Protein AF-A0A931R247-F1 (afdb_monomer_lite)

Sequence (782 aa):
MQVARMQEPGPRTDGEEGARSADGTRPHPAVRPRGAPGPLLEDRSLRNRIHGIAYAARRYFGKPVEDLSWAEIALLSAIPQAPGRMNPCSPRGLRDAVRRGRSILQILRQQKALTKDEYELARYQIDRMELRPLARRPVKAIHAILRMEAQWKDPRARRALRHQPLVTASIDLDLQRQAVRMVGDALRSWEDKAAGNAAMVVVDRNTREVLAWVGSSGYFDGRRFGAIDFARIARPAGSTLKPFFYAYALDQGVITPATVLDDLRRGPGSIENADAAFLGPLLPREALANSRNVPAVHLLTRIGLENGYAFLGRLGLHRYENPSSRYGAGLAVGALPVTLEHLVRAYSALAADGEAGDLVWYLPNGRIRQKREPRLVDVMTGPNGNRMPGYPGDVAPKRMREPRRPSFPRPVLSEASARQVTLFLSDPMARLPSFPRMGASEFPFPVAVKTGTSAGYRDAWTVAYSTKYVVGVWVGNADATPMKGLSGFAAAAVLAHEAVSFLHAGQAGGLDDHAFPAPRGYGPVNLCALTGERSADACNRVFLEWFPPGREPVVPCRAHRRMAIDVRTGQPASPATPGQYVETRTYADLDPRYAAWAAAEGIPRPPAIDSFTASGPNSFPASGPDAFKTPGPDAFPASGLGGPGKPSFAAGKKIRPAIGPEIPLSTPGSGSRTGPSASLRTGMQEARGSAAREVRLSVVAPENGARLLHDPEMPPNLASLALEAVVDPPVEQVVWYVDGEPFKVVDYPYATRWPLKPGEHSFQVRLPSAETSSRPVTVKVR

pLDDT: mean 77.05, std 25.49, range [22.7, 98.88]

Secondary structure (DSSP, 8-state):
-TTHHHHS-----HHHHHHHHHHTTS--TT--TTS--HHHHHS-EETTTEESHHHHHHHHTS--STT--HHHHHHHHHGGGSTTTT-TTSHHHHHHHHHHHHHHHHHHHHTTSS-HHHHHHHHHHHHT-PPPP-PPP-GGGHHHHHHHHHHHHSHHHHHHHTT-SS-EES--HHHHHHHHHHHHHHHHHTTTTT--EEEEEEEETTT-BEEEEE-SS-TT-GGGTTTS-GGGS-EE-GGGGHHHHHHHHHHTTS--TT--EEE-PPSTTSPPPTTS---EEE-HHHHHHTT-HHHHHHHHHHH-HHHHHHHHHHHTS--S-S-GGGTTTHHHHT-SEE-HHHHHHHHHHHHTTTEE-PPB-EEGGG----------------S-----------------PPPPPSS--EESS-HHHHHHHHHHHH-SSTTTTTS-TTSTT--SS-EEEEEEE-GGGSEEEEEEEESSEEEEEEEE-TT-PPPSS--IIIIIHHHHHHHHHHHHGGGTT------PPPPTTPEEEEEETTT-SBP-TT-SSEEEEEE-TT-S--SBP-SEEEEEEETTTSSBPPTTS-GGGEEEEEEE---GGGHHHHHHTTPPPPPP----------PPP-------PPPPP----------PPP---------PPPPPPP---------------------------S-PPPPEEEEEESPTT-EE---TTS-TTTSEEEEEEEEES--SEEEEEETTEEEEEEETT--EEEE--SEEEEEEEE-TTSS-BPPPEEEEE-

Structure (mmCIF, N/CA/C/O backbone):
data_AF-A0A931R247-F1
#
_entry.id   AF-A0A931R247-F1
#
loop_
_atom_site.group_PDB
_atom_site.id
_atom_site.type_symbol
_atom_site.label_atom_id
_atom_site.label_alt_id
_atom_site.label_comp_id
_atom_site.label_asym_id
_atom_site.label_entity_id
_atom_site.label_seq_id
_atom_site.pdbx_PDB_ins_code
_atom_site.Cartn_x
_atom_site.Cartn_y
_atom_site.Cartn_z
_atom_site.occupancy
_atom_site.B_iso_or_equiv
_atom_site.auth_seq_id
_atom_site.auth_comp_id
_atom_site.auth_asym_id
_atom_site.auth_atom_id
_atom_site.pdbx_PDB_model_num
ATOM 1 N N . MET A 1 1 ? -44.639 14.415 36.097 1.00 37.53 1 MET A N 1
ATOM 2 C CA . MET A 1 1 ? -43.658 14.482 37.212 1.00 37.53 1 MET A CA 1
ATOM 3 C C . MET A 1 1 ? -42.309 13.806 36.925 1.00 37.53 1 MET A C 1
ATOM 5 O O . MET A 1 1 ? -41.429 14.533 36.495 1.00 37.53 1 MET A O 1
ATOM 9 N N . GLN A 1 2 ? -42.076 12.490 37.129 1.00 41.19 2 GLN A N 1
ATOM 10 C CA . GLN A 1 2 ? -40.695 11.938 37.022 1.00 41.19 2 GLN A CA 1
ATOM 11 C C . GLN A 1 2 ? -40.020 12.146 35.651 1.00 41.19 2 GLN A C 1
ATOM 13 O O . GLN A 1 2 ? -38.821 12.382 35.634 1.00 41.19 2 GLN A O 1
ATOM 18 N N . VAL A 1 3 ? -40.765 12.101 34.537 1.00 37.97 3 VAL A N 1
ATOM 19 C CA . VAL A 1 3 ? -40.225 12.367 33.185 1.00 37.97 3 VAL A CA 1
ATOM 20 C C . VAL A 1 3 ? -39.779 13.829 33.043 1.00 37.97 3 VAL A C 1
ATOM 22 O O . VAL A 1 3 ? -38.602 14.081 32.823 1.00 37.97 3 VAL A O 1
ATOM 25 N N . ALA A 1 4 ? -40.677 14.789 33.301 1.00 38.53 4 ALA A N 1
ATOM 26 C CA . ALA A 1 4 ? -40.363 16.225 33.281 1.00 38.53 4 ALA A CA 1
ATOM 27 C C . ALA A 1 4 ? -39.154 16.593 34.173 1.00 38.53 4 ALA A C 1
ATOM 29 O O . ALA A 1 4 ? -38.295 17.371 33.776 1.00 38.53 4 ALA A O 1
ATOM 30 N N . ARG A 1 5 ? -39.020 15.952 35.346 1.00 50.28 5 ARG A N 1
ATOM 31 C CA . ARG A 1 5 ? -37.881 16.137 36.271 1.00 50.28 5 ARG A CA 1
ATOM 32 C C . ARG A 1 5 ? -36.518 15.732 35.681 1.00 50.28 5 ARG A C 1
ATOM 34 O O . ARG A 1 5 ? -35.494 16.150 36.213 1.00 50.28 5 ARG A O 1
ATOM 41 N N . MET A 1 6 ? -36.485 14.870 34.664 1.00 51.16 6 MET A N 1
ATOM 42 C CA . MET A 1 6 ? -35.243 14.394 34.035 1.00 51.16 6 MET A CA 1
ATOM 43 C C . MET A 1 6 ? -34.883 15.191 32.778 1.00 51.16 6 MET A C 1
ATOM 45 O O . MET A 1 6 ? -33.697 15.345 32.496 1.00 51.16 6 MET A O 1
ATOM 49 N N . GLN A 1 7 ? -35.882 15.747 32.087 1.00 40.03 7 GLN A N 1
ATOM 50 C CA . GLN A 1 7 ? -35.688 16.599 30.911 1.00 40.03 7 GLN A CA 1
ATOM 51 C C . GLN A 1 7 ? -35.240 18.020 31.292 1.00 40.03 7 GLN A C 1
ATOM 53 O O . GLN A 1 7 ? -34.403 18.593 30.599 1.00 40.03 7 GLN A O 1
ATOM 58 N N . GLU A 1 8 ? -35.702 18.544 32.435 1.00 36.50 8 GLU A N 1
ATOM 59 C CA . GLU A 1 8 ? -35.315 19.863 32.961 1.00 36.50 8 GLU A CA 1
ATOM 60 C C . GLU A 1 8 ? -34.783 19.773 34.411 1.00 36.50 8 GLU A C 1
ATOM 62 O O . GLU A 1 8 ? -35.544 19.899 35.381 1.00 36.50 8 GLU A O 1
ATOM 67 N N . PRO A 1 9 ? -33.471 19.523 34.602 1.00 41.38 9 PRO A N 1
ATOM 68 C CA . PRO A 1 9 ? -32.874 19.391 35.930 1.00 41.38 9 PRO A CA 1
ATOM 69 C C . PRO A 1 9 ? -32.664 20.753 36.623 1.00 41.38 9 PRO A C 1
ATOM 71 O O . PRO A 1 9 ? -31.696 21.455 36.340 1.00 41.38 9 PRO A O 1
ATOM 74 N N . GLY A 1 10 ? -33.536 21.085 37.583 1.00 41.69 10 GLY A N 1
ATOM 75 C CA . GLY A 1 10 ? -33.428 22.259 38.468 1.00 41.69 10 GLY A CA 1
ATOM 76 C C . GLY A 1 10 ? -33.143 21.924 39.949 1.00 41.69 10 GLY A C 1
ATOM 77 O O . GLY A 1 10 ? -33.173 20.746 40.338 1.00 41.69 10 GLY A O 1
ATOM 78 N N . PRO A 1 11 ? -32.831 22.936 40.785 1.00 40.97 11 PRO A N 1
ATOM 79 C CA . PRO A 1 11 ? -32.615 22.778 42.225 1.00 40.97 11 PRO A CA 1
ATOM 80 C C . PRO A 1 11 ? -33.889 22.345 42.976 1.00 40.97 11 PRO A C 1
ATOM 82 O O . PRO A 1 11 ? -34.998 22.355 42.454 1.00 40.97 11 PRO A O 1
ATOM 85 N N . ARG A 1 12 ? -33.741 21.911 44.234 1.00 46.91 12 ARG A N 1
ATOM 86 C CA . ARG A 1 12 ? -34.886 21.526 45.077 1.00 46.91 12 ARG A CA 1
ATOM 87 C C . ARG A 1 12 ? -35.377 22.724 45.882 1.00 46.91 12 ARG A C 1
ATOM 89 O O . ARG A 1 12 ? -34.775 23.050 46.899 1.00 46.91 12 ARG A O 1
ATOM 96 N N . THR A 1 13 ? -36.474 23.323 45.438 1.00 50.12 13 THR A N 1
ATOM 97 C CA . THR A 1 13 ? -37.264 24.304 46.193 1.00 50.12 13 THR A CA 1
ATOM 98 C C . THR A 1 13 ? -38.741 23.924 46.111 1.00 50.12 13 THR A C 1
ATOM 100 O O . THR A 1 13 ? -39.193 23.386 45.096 1.00 50.12 13 THR A O 1
ATOM 103 N N . ASP A 1 14 ? -39.504 24.203 47.167 1.00 48.53 14 ASP A N 1
ATOM 104 C CA . ASP A 1 14 ? -40.905 23.766 47.271 1.00 48.53 14 ASP A CA 1
ATOM 105 C C . ASP A 1 14 ? -41.799 24.407 46.187 1.00 48.53 14 ASP A C 1
ATOM 107 O O . ASP A 1 14 ? -42.744 23.789 45.691 1.00 48.53 14 ASP A O 1
ATOM 111 N N . GLY A 1 15 ? -41.435 25.610 45.722 1.00 49.91 15 GLY A N 1
ATOM 112 C CA . GLY A 1 15 ? -42.087 26.285 44.594 1.00 49.91 15 GLY A CA 1
ATOM 113 C C . GLY A 1 15 ? -41.933 25.559 43.248 1.00 49.91 15 GLY A C 1
ATOM 114 O O . GLY A 1 15 ? -42.873 25.541 42.452 1.00 49.91 15 GLY A O 1
ATOM 115 N N . GLU A 1 16 ? -40.796 24.899 42.990 1.00 50.09 16 GLU A N 1
ATOM 116 C CA . GLU A 1 16 ? -40.610 24.132 41.750 1.00 50.09 16 GLU A CA 1
ATOM 117 C C . GLU A 1 16 ? -41.385 22.801 41.748 1.00 50.09 16 GLU A C 1
ATOM 119 O O . GLU A 1 16 ? -41.772 22.324 40.677 1.00 50.09 16 GLU A O 1
ATOM 124 N N . GLU A 1 17 ? -41.634 22.173 42.906 1.00 45.72 17 GLU A N 1
ATOM 125 C CA . GLU A 1 17 ? -42.484 20.970 42.962 1.00 45.72 17 GLU A CA 1
ATOM 126 C C . GLU A 1 17 ? -43.970 21.310 42.736 1.00 45.72 17 GLU A C 1
ATOM 128 O O . GLU A 1 17 ? -44.655 20.555 42.040 1.00 45.72 17 GLU A O 1
ATOM 133 N N . GLY A 1 18 ? -44.435 22.490 43.168 1.00 46.94 18 GLY A N 1
ATOM 134 C CA . GLY A 1 18 ? -45.753 23.025 42.800 1.00 46.94 18 GLY A CA 1
ATOM 135 C C . GLY A 1 18 ? -45.920 23.227 41.286 1.00 46.94 18 GLY A C 1
ATOM 136 O O . GLY A 1 18 ? -46.848 22.682 40.681 1.00 46.94 18 GLY A O 1
ATOM 137 N N . ALA A 1 19 ? -44.979 23.928 40.643 1.00 48.50 19 ALA A N 1
ATOM 138 C CA . ALA A 1 19 ? -45.011 24.177 39.196 1.00 48.50 19 ALA A CA 1
ATOM 139 C C . ALA A 1 19 ? -44.971 22.877 38.361 1.00 48.50 19 ALA A C 1
ATOM 141 O O . ALA A 1 19 ? -45.746 22.706 37.417 1.00 48.50 19 ALA A O 1
ATOM 142 N N . ARG A 1 20 ? -44.129 21.906 38.747 1.00 46.75 20 ARG A N 1
ATOM 143 C CA . ARG A 1 20 ? -44.017 20.595 38.070 1.00 46.75 20 ARG A CA 1
ATOM 144 C C . ARG A 1 20 ? -45.211 19.661 38.312 1.00 46.75 20 ARG A C 1
ATOM 146 O O . ARG A 1 20 ? -45.383 18.690 37.567 1.00 46.75 20 ARG A O 1
ATOM 153 N N . SER A 1 21 ? -46.022 19.923 39.338 1.00 44.88 21 SER A N 1
ATOM 154 C CA . SER A 1 21 ? -47.306 19.244 39.553 1.00 44.88 21 SER A CA 1
ATOM 155 C C . SER A 1 21 ? -48.369 19.762 38.573 1.00 44.88 21 SER A C 1
ATOM 157 O O . SER A 1 21 ? -49.060 18.969 37.931 1.00 44.88 21 SER A O 1
ATOM 159 N N . ALA A 1 22 ? -48.420 21.084 38.364 1.00 45.72 22 ALA A N 1
ATOM 160 C CA . ALA A 1 22 ? -49.337 21.729 37.420 1.00 45.72 22 ALA A CA 1
ATOM 161 C C . ALA A 1 22 ? -49.062 21.344 35.953 1.00 45.72 22 ALA A C 1
ATOM 163 O O . ALA A 1 22 ? -49.995 21.101 35.193 1.00 45.72 22 ALA A O 1
ATOM 164 N N . ASP A 1 23 ? -47.797 21.197 35.554 1.00 43.44 23 ASP A N 1
ATOM 165 C CA . ASP A 1 23 ? -47.466 20.727 34.201 1.00 43.44 23 ASP A CA 1
ATOM 166 C C . ASP A 1 23 ? -47.736 19.217 34.018 1.00 43.44 23 ASP A C 1
ATOM 168 O O . ASP A 1 23 ? -48.175 18.756 32.967 1.00 43.44 23 ASP A O 1
ATOM 172 N N . GLY A 1 24 ? -47.607 18.434 35.096 1.00 37.72 24 GLY A N 1
ATOM 173 C CA . GLY A 1 24 ? -47.929 17.004 35.111 1.00 37.72 24 GLY A CA 1
ATOM 174 C C . GLY A 1 24 ? -49.417 16.651 34.973 1.00 37.72 24 GLY A C 1
ATOM 175 O O . GLY A 1 24 ? -49.720 15.466 34.834 1.00 37.72 24 GLY A O 1
ATOM 176 N N . THR A 1 25 ? -50.321 17.636 35.024 1.00 41.38 25 THR A N 1
ATOM 177 C CA . THR A 1 25 ? -51.779 17.456 34.874 1.00 41.38 25 THR A CA 1
ATOM 178 C C . THR A 1 25 ? -52.322 17.932 33.523 1.00 41.38 25 THR A C 1
ATOM 180 O O . THR A 1 25 ? -53.478 17.653 33.203 1.00 41.38 25 THR A O 1
ATOM 183 N N . ARG A 1 26 ? -51.501 18.576 32.679 1.00 36.72 26 ARG A N 1
ATOM 184 C CA . ARG A 1 26 ? -51.885 18.897 31.297 1.00 36.72 26 ARG A CA 1
ATOM 185 C C . ARG A 1 26 ? -51.845 17.633 30.425 1.00 36.72 26 ARG A C 1
ATOM 187 O O . ARG A 1 26 ? -50.821 16.948 30.393 1.00 36.72 26 ARG A O 1
ATOM 194 N N . PRO A 1 27 ? -52.921 17.298 29.688 1.00 33.03 27 PRO A N 1
ATOM 195 C CA . PRO A 1 27 ? -52.919 16.133 28.813 1.00 33.03 27 PRO A CA 1
ATOM 196 C C . PRO A 1 27 ? -52.004 16.376 27.608 1.00 33.03 27 PRO A C 1
ATOM 198 O O . PRO A 1 27 ? -52.311 17.177 26.727 1.00 33.03 27 PRO A O 1
ATOM 201 N N . HIS A 1 28 ? -50.885 15.652 27.544 1.00 36.50 28 HIS A N 1
ATOM 202 C CA . HIS A 1 28 ? -50.002 15.660 26.377 1.00 36.50 28 HIS A CA 1
ATOM 203 C C . HIS A 1 28 ? -50.781 15.155 25.142 1.00 36.50 28 HIS A C 1
ATOM 205 O O . HIS A 1 28 ? -51.260 14.012 25.171 1.00 36.50 28 HIS A O 1
ATOM 211 N N . PRO A 1 29 ? -50.902 15.934 24.046 1.00 30.38 29 PRO A N 1
ATOM 212 C CA . PRO A 1 29 ? -51.753 15.592 22.901 1.00 30.38 29 PRO A CA 1
ATOM 213 C C . PRO A 1 29 ? -51.107 14.533 21.983 1.00 30.38 29 PRO A C 1
ATOM 215 O O . PRO A 1 29 ? -50.810 14.786 20.820 1.00 30.38 29 PRO A O 1
ATOM 218 N N . ALA A 1 30 ? -50.863 13.334 22.523 1.00 31.66 30 ALA A N 1
ATOM 219 C CA . ALA A 1 30 ? -50.344 12.171 21.791 1.00 31.66 30 ALA A CA 1
ATOM 220 C C . ALA A 1 30 ? -50.614 10.802 22.461 1.00 31.66 30 ALA A C 1
ATOM 222 O O . ALA A 1 30 ? -50.496 9.774 21.795 1.00 31.66 30 ALA A O 1
ATOM 223 N N . VAL A 1 31 ? -50.963 10.737 23.755 1.00 32.88 31 VAL A N 1
ATOM 224 C CA . VAL A 1 31 ? -51.013 9.458 24.496 1.00 32.88 31 VAL A CA 1
ATOM 225 C C . VAL A 1 31 ? -52.453 8.971 24.694 1.00 32.88 31 VAL A C 1
ATOM 227 O O . VAL A 1 31 ? -53.147 9.385 25.619 1.00 32.88 31 VAL A O 1
ATOM 230 N N . ARG A 1 32 ? -52.907 8.039 23.841 1.00 27.30 32 ARG A N 1
ATOM 231 C CA . ARG A 1 32 ? -54.164 7.296 24.067 1.00 27.30 32 ARG A CA 1
ATOM 232 C C . ARG A 1 32 ? -54.009 6.312 25.250 1.00 27.30 32 ARG A C 1
ATOM 234 O O . ARG A 1 32 ? -52.971 5.653 25.319 1.00 27.30 32 ARG A O 1
ATOM 241 N N . PRO A 1 33 ? -55.031 6.084 26.107 1.00 27.88 33 PRO A N 1
ATOM 242 C CA . PRO A 1 33 ? -54.887 5.323 27.367 1.00 27.88 33 PRO A CA 1
ATOM 243 C C . PRO A 1 33 ? -54.683 3.794 27.261 1.00 27.88 33 PRO A C 1
ATOM 245 O O . PRO A 1 33 ? -54.960 3.076 28.216 1.00 27.88 33 PRO A O 1
ATOM 248 N N . ARG A 1 34 ? -54.257 3.260 26.108 1.00 30.25 34 ARG A N 1
ATOM 249 C CA . ARG A 1 34 ? -54.033 1.813 25.883 1.00 30.25 34 ARG A CA 1
ATOM 250 C C . ARG A 1 34 ? -52.647 1.482 25.300 1.00 30.25 34 ARG A C 1
ATOM 252 O O . ARG A 1 34 ? -52.444 0.381 24.799 1.00 30.25 34 ARG A O 1
ATOM 259 N N . GLY A 1 35 ? -51.701 2.424 25.352 1.00 27.72 35 GLY A N 1
ATOM 260 C CA . GLY A 1 35 ? -50.296 2.219 24.976 1.00 27.72 35 GLY A CA 1
ATOM 261 C C . GLY A 1 35 ? -49.368 2.186 26.196 1.00 27.72 35 GLY A C 1
ATOM 262 O O . GLY A 1 35 ? -49.555 2.953 27.135 1.00 27.72 35 GLY A O 1
ATOM 263 N N . ALA A 1 36 ? -48.374 1.295 26.173 1.00 29.19 36 ALA A N 1
ATOM 264 C CA . ALA A 1 36 ? -47.388 1.079 27.240 1.00 29.19 36 ALA A CA 1
ATOM 265 C C . ALA A 1 36 ? -46.564 2.342 27.611 1.00 29.19 36 ALA A C 1
ATOM 267 O O . ALA A 1 36 ? -46.445 3.258 26.792 1.00 29.19 36 ALA A O 1
ATOM 268 N N . PRO A 1 37 ? -45.918 2.394 28.800 1.00 31.67 37 PRO A N 1
ATOM 269 C CA . PRO A 1 37 ? -45.129 3.544 29.260 1.00 31.67 37 PRO A CA 1
ATOM 270 C C . PRO A 1 37 ? -43.752 3.657 28.567 1.00 31.67 37 PRO A C 1
ATOM 272 O O . PRO A 1 37 ? -42.715 3.668 29.226 1.00 31.67 37 PRO A O 1
ATOM 275 N N . GLY A 1 38 ? -43.733 3.769 27.235 1.00 28.95 38 GLY A N 1
ATOM 276 C CA . GLY A 1 38 ? -42.515 3.862 26.418 1.00 28.95 38 GLY A CA 1
ATOM 277 C C . GLY A 1 38 ? -41.530 4.957 26.865 1.00 28.95 38 GLY A C 1
ATOM 278 O O . GLY A 1 38 ? -40.393 4.623 27.199 1.00 28.95 38 GLY A O 1
ATOM 279 N N . PRO A 1 39 ? -41.947 6.237 26.986 1.00 28.56 39 PRO A N 1
ATOM 280 C CA . PRO A 1 39 ? -41.031 7.333 27.331 1.00 28.56 39 PRO A CA 1
ATOM 281 C C . PRO A 1 39 ? -40.385 7.205 28.721 1.00 28.56 39 PRO A C 1
ATOM 283 O O . PRO A 1 39 ? -39.270 7.668 28.946 1.00 28.56 39 PRO A O 1
ATOM 286 N N . LEU A 1 40 ? -41.062 6.546 29.671 1.00 31.61 40 LEU A N 1
ATOM 287 C CA . LEU A 1 40 ? -40.570 6.369 31.044 1.00 31.61 40 LEU A CA 1
ATOM 288 C C . LEU A 1 40 ? -39.373 5.400 31.119 1.00 31.61 40 LEU A C 1
ATOM 290 O O . LEU A 1 40 ? -38.589 5.448 32.071 1.00 31.61 40 LEU A O 1
ATOM 294 N N . LEU A 1 41 ? -39.251 4.506 30.133 1.00 37.41 41 LEU A N 1
ATOM 295 C CA . LEU A 1 41 ? -38.236 3.455 30.082 1.00 37.41 41 LEU A CA 1
ATOM 296 C C . LEU A 1 41 ? -36.950 3.890 29.366 1.00 37.41 41 LEU A C 1
ATOM 298 O O . LEU A 1 41 ? -35.928 3.227 29.544 1.00 37.41 41 LEU A O 1
ATOM 302 N N . GLU A 1 42 ? -36.974 4.987 28.604 1.00 35.78 42 GLU A N 1
ATOM 303 C CA . GLU A 1 42 ? -35.821 5.491 27.842 1.00 35.78 42 GLU A CA 1
ATOM 304 C C . GLU A 1 42 ? -34.966 6.500 28.634 1.00 35.78 42 GLU A C 1
ATOM 306 O O . GLU A 1 42 ? -33.741 6.470 28.536 1.00 35.78 42 GLU A O 1
ATOM 311 N N . ASP A 1 43 ? -35.578 7.338 29.479 1.00 39.22 43 ASP A N 1
ATOM 312 C CA . ASP A 1 43 ? -34.924 8.542 30.034 1.00 39.22 43 ASP A CA 1
ATOM 313 C C . ASP A 1 43 ? -34.362 8.388 31.471 1.00 39.22 43 ASP A C 1
ATOM 315 O O . ASP A 1 43 ? -33.814 9.311 32.074 1.00 39.22 43 ASP A O 1
ATOM 319 N N . ARG A 1 44 ? -34.460 7.195 32.076 1.00 43.16 44 ARG A N 1
ATOM 320 C CA . ARG A 1 44 ? -33.930 6.966 33.435 1.00 43.16 44 ARG A CA 1
ATOM 321 C C . ARG A 1 44 ? -32.397 6.934 33.450 1.00 43.16 44 ARG A C 1
ATOM 323 O O . ARG A 1 44 ? -31.783 5.979 32.975 1.00 43.16 44 ARG A O 1
ATOM 330 N N . SER A 1 45 ? -31.795 7.959 34.058 1.00 35.56 45 SER A N 1
ATOM 331 C CA . SER A 1 45 ? -30.345 8.086 34.260 1.00 35.56 45 SER A CA 1
ATOM 332 C C . SER A 1 45 ? -29.818 7.160 35.364 1.00 35.56 45 SER A C 1
ATOM 334 O O . SER A 1 45 ? -30.133 7.307 36.549 1.00 35.56 45 SER A O 1
ATOM 336 N N . LEU A 1 46 ? -28.957 6.222 34.976 1.00 43.84 46 LEU A N 1
ATOM 337 C CA . LEU A 1 46 ? -28.164 5.373 35.859 1.00 43.84 46 LEU A CA 1
ATOM 338 C C . LEU A 1 46 ? -26.695 5.834 35.756 1.00 43.84 46 LEU A C 1
ATOM 340 O O . LEU A 1 46 ? -26.126 5.923 34.659 1.00 43.84 46 LEU A O 1
ATOM 344 N N . ARG A 1 47 ? -26.049 6.153 36.894 1.00 41.25 47 ARG A N 1
ATOM 345 C CA . ARG A 1 47 ? -24.633 6.586 36.896 1.00 41.25 47 ARG A CA 1
ATOM 346 C C . ARG A 1 47 ? -23.761 5.525 36.201 1.00 41.25 47 ARG A C 1
ATOM 348 O O . ARG A 1 47 ? -24.003 4.332 36.353 1.00 41.25 47 ARG A O 1
ATOM 355 N N . ASN A 1 48 ? -22.735 5.993 35.474 1.00 47.47 48 ASN A N 1
ATOM 356 C CA . ASN A 1 48 ? -21.984 5.322 34.384 1.00 47.47 48 ASN A CA 1
ATOM 357 C C . ASN A 1 48 ? -22.470 5.619 32.943 1.00 47.47 48 ASN A C 1
ATOM 359 O O . ASN A 1 48 ? -22.091 4.897 32.023 1.00 47.47 48 ASN A O 1
ATOM 363 N N . ARG A 1 49 ? -23.240 6.700 32.720 1.00 50.50 49 ARG A N 1
ATOM 364 C CA . ARG A 1 49 ? -23.824 7.068 31.406 1.00 50.50 49 ARG A CA 1
ATOM 365 C C . ARG A 1 49 ? -24.738 5.972 30.834 1.00 50.50 49 ARG A C 1
ATOM 367 O O . ARG A 1 49 ? -24.763 5.745 29.626 1.00 50.50 49 ARG A O 1
ATOM 374 N N . ILE A 1 50 ? -25.447 5.251 31.704 1.00 58.59 50 ILE A N 1
ATOM 375 C CA . ILE A 1 50 ? -26.409 4.228 31.299 1.00 58.59 50 ILE A CA 1
ATOM 376 C C . ILE A 1 50 ? -27.789 4.890 31.333 1.00 58.59 50 ILE A C 1
ATOM 378 O O . ILE A 1 50 ? -28.306 5.178 32.407 1.00 58.59 50 ILE A O 1
ATOM 382 N N . HIS A 1 51 ? -28.358 5.171 30.162 1.00 64.50 51 HIS A N 1
ATOM 383 C CA . HIS A 1 51 ? -29.697 5.747 30.033 1.00 64.50 51 HIS A CA 1
ATOM 384 C C . HIS A 1 51 ? -30.661 4.680 29.520 1.00 64.50 51 HIS A C 1
ATOM 386 O O . HIS A 1 51 ? -30.358 3.982 28.550 1.00 64.50 51 HIS A O 1
ATOM 392 N N . GLY A 1 52 ? -31.795 4.551 30.203 1.00 70.25 52 GLY A N 1
ATOM 393 C CA . GLY A 1 52 ? -32.884 3.663 29.817 1.00 70.25 52 GLY A CA 1
ATOM 394 C C . GLY A 1 52 ? -32.688 2.189 30.190 1.00 70.25 52 GLY A C 1
ATOM 395 O O . GLY A 1 52 ? -31.575 1.664 30.303 1.00 70.25 52 GLY A O 1
ATOM 396 N N . ILE A 1 53 ? -33.812 1.495 30.385 1.00 77.50 53 ILE A N 1
ATOM 397 C CA . ILE A 1 53 ? -33.831 0.114 30.883 1.00 77.50 53 ILE A CA 1
ATOM 398 C C . ILE A 1 53 ? -33.247 -0.877 29.868 1.00 77.50 53 ILE A C 1
ATOM 400 O O . ILE A 1 53 ? -32.599 -1.840 30.263 1.00 77.50 53 ILE A O 1
ATOM 404 N N . ALA A 1 54 ? -33.399 -0.613 28.565 1.00 76.19 54 ALA A N 1
ATOM 405 C CA . ALA A 1 54 ? -32.905 -1.480 27.496 1.00 76.19 54 ALA A CA 1
ATOM 406 C C . ALA A 1 54 ? -31.375 -1.551 27.444 1.00 76.19 54 ALA A C 1
ATOM 408 O O . ALA A 1 54 ? -30.797 -2.631 27.307 1.00 76.19 54 ALA A O 1
ATOM 409 N N . TYR A 1 55 ? -30.699 -0.413 27.620 1.00 76.19 55 TYR A N 1
ATOM 410 C CA . TYR A 1 55 ? -29.244 -0.401 27.701 1.00 76.19 55 TYR A CA 1
ATOM 411 C C . TYR A 1 55 ? -28.756 -1.008 29.024 1.00 76.19 55 TYR A C 1
ATOM 413 O O . TYR A 1 55 ? -27.771 -1.744 29.024 1.00 76.19 55 TYR A O 1
ATOM 421 N N . ALA A 1 56 ? -29.475 -0.797 30.134 1.00 82.69 56 ALA A N 1
ATOM 422 C CA . ALA A 1 56 ? -29.170 -1.435 31.415 1.00 82.69 56 ALA A CA 1
ATOM 423 C C . ALA A 1 56 ? -29.298 -2.972 31.359 1.00 82.69 56 ALA A C 1
ATOM 425 O O . ALA A 1 56 ? -28.376 -3.669 31.779 1.00 82.69 56 ALA A O 1
ATOM 426 N N . ALA A 1 57 ? -30.375 -3.499 30.769 1.00 86.81 57 ALA A N 1
ATOM 427 C CA . ALA A 1 57 ? -30.609 -4.927 30.538 1.00 86.81 57 ALA A CA 1
ATOM 428 C C . ALA A 1 57 ? -29.446 -5.578 29.770 1.00 86.81 57 ALA A C 1
ATOM 430 O O . ALA A 1 57 ? -28.800 -6.519 30.244 1.00 86.81 57 ALA A O 1
ATOM 431 N N . ARG A 1 58 ? -29.088 -4.985 28.624 1.00 80.75 58 ARG A N 1
ATOM 432 C CA . ARG A 1 58 ? -27.961 -5.427 27.794 1.00 80.75 58 ARG A CA 1
ATOM 433 C C . ARG A 1 58 ? -26.619 -5.296 28.518 1.00 80.75 58 ARG A C 1
ATOM 435 O O . ARG A 1 58 ? -25.751 -6.152 28.344 1.00 80.75 58 ARG A O 1
ATOM 442 N N . ARG A 1 59 ? -26.430 -4.251 29.333 1.00 79.94 59 ARG A N 1
ATOM 443 C CA . ARG A 1 59 ? -25.167 -3.980 30.037 1.00 79.94 59 ARG A CA 1
ATOM 444 C C . ARG A 1 59 ? -24.926 -4.917 31.217 1.00 79.94 59 ARG A C 1
ATOM 446 O O . ARG A 1 59 ? -23.788 -5.351 31.383 1.00 79.94 59 ARG A O 1
ATOM 453 N N . TYR A 1 60 ? -25.959 -5.195 32.010 1.00 85.12 60 TYR A N 1
ATOM 454 C CA . TYR A 1 60 ? -25.861 -5.969 33.248 1.00 85.12 60 TYR A CA 1
ATOM 455 C C . TYR A 1 60 ? -26.137 -7.463 33.063 1.00 85.12 60 TYR A C 1
ATOM 457 O O . TYR A 1 60 ? -25.504 -8.260 33.745 1.00 85.12 60 TYR A O 1
ATOM 465 N N . PHE A 1 61 ? -27.000 -7.853 32.120 1.00 87.19 61 PHE A N 1
ATOM 466 C CA . PHE A 1 61 ? -27.398 -9.258 31.920 1.00 87.19 61 PHE A CA 1
ATOM 467 C C . PHE A 1 61 ? -27.091 -9.786 30.510 1.00 87.19 61 PHE A C 1
ATOM 469 O O . PHE A 1 61 ? -27.078 -10.989 30.282 1.00 87.19 61 PHE A O 1
ATOM 476 N N . GLY A 1 62 ? -26.827 -8.906 29.534 1.00 81.88 62 GLY A N 1
ATOM 477 C CA . GLY A 1 62 ? -26.641 -9.280 28.120 1.00 81.88 62 GLY A CA 1
ATOM 478 C C . GLY A 1 62 ? -27.946 -9.494 27.337 1.00 81.88 62 GLY A C 1
ATOM 479 O O . GLY A 1 62 ? -27.920 -9.595 26.107 1.00 81.88 62 GLY A O 1
ATOM 480 N N . LYS A 1 63 ? -29.082 -9.492 28.035 1.00 84.69 63 LYS A N 1
ATOM 481 C CA . LYS A 1 63 ? -30.422 -9.798 27.525 1.00 84.69 63 LYS A CA 1
ATOM 482 C C . LYS A 1 63 ? -31.132 -8.577 26.911 1.00 84.69 63 LYS A C 1
ATOM 484 O O . LYS A 1 63 ? -30.780 -7.443 27.254 1.00 84.69 63 LYS A O 1
ATOM 489 N N . PRO A 1 64 ? -32.109 -8.773 26.003 1.00 82.25 64 PRO A N 1
ATOM 490 C CA . PRO A 1 64 ? -33.142 -7.770 25.732 1.00 82.25 64 PRO A CA 1
ATOM 491 C C . PRO A 1 64 ? -33.959 -7.442 26.994 1.00 82.25 64 PRO A C 1
ATOM 493 O O . PRO A 1 64 ? -33.781 -8.080 28.027 1.00 82.25 64 PRO A O 1
ATOM 496 N N . VAL A 1 65 ? -34.856 -6.454 26.915 1.00 83.75 65 VAL A N 1
ATOM 497 C CA . VAL A 1 65 ? -35.810 -6.168 28.009 1.00 83.75 65 VAL A CA 1
ATOM 498 C C . VAL A 1 65 ? -36.856 -7.281 28.095 1.00 83.75 65 VAL A C 1
ATOM 500 O O . VAL A 1 65 ? -37.287 -7.651 29.180 1.00 83.75 65 VAL A O 1
ATOM 503 N N . GLU A 1 66 ? -37.212 -7.817 26.932 1.00 85.19 66 GLU A N 1
ATOM 504 C CA . GLU A 1 66 ? -38.198 -8.870 26.700 1.00 85.19 66 GLU A CA 1
ATOM 505 C C . GLU A 1 66 ? -37.857 -10.193 27.414 1.00 85.19 66 GLU A C 1
ATOM 507 O O . GLU A 1 66 ? -38.764 -10.878 27.873 1.00 85.19 66 GLU A O 1
ATOM 512 N N . ASP A 1 67 ? -36.564 -10.512 27.573 1.00 90.06 67 ASP A N 1
ATOM 513 C CA . ASP A 1 67 ? -36.083 -11.757 28.206 1.00 90.06 67 ASP A CA 1
ATOM 514 C C . ASP A 1 67 ? -35.711 -11.576 29.697 1.00 90.06 67 ASP A C 1
ATOM 516 O O . ASP A 1 67 ? -35.074 -12.452 30.296 1.00 90.06 67 ASP A O 1
ATOM 520 N N . LEU A 1 68 ? -36.016 -10.423 30.306 1.00 91.25 68 LEU A N 1
ATOM 521 C CA . LEU A 1 68 ? -35.694 -10.184 31.715 1.00 91.25 68 LEU A CA 1
ATOM 522 C C . LEU A 1 68 ? -36.624 -10.967 32.640 1.00 91.25 68 LEU A C 1
ATOM 524 O O . LEU A 1 68 ? -37.847 -10.866 32.553 1.00 91.25 68 LEU A O 1
ATOM 528 N N . SER A 1 69 ? -36.041 -11.666 33.610 1.00 94.06 69 SER A N 1
ATOM 529 C CA . SER A 1 69 ? -36.811 -12.261 34.693 1.00 94.06 69 SER A CA 1
ATOM 530 C C . SER A 1 69 ? -37.350 -11.195 35.650 1.00 94.06 69 SER A C 1
ATOM 532 O O . SER A 1 69 ? -36.799 -10.097 35.780 1.00 94.06 69 SER A O 1
ATOM 534 N N . TRP A 1 70 ? -38.391 -11.540 36.409 1.00 95.19 70 TRP A N 1
ATOM 535 C CA . TRP A 1 70 ? -38.942 -10.679 37.459 1.00 95.19 70 TRP A CA 1
ATOM 536 C C . TRP A 1 70 ? -37.882 -10.177 38.457 1.00 95.19 70 TRP A C 1
ATOM 538 O O . TRP A 1 70 ? -37.946 -9.028 38.897 1.00 95.19 70 TRP A O 1
ATOM 548 N N . ALA A 1 71 ? -36.869 -10.993 38.766 1.00 95.69 71 ALA A N 1
ATOM 549 C CA . ALA A 1 71 ? -35.737 -10.608 39.608 1.00 95.69 71 ALA A CA 1
ATOM 550 C C . ALA A 1 71 ? -34.867 -9.510 38.972 1.00 95.69 71 ALA A C 1
ATOM 552 O O . ALA A 1 71 ? -34.497 -8.540 39.638 1.00 95.69 71 ALA A O 1
ATOM 553 N N . GLU A 1 72 ? -34.559 -9.643 37.680 1.00 94.50 72 GLU A N 1
ATOM 554 C CA . GLU A 1 72 ? -33.777 -8.669 36.915 1.00 94.50 72 GLU A CA 1
ATOM 555 C C . GLU A 1 72 ? -34.561 -7.355 36.743 1.00 94.50 72 GLU A C 1
ATOM 557 O O . GLU A 1 72 ? -34.015 -6.274 36.974 1.00 94.50 72 GLU A O 1
ATOM 562 N N . ILE A 1 73 ? -35.866 -7.435 36.449 1.00 93.31 73 ILE A N 1
ATOM 563 C CA . ILE A 1 73 ? -36.783 -6.282 36.378 1.00 93.31 73 ILE A CA 1
ATOM 564 C C . ILE A 1 73 ? -36.836 -5.544 37.722 1.00 93.31 73 ILE A C 1
ATOM 566 O O . ILE A 1 73 ? -36.715 -4.315 37.756 1.00 93.31 73 ILE A O 1
ATOM 570 N N . ALA A 1 74 ? -36.983 -6.266 38.837 1.00 93.88 74 ALA A N 1
ATOM 571 C CA . ALA A 1 74 ? -37.026 -5.676 40.173 1.00 93.88 74 ALA A CA 1
ATOM 572 C C . ALA A 1 74 ? -35.693 -5.010 40.557 1.00 93.88 74 ALA A C 1
ATOM 574 O O . ALA A 1 74 ? -35.701 -3.917 41.130 1.00 93.88 74 ALA A O 1
ATOM 575 N N . LEU A 1 75 ? -34.554 -5.612 40.189 1.00 93.12 75 LEU A N 1
ATOM 576 C CA . LEU A 1 75 ? -33.234 -5.011 40.384 1.00 93.12 75 LEU A CA 1
ATOM 577 C C . LEU A 1 75 ? -33.081 -3.713 39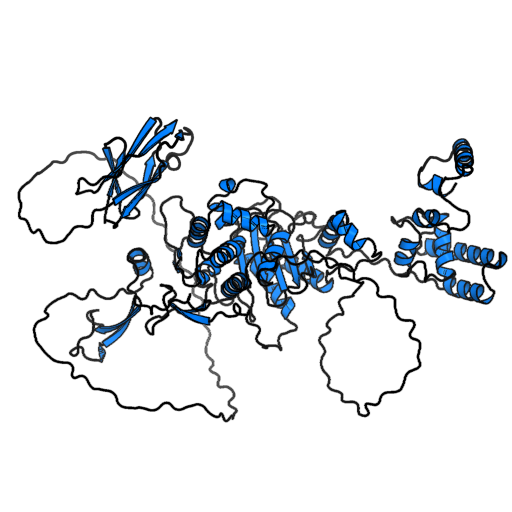.575 1.00 93.12 75 LEU A C 1
ATOM 579 O O . LEU A 1 75 ? -32.734 -2.679 40.144 1.00 93.12 75 LEU A O 1
ATOM 583 N N . LEU A 1 76 ? -33.383 -3.728 38.270 1.00 90.62 76 LEU A N 1
ATOM 584 C CA . LEU A 1 76 ? -33.297 -2.526 37.427 1.00 90.62 76 LEU A CA 1
ATOM 585 C C . LEU A 1 76 ? -34.270 -1.429 37.876 1.00 90.62 76 LEU A C 1
ATOM 587 O O . LEU A 1 76 ? -33.952 -0.245 37.778 1.00 90.62 76 LEU A O 1
ATOM 591 N N . SER A 1 77 ? -35.426 -1.812 38.417 1.00 90.50 77 SER A N 1
ATOM 592 C CA . SER A 1 77 ? -36.426 -0.887 38.961 1.00 90.50 77 SER A CA 1
ATOM 593 C C . SER A 1 77 ? -36.007 -0.244 40.287 1.00 90.50 77 SER A C 1
ATOM 595 O O . SER A 1 77 ? -36.484 0.846 40.607 1.00 90.50 77 SER A O 1
ATOM 597 N N . ALA A 1 78 ? -35.099 -0.868 41.045 1.00 90.81 78 ALA A N 1
ATOM 598 C CA . ALA A 1 78 ? -34.580 -0.328 42.299 1.00 90.81 78 ALA A CA 1
ATOM 599 C C . ALA A 1 78 ? -33.593 0.835 42.093 1.00 90.81 78 ALA A C 1
ATOM 601 O O . ALA A 1 78 ? -33.662 1.843 42.801 1.00 90.81 78 ALA A O 1
ATOM 602 N N . ILE A 1 79 ? -32.680 0.714 41.122 1.00 86.88 79 ILE A N 1
ATOM 603 C CA . ILE A 1 79 ? -31.533 1.628 40.963 1.00 86.88 79 ILE A CA 1
ATOM 604 C C . ILE A 1 79 ? -31.940 3.113 40.799 1.00 86.88 79 ILE A C 1
ATOM 606 O O . ILE A 1 79 ? -31.333 3.948 41.478 1.00 86.88 79 ILE A O 1
ATOM 610 N N . PRO A 1 80 ? -32.959 3.488 39.988 1.00 84.00 80 PRO A N 1
ATOM 611 C CA . PRO A 1 80 ? -33.328 4.888 39.739 1.00 84.00 80 PRO A CA 1
ATOM 612 C C . PRO A 1 80 ? -33.701 5.700 40.986 1.00 84.00 80 PRO A C 1
ATOM 614 O O . PRO A 1 80 ? -33.613 6.923 40.958 1.00 84.00 80 PRO A O 1
ATOM 617 N N . GLN A 1 81 ? -34.090 5.052 42.091 1.00 81.44 81 GLN A N 1
ATOM 618 C CA . GLN A 1 81 ? -34.398 5.748 43.344 1.00 81.44 81 GLN A CA 1
ATOM 619 C C . GLN A 1 81 ? -33.145 6.342 44.016 1.00 81.44 81 GLN A C 1
ATOM 621 O O . GLN A 1 81 ? -33.247 7.345 44.719 1.00 81.44 81 GLN A O 1
ATOM 626 N N . ALA A 1 82 ? -31.964 5.741 43.825 1.00 83.06 82 ALA A N 1
ATOM 627 C CA . ALA A 1 82 ? -30.700 6.264 44.349 1.00 83.06 82 ALA A CA 1
ATOM 628 C C . ALA A 1 82 ? -29.496 5.747 43.530 1.00 83.06 82 ALA A C 1
ATOM 630 O O . ALA A 1 82 ? -28.688 4.980 44.062 1.00 83.06 82 ALA A O 1
ATOM 631 N N . PRO A 1 83 ? -29.324 6.158 42.258 1.00 78.31 83 PRO A N 1
ATOM 632 C CA . PRO A 1 83 ? -28.410 5.500 41.314 1.00 78.31 83 PRO A CA 1
ATOM 633 C C . PRO A 1 83 ? -26.922 5.587 41.685 1.00 78.31 83 PRO A C 1
ATOM 635 O O . PRO A 1 83 ? -26.121 4.793 41.200 1.00 78.31 83 PRO A O 1
ATOM 638 N N . GLY A 1 84 ? -26.530 6.527 42.554 1.00 76.69 84 GLY A N 1
ATOM 639 C CA . GLY A 1 84 ? -25.185 6.560 43.139 1.00 76.69 84 GLY A CA 1
ATOM 640 C C . GLY A 1 84 ? -24.977 5.526 44.253 1.00 76.69 84 GLY A C 1
ATOM 641 O O . GLY A 1 84 ? -23.936 4.879 44.291 1.00 76.69 84 GLY A O 1
ATOM 642 N N . ARG A 1 85 ? -25.972 5.345 45.137 1.00 86.44 85 ARG A N 1
ATOM 643 C CA . ARG A 1 85 ? -25.908 4.398 46.265 1.00 86.44 85 ARG A CA 1
ATOM 644 C C . ARG A 1 85 ? -26.147 2.966 45.801 1.00 86.44 85 ARG A C 1
ATOM 646 O O . ARG A 1 85 ? -25.369 2.087 46.131 1.00 86.44 85 ARG A O 1
ATOM 653 N N . MET A 1 86 ? -27.181 2.753 44.991 1.00 88.94 86 MET A N 1
ATOM 654 C CA . MET A 1 86 ? -27.577 1.453 44.439 1.00 88.94 86 MET A CA 1
ATOM 655 C C . MET A 1 86 ? -26.841 1.126 43.128 1.00 88.94 86 MET A C 1
ATOM 657 O O . MET A 1 86 ? -27.398 0.485 42.246 1.00 88.94 86 MET A O 1
ATOM 661 N N . ASN A 1 87 ? -25.593 1.588 42.980 1.00 84.81 87 ASN A N 1
ATOM 662 C CA . ASN A 1 87 ? -24.759 1.316 41.809 1.00 84.81 87 ASN A CA 1
ATOM 663 C C . ASN A 1 87 ? -24.408 -0.188 41.747 1.00 84.81 87 ASN A C 1
ATOM 665 O O . ASN A 1 87 ? -23.575 -0.634 42.551 1.00 84.81 87 ASN A O 1
ATOM 669 N N . PRO A 1 88 ? -24.960 -0.965 40.792 1.00 85.44 88 PRO A N 1
ATOM 670 C CA . PRO A 1 88 ? -24.784 -2.418 40.756 1.00 85.44 88 PRO A CA 1
ATOM 671 C C . PRO A 1 88 ? -23.338 -2.836 40.457 1.00 85.44 88 PRO A C 1
ATOM 673 O O . PRO A 1 88 ? -22.923 -3.941 40.779 1.00 85.44 88 PRO A O 1
ATOM 676 N N . CYS A 1 89 ? -22.534 -1.926 39.898 1.00 80.00 89 CYS A N 1
ATOM 677 C CA . CYS A 1 89 ? -21.115 -2.131 39.611 1.00 80.00 89 CYS A CA 1
ATOM 678 C C . CYS A 1 89 ? -20.227 -2.147 40.873 1.00 80.00 89 CYS A C 1
ATOM 680 O O . CYS A 1 89 ? -19.011 -2.277 40.759 1.00 80.00 89 CYS A O 1
ATOM 682 N N . SER A 1 90 ? -20.806 -1.946 42.062 1.00 85.38 90 SER A N 1
ATOM 683 C CA . SER A 1 90 ? -20.106 -1.955 43.349 1.00 85.38 90 SER A CA 1
ATOM 684 C C . SER A 1 90 ? -20.723 -3.003 44.286 1.00 85.38 90 SER A C 1
ATOM 686 O O . SER A 1 90 ? -21.950 -3.083 44.350 1.00 85.38 90 SER A O 1
ATOM 688 N N . PRO A 1 91 ? -19.938 -3.763 45.078 1.00 87.50 91 PRO A N 1
ATOM 689 C CA . PRO A 1 91 ? -20.496 -4.790 45.965 1.00 87.50 91 PRO A CA 1
ATOM 690 C C . PRO A 1 91 ? -21.515 -4.246 46.976 1.00 87.50 91 PRO A C 1
ATOM 692 O O . PRO A 1 91 ? -22.503 -4.908 47.281 1.00 87.50 91 PRO A O 1
ATOM 695 N N . ARG A 1 92 ? -21.309 -3.022 47.484 1.00 91.06 92 ARG A N 1
ATOM 696 C CA . ARG A 1 92 ? -22.267 -2.349 48.376 1.00 91.06 92 ARG A CA 1
ATOM 697 C C . ARG A 1 92 ? -23.542 -1.944 47.634 1.00 91.06 92 ARG A C 1
ATOM 699 O O . ARG A 1 92 ? -24.630 -2.254 48.106 1.00 91.06 92 ARG A O 1
ATOM 706 N N . GLY A 1 93 ? -23.412 -1.299 46.475 1.00 90.62 93 GLY A N 1
ATOM 707 C CA . GLY A 1 93 ? -24.565 -0.826 45.714 1.00 90.62 93 GLY A CA 1
ATOM 708 C C . GLY A 1 93 ? -25.402 -1.945 45.102 1.00 90.62 93 GLY A C 1
ATOM 709 O O . GLY A 1 93 ? -26.621 -1.808 45.051 1.00 90.62 93 GLY A O 1
ATOM 710 N N . LEU A 1 94 ? -24.791 -3.081 44.746 1.00 91.19 94 LEU A N 1
ATOM 711 C CA . LEU A 1 94 ? -25.517 -4.297 44.378 1.00 91.19 94 LEU A CA 1
ATOM 712 C C . LEU A 1 94 ? -26.346 -4.832 45.553 1.00 91.19 94 LEU A C 1
ATOM 714 O O . LEU A 1 94 ? -27.534 -5.081 45.379 1.00 91.19 94 LEU A O 1
ATOM 718 N N . ARG A 1 95 ? -25.777 -4.938 46.764 1.00 93.19 95 ARG A N 1
ATOM 719 C CA . ARG A 1 95 ? -26.537 -5.362 47.959 1.00 93.19 95 ARG A CA 1
ATOM 720 C C . ARG A 1 95 ? -27.703 -4.423 48.277 1.00 93.19 95 ARG A C 1
ATOM 722 O O . ARG A 1 95 ? -28.785 -4.897 48.622 1.00 93.19 95 ARG A O 1
ATOM 729 N N . ASP A 1 96 ? -27.505 -3.113 48.144 1.00 93.81 96 ASP A N 1
ATOM 730 C CA . ASP A 1 96 ? -28.567 -2.126 48.363 1.00 93.81 96 ASP A CA 1
ATOM 731 C C . ASP A 1 96 ? -29.661 -2.222 47.276 1.00 93.81 96 ASP A C 1
ATOM 733 O O . ASP A 1 96 ? -30.850 -2.171 47.599 1.00 93.81 96 ASP A O 1
ATOM 737 N N . ALA A 1 97 ? -29.279 -2.444 46.010 1.00 93.12 97 ALA A N 1
ATOM 738 C CA . ALA A 1 97 ? -30.206 -2.673 44.899 1.00 93.12 97 ALA A CA 1
ATOM 739 C C . ALA A 1 97 ? -31.006 -3.979 45.062 1.00 93.12 97 ALA A C 1
ATOM 741 O O . ALA A 1 97 ? -32.225 -3.955 44.920 1.00 93.12 97 ALA A O 1
ATOM 742 N N . VAL A 1 98 ? -30.358 -5.093 45.430 1.00 95.25 98 VAL A N 1
ATOM 743 C CA . VAL A 1 98 ? -31.010 -6.388 45.717 1.00 95.25 98 VAL A CA 1
ATOM 744 C C . VAL A 1 98 ? -31.996 -6.246 46.874 1.00 95.25 98 VAL A C 1
ATOM 746 O O . VAL A 1 98 ? -33.149 -6.656 46.749 1.00 95.25 98 VAL A O 1
ATOM 749 N N . ARG A 1 99 ? -31.597 -5.593 47.978 1.00 95.00 99 ARG A N 1
ATOM 750 C CA . ARG A 1 99 ? -32.485 -5.335 49.125 1.00 95.00 99 ARG A CA 1
ATOM 751 C C . ARG A 1 99 ? -33.751 -4.593 48.695 1.00 95.00 99 ARG A C 1
ATOM 753 O O . ARG A 1 99 ? -34.846 -4.978 49.094 1.00 95.00 99 ARG A O 1
ATOM 760 N N . ARG A 1 100 ? -33.613 -3.550 47.872 1.00 94.75 100 ARG A N 1
ATOM 761 C CA . ARG A 1 100 ? -34.759 -2.786 47.365 1.00 94.75 100 ARG A CA 1
ATOM 762 C C . ARG A 1 100 ? -35.577 -3.577 46.337 1.00 94.75 100 ARG A C 1
ATOM 764 O O . ARG A 1 100 ? -36.803 -3.490 46.364 1.00 94.75 100 ARG A O 1
ATOM 771 N N . GLY A 1 101 ? -34.931 -4.381 45.496 1.00 95.19 101 GLY A N 1
ATOM 772 C CA . GLY A 1 101 ? -35.578 -5.294 44.555 1.00 95.19 101 GLY A CA 1
ATOM 773 C C . GLY A 1 101 ? -36.463 -6.332 45.253 1.00 95.19 101 GLY A C 1
ATOM 774 O O . GLY A 1 101 ? -37.605 -6.515 44.844 1.00 95.19 101 GLY A O 1
ATOM 775 N N . ARG A 1 102 ? -36.018 -6.914 46.379 1.00 96.00 102 ARG A N 1
ATOM 776 C CA . ARG A 1 102 ? -36.856 -7.789 47.227 1.00 96.00 102 ARG A CA 1
ATOM 777 C C . ARG A 1 102 ? -38.152 -7.099 47.667 1.00 96.00 102 ARG A C 1
ATOM 779 O O . ARG A 1 102 ? -39.223 -7.690 47.557 1.00 96.00 102 ARG A O 1
ATOM 786 N N . SER A 1 103 ? -38.076 -5.839 48.109 1.00 95.75 103 SER A N 1
ATOM 787 C CA . SER A 1 103 ? -39.272 -5.059 48.465 1.00 95.75 103 SER A CA 1
ATOM 788 C C . SER A 1 103 ? -40.187 -4.807 47.262 1.00 95.75 103 SER A C 1
ATOM 790 O O . SER A 1 103 ? -41.402 -4.815 47.416 1.00 95.75 103 SER A O 1
ATOM 792 N N . ILE A 1 104 ? -39.627 -4.594 46.065 1.00 95.44 104 ILE A N 1
ATOM 793 C CA . ILE A 1 104 ? -40.409 -4.425 44.829 1.00 95.44 104 ILE A CA 1
ATOM 794 C C . ILE A 1 104 ? -41.147 -5.725 44.478 1.00 95.44 104 ILE A C 1
ATOM 796 O O . ILE A 1 104 ? -42.347 -5.679 44.230 1.00 95.44 104 ILE A O 1
ATOM 800 N N . LEU A 1 105 ? -40.480 -6.883 44.546 1.00 96.25 105 LEU A N 1
ATOM 801 C CA . LEU A 1 105 ? -41.120 -8.192 44.348 1.00 96.25 105 LEU A CA 1
ATOM 802 C C . LEU A 1 105 ? -42.258 -8.434 45.352 1.00 96.25 105 LEU A C 1
ATOM 804 O O . LEU A 1 105 ? -43.317 -8.931 44.976 1.00 96.25 105 LEU A O 1
ATOM 808 N N . GLN A 1 106 ? -42.069 -8.053 46.620 1.00 95.75 106 GLN A N 1
ATOM 809 C CA . GLN A 1 106 ? -43.102 -8.178 47.653 1.00 95.75 106 GLN A CA 1
ATOM 810 C C . GLN A 1 106 ? -44.331 -7.306 47.347 1.00 95.75 106 GLN A C 1
ATOM 812 O O . GLN A 1 106 ? -45.457 -7.789 47.464 1.00 95.75 106 GLN A O 1
ATOM 817 N N . ILE A 1 107 ? -44.126 -6.063 46.897 1.00 95.25 107 ILE A N 1
ATOM 818 C CA . ILE A 1 107 ? -45.211 -5.161 46.475 1.00 95.25 107 ILE A CA 1
ATOM 819 C C . ILE A 1 107 ? -45.959 -5.745 45.267 1.00 95.25 107 ILE A C 1
ATOM 821 O O . ILE A 1 107 ? -47.186 -5.808 45.284 1.00 95.25 107 ILE A O 1
ATOM 825 N N . LEU A 1 108 ? -45.243 -6.237 44.249 1.00 94.56 108 LEU A N 1
ATOM 826 C CA . LEU A 1 108 ? -45.854 -6.860 43.067 1.00 94.56 108 LEU A CA 1
ATOM 827 C C . LEU A 1 108 ? -46.678 -8.107 43.433 1.00 94.56 108 LEU A C 1
ATOM 829 O O . LEU A 1 108 ? -47.773 -8.304 42.904 1.00 94.56 108 LEU A O 1
ATOM 833 N N . ARG A 1 109 ? -46.206 -8.915 44.392 1.00 95.31 109 ARG A N 1
ATOM 834 C CA . ARG A 1 109 ? -46.958 -10.064 44.916 1.00 95.31 109 ARG A CA 1
ATOM 835 C C . ARG A 1 109 ? -48.221 -9.637 45.674 1.00 95.31 109 ARG A C 1
ATOM 837 O O . ARG A 1 109 ? -49.273 -10.235 45.461 1.00 95.31 109 ARG A O 1
ATOM 844 N N . GLN A 1 110 ? -48.149 -8.596 46.508 1.00 94.75 110 GLN A N 1
ATOM 845 C CA . GLN A 1 110 ? -49.314 -8.025 47.207 1.00 94.75 110 GLN A CA 1
ATOM 846 C C . GLN A 1 110 ? -50.354 -7.453 46.231 1.00 94.75 110 GLN A C 1
ATOM 848 O O . GLN A 1 110 ? -51.552 -7.641 46.423 1.00 94.75 110 GLN A O 1
ATOM 853 N N . GLN A 1 111 ? -49.900 -6.827 45.143 1.00 95.00 111 GLN A N 1
ATOM 854 C CA . GLN A 1 111 ? -50.741 -6.304 44.059 1.00 95.00 111 GLN A CA 1
ATOM 855 C C . GLN A 1 111 ? -51.284 -7.391 43.111 1.00 95.00 111 GLN A C 1
ATOM 857 O O . GLN A 1 111 ? -51.940 -7.062 42.128 1.00 95.00 111 GLN A O 1
ATOM 862 N N . LYS A 1 112 ? -51.028 -8.681 43.389 1.00 93.31 112 LYS A N 1
ATOM 863 C CA . LYS A 1 112 ? -51.399 -9.835 42.545 1.00 93.31 112 LYS A CA 1
ATOM 864 C C . LYS A 1 112 ? -50.818 -9.793 41.118 1.00 93.31 112 LYS A C 1
ATOM 866 O O . LYS A 1 112 ? -51.291 -10.520 40.254 1.00 93.31 112 LYS A O 1
ATOM 871 N N . ALA A 1 113 ? -49.767 -9.002 40.887 1.00 92.06 113 ALA A N 1
ATOM 872 C CA . ALA A 1 113 ? -49.030 -8.963 39.621 1.00 92.06 113 ALA A CA 1
ATOM 873 C C . ALA A 1 113 ? -48.056 -10.148 39.454 1.00 92.06 113 ALA A C 1
ATOM 875 O O . ALA A 1 113 ? -47.548 -10.365 38.361 1.00 92.06 113 ALA A O 1
ATOM 876 N N . LEU A 1 114 ? -47.804 -10.901 40.533 1.00 93.19 114 LEU A N 1
ATOM 877 C CA . LEU A 1 114 ? -47.041 -12.152 40.543 1.00 93.19 114 LEU A CA 1
ATOM 878 C C . LEU A 1 114 ? -47.882 -13.276 41.151 1.00 93.19 114 LEU A C 1
ATOM 880 O O . LEU A 1 114 ? -48.507 -13.094 42.208 1.00 93.19 114 LEU A O 1
ATOM 884 N N . THR A 1 115 ? -47.825 -14.463 40.551 1.00 95.69 115 THR A N 1
ATOM 885 C CA . THR A 1 115 ? -48.241 -15.712 41.208 1.00 95.69 115 THR A CA 1
ATOM 886 C C . THR A 1 115 ? -47.337 -16.031 42.410 1.00 95.69 115 THR A C 1
ATOM 888 O O . THR A 1 115 ? -46.346 -15.345 42.678 1.00 95.69 115 THR A O 1
ATOM 891 N N . LYS A 1 116 ? -47.694 -17.055 43.198 1.00 93.69 116 LYS A N 1
ATOM 892 C CA . LYS A 1 116 ? -46.853 -17.501 44.321 1.00 93.69 116 LYS A CA 1
ATOM 893 C C . LYS A 1 116 ? -45.502 -18.018 43.812 1.00 93.69 116 LYS A C 1
ATOM 895 O O . LYS A 1 116 ? -44.466 -17.620 44.337 1.00 93.69 116 LYS A O 1
ATOM 900 N N . ASP A 1 117 ? -45.527 -18.835 42.767 1.00 95.12 117 ASP A N 1
ATOM 901 C CA . ASP A 1 117 ? -44.346 -19.556 42.292 1.00 95.12 117 ASP A CA 1
ATOM 902 C C . ASP A 1 117 ? -43.385 -18.627 41.536 1.00 95.12 117 ASP A C 1
ATOM 904 O O . ASP A 1 117 ? -42.176 -18.689 41.750 1.00 95.12 117 ASP A O 1
ATOM 908 N N . GLU A 1 118 ? -43.904 -17.667 40.757 1.00 94.75 118 GLU A N 1
ATOM 909 C CA . GLU A 1 118 ? -43.086 -16.589 40.180 1.00 94.75 118 GLU A CA 1
ATOM 910 C C . GLU A 1 118 ? -42.410 -15.729 41.251 1.00 94.75 118 GLU A C 1
ATOM 912 O O . GLU A 1 118 ? -41.262 -15.326 41.076 1.00 94.75 118 GLU A O 1
ATOM 917 N N . TYR A 1 119 ? -43.100 -15.435 42.359 1.00 96.81 119 TYR A N 1
ATOM 918 C CA . TYR A 1 119 ? -42.534 -14.647 43.453 1.00 96.81 119 TYR A CA 1
ATOM 919 C C . TYR A 1 119 ? -41.398 -15.390 44.169 1.00 96.81 119 TYR A C 1
ATOM 921 O O . TYR A 1 119 ? -40.340 -14.798 44.397 1.00 96.81 119 TYR A O 1
ATOM 929 N N . GLU A 1 120 ? -41.574 -16.678 44.478 1.00 95.75 120 GLU A N 1
ATOM 930 C CA . GLU A 1 120 ? -40.513 -17.485 45.097 1.00 95.75 120 GLU A CA 1
ATOM 931 C C . GLU A 1 120 ? -39.331 -17.705 44.137 1.00 95.75 120 GLU A C 1
ATOM 933 O O . GLU A 1 120 ? -38.175 -17.558 44.541 1.00 95.75 120 GLU A O 1
ATOM 938 N N . LEU A 1 121 ? -39.590 -17.938 42.844 1.00 95.94 121 LEU A N 1
ATOM 939 C CA . LEU A 1 121 ? -38.544 -18.005 41.819 1.00 95.94 121 LEU A CA 1
ATOM 940 C C . LEU A 1 121 ? -37.786 -16.674 41.695 1.00 95.94 121 LEU A C 1
ATOM 942 O O . LEU A 1 121 ? -36.554 -16.662 41.664 1.00 95.94 121 LEU A O 1
ATOM 946 N N . ALA A 1 122 ? -38.491 -15.541 41.675 1.00 96.12 122 ALA A N 1
ATOM 947 C CA . ALA A 1 122 ? -37.875 -14.220 41.599 1.00 96.12 122 ALA A CA 1
ATOM 948 C C . ALA A 1 122 ? -37.062 -13.882 42.861 1.00 96.12 122 ALA A C 1
ATOM 950 O O . ALA A 1 122 ? -35.992 -13.282 42.755 1.00 96.12 122 ALA A O 1
ATOM 951 N N . ARG A 1 123 ? -37.513 -14.306 44.051 1.00 96.56 123 ARG A N 1
ATOM 952 C CA . ARG A 1 123 ? -36.714 -14.240 45.286 1.00 96.56 123 ARG A CA 1
ATOM 953 C C . ARG A 1 123 ? -35.443 -15.077 45.178 1.00 96.56 123 ARG A C 1
ATOM 955 O O . ARG A 1 123 ? -34.356 -14.564 45.431 1.00 96.56 123 ARG A O 1
ATOM 962 N N . TYR A 1 124 ? -35.565 -16.338 44.769 1.00 96.00 124 TYR A N 1
ATOM 963 C CA . TYR A 1 124 ? -34.429 -17.246 44.610 1.00 96.00 124 TYR A CA 1
ATOM 964 C C . TYR A 1 124 ? -33.376 -16.683 43.639 1.00 96.00 124 TYR A C 1
ATOM 966 O O . TYR A 1 124 ? -32.175 -16.762 43.909 1.00 96.00 124 TYR A O 1
ATOM 974 N N . GLN A 1 125 ? -33.834 -16.095 42.529 1.00 96.06 125 GLN A N 1
ATOM 975 C CA . GLN A 1 125 ? -32.996 -15.468 41.507 1.00 96.06 125 GLN A CA 1
ATOM 976 C C . GLN A 1 125 ? -32.350 -14.159 41.986 1.00 96.06 125 GLN A C 1
ATOM 978 O O . GLN A 1 125 ? -31.154 -13.974 41.779 1.00 96.06 125 GLN A O 1
ATOM 983 N N . ILE A 1 126 ? -33.093 -13.250 42.636 1.00 95.06 126 ILE A N 1
ATOM 984 C CA . ILE A 1 126 ? -32.531 -11.953 43.061 1.00 95.06 126 ILE A CA 1
ATOM 985 C C . ILE A 1 126 ? -31.495 -12.105 44.182 1.00 95.06 126 ILE A C 1
ATOM 987 O O . ILE A 1 126 ? -30.568 -11.303 44.288 1.00 95.06 126 ILE A O 1
ATOM 991 N N . ASP A 1 127 ? -31.616 -13.165 44.981 1.00 92.00 127 ASP A N 1
ATOM 992 C CA . ASP A 1 127 ? -30.688 -13.490 46.065 1.00 92.00 127 ASP A CA 1
ATOM 993 C C . ASP A 1 127 ? -29.354 -14.061 45.559 1.00 92.00 127 ASP A C 1
ATOM 995 O O . ASP A 1 127 ? -28.337 -13.929 46.239 1.00 92.00 127 ASP A O 1
ATOM 999 N N . ARG A 1 128 ? -29.346 -14.632 44.348 1.00 92.75 128 ARG A N 1
ATOM 1000 C CA . ARG A 1 128 ? -28.160 -15.130 43.628 1.00 92.75 128 ARG A CA 1
ATOM 1001 C C . ARG A 1 128 ? -27.875 -14.314 42.361 1.00 92.75 128 ARG A C 1
ATOM 1003 O O . ARG A 1 128 ? -27.406 -14.846 41.361 1.00 92.75 128 ARG A O 1
ATOM 1010 N N . MET A 1 129 ? -28.204 -13.023 42.387 1.00 90.31 129 MET A N 1
ATOM 1011 C CA . MET A 1 129 ? -28.092 -12.145 41.225 1.00 90.31 129 MET A CA 1
ATOM 1012 C C . MET A 1 129 ? -26.628 -11.889 40.846 1.00 90.31 129 MET A C 1
ATOM 1014 O O . MET A 1 129 ? -25.951 -11.056 41.454 1.00 90.31 129 MET A O 1
ATOM 1018 N N . GLU A 1 130 ? -26.159 -12.560 39.797 1.00 85.69 130 GLU A N 1
ATOM 1019 C CA . GLU A 1 130 ? -24.858 -12.305 39.186 1.00 85.69 130 GLU A CA 1
ATOM 1020 C C . GLU A 1 130 ? -24.986 -11.330 38.016 1.00 85.69 130 GLU A C 1
ATOM 1022 O O . GLU A 1 130 ? -25.764 -11.528 37.083 1.00 85.69 130 GLU A O 1
ATOM 1027 N N . LEU A 1 131 ? -24.195 -10.258 38.053 1.00 85.94 131 LEU A N 1
ATOM 1028 C CA . LEU A 1 131 ? -24.118 -9.312 36.946 1.00 85.94 131 LEU A CA 1
ATOM 1029 C C . LEU A 1 131 ? -22.982 -9.694 36.014 1.00 85.94 131 LEU A C 1
ATOM 1031 O O . LEU A 1 131 ? -21.869 -9.987 36.457 1.00 85.94 131 LEU A O 1
ATOM 1035 N N . ARG A 1 132 ? -23.224 -9.561 34.710 1.00 81.88 132 ARG A N 1
ATOM 1036 C CA . ARG A 1 132 ? -22.182 -9.676 33.698 1.00 81.88 132 ARG A CA 1
ATOM 1037 C C . ARG A 1 132 ? -21.044 -8.699 34.035 1.00 81.88 132 ARG A C 1
ATOM 1039 O O . ARG A 1 132 ? -21.301 -7.494 34.146 1.00 81.88 132 ARG A O 1
ATOM 1046 N N . PRO A 1 133 ? -19.788 -9.171 34.155 1.00 70.19 133 PRO A N 1
ATOM 1047 C CA . PRO A 1 133 ? -18.662 -8.299 34.445 1.00 70.19 133 PRO A CA 1
ATOM 1048 C C . PRO A 1 133 ? -18.591 -7.142 33.451 1.00 70.19 133 PRO A C 1
ATOM 1050 O O . PRO A 1 133 ? -18.735 -7.329 32.238 1.00 70.19 133 PRO A O 1
ATOM 1053 N N . LEU A 1 134 ? -18.329 -5.932 33.954 1.00 65.69 134 LEU A N 1
ATOM 1054 C CA . LEU A 1 134 ? -18.067 -4.788 33.090 1.00 65.69 134 LEU A CA 1
ATOM 1055 C C . LEU A 1 134 ? -16.780 -5.060 32.304 1.00 65.69 134 LEU A C 1
ATOM 1057 O O . LEU A 1 134 ? -15.684 -4.804 32.801 1.00 65.69 134 LEU A O 1
ATOM 1061 N N . ALA A 1 135 ? -16.916 -5.556 31.072 1.00 63.59 135 ALA A N 1
ATOM 1062 C CA . ALA A 1 135 ? -15.787 -5.730 30.167 1.00 63.59 135 ALA A CA 1
ATOM 1063 C C . ALA A 1 135 ? -14.966 -4.431 30.132 1.00 63.59 135 ALA A C 1
ATOM 1065 O O . ALA A 1 135 ? -15.491 -3.364 29.782 1.00 63.59 135 ALA A O 1
ATOM 1066 N N . ARG A 1 136 ? -13.699 -4.511 30.560 1.00 70.19 136 ARG A N 1
ATOM 1067 C CA . ARG A 1 136 ? -12.774 -3.375 30.507 1.00 70.19 136 ARG A CA 1
ATOM 1068 C C . ARG A 1 136 ? -12.587 -3.005 29.039 1.00 70.19 136 ARG A C 1
ATOM 1070 O O . ARG A 1 136 ? -12.408 -3.885 28.200 1.00 70.19 136 ARG A O 1
ATOM 1077 N N . ARG A 1 137 ? -12.631 -1.707 28.725 1.00 79.50 137 ARG A N 1
ATOM 1078 C CA . ARG A 1 137 ? -12.379 -1.222 27.362 1.00 79.50 137 ARG A CA 1
ATOM 1079 C C . ARG A 1 137 ? -11.004 -1.746 26.904 1.00 79.50 137 ARG A C 1
ATOM 1081 O O . ARG A 1 137 ? -10.048 -1.575 27.663 1.00 79.50 137 ARG A O 1
ATOM 1088 N N . PRO A 1 138 ? -10.870 -2.368 25.717 1.00 85.69 138 PRO A N 1
ATOM 1089 C CA . PRO A 1 138 ? -9.585 -2.889 25.264 1.00 85.69 138 PRO A CA 1
ATOM 1090 C C . PRO A 1 138 ? -8.614 -1.730 25.004 1.00 85.69 138 PRO A C 1
ATOM 1092 O O . PRO A 1 138 ? -8.666 -1.058 23.978 1.00 85.69 138 PRO A O 1
ATOM 1095 N N . VAL A 1 139 ? -7.717 -1.501 25.967 1.00 87.94 139 VAL A N 1
ATOM 1096 C CA . VAL A 1 139 ? -6.751 -0.383 26.013 1.00 87.94 139 VAL A CA 1
ATOM 1097 C C . VAL A 1 139 ? -5.820 -0.368 24.791 1.00 87.94 139 VAL A C 1
ATOM 1099 O O . VAL A 1 139 ? -5.397 0.690 24.339 1.00 87.94 139 VAL A O 1
ATOM 1102 N N . LYS A 1 140 ? -5.558 -1.538 24.198 1.00 91.56 140 LYS A N 1
ATOM 1103 C CA . LYS A 1 140 ? -4.761 -1.694 22.971 1.00 91.56 140 LYS A CA 1
ATOM 1104 C C . LYS A 1 140 ? -5.537 -1.422 21.670 1.00 91.56 140 LYS A C 1
ATOM 1106 O O . LYS A 1 140 ? -4.954 -1.523 20.601 1.00 91.56 140 LYS A O 1
ATOM 1111 N N . ALA A 1 141 ? -6.825 -1.077 21.744 1.00 94.69 141 ALA A N 1
ATOM 1112 C CA . ALA A 1 141 ? -7.702 -0.834 20.594 1.00 94.69 141 ALA A CA 1
ATOM 1113 C C . ALA A 1 141 ? -8.413 0.536 20.651 1.00 94.69 141 ALA A C 1
ATOM 1115 O O . ALA A 1 141 ? -9.443 0.724 20.007 1.00 94.69 141 ALA A O 1
ATOM 1116 N N . ILE A 1 142 ? -7.907 1.501 21.436 1.00 94.62 142 ILE A N 1
ATOM 1117 C CA . ILE A 1 142 ? -8.578 2.803 21.619 1.00 94.62 142 ILE A CA 1
ATOM 1118 C C . ILE A 1 142 ? -8.733 3.559 20.293 1.00 94.62 142 ILE A C 1
ATOM 1120 O O . ILE A 1 142 ? -9.821 4.061 20.030 1.00 94.62 142 ILE A O 1
ATOM 1124 N N . HIS A 1 143 ? -7.712 3.568 19.429 1.00 96.31 143 HIS A N 1
ATOM 1125 C CA . HIS A 1 143 ? -7.801 4.176 18.093 1.00 96.31 143 HIS A CA 1
ATOM 1126 C C . HIS A 1 143 ? -8.911 3.553 17.240 1.00 96.31 143 HIS A C 1
ATOM 1128 O O . HIS A 1 143 ? -9.762 4.276 16.728 1.00 96.31 143 HIS A O 1
ATOM 1134 N N . ALA A 1 144 ? -8.997 2.218 17.198 1.00 95.62 144 ALA A N 1
ATOM 1135 C CA . ALA A 1 144 ? -10.087 1.507 16.528 1.00 95.62 144 ALA A CA 1
ATOM 1136 C C . ALA A 1 144 ? -11.467 1.917 17.083 1.00 95.62 144 ALA A C 1
ATOM 1138 O O . ALA A 1 144 ? -12.393 2.198 16.325 1.00 95.62 144 ALA A O 1
ATOM 1139 N N . ILE A 1 145 ? -11.600 2.004 18.412 1.00 93.00 145 ILE A N 1
ATOM 1140 C CA . ILE A 1 145 ? -12.840 2.424 19.085 1.00 93.00 145 ILE A CA 1
ATOM 1141 C C . ILE A 1 145 ? -13.221 3.858 18.711 1.00 93.00 145 ILE A C 1
ATOM 1143 O O . ILE A 1 145 ? -14.379 4.104 18.386 1.00 93.00 145 ILE A O 1
ATOM 1147 N N . LEU A 1 146 ? -12.273 4.796 18.726 1.00 93.12 146 LEU A N 1
ATOM 1148 C CA . LEU A 1 146 ? -12.522 6.195 18.369 1.00 93.12 146 LEU A CA 1
ATOM 1149 C C . LEU A 1 146 ? -12.834 6.354 16.873 1.00 93.12 146 LEU A C 1
ATOM 1151 O O . LEU A 1 146 ? -13.696 7.156 16.508 1.00 93.12 146 LEU A O 1
ATOM 1155 N N . ARG A 1 147 ? -12.201 5.559 16.000 1.00 92.12 147 ARG A N 1
ATOM 1156 C CA . ARG A 1 147 ? -12.503 5.515 14.562 1.00 92.12 147 ARG A CA 1
ATOM 1157 C C . ARG A 1 147 ? -13.913 4.987 14.290 1.00 92.12 147 ARG A C 1
ATOM 1159 O O . ARG A 1 147 ? -14.619 5.582 13.469 1.00 92.12 147 ARG A O 1
ATOM 1166 N N . MET A 1 148 ? -14.331 3.935 14.997 1.00 89.12 148 MET A N 1
ATOM 1167 C CA . MET A 1 148 ? -15.696 3.398 14.960 1.00 89.12 148 MET A CA 1
ATOM 1168 C C . MET A 1 148 ? -16.715 4.398 15.529 1.00 89.12 148 MET A C 1
ATOM 1170 O O . MET A 1 148 ? -17.730 4.661 14.889 1.00 89.12 148 MET A O 1
ATOM 1174 N N . GLU A 1 149 ? -16.428 5.042 16.666 1.00 86.94 149 GLU A N 1
ATOM 1175 C CA . GLU A 1 149 ? -17.289 6.082 17.250 1.00 86.94 149 GLU A CA 1
ATOM 1176 C C . GLU A 1 149 ? -17.482 7.266 16.285 1.00 86.94 149 GLU A C 1
ATOM 1178 O O . GLU A 1 149 ? -18.602 7.748 16.107 1.00 86.94 149 GLU A O 1
ATOM 1183 N N . ALA A 1 150 ? -16.415 7.707 15.612 1.00 86.12 150 ALA A N 1
ATOM 1184 C CA . ALA A 1 150 ? -16.491 8.742 14.585 1.00 86.12 150 ALA A CA 1
ATOM 1185 C C . ALA A 1 150 ? -17.355 8.310 13.386 1.00 86.12 150 ALA A C 1
ATOM 1187 O O . ALA A 1 150 ? -18.137 9.113 12.882 1.00 86.12 150 ALA A O 1
ATOM 1188 N N . GLN A 1 151 ? -17.280 7.041 12.964 1.00 81.25 151 GLN A N 1
ATOM 1189 C CA . GLN A 1 151 ? -18.168 6.498 11.930 1.00 81.25 151 GLN A CA 1
ATOM 1190 C C . GLN A 1 151 ? -19.627 6.432 12.405 1.00 81.25 151 GLN A C 1
ATOM 1192 O O . GLN A 1 151 ? -20.530 6.755 11.644 1.00 81.25 151 GLN A O 1
ATOM 1197 N N . TRP A 1 152 ? -19.881 6.067 13.663 1.00 77.19 152 TRP A N 1
ATOM 1198 C CA . TRP A 1 152 ? -21.235 5.999 14.227 1.00 77.19 152 TRP A CA 1
ATOM 1199 C C . TRP A 1 152 ? -21.909 7.377 14.356 1.00 77.19 152 TRP A C 1
ATOM 1201 O O . TRP A 1 152 ? -23.138 7.478 14.371 1.00 77.19 152 TRP A O 1
ATOM 1211 N N . LYS A 1 153 ? -21.115 8.451 14.437 1.00 80.00 153 LYS A N 1
ATOM 1212 C CA . LYS A 1 153 ? -21.607 9.837 14.432 1.00 80.00 153 LYS A CA 1
ATOM 1213 C C . LYS A 1 153 ? -22.056 10.314 13.044 1.00 80.00 153 LYS A C 1
ATOM 1215 O O . LYS A 1 153 ? -22.869 11.233 12.990 1.00 80.00 153 LYS A O 1
ATOM 1220 N N . ASP A 1 154 ? -21.619 9.683 11.949 1.00 75.12 154 ASP A N 1
ATOM 1221 C CA . ASP A 1 154 ? -22.137 9.963 10.602 1.00 75.12 154 ASP A CA 1
ATOM 1222 C C . ASP A 1 154 ? -23.614 9.513 10.496 1.00 75.12 154 ASP A C 1
ATOM 1224 O O . ASP A 1 154 ? -23.906 8.318 10.637 1.00 75.12 154 ASP A O 1
ATOM 1228 N N . PRO A 1 155 ? -24.571 10.422 10.208 1.00 72.62 155 PRO A N 1
ATOM 1229 C CA . PRO A 1 155 ? -25.984 10.077 10.056 1.00 72.62 155 PRO A CA 1
ATOM 1230 C C . PRO A 1 155 ? -26.266 8.988 9.010 1.00 72.62 155 PRO A C 1
ATOM 1232 O O . PRO A 1 155 ? -27.235 8.238 9.170 1.00 72.62 155 PRO A O 1
ATOM 1235 N N . ARG A 1 156 ? -25.440 8.880 7.957 1.00 67.56 156 ARG A N 1
ATOM 1236 C CA . ARG A 1 156 ? -25.573 7.878 6.887 1.00 67.56 156 ARG A CA 1
ATOM 1237 C C . ARG A 1 156 ? -25.209 6.488 7.400 1.00 67.56 156 ARG A C 1
ATOM 1239 O O . ARG A 1 156 ? -26.035 5.579 7.313 1.00 67.56 156 ARG A O 1
ATOM 1246 N N . ALA A 1 157 ? -24.031 6.343 8.007 1.00 64.88 157 ALA A N 1
ATOM 1247 C CA . ALA A 1 157 ? -23.589 5.089 8.618 1.00 64.88 157 ALA A CA 1
ATOM 1248 C C . ALA A 1 157 ? -24.512 4.671 9.775 1.00 64.88 157 ALA A C 1
ATOM 1250 O O . ALA A 1 157 ? -24.962 3.525 9.833 1.00 64.88 157 ALA A O 1
ATOM 1251 N N . ARG A 1 158 ? -24.907 5.624 10.632 1.00 66.50 158 ARG A N 1
ATOM 1252 C CA . ARG A 1 158 ? -25.873 5.387 11.713 1.00 66.50 158 ARG A CA 1
ATOM 1253 C C . ARG A 1 158 ? -27.201 4.845 11.185 1.00 66.50 158 ARG A C 1
ATOM 1255 O O . ARG A 1 158 ? -27.776 3.969 11.819 1.00 66.50 158 ARG A O 1
ATOM 1262 N N . ARG A 1 159 ? -27.700 5.312 10.028 1.00 65.50 159 ARG A N 1
ATOM 1263 C CA . ARG A 1 159 ? -28.961 4.819 9.435 1.00 65.50 159 ARG A CA 1
ATOM 1264 C C . ARG A 1 159 ? -28.900 3.340 9.042 1.00 65.50 159 ARG A C 1
ATOM 1266 O O . ARG A 1 159 ? -29.909 2.665 9.213 1.00 65.50 159 ARG A O 1
ATOM 1273 N N . ALA A 1 160 ? -27.754 2.834 8.586 1.00 62.50 160 ALA A N 1
ATOM 1274 C CA . ALA A 1 160 ? -27.580 1.412 8.274 1.00 62.50 160 ALA A CA 1
ATOM 1275 C C . ALA A 1 160 ? -27.591 0.517 9.531 1.00 62.50 160 ALA A C 1
ATOM 1277 O O . ALA A 1 160 ? -28.021 -0.631 9.469 1.00 62.50 160 ALA A O 1
ATOM 1278 N N . LEU A 1 161 ? -27.169 1.058 10.679 1.00 63.19 161 LEU A N 1
ATOM 1279 C CA . LEU A 1 161 ? -27.034 0.333 11.950 1.00 63.19 161 LEU A CA 1
ATOM 1280 C C . LEU A 1 161 ? -28.188 0.609 12.939 1.00 63.19 161 LEU A C 1
ATOM 1282 O O . LEU A 1 161 ? -28.222 0.033 14.023 1.00 63.19 161 LEU A O 1
ATOM 1286 N N . ARG A 1 162 ? -29.169 1.452 12.570 1.00 59.00 162 ARG A N 1
ATOM 1287 C CA . ARG A 1 162 ? -30.259 1.953 13.444 1.00 59.00 162 ARG A CA 1
ATOM 1288 C C . ARG A 1 162 ? -31.107 0.881 14.134 1.00 59.00 162 ARG A C 1
ATOM 1290 O O . ARG A 1 162 ? -31.736 1.195 15.137 1.00 59.00 162 ARG A O 1
ATOM 1297 N N . HIS A 1 163 ? -31.141 -0.338 13.602 1.00 59.72 163 HIS A N 1
ATOM 1298 C CA . HIS A 1 163 ? -31.937 -1.449 14.130 1.00 59.72 163 HIS A CA 1
ATOM 1299 C C . HIS A 1 163 ? -31.100 -2.501 14.881 1.00 59.72 163 HIS A C 1
ATOM 1301 O O . HIS A 1 163 ? -31.636 -3.528 15.283 1.00 59.72 163 HIS A O 1
ATOM 1307 N N . GLN A 1 164 ? -29.798 -2.262 15.084 1.00 63.50 164 GLN A N 1
ATOM 1308 C CA . GLN A 1 164 ? -28.902 -3.158 15.820 1.00 63.50 164 GLN A CA 1
ATOM 1309 C C . GLN A 1 164 ? -28.516 -2.522 17.172 1.00 63.50 164 GLN A C 1
ATOM 1311 O O . GLN A 1 164 ? -27.620 -1.678 17.214 1.00 63.50 164 GLN A O 1
ATOM 1316 N N . PRO A 1 165 ? -29.166 -2.902 18.294 1.00 62.97 165 PRO A N 1
ATOM 1317 C CA . PRO A 1 165 ? -28.846 -2.362 19.623 1.00 62.97 165 PRO A CA 1
ATOM 1318 C C . PRO A 1 165 ? -27.492 -2.855 20.162 1.00 62.97 165 PRO A C 1
ATOM 1320 O O . PRO A 1 165 ? -26.956 -2.290 21.113 1.00 62.97 165 PRO A O 1
ATOM 1323 N N . LEU A 1 166 ? -26.936 -3.905 19.553 1.00 71.25 166 LEU A N 1
ATOM 1324 C CA . LEU A 1 166 ? -25.577 -4.387 19.752 1.00 71.25 166 LEU A CA 1
ATOM 1325 C C . LEU A 1 166 ? -24.931 -4.550 18.373 1.00 71.25 166 LEU A C 1
ATOM 1327 O O . LEU A 1 166 ? -25.479 -5.248 17.523 1.00 71.25 166 LEU A O 1
ATOM 1331 N N . VAL A 1 167 ? -23.765 -3.938 18.176 1.00 76.31 167 VAL A N 1
ATOM 1332 C CA . VAL A 1 167 ? -22.909 -4.148 17.000 1.00 76.31 167 VAL A CA 1
ATOM 1333 C C . VAL A 1 167 ? -21.677 -4.952 17.393 1.00 76.31 167 VAL A C 1
ATOM 1335 O O . VAL A 1 167 ? -21.010 -4.632 18.379 1.00 76.31 167 VAL A O 1
ATOM 1338 N N . THR A 1 168 ? -21.352 -5.964 16.593 1.00 83.06 168 THR A N 1
ATOM 1339 C CA . THR A 1 168 ? -20.091 -6.705 16.697 1.00 83.06 168 THR A CA 1
ATOM 1340 C C . THR A 1 168 ? -19.066 -6.045 15.780 1.00 83.06 168 THR A C 1
ATOM 1342 O O . THR A 1 168 ? -19.309 -5.924 14.582 1.00 83.06 168 THR A O 1
ATOM 1345 N N . ALA A 1 169 ? -17.933 -5.605 16.325 1.00 88.94 169 ALA A N 1
ATOM 1346 C CA . ALA A 1 169 ? -16.831 -5.073 15.524 1.00 88.94 169 ALA A CA 1
ATOM 1347 C C . ALA A 1 169 ? -16.094 -6.199 14.778 1.00 88.94 169 ALA A C 1
ATOM 1349 O O . ALA A 1 169 ? -16.030 -7.326 15.267 1.00 88.94 169 ALA A O 1
ATOM 1350 N N . SER A 1 170 ? -15.495 -5.884 13.630 1.00 92.69 170 SER A N 1
ATOM 1351 C CA . SER A 1 170 ? -14.632 -6.807 12.873 1.00 92.69 170 SER A CA 1
ATOM 1352 C C . SER A 1 170 ? -13.246 -7.026 13.501 1.00 92.69 170 SER A C 1
ATOM 1354 O O . SER A 1 170 ? -12.544 -7.961 13.122 1.00 92.69 170 SER A O 1
ATOM 1356 N N . ILE A 1 171 ? -12.854 -6.168 14.452 1.00 94.69 171 ILE A N 1
ATOM 1357 C CA . ILE A 1 171 ? -11.526 -6.164 15.080 1.00 94.69 171 ILE A CA 1
ATOM 1358 C C . ILE A 1 171 ? -11.291 -7.455 15.873 1.00 94.69 171 ILE A C 1
ATOM 1360 O O . ILE A 1 171 ? -11.971 -7.731 16.865 1.00 94.69 171 ILE A O 1
ATOM 1364 N N . ASP A 1 172 ? -10.258 -8.193 15.483 1.00 94.44 172 ASP A N 1
ATOM 1365 C CA . ASP A 1 172 ? -9.752 -9.359 16.192 1.00 94.44 172 ASP A CA 1
ATOM 1366 C C . ASP A 1 172 ? -8.837 -8.893 17.339 1.00 94.44 172 ASP A C 1
ATOM 1368 O O . ASP A 1 172 ? -7.792 -8.277 17.128 1.00 94.44 172 ASP A O 1
ATOM 1372 N N . LEU A 1 173 ? -9.244 -9.150 18.586 1.00 93.12 173 LEU A N 1
ATOM 1373 C CA . LEU A 1 173 ? -8.514 -8.679 19.768 1.00 93.12 173 LEU A CA 1
ATOM 1374 C C . LEU A 1 173 ? -7.224 -9.465 20.061 1.00 93.12 173 LEU A C 1
ATOM 1376 O O . LEU A 1 173 ? -6.394 -8.970 20.828 1.00 93.12 173 LEU A O 1
ATOM 1380 N N . ASP A 1 174 ? -7.030 -10.655 19.491 1.00 93.31 174 ASP A N 1
ATOM 1381 C CA . ASP A 1 174 ? -5.761 -11.385 19.584 1.00 93.31 174 ASP A CA 1
ATOM 1382 C C . ASP A 1 174 ? -4.766 -10.799 18.577 1.00 93.31 174 ASP A C 1
ATOM 1384 O O . ASP A 1 174 ? -3.681 -10.357 18.971 1.00 93.31 174 ASP A O 1
ATOM 1388 N N . LEU A 1 175 ? -5.183 -10.640 17.317 1.00 95.62 175 LEU A N 1
ATOM 1389 C CA . LEU A 1 175 ? -4.378 -9.996 16.276 1.00 95.62 175 LEU A CA 1
ATOM 1390 C C . LEU A 1 175 ? -4.038 -8.539 16.624 1.00 95.62 175 LEU A C 1
ATOM 1392 O O . LEU A 1 175 ? -2.879 -8.145 16.528 1.00 95.62 175 LEU A O 1
ATOM 1396 N N . GLN A 1 176 ? -5.001 -7.748 17.108 1.00 97.19 176 GLN A N 1
ATOM 1397 C CA . GLN A 1 176 ? -4.765 -6.377 17.583 1.00 97.19 176 GLN A CA 1
ATOM 1398 C C . GLN A 1 176 ? -3.699 -6.336 18.688 1.00 97.19 176 GLN A C 1
ATOM 1400 O O . GLN A 1 176 ? -2.871 -5.424 18.733 1.00 97.19 176 GLN A O 1
ATOM 1405 N N . ARG A 1 177 ? -3.704 -7.315 19.604 1.00 95.75 177 ARG A N 1
ATOM 1406 C CA . ARG A 1 177 ? -2.698 -7.402 20.672 1.00 95.75 177 ARG A CA 1
ATOM 1407 C C . ARG A 1 177 ? -1.316 -7.751 20.138 1.00 95.75 177 ARG A C 1
ATOM 1409 O O . ARG A 1 177 ? -0.354 -7.271 20.740 1.00 95.75 177 ARG A O 1
ATOM 1416 N N . GLN A 1 178 ? -1.226 -8.534 19.064 1.00 96.62 178 GLN A N 1
ATOM 1417 C CA . GLN A 1 178 ? 0.033 -8.850 18.395 1.00 96.62 178 GLN A CA 1
ATOM 1418 C C . GLN A 1 178 ? 0.550 -7.675 17.556 1.00 96.62 178 GLN A C 1
ATOM 1420 O O . GLN A 1 178 ? 1.693 -7.279 17.744 1.00 96.62 178 GLN A O 1
ATOM 1425 N N . ALA A 1 179 ? -0.292 -7.032 16.742 1.00 97.75 179 ALA A N 1
ATOM 1426 C CA . ALA A 1 179 ? 0.083 -5.859 15.947 1.00 97.75 179 ALA A CA 1
ATOM 1427 C C . ALA A 1 179 ? 0.635 -4.711 16.818 1.00 97.75 179 ALA A C 1
ATOM 1429 O O . ALA A 1 179 ? 1.632 -4.082 16.473 1.00 97.75 179 ALA A O 1
ATOM 1430 N N . VAL A 1 180 ? 0.047 -4.480 18.002 1.00 97.69 180 VAL A N 1
ATOM 1431 C CA . VAL A 1 180 ? 0.573 -3.506 18.980 1.00 97.69 180 VAL A CA 1
ATOM 1432 C C . VAL A 1 180 ? 1.928 -3.932 19.570 1.00 97.69 180 VAL A C 1
ATOM 1434 O O . VAL A 1 180 ? 2.718 -3.061 19.924 1.00 97.69 180 VAL A O 1
ATOM 1437 N N . ARG A 1 181 ? 2.218 -5.239 19.695 1.00 97.00 181 ARG A N 1
ATOM 1438 C CA . ARG A 1 181 ? 3.558 -5.715 20.097 1.00 97.00 181 ARG A CA 1
ATOM 1439 C C . ARG A 1 181 ? 4.564 -5.455 18.976 1.00 97.00 181 ARG A C 1
ATOM 1441 O O . ARG A 1 181 ? 5.501 -4.716 19.223 1.00 97.00 181 ARG A O 1
ATOM 1448 N N . MET A 1 182 ? 4.296 -5.935 17.758 1.00 97.88 182 MET A N 1
ATOM 1449 C CA . MET A 1 182 ? 5.139 -5.739 16.562 1.00 97.88 182 MET A CA 1
ATOM 1450 C C . MET A 1 182 ? 5.556 -4.268 16.399 1.00 97.88 182 MET A C 1
ATOM 1452 O O . MET A 1 182 ? 6.739 -3.938 16.396 1.00 97.88 182 MET A O 1
ATOM 1456 N N . VAL A 1 183 ? 4.575 -3.355 16.380 1.00 98.12 183 VAL A N 1
ATOM 1457 C CA . VAL A 1 183 ? 4.809 -1.902 16.287 1.00 98.12 183 VAL A CA 1
ATOM 1458 C C . VAL A 1 183 ? 5.652 -1.376 17.454 1.00 98.12 183 VAL A C 1
ATOM 1460 O O . VAL A 1 183 ? 6.594 -0.614 17.239 1.00 98.12 183 VAL A O 1
ATOM 1463 N N . GLY A 1 184 ? 5.341 -1.776 18.689 1.00 96.88 184 GLY A N 1
ATOM 1464 C CA . GLY A 1 184 ? 6.097 -1.350 19.865 1.00 96.88 184 GLY A CA 1
ATOM 1465 C C . GLY A 1 184 ? 7.531 -1.885 19.889 1.00 96.88 184 GLY A C 1
ATOM 1466 O O . GLY A 1 184 ? 8.425 -1.203 20.384 1.00 96.88 184 GLY A O 1
ATOM 1467 N N . ASP A 1 185 ? 7.758 -3.093 19.382 1.00 97.12 185 ASP A N 1
ATOM 1468 C CA . ASP A 1 185 ? 9.049 -3.782 19.380 1.00 97.12 185 ASP A CA 1
ATOM 1469 C C . ASP A 1 185 ? 9.962 -3.191 18.294 1.00 97.12 185 ASP A C 1
ATOM 1471 O O . ASP A 1 185 ? 11.094 -2.798 18.592 1.00 97.12 185 ASP A O 1
ATOM 1475 N N . ALA A 1 186 ? 9.426 -2.965 17.091 1.00 96.94 186 ALA A N 1
ATOM 1476 C CA . ALA A 1 186 ? 10.115 -2.255 16.016 1.00 96.94 186 ALA A CA 1
ATOM 1477 C C . ALA A 1 186 ? 10.517 -0.822 16.417 1.00 96.94 186 ALA A C 1
ATOM 1479 O O . ALA A 1 186 ? 11.673 -0.440 16.239 1.00 96.94 186 ALA A O 1
ATOM 1480 N N . LEU A 1 187 ? 9.619 -0.048 17.043 1.00 96.44 187 LEU A N 1
ATOM 1481 C CA . LEU A 1 187 ? 9.931 1.317 17.500 1.00 96.44 187 LEU A CA 1
ATOM 1482 C C . LEU A 1 187 ? 11.021 1.374 18.584 1.00 96.44 187 LEU A C 1
ATOM 1484 O O . LEU A 1 187 ? 11.738 2.371 18.652 1.00 96.44 187 LEU A O 1
ATOM 1488 N N . ARG A 1 188 ? 11.182 0.325 19.406 1.00 95.44 188 ARG A N 1
ATOM 1489 C CA . ARG A 1 188 ? 12.327 0.214 20.331 1.00 95.44 188 ARG A CA 1
ATOM 1490 C C . ARG A 1 188 ? 13.620 -0.122 19.588 1.00 95.44 188 ARG A C 1
ATOM 1492 O O . ARG A 1 188 ? 14.659 0.435 19.918 1.00 95.44 188 ARG A O 1
ATOM 1499 N N . SER A 1 189 ? 13.557 -0.958 18.549 1.00 96.00 189 SER A N 1
ATOM 1500 C CA . SER A 1 189 ? 14.719 -1.286 17.703 1.00 96.00 189 SER A CA 1
ATOM 1501 C C . SER A 1 189 ? 15.216 -0.134 16.812 1.00 96.00 189 SER A C 1
ATOM 1503 O O . SER A 1 189 ? 16.272 -0.256 16.197 1.00 96.00 189 SER A O 1
ATOM 1505 N N . TRP A 1 190 ? 14.456 0.965 16.726 1.00 96.19 190 TRP A N 1
ATOM 1506 C CA . TRP A 1 190 ? 14.730 2.138 15.882 1.00 96.19 190 TRP A CA 1
ATOM 1507 C C . TRP A 1 190 ? 14.817 3.457 16.676 1.00 96.19 190 TRP A C 1
ATOM 1509 O O . TRP A 1 190 ? 14.695 4.544 16.102 1.00 96.19 190 TRP A O 1
ATOM 1519 N N . GLU A 1 191 ? 14.990 3.387 17.999 1.00 91.00 191 GLU A N 1
ATOM 1520 C CA . GLU A 1 191 ? 15.066 4.576 18.859 1.00 91.00 191 GLU A CA 1
ATOM 1521 C C . GLU A 1 191 ? 16.328 5.419 18.572 1.00 91.00 191 GLU A C 1
ATOM 1523 O O . GLU A 1 191 ? 16.255 6.647 18.534 1.00 91.00 191 GLU A O 1
ATOM 1528 N N . ASP A 1 192 ? 17.446 4.771 18.231 1.00 94.94 192 ASP A N 1
ATOM 1529 C CA . ASP A 1 192 ? 18.694 5.378 17.734 1.00 94.94 192 ASP A CA 1
ATOM 1530 C C . ASP A 1 192 ? 18.530 6.080 16.367 1.00 94.94 192 ASP A C 1
ATOM 1532 O O . ASP A 1 192 ? 19.160 7.106 16.081 1.00 94.94 192 ASP A O 1
ATOM 1536 N N . LYS A 1 193 ? 17.627 5.551 15.535 1.00 95.44 193 LYS A N 1
ATOM 1537 C CA . LYS A 1 193 ? 17.297 6.047 14.191 1.00 95.44 193 LYS A CA 1
ATOM 1538 C C . LYS A 1 193 ? 16.230 7.144 14.176 1.00 95.44 193 LYS A C 1
ATOM 1540 O O . LYS A 1 193 ? 15.796 7.553 13.098 1.00 95.44 193 LYS A O 1
ATOM 1545 N N . ALA A 1 194 ? 15.842 7.653 15.346 1.00 93.50 194 ALA A N 1
ATOM 1546 C CA . ALA A 1 194 ? 14.848 8.713 15.512 1.00 93.50 194 ALA A CA 1
ATOM 1547 C C . ALA A 1 194 ? 13.462 8.381 14.914 1.00 93.50 194 ALA A C 1
ATOM 1549 O O . ALA A 1 194 ? 12.766 9.270 14.423 1.00 93.50 194 ALA A O 1
ATOM 1550 N N . ALA A 1 195 ? 13.039 7.110 14.969 1.00 94.25 195 ALA A N 1
ATOM 1551 C CA . ALA A 1 195 ? 11.653 6.733 14.693 1.00 94.25 195 ALA A CA 1
ATOM 1552 C C . ALA A 1 195 ? 10.772 7.026 15.914 1.00 94.25 195 ALA A C 1
ATOM 1554 O O . ALA A 1 195 ? 10.843 6.324 16.926 1.00 94.25 195 ALA A O 1
ATOM 1555 N N . GLY A 1 196 ? 9.933 8.055 15.833 1.00 93.75 196 GLY A N 1
ATOM 1556 C CA . GLY A 1 196 ? 9.027 8.466 16.903 1.00 93.75 196 GLY A CA 1
ATOM 1557 C C . GLY A 1 196 ? 7.766 7.612 16.991 1.00 93.75 196 GLY A C 1
ATOM 1558 O O . GLY A 1 196 ? 7.395 7.191 18.090 1.00 93.75 196 GLY A O 1
ATOM 1559 N N . ASN A 1 197 ? 7.109 7.331 15.862 1.00 96.94 197 ASN A N 1
ATOM 1560 C CA . ASN A 1 197 ? 5.819 6.648 15.842 1.00 96.94 197 ASN A CA 1
ATOM 1561 C C . ASN A 1 197 ? 5.605 5.761 14.596 1.00 96.94 197 ASN A C 1
ATOM 1563 O O . ASN A 1 197 ? 6.350 5.831 13.620 1.00 96.94 197 ASN A O 1
ATOM 1567 N N . ALA A 1 198 ? 4.592 4.895 14.648 1.00 98.06 198 ALA A N 1
ATOM 1568 C CA . ALA A 1 198 ? 4.204 4.006 13.559 1.00 98.06 198 ALA A CA 1
ATOM 1569 C C . ALA A 1 198 ? 2.725 3.606 13.660 1.00 98.06 198 ALA A C 1
ATOM 1571 O O . ALA A 1 198 ? 2.150 3.554 14.749 1.00 98.06 198 ALA A O 1
ATOM 1572 N N . ALA A 1 199 ? 2.126 3.288 12.515 1.00 98.62 199 ALA A N 1
ATOM 1573 C CA . ALA A 1 199 ? 0.754 2.817 12.387 1.00 98.62 199 ALA A CA 1
ATOM 1574 C C . ALA A 1 199 ? 0.689 1.563 11.507 1.00 98.62 199 ALA A C 1
ATOM 1576 O O . ALA A 1 199 ? 1.462 1.416 10.561 1.00 98.62 199 ALA A O 1
ATOM 1577 N N . MET A 1 200 ? -0.252 0.669 11.807 1.00 98.81 200 MET A N 1
ATOM 1578 C CA . MET A 1 200 ? -0.476 -0.585 11.088 1.00 98.81 200 MET A CA 1
ATOM 1579 C C . MET A 1 200 ? -1.976 -0.862 10.970 1.00 98.81 200 MET A C 1
ATOM 1581 O O . MET A 1 200 ? -2.705 -0.820 11.960 1.00 98.81 200 MET A O 1
ATOM 1585 N N . VAL A 1 201 ? -2.432 -1.186 9.764 1.00 98.81 201 VAL A N 1
ATOM 1586 C CA . VAL A 1 201 ? -3.823 -1.548 9.467 1.00 98.81 201 VAL A CA 1
ATOM 1587 C C . VAL A 1 201 ? -3.835 -2.904 8.770 1.00 98.81 201 VAL A C 1
ATOM 1589 O O . VAL A 1 201 ? -3.140 -3.084 7.772 1.00 98.81 201 VAL A O 1
ATOM 1592 N N . VAL A 1 202 ? -4.630 -3.844 9.286 1.00 98.69 202 VAL A N 1
ATOM 1593 C CA . VAL A 1 202 ? -4.803 -5.190 8.719 1.00 98.69 202 VAL A CA 1
ATOM 1594 C C . VAL A 1 202 ? -6.256 -5.388 8.313 1.00 98.69 202 VAL A C 1
ATOM 1596 O O . VAL A 1 202 ? -7.163 -5.189 9.125 1.00 98.69 202 VAL A O 1
ATOM 1599 N N . VAL A 1 203 ? -6.469 -5.807 7.069 1.00 98.38 203 VAL A N 1
ATOM 1600 C CA . VAL A 1 203 ? -7.784 -5.986 6.444 1.00 98.38 203 VAL A CA 1
ATOM 1601 C C . VAL A 1 203 ? -7.883 -7.379 5.820 1.00 98.38 203 VAL A C 1
ATOM 1603 O O . VAL A 1 203 ? -6.939 -7.852 5.187 1.00 98.38 203 VAL A O 1
ATOM 1606 N N . ASP A 1 204 ? -9.028 -8.038 5.978 1.00 95.25 204 ASP A N 1
ATOM 1607 C CA . ASP A 1 204 ? -9.382 -9.247 5.230 1.00 95.25 204 ASP A CA 1
ATOM 1608 C C . ASP A 1 204 ? -9.665 -8.882 3.765 1.00 95.25 204 ASP A C 1
ATOM 1610 O O . ASP A 1 204 ? -10.537 -8.057 3.482 1.00 95.25 204 ASP A O 1
ATOM 1614 N N . ARG A 1 205 ? -8.932 -9.477 2.817 1.00 92.06 205 ARG A N 1
ATOM 1615 C CA . ARG A 1 205 ? -9.037 -9.137 1.388 1.00 92.06 205 ARG A CA 1
ATOM 1616 C C . ARG A 1 205 ? -10.444 -9.379 0.837 1.00 92.06 205 ARG A C 1
ATOM 1618 O O . ARG A 1 205 ? -10.904 -8.612 -0.004 1.00 92.06 205 ARG A O 1
ATOM 1625 N N . ASN A 1 206 ? -11.109 -10.445 1.280 1.00 87.56 206 ASN A N 1
ATOM 1626 C CA . ASN A 1 206 ? -12.338 -10.927 0.654 1.00 87.56 206 ASN A CA 1
ATOM 1627 C C . ASN A 1 206 ? -13.576 -10.226 1.224 1.00 87.56 206 ASN A C 1
ATOM 1629 O O . ASN A 1 206 ? -14.514 -9.929 0.486 1.00 87.56 206 ASN A O 1
ATOM 1633 N N . THR A 1 207 ? -13.589 -9.945 2.530 1.00 90.44 207 THR A N 1
ATOM 1634 C CA . THR A 1 207 ? -14.718 -9.268 3.196 1.00 90.44 207 THR A CA 1
ATOM 1635 C C . THR A 1 207 ? -14.520 -7.757 3.350 1.00 90.44 207 THR A C 1
ATOM 1637 O O . THR A 1 207 ? -15.478 -7.050 3.664 1.00 90.44 207 THR A O 1
ATOM 1640 N N . ARG A 1 208 ? -13.297 -7.250 3.123 1.00 92.94 208 ARG A N 1
ATOM 1641 C CA . ARG A 1 208 ? -12.842 -5.887 3.464 1.00 92.94 208 ARG A CA 1
ATOM 1642 C C . ARG A 1 208 ? -12.974 -5.563 4.966 1.00 92.94 208 ARG A C 1
ATOM 1644 O O . ARG A 1 208 ? -12.975 -4.392 5.343 1.00 92.94 208 ARG A O 1
ATOM 1651 N N . GLU A 1 209 ? -13.081 -6.581 5.825 1.00 94.69 209 GLU A N 1
ATOM 1652 C CA . GLU A 1 209 ? -13.170 -6.445 7.287 1.00 94.69 209 GLU A CA 1
ATOM 1653 C C . GLU A 1 209 ? -11.858 -5.924 7.883 1.00 94.69 209 GLU A C 1
ATOM 1655 O O . GLU A 1 209 ? -10.797 -6.502 7.651 1.00 94.69 209 GLU A O 1
ATOM 1660 N N . VAL A 1 210 ? -11.917 -4.865 8.695 1.00 97.31 210 VAL A N 1
ATOM 1661 C CA . VAL A 1 210 ? -10.750 -4.370 9.443 1.00 97.31 210 VAL A CA 1
ATOM 1662 C C . VAL A 1 210 ? -10.507 -5.295 10.630 1.00 97.31 210 VAL A C 1
ATOM 1664 O O . VAL A 1 210 ? -11.300 -5.313 11.573 1.00 97.31 210 VAL A O 1
ATOM 1667 N N . LEU A 1 211 ? -9.420 -6.062 10.585 1.00 97.50 211 LEU A N 1
ATOM 1668 C CA . LEU A 1 211 ? -9.071 -7.057 11.600 1.00 97.50 211 LEU A CA 1
ATOM 1669 C C . LEU A 1 211 ? -8.189 -6.465 12.705 1.00 97.50 211 LEU A C 1
ATOM 1671 O O . LEU A 1 211 ? -8.339 -6.836 13.865 1.00 97.50 211 LEU A O 1
ATOM 1675 N N . ALA A 1 212 ? -7.303 -5.524 12.367 1.00 98.38 212 ALA A N 1
ATOM 1676 C CA . ALA A 1 212 ? -6.507 -4.779 13.340 1.00 98.38 212 ALA A CA 1
ATOM 1677 C C . ALA A 1 212 ? -6.250 -3.336 12.881 1.00 98.38 212 ALA A C 1
ATOM 1679 O O . ALA A 1 212 ? -6.122 -3.053 11.689 1.00 98.38 212 ALA A O 1
ATOM 1680 N N . TRP A 1 213 ? -6.160 -2.431 13.854 1.00 98.50 213 TRP A N 1
ATOM 1681 C CA . TRP A 1 213 ? -5.941 -1.000 13.676 1.00 98.50 213 TRP A CA 1
ATOM 1682 C C . TRP A 1 213 ? -5.052 -0.443 14.792 1.00 98.50 213 TRP A C 1
ATOM 1684 O O . TRP A 1 213 ? -5.501 -0.155 15.909 1.00 98.50 213 TRP A O 1
ATOM 1694 N N . VAL A 1 214 ? -3.769 -0.286 14.491 1.00 98.50 214 VAL A N 1
ATOM 1695 C CA . VAL A 1 214 ? -2.777 0.362 15.348 1.00 98.50 214 VAL A CA 1
ATOM 1696 C C . VAL A 1 214 ? -2.546 1.764 14.800 1.00 98.50 214 VAL A C 1
ATOM 1698 O O . VAL A 1 214 ? -1.918 1.928 13.763 1.00 98.50 214 VAL A O 1
ATOM 1701 N N . GLY A 1 215 ? -3.081 2.776 15.483 1.00 97.31 215 GLY A N 1
ATOM 1702 C CA . GLY A 1 215 ? -2.912 4.176 15.081 1.00 97.31 215 GLY A CA 1
ATOM 1703 C C . GLY A 1 215 ? -1.614 4.829 15.564 1.00 97.31 215 GLY A C 1
ATOM 1704 O O . GLY A 1 215 ? -1.263 5.891 15.063 1.00 97.31 215 GLY A O 1
ATOM 1705 N N . SER A 1 216 ? -0.919 4.239 16.544 1.00 97.12 216 SER A N 1
ATOM 1706 C CA . SER A 1 216 ? 0.321 4.782 17.116 1.00 97.12 216 SER A CA 1
ATOM 1707 C C . SER A 1 216 ? 1.091 3.756 17.964 1.00 97.12 216 SER A C 1
ATOM 1709 O O . SER A 1 216 ? 0.581 2.665 18.237 1.00 97.12 216 SER A O 1
ATOM 1711 N N . SER A 1 217 ? 2.257 4.161 18.490 1.00 92.62 217 SER A N 1
ATOM 1712 C CA . SER A 1 217 ? 3.046 3.481 19.539 1.00 92.62 217 SER A CA 1
ATOM 1713 C C . SER A 1 217 ? 2.230 3.044 20.768 1.00 92.62 217 SER A C 1
ATOM 1715 O O . SER A 1 217 ? 2.588 2.083 21.448 1.00 92.62 217 SER A O 1
ATOM 1717 N N . GLY A 1 218 ? 1.114 3.723 21.048 1.00 91.56 218 GLY A N 1
ATOM 1718 C CA . GLY A 1 218 ? 0.173 3.390 22.111 1.00 91.56 218 GLY A CA 1
ATOM 1719 C C . GLY A 1 218 ? -0.590 4.624 22.583 1.00 91.56 218 GLY A C 1
ATOM 1720 O O . GLY A 1 218 ? 0.010 5.646 22.876 1.00 91.56 218 GLY A O 1
ATOM 1721 N N . TYR A 1 219 ? -1.917 4.538 22.712 1.00 91.50 219 TYR A N 1
ATOM 1722 C CA . TYR A 1 219 ? -2.782 5.711 22.945 1.00 91.50 219 TYR A CA 1
ATOM 1723 C C . TYR A 1 219 ? -2.380 6.611 24.136 1.00 91.50 219 TYR A C 1
ATOM 1725 O O . TYR A 1 219 ? -2.583 7.821 24.094 1.00 91.50 219 TYR A O 1
ATOM 1733 N N . PHE A 1 220 ? -1.814 6.027 25.196 1.00 91.12 220 PHE A N 1
ATOM 1734 C CA . PHE A 1 220 ? -1.422 6.730 26.426 1.00 91.12 220 PHE A CA 1
ATOM 1735 C C . PHE A 1 220 ? 0.074 7.104 26.480 1.00 91.12 220 PHE A C 1
ATOM 1737 O O . PHE A 1 220 ? 0.546 7.597 27.501 1.00 91.12 220 PHE A O 1
ATOM 1744 N N . ASP A 1 221 ? 0.826 6.876 25.401 1.00 89.56 221 ASP A N 1
ATOM 1745 C CA . ASP A 1 221 ? 2.240 7.241 25.285 1.00 89.56 221 ASP A CA 1
ATOM 1746 C C . ASP A 1 221 ? 2.390 8.741 24.986 1.00 89.56 221 ASP A C 1
ATOM 1748 O O . ASP A 1 221 ? 2.451 9.175 23.834 1.00 89.56 221 ASP A O 1
ATOM 1752 N N . GLY A 1 222 ? 2.430 9.552 26.046 1.00 86.88 222 GLY A N 1
ATOM 1753 C CA . GLY A 1 222 ? 2.625 10.999 25.930 1.00 86.88 222 GLY A CA 1
ATOM 1754 C C . GLY A 1 222 ? 3.965 11.389 25.295 1.00 86.88 222 GLY A C 1
ATOM 1755 O O . GLY A 1 222 ? 4.018 12.386 24.581 1.00 86.88 222 GLY A O 1
ATOM 1756 N N . ARG A 1 223 ? 5.026 10.584 25.482 1.00 87.56 223 ARG A N 1
ATOM 1757 C CA . ARG A 1 223 ? 6.380 10.874 24.968 1.00 87.56 223 ARG A CA 1
ATOM 1758 C C . ARG A 1 223 ? 6.432 10.854 23.441 1.00 87.56 223 ARG A C 1
ATOM 1760 O O . ARG A 1 223 ? 7.203 11.600 22.850 1.00 87.56 223 ARG A O 1
ATOM 1767 N N . ARG A 1 224 ? 5.631 9.994 22.807 1.00 87.25 224 ARG A N 1
ATOM 1768 C CA . ARG A 1 224 ? 5.635 9.788 21.348 1.00 87.25 224 ARG A CA 1
ATOM 1769 C C . ARG A 1 224 ? 4.370 10.312 20.658 1.00 87.25 224 ARG A C 1
ATOM 1771 O O . ARG A 1 224 ? 4.112 9.944 19.517 1.00 87.25 224 ARG A O 1
ATOM 1778 N N . PHE A 1 225 ? 3.588 11.177 21.314 1.00 92.75 225 PHE A N 1
ATOM 1779 C CA . PHE A 1 225 ? 2.306 11.702 20.808 1.00 92.75 225 PHE A CA 1
ATOM 1780 C C . PHE A 1 225 ? 1.267 10.607 20.503 1.00 92.75 225 PHE A C 1
ATOM 1782 O O . PHE A 1 225 ? 0.483 10.699 19.558 1.00 92.75 225 PHE A O 1
ATOM 1789 N N . GLY A 1 226 ? 1.238 9.555 21.322 1.00 92.88 226 GLY A N 1
ATOM 1790 C CA . GLY A 1 226 ? 0.462 8.340 21.089 1.00 92.88 226 GLY A CA 1
ATOM 1791 C C . GLY A 1 226 ? -1.057 8.525 20.973 1.00 92.88 226 GLY A C 1
ATOM 1792 O O . GLY A 1 226 ? -1.721 7.670 20.388 1.00 92.88 226 GLY A O 1
ATOM 1793 N N . ALA A 1 227 ? -1.616 9.638 21.451 1.00 94.50 227 ALA A N 1
ATOM 1794 C CA . ALA A 1 227 ? -3.031 9.977 21.280 1.00 94.50 227 ALA A CA 1
ATOM 1795 C C . ALA A 1 227 ? -3.415 10.345 19.827 1.00 94.50 227 ALA A C 1
ATOM 1797 O O . ALA A 1 227 ? -4.601 10.355 19.498 1.00 94.50 227 ALA A O 1
ATOM 1798 N N . ILE A 1 228 ? -2.441 10.620 18.949 1.00 96.25 228 ILE A N 1
ATOM 1799 C CA . ILE A 1 228 ? -2.663 10.849 17.514 1.00 96.25 228 ILE A CA 1
ATOM 1800 C C . ILE A 1 228 ? -2.875 9.500 16.809 1.00 96.25 228 ILE A C 1
ATOM 1802 O O . ILE A 1 228 ? -2.118 8.557 17.023 1.00 96.25 228 ILE A O 1
ATOM 1806 N N . ASP A 1 229 ? -3.900 9.405 15.958 1.00 97.56 229 ASP A N 1
ATOM 1807 C CA . ASP A 1 229 ? -4.147 8.240 15.096 1.00 97.56 229 ASP A CA 1
ATOM 1808 C C . ASP A 1 229 ? -3.492 8.459 13.723 1.00 97.56 229 ASP A C 1
ATOM 1810 O O . ASP A 1 229 ? -4.114 8.980 12.792 1.00 97.56 229 ASP A O 1
ATOM 1814 N N . PHE A 1 230 ? -2.215 8.090 13.597 1.00 97.62 230 PHE A N 1
ATOM 1815 C CA . PHE A 1 230 ? -1.417 8.288 12.384 1.00 97.62 230 PHE A CA 1
ATOM 1816 C C . PHE A 1 230 ? -1.948 7.528 11.167 1.00 97.62 230 PHE A C 1
ATOM 1818 O O . PHE A 1 230 ? -1.711 7.965 10.042 1.00 97.62 230 PHE A O 1
ATOM 1825 N N . ALA A 1 231 ? -2.768 6.485 11.351 1.00 97.56 231 ALA A N 1
ATOM 1826 C CA . ALA A 1 231 ? -3.451 5.838 10.231 1.00 97.56 231 ALA A CA 1
ATOM 1827 C C . ALA A 1 231 ? -4.432 6.785 9.498 1.00 97.56 231 ALA A C 1
ATOM 1829 O O . ALA A 1 231 ? -4.815 6.532 8.352 1.00 97.56 231 ALA A O 1
ATOM 1830 N N . ARG A 1 232 ? -4.816 7.896 10.144 1.00 95.75 232 ARG A N 1
ATOM 1831 C CA . ARG A 1 232 ? -5.769 8.905 9.656 1.00 95.75 232 ARG A CA 1
ATOM 1832 C C . ARG A 1 232 ? -5.140 10.265 9.355 1.00 95.75 232 ARG A C 1
ATOM 1834 O O . ARG A 1 232 ? -5.858 11.162 8.918 1.00 95.75 232 ARG A O 1
ATOM 1841 N N . ILE A 1 233 ? -3.841 10.443 9.597 1.00 95.19 233 ILE A N 1
ATOM 1842 C CA . ILE A 1 233 ? -3.136 11.694 9.293 1.00 95.19 233 ILE A CA 1
ATOM 1843 C C . ILE A 1 233 ? -2.682 11.664 7.835 1.00 95.19 233 ILE A C 1
ATOM 1845 O O . ILE A 1 233 ? -2.111 10.675 7.380 1.00 95.19 233 ILE A O 1
ATOM 1849 N N . ALA A 1 234 ? -2.952 12.741 7.096 1.00 94.75 234 ALA A N 1
ATOM 1850 C CA . ALA A 1 234 ? -2.501 12.874 5.718 1.00 94.75 234 ALA A CA 1
ATOM 1851 C C . ALA A 1 234 ? -0.995 13.178 5.681 1.00 94.75 234 ALA A C 1
ATOM 1853 O O . ALA A 1 234 ? -0.520 14.100 6.347 1.00 94.75 234 ALA A O 1
ATOM 1854 N N . ARG A 1 235 ? -0.244 12.386 4.917 1.00 94.81 235 ARG A N 1
ATOM 1855 C CA . ARG A 1 235 ? 1.224 12.409 4.836 1.00 94.81 235 ARG A CA 1
ATOM 1856 C C . ARG A 1 235 ? 1.662 12.068 3.401 1.00 94.81 235 ARG A C 1
ATOM 1858 O O . ARG A 1 235 ? 0.950 11.301 2.751 1.00 94.81 235 ARG A O 1
ATOM 1865 N N . PRO A 1 236 ? 2.777 12.609 2.869 1.00 94.56 236 PRO A N 1
ATOM 1866 C CA . PRO A 1 236 ? 3.220 12.315 1.503 1.00 94.56 236 PRO A CA 1
ATOM 1867 C C . PRO A 1 236 ? 3.405 10.810 1.277 1.00 94.56 236 PRO A C 1
ATOM 1869 O O . PRO A 1 236 ? 4.188 10.159 1.968 1.00 94.56 236 PRO A O 1
ATOM 1872 N N . ALA A 1 237 ? 2.677 10.258 0.307 1.00 93.69 237 ALA A N 1
ATOM 1873 C CA . ALA A 1 237 ? 2.567 8.817 0.069 1.00 93.69 237 ALA A CA 1
ATOM 1874 C C . ALA A 1 237 ? 3.860 8.160 -0.462 1.00 93.69 237 ALA A C 1
ATOM 1876 O O . ALA A 1 237 ? 4.033 6.935 -0.399 1.00 93.69 237 ALA A O 1
ATOM 1877 N N . GLY A 1 238 ? 4.750 8.961 -1.057 1.00 93.25 238 GLY A N 1
ATOM 1878 C CA . GLY A 1 238 ? 5.920 8.472 -1.783 1.00 93.25 238 GLY A CA 1
ATOM 1879 C C . GLY A 1 238 ? 5.542 7.505 -2.917 1.00 93.25 238 GLY A C 1
ATOM 1880 O O . GLY A 1 238 ? 4.433 7.514 -3.457 1.00 93.25 238 GLY A O 1
ATOM 1881 N N . SER A 1 239 ? 6.450 6.586 -3.249 1.00 96.56 239 SER A N 1
ATOM 1882 C CA . SER A 1 239 ? 6.255 5.628 -4.352 1.00 96.56 239 SER A CA 1
ATOM 1883 C C . SER A 1 239 ? 5.078 4.638 -4.197 1.00 96.56 239 SER A C 1
ATOM 1885 O O . SER A 1 239 ? 4.863 3.830 -5.102 1.00 96.56 239 SER A O 1
ATOM 1887 N N . THR A 1 240 ? 4.281 4.695 -3.121 1.00 97.75 240 THR A N 1
ATOM 1888 C CA . THR A 1 240 ? 3.058 3.879 -2.983 1.00 97.75 240 THR A CA 1
ATOM 1889 C C . THR A 1 240 ? 1.933 4.281 -3.943 1.00 97.75 240 THR A C 1
ATOM 1891 O O . THR A 1 240 ? 1.004 3.498 -4.121 1.00 97.75 240 THR A O 1
ATOM 1894 N N . LEU A 1 241 ? 2.005 5.439 -4.613 1.00 97.62 241 LEU A N 1
ATOM 1895 C CA . LEU A 1 241 ? 1.009 5.816 -5.631 1.00 97.62 241 LEU A CA 1
ATOM 1896 C C . LEU A 1 241 ? 1.277 5.206 -7.014 1.00 97.62 241 LEU A C 1
ATOM 1898 O O . LEU A 1 241 ? 0.358 5.098 -7.824 1.00 97.62 241 LEU A O 1
ATOM 1902 N N . LYS A 1 242 ? 2.514 4.767 -7.286 1.00 98.25 242 LYS A N 1
ATOM 1903 C CA . LYS A 1 242 ? 2.928 4.290 -8.616 1.00 98.25 242 LYS A CA 1
ATOM 1904 C C . LYS A 1 242 ? 2.060 3.156 -9.180 1.00 98.25 242 LYS A C 1
ATOM 1906 O O . LYS A 1 242 ? 1.690 3.275 -10.345 1.00 98.25 242 LYS A O 1
ATOM 1911 N N . PRO A 1 243 ? 1.652 2.124 -8.411 1.00 98.56 243 PRO A N 1
ATOM 1912 C CA . PRO A 1 243 ? 0.785 1.065 -8.932 1.00 98.56 243 PRO A CA 1
ATOM 1913 C C . PRO A 1 243 ? -0.504 1.568 -9.577 1.00 98.56 243 PRO A C 1
ATOM 1915 O O . PRO A 1 243 ? -0.952 0.988 -10.557 1.00 98.56 243 PRO A O 1
ATOM 1918 N N . PHE A 1 244 ? -1.073 2.668 -9.077 1.00 98.19 244 PHE A N 1
ATOM 1919 C CA . PHE A 1 244 ? -2.299 3.241 -9.623 1.00 98.19 244 PHE A CA 1
ATOM 1920 C C . PHE A 1 244 ? -2.068 3.893 -10.992 1.00 98.19 244 PHE A C 1
ATOM 1922 O O . PHE A 1 244 ? -2.894 3.713 -11.879 1.00 98.19 244 PHE A O 1
ATOM 1929 N N . PHE A 1 245 ? -0.935 4.571 -11.215 1.00 98.31 245 PHE A N 1
ATOM 1930 C CA . PHE A 1 245 ? -0.597 5.105 -12.543 1.00 98.31 245 PHE A CA 1
ATOM 1931 C C . PHE A 1 245 ? -0.317 3.991 -13.556 1.00 98.31 245 PHE A C 1
ATOM 1933 O O . PHE A 1 245 ? -0.785 4.071 -14.686 1.00 98.31 245 PHE A O 1
ATOM 1940 N N . TYR A 1 246 ? 0.390 2.932 -13.149 1.00 98.69 246 TYR A N 1
ATOM 1941 C CA . TYR A 1 246 ? 0.661 1.776 -14.013 1.00 98.69 246 TYR A CA 1
ATOM 1942 C C . TYR A 1 246 ? -0.625 1.015 -14.353 1.00 98.69 246 TYR A C 1
ATOM 1944 O O . TYR A 1 246 ? -0.859 0.715 -15.521 1.00 98.69 246 TYR A O 1
ATOM 1952 N N . ALA A 1 247 ? -1.492 0.776 -13.363 1.00 98.38 247 ALA A N 1
ATOM 1953 C CA . ALA A 1 247 ? -2.783 0.132 -13.586 1.00 98.38 247 ALA A CA 1
ATOM 1954 C C . ALA A 1 247 ? -3.651 0.972 -14.523 1.00 98.38 247 ALA A C 1
ATOM 1956 O O . ALA A 1 247 ? -4.178 0.443 -15.491 1.00 98.38 247 ALA A O 1
ATOM 1957 N N . TYR A 1 248 ? -3.744 2.283 -14.289 1.00 98.12 248 TYR A N 1
ATOM 1958 C CA . TYR A 1 248 ? -4.537 3.178 -15.126 1.00 98.12 248 TYR A CA 1
ATOM 1959 C C . TYR A 1 248 ? -3.994 3.296 -16.557 1.00 98.12 248 TYR A C 1
ATOM 1961 O O . TYR A 1 248 ? -4.774 3.306 -17.501 1.00 98.12 248 TYR A O 1
ATOM 1969 N N . ALA A 1 249 ? -2.673 3.327 -16.754 1.00 98.38 249 ALA A N 1
ATOM 1970 C CA . ALA A 1 249 ? -2.091 3.369 -18.095 1.00 98.38 249 ALA A CA 1
ATOM 1971 C C . ALA A 1 249 ? -2.346 2.088 -18.904 1.00 98.38 249 ALA A C 1
ATOM 1973 O O . ALA A 1 249 ? -2.592 2.181 -20.105 1.00 98.38 249 ALA A O 1
ATOM 1974 N N . LEU A 1 250 ? -2.316 0.916 -18.257 1.00 98.19 250 LEU A N 1
ATOM 1975 C CA . LEU A 1 250 ? -2.741 -0.349 -18.868 1.00 98.19 250 LEU A CA 1
ATOM 1976 C C . LEU A 1 250 ? -4.243 -0.318 -19.193 1.00 98.19 250 LEU A C 1
ATOM 1978 O O . LEU A 1 250 ? -4.642 -0.664 -20.300 1.00 98.19 250 LEU A O 1
ATOM 1982 N N . ASP A 1 251 ? -5.061 0.172 -18.258 1.00 97.12 251 ASP A N 1
ATOM 1983 C CA . ASP A 1 251 ? -6.525 0.222 -18.374 1.00 97.12 251 ASP A CA 1
ATOM 1984 C C . ASP A 1 251 ? -7.016 1.137 -19.497 1.00 97.12 251 ASP A C 1
ATOM 1986 O O . ASP A 1 251 ? -8.029 0.865 -20.134 1.00 97.12 251 ASP A O 1
ATOM 1990 N N . GLN A 1 252 ? -6.292 2.229 -19.747 1.00 96.62 252 GLN A N 1
ATOM 1991 C CA . GLN A 1 252 ? -6.558 3.163 -20.840 1.00 96.62 252 GLN A CA 1
ATOM 1992 C C . GLN A 1 252 ? -5.813 2.797 -22.140 1.00 96.62 252 GLN A C 1
ATOM 1994 O O . GLN A 1 252 ? -5.902 3.536 -23.116 1.00 96.62 252 GLN A O 1
ATOM 1999 N N . GLY A 1 253 ? -5.049 1.695 -22.171 1.00 95.88 253 GLY A N 1
ATOM 2000 C CA . GLY A 1 253 ? -4.268 1.277 -23.343 1.00 95.88 253 GLY A CA 1
ATOM 2001 C C . GLY A 1 253 ? -3.104 2.209 -23.718 1.00 95.88 253 GLY A C 1
ATOM 2002 O O . GLY A 1 253 ? -2.570 2.103 -24.819 1.00 95.88 253 GLY A O 1
ATOM 2003 N N . VAL A 1 254 ? -2.698 3.111 -22.816 1.00 97.06 254 VAL A N 1
ATOM 2004 C CA . VAL A 1 254 ? -1.560 4.040 -22.985 1.00 97.06 254 VAL A CA 1
ATOM 2005 C C . VAL A 1 254 ? -0.226 3.285 -22.982 1.00 97.06 254 VAL A C 1
ATOM 2007 O O . VAL A 1 254 ? 0.742 3.715 -23.612 1.00 97.06 254 VAL A O 1
ATOM 2010 N N . ILE A 1 255 ? -0.171 2.155 -22.271 1.00 97.38 255 ILE A N 1
ATOM 2011 C CA . ILE A 1 255 ? 0.929 1.187 -22.312 1.00 97.38 255 ILE A CA 1
ATOM 2012 C C . ILE A 1 255 ? 0.376 -0.239 -22.390 1.00 97.38 255 ILE A C 1
ATOM 2014 O O . ILE A 1 255 ? -0.769 -0.502 -22.028 1.00 97.38 255 ILE A O 1
ATOM 2018 N N . THR A 1 256 ? 1.231 -1.174 -22.787 1.00 97.56 256 THR A N 1
ATOM 2019 C CA . THR A 1 256 ? 1.038 -2.623 -22.630 1.00 97.56 256 THR A CA 1
ATOM 2020 C C . THR A 1 256 ? 2.140 -3.182 -21.718 1.00 97.56 256 THR A C 1
ATOM 2022 O O . THR A 1 256 ? 3.125 -2.478 -21.482 1.00 97.56 256 THR A O 1
ATOM 2025 N N . PRO A 1 257 ? 2.067 -4.444 -21.252 1.00 97.62 257 PRO A N 1
ATOM 2026 C CA . PRO A 1 257 ? 3.179 -5.087 -20.541 1.00 97.62 257 PRO A CA 1
ATOM 2027 C C . PRO A 1 257 ? 4.499 -5.162 -21.338 1.00 97.62 257 PRO A C 1
ATOM 2029 O O . PRO A 1 257 ? 5.554 -5.328 -20.738 1.00 97.62 257 PRO A O 1
ATOM 2032 N N . ALA A 1 258 ? 4.462 -4.988 -22.665 1.00 97.75 258 ALA A N 1
ATOM 2033 C CA . ALA A 1 258 ? 5.640 -4.920 -23.535 1.00 97.75 258 ALA A CA 1
ATOM 2034 C C . ALA A 1 258 ? 6.170 -3.495 -23.775 1.00 97.75 258 ALA A C 1
ATOM 2036 O O . ALA A 1 258 ? 7.186 -3.320 -24.442 1.00 97.75 258 ALA A O 1
ATOM 2037 N N . THR A 1 259 ? 5.497 -2.449 -23.288 1.00 97.44 259 THR A N 1
ATOM 2038 C CA . THR A 1 259 ? 5.932 -1.073 -23.557 1.00 97.44 259 THR A CA 1
ATOM 2039 C C . THR A 1 259 ? 7.207 -0.750 -22.786 1.00 97.44 259 THR A C 1
ATOM 2041 O O . THR A 1 259 ? 7.161 -0.543 -21.575 1.00 97.44 259 THR A O 1
ATOM 2044 N N . VAL A 1 260 ? 8.325 -0.636 -23.506 1.00 96.94 260 VAL A N 1
ATOM 2045 C CA . VAL A 1 260 ? 9.608 -0.195 -22.947 1.00 96.94 260 VAL A CA 1
ATOM 2046 C C . VAL A 1 260 ? 9.484 1.225 -22.384 1.00 96.94 260 VAL A C 1
ATOM 2048 O O . VAL A 1 260 ? 9.016 2.152 -23.057 1.00 96.94 260 VAL A O 1
ATOM 2051 N N . LEU A 1 261 ? 9.902 1.386 -21.131 1.00 96.81 261 LEU A N 1
ATOM 2052 C CA . LEU A 1 261 ? 9.961 2.646 -20.402 1.00 96.81 261 LEU A CA 1
ATOM 2053 C C . LEU A 1 261 ? 11.425 3.017 -20.150 1.00 96.81 261 LEU A C 1
ATOM 2055 O O . LEU A 1 261 ? 12.193 2.218 -19.620 1.00 96.81 261 LEU A O 1
ATOM 2059 N N . ASP A 1 262 ? 11.795 4.246 -20.500 1.00 95.25 262 ASP A N 1
ATOM 2060 C CA . ASP A 1 262 ? 13.172 4.722 -20.364 1.00 95.25 262 ASP A CA 1
ATOM 2061 C C . ASP A 1 262 ? 13.493 5.132 -18.919 1.00 95.25 262 ASP A C 1
ATOM 2063 O O . ASP A 1 262 ? 12.907 6.083 -18.392 1.00 95.25 262 ASP A O 1
ATOM 2067 N N . ASP A 1 263 ? 14.471 4.464 -18.308 1.00 96.12 263 ASP A N 1
ATOM 2068 C CA . ASP A 1 263 ? 15.138 4.864 -17.068 1.00 96.12 263 ASP A CA 1
ATOM 2069 C C . ASP A 1 263 ? 16.559 5.361 -17.368 1.00 96.12 263 ASP A C 1
ATOM 2071 O O . ASP A 1 263 ? 17.554 4.742 -16.996 1.00 96.12 263 ASP A O 1
ATOM 2075 N N . LEU A 1 264 ? 16.644 6.486 -18.085 1.00 92.81 264 LEU A N 1
ATOM 2076 C CA . LEU A 1 264 ? 17.891 7.147 -18.484 1.00 92.81 264 LEU A CA 1
ATOM 2077 C C . LEU A 1 264 ? 18.069 8.495 -17.776 1.00 92.81 264 LEU A C 1
ATOM 2079 O O . LEU A 1 264 ? 17.089 9.185 -17.473 1.00 92.81 264 LEU A O 1
ATOM 2083 N N . ARG A 1 265 ? 19.329 8.892 -17.552 1.00 85.81 265 ARG A N 1
ATOM 2084 C CA . ARG A 1 265 ? 19.668 10.190 -16.955 1.00 85.81 265 ARG A CA 1
ATOM 2085 C C . ARG A 1 265 ? 19.191 11.319 -17.868 1.00 85.81 265 ARG A C 1
ATOM 2087 O O . ARG A 1 265 ? 19.525 11.359 -19.047 1.00 85.81 265 ARG A O 1
ATOM 2094 N N . ARG A 1 266 ? 18.409 12.240 -17.305 1.00 79.50 266 ARG A N 1
ATOM 2095 C CA . ARG A 1 266 ? 17.961 13.472 -17.967 1.00 79.50 266 ARG A CA 1
ATOM 2096 C C . ARG A 1 266 ? 18.786 14.665 -17.477 1.00 79.50 266 ARG A C 1
ATOM 2098 O O . ARG A 1 266 ? 19.552 14.548 -16.520 1.00 79.50 266 ARG A O 1
ATOM 2105 N N . GLY A 1 267 ? 18.642 15.803 -18.155 1.00 74.94 267 GLY A N 1
ATOM 2106 C CA . GLY A 1 267 ? 19.418 17.013 -17.876 1.00 74.94 267 GLY A CA 1
ATOM 2107 C C . GLY A 1 267 ? 19.218 17.603 -16.465 1.00 74.94 267 GLY A C 1
ATOM 2108 O O . GLY A 1 267 ? 18.326 17.175 -15.719 1.00 74.94 267 GLY A O 1
ATOM 2109 N N . PRO A 1 268 ? 20.036 18.606 -16.086 1.00 66.31 268 PRO A N 1
ATOM 2110 C CA . PRO A 1 268 ? 20.018 19.208 -14.753 1.00 66.31 268 PRO A CA 1
ATOM 2111 C C . PRO A 1 268 ? 18.645 19.757 -14.334 1.00 66.31 268 PRO A C 1
ATOM 2113 O O . PRO A 1 268 ? 18.003 20.520 -15.065 1.00 66.31 268 PRO A O 1
ATOM 2116 N N . GLY A 1 269 ? 18.217 19.396 -13.121 1.00 67.19 269 GLY A N 1
ATOM 2117 C CA . GLY A 1 269 ? 16.917 19.770 -12.548 1.00 67.19 269 GLY A CA 1
ATOM 2118 C C . GLY A 1 269 ? 15.766 18.805 -12.865 1.00 67.19 269 GLY A C 1
ATOM 2119 O O . GLY A 1 269 ? 14.625 19.091 -12.514 1.00 67.19 269 GLY A O 1
ATOM 2120 N N . SER A 1 270 ? 16.041 17.669 -13.512 1.00 77.69 270 SER A N 1
ATOM 2121 C CA . SER A 1 270 ? 15.072 16.578 -13.666 1.00 77.69 270 SER A CA 1
ATOM 2122 C C . SER A 1 270 ? 14.901 15.762 -12.371 1.00 77.69 270 SER A C 1
ATOM 2124 O O . SER A 1 270 ? 15.738 15.806 -11.470 1.00 77.69 270 SER A O 1
ATOM 2126 N N . ILE A 1 271 ? 13.793 15.018 -12.254 1.00 83.06 271 ILE A N 1
ATOM 2127 C CA . ILE A 1 271 ? 13.559 14.113 -11.117 1.00 83.06 271 ILE A CA 1
ATOM 2128 C C . ILE A 1 271 ? 14.500 12.908 -11.230 1.00 83.06 271 ILE A C 1
ATOM 2130 O O . ILE A 1 271 ? 14.375 12.116 -12.162 1.00 83.06 271 ILE A O 1
ATOM 2134 N N . GLU A 1 272 ? 15.390 12.738 -10.255 1.00 87.12 272 GLU A N 1
ATOM 2135 C CA . GLU A 1 272 ? 16.305 11.595 -10.189 1.00 87.12 272 GLU A CA 1
ATOM 2136 C C . GLU A 1 272 ? 15.687 10.357 -9.518 1.00 87.12 272 GLU A C 1
ATOM 2138 O O . GLU A 1 272 ? 14.673 10.420 -8.812 1.00 87.12 272 GLU A O 1
ATOM 2143 N N . ASN A 1 273 ? 16.321 9.202 -9.727 1.00 90.31 273 ASN A N 1
ATOM 2144 C CA . ASN A 1 273 ? 16.036 7.970 -8.997 1.00 90.31 273 ASN A CA 1
ATOM 2145 C C . ASN A 1 273 ? 16.623 8.013 -7.579 1.00 90.31 273 ASN A C 1
ATOM 2147 O O . ASN A 1 273 ? 17.613 8.690 -7.325 1.00 90.31 273 ASN A O 1
ATOM 2151 N N . ALA A 1 274 ? 16.013 7.280 -6.643 1.00 86.06 274 ALA A N 1
ATOM 2152 C CA . ALA A 1 274 ? 16.386 7.329 -5.224 1.00 86.06 274 ALA A CA 1
ATOM 2153 C C . ALA A 1 274 ? 17.803 6.796 -4.921 1.00 86.06 274 ALA A C 1
ATOM 2155 O O . ALA A 1 274 ? 18.359 7.115 -3.876 1.00 86.06 274 ALA A O 1
ATOM 2156 N N . ASP A 1 275 ? 18.361 5.993 -5.827 1.00 86.81 275 ASP A N 1
ATOM 2157 C CA . ASP A 1 275 ? 19.720 5.443 -5.802 1.00 86.81 275 ASP A CA 1
ATOM 2158 C C . ASP A 1 275 ? 20.685 6.180 -6.754 1.00 86.81 275 ASP A C 1
ATOM 2160 O O . ASP A 1 275 ? 21.828 5.763 -6.901 1.00 86.81 275 ASP A O 1
ATOM 2164 N N . ALA A 1 276 ? 20.227 7.250 -7.421 1.00 86.50 276 ALA A N 1
ATOM 2165 C CA . ALA A 1 276 ? 20.919 7.990 -8.488 1.00 86.50 276 ALA A CA 1
ATOM 2166 C C . ALA A 1 276 ? 21.398 7.154 -9.702 1.00 86.50 276 ALA A C 1
ATOM 2168 O O . ALA A 1 276 ? 22.010 7.705 -10.623 1.00 86.50 276 ALA A O 1
ATOM 2169 N N . ALA A 1 277 ? 21.088 5.854 -9.729 1.00 89.69 277 ALA A N 1
ATOM 2170 C CA . ALA A 1 277 ? 21.385 4.930 -10.815 1.00 89.69 277 ALA A CA 1
ATOM 2171 C C . ALA A 1 277 ? 20.338 5.027 -11.938 1.00 89.69 277 ALA A C 1
ATOM 2173 O O . ALA A 1 277 ? 19.286 5.661 -11.783 1.00 89.69 277 ALA A O 1
ATOM 2174 N N . PHE A 1 278 ? 20.611 4.367 -13.065 1.00 93.12 278 PHE A N 1
ATOM 2175 C CA . PHE A 1 278 ? 19.767 4.350 -14.262 1.00 93.12 278 PHE A CA 1
ATOM 2176 C C . PHE A 1 278 ? 19.829 2.966 -14.904 1.00 93.12 278 PHE A C 1
ATOM 2178 O O . PHE A 1 278 ? 20.912 2.491 -15.225 1.00 93.12 278 PHE A O 1
ATOM 2185 N N . LEU A 1 279 ? 18.678 2.312 -15.055 1.00 94.12 279 LEU A N 1
ATOM 2186 C CA . LEU A 1 279 ? 18.591 0.916 -15.500 1.00 94.12 279 LEU A CA 1
ATOM 2187 C C . LEU A 1 279 ? 18.286 0.764 -17.002 1.00 94.12 279 LEU A C 1
ATOM 2189 O O . LEU A 1 279 ? 18.034 -0.348 -17.457 1.00 94.12 279 LEU A O 1
ATOM 2193 N N . GLY A 1 280 ? 18.292 1.859 -17.770 1.00 94.69 280 GLY A N 1
ATOM 2194 C CA . GLY A 1 280 ? 18.140 1.816 -19.226 1.00 94.69 280 GLY A CA 1
ATOM 2195 C C . GLY A 1 280 ? 16.707 1.496 -19.677 1.00 94.69 280 GLY A C 1
ATOM 2196 O O . GLY A 1 280 ? 15.766 2.088 -19.140 1.00 94.69 280 GLY A O 1
ATOM 2197 N N . PRO A 1 281 ? 16.505 0.635 -20.693 1.00 96.19 281 PRO A N 1
ATOM 2198 C CA . PRO A 1 281 ? 15.178 0.170 -21.083 1.00 96.19 281 PRO A CA 1
ATOM 2199 C C . PRO A 1 281 ? 14.615 -0.809 -20.048 1.00 96.19 281 PRO A C 1
ATOM 2201 O O . PRO A 1 281 ? 15.251 -1.812 -19.729 1.00 96.19 281 PRO A O 1
ATOM 2204 N N . LEU A 1 282 ? 13.397 -0.550 -19.570 1.00 96.81 282 LEU A N 1
ATOM 2205 C CA . LEU A 1 282 ? 12.688 -1.422 -18.630 1.00 96.81 282 LEU A CA 1
ATOM 2206 C C . LEU A 1 282 ? 11.290 -1.777 -19.128 1.00 96.81 282 LEU A C 1
ATOM 2208 O O . LEU A 1 282 ? 10.570 -0.910 -19.631 1.00 96.81 282 LEU A O 1
ATOM 2212 N N . LEU A 1 283 ? 10.841 -3.007 -18.871 1.00 97.56 283 LEU A N 1
ATOM 2213 C CA . LEU A 1 283 ? 9.413 -3.325 -18.955 1.00 97.56 283 LEU A CA 1
ATOM 2214 C C . LEU A 1 283 ? 8.641 -2.694 -17.775 1.00 97.56 283 LEU A C 1
ATOM 2216 O O . LEU A 1 283 ? 9.223 -2.439 -16.713 1.00 97.56 283 LEU A O 1
ATOM 2220 N N . PRO A 1 284 ? 7.313 -2.474 -17.886 1.00 98.19 284 PRO A N 1
ATOM 2221 C CA . PRO A 1 284 ? 6.523 -1.861 -16.816 1.00 98.19 284 PRO A CA 1
ATOM 2222 C C . PRO A 1 284 ? 6.571 -2.649 -15.501 1.00 98.19 284 PRO A C 1
ATOM 2224 O O . PRO A 1 284 ? 6.544 -2.047 -14.426 1.00 98.19 284 PRO A O 1
ATOM 2227 N N . ARG A 1 285 ? 6.713 -3.980 -15.590 1.00 97.50 285 ARG A N 1
ATOM 2228 C CA . ARG A 1 285 ? 6.997 -4.883 -14.468 1.00 97.50 285 ARG A CA 1
ATOM 2229 C C . ARG A 1 285 ? 8.224 -4.439 -13.677 1.00 97.50 285 ARG A C 1
ATOM 2231 O O . ARG A 1 285 ? 8.107 -4.134 -12.492 1.00 97.50 285 ARG A O 1
ATOM 2238 N N . GLU A 1 286 ? 9.380 -4.367 -14.331 1.00 96.75 286 GLU A N 1
ATOM 2239 C CA . GLU A 1 286 ? 10.660 -4.019 -13.704 1.00 96.75 286 GLU A CA 1
ATOM 2240 C C . GLU A 1 286 ? 10.673 -2.576 -13.202 1.00 96.75 286 GLU A C 1
ATOM 2242 O O . GLU A 1 286 ? 11.132 -2.311 -12.091 1.00 96.75 286 GLU A O 1
ATOM 2247 N N . ALA A 1 287 ? 10.135 -1.643 -13.992 1.00 97.75 287 ALA A N 1
ATOM 2248 C CA . ALA A 1 287 ? 10.080 -0.230 -13.636 1.00 97.75 287 ALA A CA 1
ATOM 2249 C C . ALA A 1 287 ? 9.230 0.019 -12.375 1.00 97.75 287 ALA A C 1
ATOM 2251 O O . ALA A 1 287 ? 9.617 0.810 -11.505 1.00 97.75 287 ALA A O 1
ATOM 2252 N N . LEU A 1 288 ? 8.101 -0.689 -12.230 1.00 98.00 288 LEU A N 1
ATOM 2253 C CA . LEU A 1 288 ? 7.257 -0.613 -11.038 1.00 98.00 288 LEU A CA 1
ATOM 2254 C C . LEU A 1 288 ? 7.866 -1.355 -9.839 1.00 98.00 288 LEU A C 1
ATOM 2256 O O . LEU A 1 288 ? 7.838 -0.826 -8.721 1.00 98.00 288 LEU A O 1
ATOM 2260 N N . ALA A 1 289 ? 8.420 -2.549 -10.062 1.00 95.62 289 ALA A N 1
ATOM 2261 C CA . ALA A 1 289 ? 8.989 -3.406 -9.025 1.00 95.62 289 ALA A CA 1
ATOM 2262 C C . ALA A 1 289 ? 10.276 -2.816 -8.416 1.00 95.62 289 ALA A C 1
ATOM 2264 O O . ALA A 1 289 ? 10.360 -2.698 -7.193 1.00 95.62 289 ALA A O 1
ATOM 2265 N N . ASN A 1 290 ? 11.203 -2.305 -9.238 1.00 95.75 290 ASN A N 1
ATOM 2266 C CA . ASN A 1 290 ? 12.336 -1.477 -8.792 1.00 95.75 290 ASN A CA 1
ATOM 2267 C C . ASN A 1 290 ? 11.921 -0.051 -8.376 1.00 95.75 290 ASN A C 1
ATOM 2269 O O . ASN A 1 290 ? 12.749 0.747 -7.942 1.00 95.75 290 ASN A O 1
ATOM 2273 N N . SER A 1 291 ? 10.633 0.300 -8.470 1.00 96.44 291 SER A N 1
ATOM 2274 C CA . SER A 1 291 ? 10.085 1.570 -7.984 1.00 96.44 291 SER A CA 1
ATOM 2275 C C . SER A 1 291 ? 10.711 2.825 -8.620 1.00 96.44 291 SER A C 1
ATOM 2277 O O . SER A 1 291 ? 10.775 3.874 -7.966 1.00 96.44 291 SER A O 1
ATOM 2279 N N . ARG A 1 292 ? 11.133 2.748 -9.887 1.00 96.75 292 ARG A N 1
ATOM 2280 C CA . ARG A 1 292 ? 11.904 3.792 -10.589 1.00 96.75 292 ARG A CA 1
ATOM 2281 C C . ARG A 1 292 ? 11.125 5.103 -10.712 1.00 96.75 292 ARG A C 1
ATOM 2283 O O . ARG A 1 292 ? 9.899 5.103 -10.864 1.00 96.75 292 ARG A O 1
ATOM 2290 N N . ASN A 1 293 ? 11.801 6.239 -10.563 1.00 95.56 293 ASN A N 1
ATOM 2291 C CA . ASN A 1 293 ? 11.186 7.569 -10.605 1.00 95.56 293 ASN A CA 1
ATOM 2292 C C . ASN A 1 293 ? 11.015 8.060 -12.044 1.00 95.56 293 ASN A C 1
ATOM 2294 O O . ASN A 1 293 ? 9.909 8.471 -12.393 1.00 95.56 293 ASN A O 1
ATOM 2298 N N . VAL A 1 294 ? 12.051 7.963 -12.884 1.00 95.12 294 VAL A N 1
ATOM 2299 C CA . VAL A 1 294 ? 12.018 8.509 -14.254 1.00 95.12 294 VAL A CA 1
ATOM 2300 C C . VAL A 1 294 ? 10.930 7.851 -15.125 1.00 95.12 294 VAL A C 1
ATOM 2302 O O . VAL A 1 294 ? 10.083 8.592 -15.639 1.00 95.12 294 VAL A O 1
ATOM 2305 N N . PRO A 1 295 ? 10.814 6.505 -15.197 1.00 96.19 295 PRO A N 1
ATOM 2306 C CA . PRO A 1 295 ? 9.685 5.831 -15.839 1.00 96.19 295 PRO A CA 1
ATOM 2307 C C . PRO A 1 295 ? 8.312 6.265 -15.317 1.00 96.19 295 PRO A C 1
ATOM 2309 O O . PRO A 1 295 ? 7.392 6.457 -16.103 1.00 96.19 295 PRO A O 1
ATOM 2312 N N . ALA A 1 296 ? 8.155 6.456 -14.001 1.00 96.69 296 ALA A N 1
ATOM 2313 C CA . ALA A 1 296 ? 6.872 6.840 -13.408 1.00 96.69 296 ALA A CA 1
ATOM 2314 C C . ALA A 1 296 ? 6.460 8.280 -13.763 1.00 96.69 296 ALA A C 1
ATOM 2316 O O . ALA A 1 296 ? 5.280 8.537 -13.997 1.00 96.69 296 ALA A O 1
ATOM 2317 N N . VAL A 1 297 ? 7.420 9.209 -13.833 1.00 94.94 297 VAL A N 1
ATOM 2318 C CA . VAL A 1 297 ? 7.184 10.595 -14.272 1.00 94.94 297 VAL A CA 1
ATOM 2319 C C . VAL A 1 297 ? 6.799 10.623 -15.750 1.00 94.94 297 VAL A C 1
ATOM 2321 O O . VAL A 1 297 ? 5.768 11.192 -16.095 1.00 94.94 297 VAL A O 1
ATOM 2324 N N . HIS A 1 298 ? 7.567 9.945 -16.608 1.00 92.88 298 HIS A N 1
ATOM 2325 C CA . HIS A 1 298 ? 7.269 9.828 -18.038 1.00 92.88 298 HIS A CA 1
ATOM 2326 C C . HIS A 1 298 ? 5.897 9.175 -18.279 1.00 92.88 298 HIS A C 1
ATOM 2328 O O . HIS A 1 298 ? 5.126 9.641 -19.117 1.00 92.88 298 HIS A O 1
ATOM 2334 N N . LEU A 1 299 ? 5.548 8.145 -17.503 1.00 96.06 299 LEU A N 1
ATOM 2335 C CA . LEU A 1 299 ? 4.237 7.511 -17.575 1.00 96.06 299 LEU A CA 1
ATOM 2336 C C . LEU A 1 299 ? 3.104 8.483 -17.211 1.00 96.06 299 LEU A C 1
ATOM 2338 O O . LEU A 1 299 ? 2.110 8.545 -17.929 1.00 96.06 299 LEU A O 1
ATOM 2342 N N . LEU A 1 300 ? 3.260 9.284 -16.151 1.00 95.25 300 LEU A N 1
ATOM 2343 C CA . LEU A 1 300 ? 2.275 10.312 -15.797 1.00 95.25 300 LEU A CA 1
ATOM 2344 C C . LEU A 1 300 ? 2.142 11.383 -16.893 1.00 95.25 300 LEU A C 1
ATOM 2346 O O . LEU A 1 300 ? 1.025 11.814 -17.172 1.00 95.25 300 LEU A O 1
ATOM 2350 N N . THR A 1 301 ? 3.236 11.766 -17.560 1.00 93.81 301 THR A N 1
ATOM 2351 C CA . THR A 1 301 ? 3.184 12.650 -18.738 1.00 93.81 301 THR A CA 1
ATOM 2352 C C . THR A 1 301 ? 2.360 12.033 -19.873 1.00 93.81 301 THR A C 1
ATOM 2354 O O . THR A 1 301 ? 1.532 12.730 -20.449 1.00 93.81 301 THR A O 1
ATOM 2357 N N . ARG A 1 302 ? 2.515 10.728 -20.156 1.00 95.50 302 ARG A N 1
ATOM 2358 C CA . ARG A 1 302 ? 1.732 10.017 -21.191 1.00 95.50 302 ARG A CA 1
ATOM 2359 C C . ARG A 1 302 ? 0.244 9.874 -20.842 1.00 95.50 302 ARG A C 1
ATOM 2361 O O . ARG A 1 302 ? -0.593 9.958 -21.730 1.00 95.50 302 ARG A O 1
ATOM 2368 N N . ILE A 1 303 ? -0.088 9.659 -19.567 1.00 96.12 303 ILE A N 1
ATOM 2369 C CA . ILE A 1 303 ? -1.479 9.604 -19.070 1.00 96.12 303 ILE A CA 1
ATOM 2370 C C . ILE A 1 303 ? -2.141 10.997 -19.092 1.00 96.12 303 ILE A C 1
ATOM 2372 O O . ILE A 1 303 ? -3.355 11.117 -19.281 1.00 96.12 303 ILE A O 1
ATOM 2376 N N . GLY A 1 304 ? -1.351 12.044 -18.846 1.00 96.12 304 GLY A N 1
ATOM 2377 C CA . GLY A 1 304 ? -1.812 13.393 -18.528 1.00 96.12 304 GLY A CA 1
ATOM 2378 C C . GLY A 1 304 ? -1.971 13.602 -17.016 1.00 96.12 304 GLY A C 1
ATOM 2379 O O . GLY A 1 304 ? -2.575 12.787 -16.312 1.00 96.12 304 GLY A O 1
ATOM 2380 N N . LEU A 1 305 ? -1.448 14.727 -16.513 1.00 95.50 305 LEU A N 1
ATOM 2381 C CA . LEU A 1 305 ? -1.417 15.053 -15.081 1.00 95.50 305 LEU A CA 1
ATOM 2382 C C . LEU A 1 305 ? -2.822 15.098 -14.456 1.00 95.50 305 LEU A C 1
ATOM 2384 O O . LEU A 1 305 ? -3.051 14.458 -13.430 1.00 95.50 305 LEU A O 1
ATOM 2388 N N . GLU A 1 306 ? -3.765 15.796 -15.098 1.00 95.38 306 GLU A N 1
ATOM 2389 C CA . GLU A 1 306 ? -5.155 15.899 -14.629 1.00 95.38 306 GLU A CA 1
ATOM 2390 C C . GLU A 1 306 ? -5.865 14.540 -14.623 1.00 95.38 306 GLU A C 1
ATOM 2392 O O . GLU A 1 306 ? -6.557 14.211 -13.664 1.00 95.38 306 GLU A O 1
ATOM 2397 N N . ASN A 1 307 ? -5.637 13.698 -15.636 1.00 96.12 307 ASN A N 1
ATOM 2398 C CA . ASN A 1 307 ? -6.219 12.354 -15.708 1.00 96.12 307 ASN A CA 1
ATOM 2399 C C . ASN A 1 307 ? -5.702 11.458 -14.572 1.00 96.12 307 ASN A C 1
ATOM 2401 O O . ASN A 1 307 ? -6.485 10.776 -13.905 1.00 96.12 307 ASN A O 1
ATOM 2405 N N . GLY A 1 308 ? -4.387 11.491 -14.321 1.00 95.56 308 GLY A N 1
ATOM 2406 C CA . GLY A 1 308 ? -3.758 10.781 -13.209 1.00 95.56 308 GLY A CA 1
ATOM 2407 C C . GLY A 1 308 ? -4.256 11.278 -11.850 1.00 95.56 308 GLY A C 1
ATOM 2408 O O . GLY A 1 308 ? -4.621 10.468 -10.999 1.00 95.56 308 GLY A O 1
ATOM 2409 N N . TYR A 1 309 ? -4.346 12.598 -11.661 1.00 95.88 309 TYR A N 1
ATOM 2410 C CA . TYR A 1 309 ? -4.896 13.211 -10.449 1.00 95.88 309 TYR A CA 1
ATOM 2411 C C . TYR A 1 309 ? -6.363 12.808 -10.238 1.00 95.88 309 TYR A C 1
ATOM 2413 O O . TYR A 1 309 ? -6.718 12.247 -9.203 1.00 95.88 309 TYR A O 1
ATOM 2421 N N . ALA A 1 310 ? -7.215 12.974 -11.251 1.00 94.19 310 ALA A N 1
ATOM 2422 C CA . ALA A 1 310 ? -8.628 12.625 -11.172 1.00 94.19 310 ALA A CA 1
ATOM 2423 C C . ALA A 1 310 ? -8.861 11.124 -10.918 1.00 94.19 310 ALA A C 1
ATOM 2425 O O . ALA A 1 310 ? -9.827 10.752 -10.249 1.00 94.19 310 ALA A O 1
ATOM 2426 N N . PHE A 1 311 ? -7.978 10.246 -11.400 1.00 95.44 311 PHE A N 1
ATOM 2427 C CA . PHE A 1 311 ? -8.032 8.821 -11.085 1.00 95.44 311 PHE A CA 1
ATOM 2428 C C . PHE A 1 311 ? -7.746 8.520 -9.602 1.00 95.44 311 PHE A C 1
ATOM 2430 O O . PHE A 1 311 ? -8.511 7.782 -8.975 1.00 95.44 311 PHE A O 1
ATOM 2437 N N . LEU A 1 312 ? -6.733 9.149 -8.993 1.00 95.12 312 LEU A N 1
ATOM 2438 C CA . LEU A 1 312 ? -6.490 9.028 -7.547 1.00 95.12 312 LEU A CA 1
ATOM 2439 C C . LEU A 1 312 ? -7.681 9.553 -6.717 1.00 95.12 312 LEU A C 1
ATOM 2441 O O . LEU A 1 312 ? -7.998 9.001 -5.658 1.00 95.12 312 LEU A O 1
ATOM 2445 N N . GLY A 1 313 ? -8.388 10.565 -7.225 1.00 92.69 313 GLY A N 1
ATOM 2446 C CA . GLY A 1 313 ? -9.616 11.096 -6.632 1.00 92.69 313 GLY A CA 1
ATOM 2447 C C . GLY A 1 313 ? -10.773 10.097 -6.685 1.00 92.69 313 GLY A C 1
ATOM 2448 O O . GLY A 1 313 ? -11.443 9.883 -5.673 1.00 92.69 313 GLY A O 1
ATOM 2449 N N . ARG A 1 314 ? -10.949 9.386 -7.811 1.00 91.12 314 ARG A N 1
ATOM 2450 C CA . ARG A 1 314 ? -11.920 8.277 -7.943 1.00 91.12 314 ARG A CA 1
ATOM 2451 C C . ARG A 1 314 ? -11.643 7.125 -6.967 1.00 91.12 314 ARG A C 1
ATOM 2453 O O . ARG A 1 314 ? -12.586 6.560 -6.415 1.00 91.12 314 ARG A O 1
ATOM 2460 N N . LEU A 1 315 ? -10.372 6.821 -6.689 1.00 91.19 315 LEU A N 1
ATOM 2461 C CA . LEU A 1 315 ? -9.973 5.858 -5.647 1.00 91.19 315 LEU A CA 1
ATOM 2462 C C . LEU A 1 315 ? -10.264 6.362 -4.217 1.00 91.19 315 LEU A C 1
ATOM 2464 O O . LEU A 1 315 ? -10.387 5.564 -3.281 1.00 91.19 315 LEU A O 1
ATOM 2468 N N . GLY A 1 316 ? -10.437 7.675 -4.038 1.00 91.31 316 GLY A N 1
ATOM 2469 C CA . GLY A 1 316 ? -10.666 8.339 -2.753 1.00 91.31 316 GLY A CA 1
ATOM 2470 C C . GLY A 1 316 ? -9.388 8.667 -1.982 1.00 91.31 316 GLY A C 1
ATOM 2471 O O . GLY A 1 316 ? -9.445 8.821 -0.764 1.00 91.31 316 GLY A O 1
ATOM 2472 N N . LEU A 1 317 ? -8.240 8.758 -2.662 1.00 93.12 317 LEU A N 1
ATOM 2473 C CA . LEU A 1 317 ? -6.953 9.083 -2.034 1.00 93.12 317 LEU A CA 1
ATOM 2474 C C . LEU A 1 317 ? -6.847 10.567 -1.639 1.00 93.12 317 LEU A C 1
ATOM 2476 O O . LEU A 1 317 ? -6.151 10.889 -0.681 1.00 93.12 317 LEU A O 1
ATOM 2480 N N . HIS A 1 318 ? -7.589 11.448 -2.316 1.00 90.12 318 HIS A N 1
ATOM 2481 C CA . HIS A 1 318 ? -7.742 12.873 -1.995 1.00 90.12 318 HIS A CA 1
ATOM 2482 C C . HIS A 1 318 ? -9.164 13.358 -2.333 1.00 90.12 318 HIS A C 1
ATOM 2484 O O . HIS A 1 318 ? -9.973 12.606 -2.877 1.00 90.12 318 HIS A O 1
ATOM 2490 N N . ARG A 1 319 ? -9.478 14.617 -1.996 1.00 81.44 319 ARG A N 1
ATOM 2491 C CA . ARG A 1 319 ? -10.811 15.232 -2.173 1.00 81.44 319 ARG A CA 1
ATOM 2492 C C . ARG A 1 319 ? -10.804 16.486 -3.058 1.00 81.44 319 ARG A C 1
ATOM 2494 O O . ARG A 1 319 ? -11.617 17.377 -2.855 1.00 81.44 319 ARG A O 1
ATOM 2501 N N . TYR A 1 320 ? -9.877 16.555 -4.017 1.00 78.06 320 TYR A N 1
ATOM 2502 C CA . TYR A 1 320 ? -9.673 17.719 -4.905 1.00 78.06 320 TYR A CA 1
ATOM 2503 C C . TYR A 1 320 ? -9.449 19.051 -4.158 1.00 78.06 320 TYR A C 1
ATOM 2505 O O . TYR A 1 320 ? -9.803 20.120 -4.638 1.00 78.06 320 TYR A O 1
ATOM 2513 N N . GLU A 1 321 ? -8.827 18.987 -2.977 1.00 79.81 321 GLU A N 1
ATOM 2514 C CA . GLU A 1 321 ? -8.536 20.146 -2.114 1.00 79.81 321 GLU A CA 1
ATOM 2515 C C . GLU A 1 321 ? -7.528 21.131 -2.739 1.00 79.81 321 GLU A C 1
ATOM 2517 O O . GLU A 1 321 ? -7.376 22.250 -2.261 1.00 79.81 321 GLU A O 1
ATOM 2522 N N . ASN A 1 322 ? -6.812 20.707 -3.786 1.00 86.19 322 ASN A N 1
ATOM 2523 C CA . ASN A 1 322 ? -5.828 21.489 -4.528 1.00 86.19 322 ASN A CA 1
ATOM 2524 C C . ASN A 1 322 ? -5.888 21.111 -6.022 1.00 86.19 322 ASN A C 1
ATOM 2526 O O . ASN A 1 322 ? -6.212 19.962 -6.324 1.00 86.19 322 ASN A O 1
ATOM 2530 N N . PRO A 1 323 ? -5.536 22.011 -6.957 1.00 87.94 323 PRO A N 1
ATOM 2531 C CA . PRO A 1 323 ? -5.393 21.659 -8.371 1.00 87.94 323 PRO A CA 1
ATOM 2532 C C . PRO A 1 323 ? -4.198 20.717 -8.596 1.00 87.94 323 PRO A C 1
ATOM 2534 O O . PRO A 1 323 ? -3.236 20.726 -7.819 1.00 87.94 323 PRO A O 1
ATOM 2537 N N . SER A 1 324 ? -4.220 19.931 -9.679 1.00 89.75 324 SER A N 1
ATOM 2538 C CA . SER A 1 324 ? -3.144 18.971 -9.983 1.00 89.75 324 SER A CA 1
ATOM 2539 C C . SER A 1 324 ? -1.779 19.656 -10.181 1.00 89.75 324 SER A C 1
ATOM 2541 O O . SER A 1 324 ? -0.741 19.124 -9.775 1.00 89.75 324 SER A O 1
ATOM 2543 N N . SER A 1 325 ? -1.797 20.884 -10.715 1.00 90.56 325 SER A N 1
ATOM 2544 C CA . SER A 1 325 ? -0.634 21.743 -10.960 1.00 90.56 325 SER A CA 1
ATOM 2545 C C . SER A 1 325 ? 0.195 22.026 -9.706 1.00 90.56 325 SER A C 1
ATOM 2547 O O . SER A 1 325 ? 1.407 22.188 -9.814 1.00 90.56 325 SER A O 1
ATOM 2549 N N . ARG A 1 326 ? -0.409 21.988 -8.505 1.00 90.62 326 ARG A N 1
ATOM 2550 C CA . ARG A 1 326 ? 0.317 22.109 -7.227 1.00 90.62 326 ARG A CA 1
ATOM 2551 C C . ARG A 1 326 ? 1.321 20.969 -7.008 1.00 90.62 326 ARG A C 1
ATOM 2553 O O . ARG A 1 326 ? 2.304 21.151 -6.296 1.00 90.62 326 ARG A O 1
ATOM 2560 N N . TYR A 1 327 ? 1.060 19.793 -7.577 1.00 91.00 327 TYR A N 1
ATOM 2561 C CA . TYR A 1 327 ? 1.908 18.609 -7.431 1.00 91.00 327 TYR A CA 1
ATOM 2562 C C . TYR A 1 327 ? 2.828 18.406 -8.638 1.00 91.00 327 TYR A C 1
ATOM 2564 O O . TYR A 1 327 ? 3.954 17.936 -8.464 1.00 91.00 327 TYR A O 1
ATOM 2572 N N . GLY A 1 328 ? 2.363 18.741 -9.848 1.00 91.56 328 GLY A N 1
ATOM 2573 C CA . GLY A 1 328 ? 3.132 18.602 -11.088 1.00 91.56 328 GLY A CA 1
ATOM 2574 C C . GLY A 1 328 ? 3.728 17.199 -11.262 1.00 91.56 328 GLY A C 1
ATOM 2575 O O . GLY A 1 328 ? 3.129 16.193 -10.875 1.00 91.56 328 GLY A O 1
ATOM 2576 N N . ALA A 1 329 ? 4.961 17.122 -11.768 1.00 89.00 329 ALA A N 1
ATOM 2577 C CA . ALA A 1 329 ? 5.715 15.866 -11.854 1.00 89.00 329 ALA A CA 1
ATOM 2578 C C . ALA A 1 329 ? 5.961 15.200 -10.478 1.00 89.00 329 ALA A C 1
ATOM 2580 O O . ALA A 1 329 ? 6.120 13.980 -10.395 1.00 89.00 329 ALA A O 1
ATOM 2581 N N . GLY A 1 330 ? 5.907 15.971 -9.383 1.00 91.00 330 GLY A N 1
ATOM 2582 C CA . GLY A 1 330 ? 5.953 15.474 -8.006 1.00 91.00 330 GLY A CA 1
ATOM 2583 C C . GLY A 1 330 ? 4.822 14.493 -7.664 1.00 91.00 330 GLY A C 1
ATOM 2584 O O . GLY A 1 330 ? 4.983 13.644 -6.783 1.00 91.00 330 GLY A O 1
ATOM 2585 N N . LEU A 1 331 ? 3.697 14.536 -8.388 1.00 93.69 331 LEU A N 1
ATOM 2586 C CA . LEU A 1 331 ? 2.595 13.588 -8.218 1.00 93.69 331 LEU A CA 1
ATOM 2587 C C . LEU A 1 331 ? 3.033 12.135 -8.502 1.00 93.69 331 LEU A C 1
ATOM 2589 O O . LEU A 1 331 ? 2.685 11.236 -7.737 1.00 93.69 331 LEU A O 1
ATOM 2593 N N . ALA A 1 332 ? 3.864 11.911 -9.529 1.00 92.25 332 ALA A N 1
ATOM 2594 C CA . ALA A 1 332 ? 4.363 10.583 -9.914 1.00 92.25 332 ALA A CA 1
ATOM 2595 C C . ALA A 1 332 ? 5.307 9.946 -8.876 1.00 92.25 332 ALA A C 1
ATOM 2597 O O . ALA A 1 332 ? 5.406 8.719 -8.783 1.00 92.25 332 ALA A O 1
ATOM 2598 N N . VAL A 1 333 ? 5.993 10.772 -8.080 1.00 89.81 333 VAL A N 1
ATOM 2599 C CA . VAL A 1 333 ? 6.881 10.331 -6.988 1.00 89.81 333 VAL A CA 1
ATOM 2600 C C . VAL A 1 333 ? 6.212 10.361 -5.609 1.00 89.81 333 VAL A C 1
ATOM 2602 O O . VAL A 1 333 ? 6.829 9.955 -4.625 1.00 89.81 333 VAL A O 1
ATOM 2605 N N . GLY A 1 334 ? 4.935 10.752 -5.534 1.00 87.62 334 GLY A N 1
ATOM 2606 C CA . GLY A 1 334 ? 4.123 10.653 -4.321 1.00 87.62 334 GLY A CA 1
ATOM 2607 C C . GLY A 1 334 ? 4.113 11.880 -3.418 1.00 87.62 334 GLY A C 1
ATOM 2608 O O . GLY A 1 334 ? 3.967 11.732 -2.205 1.00 87.62 334 GLY A O 1
ATOM 2609 N N . ALA A 1 335 ? 4.247 13.081 -3.989 1.00 91.62 335 ALA A N 1
ATOM 2610 C CA . ALA A 1 335 ? 4.095 14.340 -3.255 1.00 91.62 335 ALA A CA 1
ATOM 2611 C C . ALA A 1 335 ? 2.669 14.567 -2.711 1.00 91.62 335 ALA A C 1
ATOM 2613 O O . ALA A 1 335 ? 2.487 15.366 -1.794 1.00 91.62 335 ALA A O 1
ATOM 2614 N N . LEU A 1 336 ? 1.657 13.874 -3.252 1.00 93.75 336 LEU A N 1
ATOM 2615 C CA . LEU A 1 336 ? 0.280 13.937 -2.761 1.00 93.75 336 LEU A CA 1
ATOM 2616 C C . LEU A 1 336 ? 0.180 13.361 -1.330 1.00 93.75 336 LEU A C 1
ATOM 2618 O O . LEU A 1 336 ? 0.520 12.189 -1.127 1.00 93.75 336 LEU A O 1
ATOM 2622 N N . PRO A 1 337 ? -0.327 14.132 -0.348 1.00 94.31 337 PRO A N 1
ATOM 2623 C CA . PRO A 1 337 ? -0.616 13.614 0.982 1.00 94.31 337 PRO A CA 1
ATOM 2624 C C . PRO A 1 337 ? -1.825 12.674 0.971 1.00 94.31 337 PRO A C 1
ATOM 2626 O O . PRO A 1 337 ? -2.883 13.027 0.452 1.00 94.31 337 PRO A O 1
ATOM 2629 N N . VAL A 1 338 ? -1.689 11.501 1.589 1.00 95.81 338 VAL A N 1
ATOM 2630 C CA . VAL A 1 338 ? -2.766 10.512 1.769 1.00 95.81 338 VAL A CA 1
ATOM 2631 C C . VAL A 1 338 ? -2.771 9.989 3.205 1.00 95.81 338 VAL A C 1
ATOM 2633 O O . VAL A 1 338 ? -1.777 10.109 3.919 1.00 95.81 338 VAL A O 1
ATOM 2636 N N . THR A 1 339 ? -3.882 9.398 3.640 1.00 97.50 339 THR A N 1
ATOM 2637 C CA . THR A 1 339 ? -3.955 8.662 4.912 1.00 97.50 339 THR A CA 1
ATOM 2638 C C . THR A 1 339 ? -3.667 7.179 4.681 1.00 97.50 339 THR A C 1
ATOM 2640 O O . THR A 1 339 ? -3.958 6.653 3.601 1.00 97.50 339 THR A O 1
ATOM 2643 N N . LEU A 1 340 ? -3.166 6.472 5.701 1.00 98.44 340 LEU A N 1
ATOM 2644 C CA . LEU A 1 340 ? -3.009 5.013 5.629 1.00 98.44 340 LEU A CA 1
ATOM 2645 C C . LEU A 1 340 ? -4.360 4.323 5.377 1.00 98.44 340 LEU A C 1
ATOM 2647 O O . LEU A 1 340 ? -4.422 3.364 4.616 1.00 98.44 340 LEU A O 1
ATOM 2651 N N . GLU A 1 341 ? -5.446 4.850 5.956 1.00 97.00 341 GLU A N 1
ATOM 2652 C CA . GLU A 1 341 ? -6.817 4.375 5.733 1.00 97.00 341 GLU A CA 1
ATOM 2653 C C . GLU A 1 341 ? -7.208 4.377 4.247 1.00 97.00 341 GLU A C 1
ATOM 2655 O O . GLU A 1 341 ? -7.636 3.353 3.711 1.00 97.00 341 GLU A O 1
ATOM 2660 N N . HIS A 1 342 ? -7.053 5.519 3.567 1.00 96.38 342 HIS A N 1
ATOM 2661 C CA . HIS A 1 342 ? -7.402 5.639 2.151 1.00 96.38 342 HIS A CA 1
ATOM 2662 C C . HIS A 1 342 ? -6.448 4.834 1.267 1.00 96.38 342 HIS A C 1
ATOM 2664 O O . HIS A 1 342 ? -6.891 4.232 0.288 1.00 96.38 342 HIS A O 1
ATOM 2670 N N . LEU A 1 343 ? -5.160 4.775 1.625 1.00 98.00 343 LEU A N 1
ATOM 2671 C CA . LEU A 1 343 ? -4.170 3.988 0.899 1.00 98.00 343 LEU A CA 1
ATOM 2672 C C . LEU A 1 343 ? -4.504 2.490 0.965 1.00 98.00 343 LEU A C 1
ATOM 2674 O O . LEU A 1 343 ? -4.625 1.848 -0.075 1.00 98.00 343 LEU A O 1
ATOM 2678 N N . VAL A 1 344 ? -4.772 1.943 2.155 1.00 98.44 344 VAL A N 1
ATOM 2679 C CA . VAL A 1 344 ? -5.209 0.545 2.325 1.00 98.44 344 VAL A CA 1
ATOM 2680 C C . VAL A 1 344 ? -6.533 0.277 1.606 1.00 98.44 344 VAL A C 1
ATOM 2682 O O . VAL A 1 344 ? -6.668 -0.775 0.978 1.00 98.44 344 VAL A O 1
ATOM 2685 N N . ARG A 1 345 ? -7.486 1.222 1.598 1.00 96.50 345 ARG A N 1
ATOM 2686 C CA . ARG A 1 345 ? -8.727 1.087 0.812 1.00 96.50 345 ARG A CA 1
ATOM 2687 C C . ARG A 1 345 ? -8.450 0.997 -0.696 1.00 96.50 345 ARG A C 1
ATOM 2689 O O . ARG A 1 345 ? -9.028 0.147 -1.366 1.00 96.50 345 ARG A O 1
ATOM 2696 N N . ALA A 1 346 ? -7.550 1.825 -1.226 1.00 97.19 346 ALA A N 1
ATOM 2697 C CA . ALA A 1 346 ? -7.184 1.815 -2.644 1.00 97.19 346 ALA A CA 1
ATOM 2698 C C . ALA A 1 346 ? -6.385 0.557 -3.040 1.00 97.19 346 ALA A C 1
ATOM 2700 O O . ALA A 1 346 ? -6.637 -0.032 -4.088 1.00 97.19 346 ALA A O 1
ATOM 2701 N N . TYR A 1 347 ? -5.483 0.070 -2.185 1.00 98.56 347 TYR A N 1
ATOM 2702 C CA . TYR A 1 347 ? -4.811 -1.219 -2.404 1.00 98.56 347 TYR A CA 1
ATOM 2703 C C . TYR A 1 347 ? -5.768 -2.410 -2.276 1.00 98.56 347 TYR A C 1
ATOM 2705 O O . TYR A 1 347 ? -5.604 -3.395 -2.990 1.00 98.56 347 TYR A O 1
ATOM 2713 N N . SER A 1 348 ? -6.811 -2.307 -1.447 1.00 97.00 348 SER A N 1
ATOM 2714 C CA . SER A 1 348 ? -7.884 -3.309 -1.393 1.00 97.00 348 SER A CA 1
ATOM 2715 C C . SER A 1 348 ? -8.688 -3.381 -2.699 1.00 97.00 348 SER A C 1
ATOM 2717 O O . SER A 1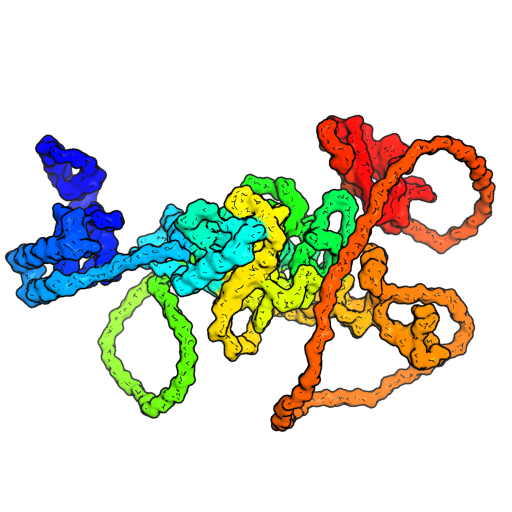 348 ? -9.239 -4.436 -2.988 1.00 97.00 348 SER A O 1
ATOM 2719 N N . ALA A 1 349 ? -8.730 -2.311 -3.509 1.00 95.69 349 ALA A N 1
ATOM 2720 C CA . ALA A 1 349 ? -9.288 -2.356 -4.866 1.00 95.69 349 ALA A CA 1
ATOM 2721 C C . ALA A 1 349 ? -8.384 -3.109 -5.851 1.00 95.69 349 ALA A C 1
ATOM 2723 O O . ALA A 1 349 ? -8.880 -3.961 -6.579 1.00 95.69 349 ALA A O 1
ATOM 2724 N N . LEU A 1 350 ? -7.068 -2.853 -5.846 1.00 96.12 350 LEU A N 1
ATOM 2725 C CA . LEU A 1 350 ? -6.118 -3.637 -6.655 1.00 96.12 350 LEU A CA 1
ATOM 2726 C C . LEU A 1 350 ? -6.166 -5.122 -6.276 1.00 96.12 350 LEU A C 1
ATOM 2728 O O . LEU A 1 350 ? -6.267 -5.979 -7.145 1.00 96.12 350 LEU A O 1
ATOM 2732 N N . ALA A 1 351 ? -6.166 -5.421 -4.975 1.00 95.62 351 ALA A N 1
ATOM 2733 C CA . ALA A 1 351 ? -6.264 -6.787 -4.479 1.00 95.62 351 ALA A CA 1
ATOM 2734 C C . ALA A 1 351 ? -7.589 -7.467 -4.870 1.00 95.62 351 ALA A C 1
ATOM 2736 O O . ALA A 1 351 ? -7.598 -8.682 -5.058 1.00 95.62 351 ALA A O 1
ATOM 2737 N N . ALA A 1 352 ? -8.689 -6.719 -4.986 1.00 94.62 352 ALA A N 1
ATOM 2738 C CA . ALA A 1 352 ? -10.020 -7.211 -5.343 1.00 94.62 352 ALA A CA 1
ATOM 2739 C C . ALA A 1 352 ? -10.372 -6.940 -6.819 1.00 94.62 352 ALA A C 1
ATOM 2741 O O . ALA A 1 352 ? -11.448 -6.424 -7.108 1.00 94.62 352 ALA A O 1
ATOM 2742 N N . ASP A 1 353 ? -9.465 -7.276 -7.744 1.00 95.75 353 ASP A N 1
ATOM 2743 C CA . ASP A 1 353 ? -9.727 -7.289 -9.194 1.00 95.75 353 ASP A CA 1
ATOM 2744 C C . ASP A 1 353 ? -10.245 -5.947 -9.772 1.00 95.75 353 ASP A C 1
ATOM 2746 O O . ASP A 1 353 ? -10.990 -5.916 -10.748 1.00 95.75 353 ASP A O 1
ATOM 2750 N N . GLY A 1 354 ? -9.856 -4.816 -9.174 1.00 95.25 354 GLY A N 1
ATOM 2751 C CA . GLY A 1 354 ? -10.277 -3.478 -9.605 1.00 95.25 354 GLY A CA 1
ATOM 2752 C C . GLY A 1 354 ? -11.578 -2.979 -8.965 1.00 95.25 354 GLY A C 1
ATOM 2753 O O . GLY A 1 354 ? -12.041 -1.888 -9.303 1.00 95.25 354 GLY A O 1
ATOM 2754 N N . GLU A 1 355 ? -12.162 -3.714 -8.014 1.00 94.69 355 GLU A N 1
ATOM 2755 C CA . GLU A 1 355 ? -13.360 -3.294 -7.284 1.00 94.69 355 GLU A CA 1
ATOM 2756 C C . GLU A 1 355 ? -13.045 -2.472 -6.020 1.00 94.69 355 GLU A C 1
ATOM 2758 O O . GLU A 1 355 ? -12.626 -2.999 -4.982 1.00 94.69 355 GLU A O 1
ATOM 2763 N N . ALA A 1 356 ? -13.364 -1.178 -6.041 1.00 90.75 356 ALA A N 1
ATOM 2764 C CA . ALA A 1 356 ? -13.319 -0.327 -4.856 1.00 90.75 356 ALA A CA 1
ATOM 2765 C C . ALA A 1 356 ? -14.533 -0.537 -3.944 1.00 90.75 356 ALA A C 1
ATOM 2767 O O . ALA A 1 356 ? -15.681 -0.515 -4.382 1.00 90.75 356 ALA A O 1
ATOM 2768 N N . GLY A 1 357 ? -14.281 -0.658 -2.643 1.00 88.81 357 GLY A N 1
ATOM 2769 C CA . GLY A 1 357 ? -15.308 -0.727 -1.607 1.00 88.81 357 GLY A CA 1
ATOM 2770 C C . GLY A 1 357 ? -14.830 -0.077 -0.315 1.00 88.81 357 GLY A C 1
ATOM 2771 O O . GLY A 1 357 ? -13.634 0.147 -0.124 1.00 88.81 357 GLY A O 1
ATOM 2772 N N . ASP A 1 358 ? -15.767 0.244 0.571 1.00 88.69 358 ASP A N 1
ATOM 2773 C CA . ASP A 1 358 ? -15.439 0.776 1.892 1.00 88.69 358 ASP A CA 1
ATOM 2774 C C . ASP A 1 358 ? -14.939 -0.328 2.834 1.00 88.69 358 ASP A C 1
ATOM 2776 O O . ASP A 1 358 ? -15.313 -1.495 2.703 1.00 88.69 358 ASP A O 1
ATOM 2780 N N . LEU A 1 359 ? -14.087 0.051 3.791 1.00 91.69 359 LEU A N 1
ATOM 2781 C CA . LEU A 1 359 ? -13.625 -0.856 4.838 1.00 91.69 359 LEU A CA 1
ATOM 2782 C C . LEU A 1 359 ? -14.791 -1.211 5.774 1.00 91.69 359 LEU A C 1
ATOM 2784 O O . LEU A 1 359 ? -15.536 -0.334 6.228 1.00 91.69 359 LEU A O 1
ATOM 2788 N N . VAL A 1 360 ? -14.942 -2.497 6.076 1.00 89.94 360 VAL A N 1
ATOM 2789 C CA . VAL A 1 360 ? -16.017 -3.035 6.912 1.00 89.94 360 VAL A CA 1
ATOM 2790 C C . VAL A 1 360 ? -15.546 -3.087 8.363 1.00 89.94 360 VAL A C 1
ATOM 2792 O O . VAL A 1 360 ? -14.596 -3.784 8.698 1.00 89.94 360 VAL A O 1
ATOM 2795 N N . TRP A 1 361 ? -16.229 -2.340 9.231 1.00 90.06 361 TRP A N 1
ATOM 2796 C CA . TRP A 1 361 ? -15.908 -2.231 10.662 1.00 90.06 361 TRP A CA 1
ATOM 2797 C C . TRP A 1 361 ? -16.853 -3.025 11.573 1.00 90.06 361 TRP A C 1
ATOM 2799 O O . TRP A 1 361 ? -16.547 -3.249 12.744 1.00 90.06 361 TRP A O 1
ATOM 2809 N N . TYR A 1 362 ? -18.009 -3.438 11.048 1.00 86.81 362 TYR A N 1
ATOM 2810 C CA . TYR A 1 362 ? -19.088 -4.073 11.803 1.00 86.81 362 TYR A CA 1
ATOM 2811 C C . TYR A 1 362 ? -19.556 -5.340 11.087 1.00 86.81 362 TYR A C 1
ATOM 2813 O O . TYR A 1 362 ? -19.868 -5.300 9.896 1.00 86.81 362 TYR A O 1
ATOM 2821 N N . LEU A 1 363 ? -19.634 -6.449 11.820 1.00 80.69 363 LEU A N 1
ATOM 2822 C CA . LEU A 1 363 ? -20.088 -7.734 11.299 1.00 80.69 363 LEU A CA 1
ATOM 2823 C C . LEU A 1 363 ? -21.627 -7.785 11.269 1.00 80.69 363 LEU A C 1
ATOM 2825 O O . LEU A 1 363 ? -22.269 -7.447 12.270 1.00 80.69 363 LEU A O 1
ATOM 2829 N N . PRO A 1 364 ? -22.251 -8.232 10.164 1.00 65.56 364 PRO A N 1
ATOM 2830 C CA . PRO A 1 364 ? -23.702 -8.327 10.080 1.00 65.56 364 PRO A CA 1
ATOM 2831 C C . PRO A 1 364 ? -24.272 -9.377 11.049 1.00 65.56 364 PRO A C 1
ATOM 2833 O O . PRO A 1 364 ? -23.713 -10.459 11.242 1.00 65.56 364 PRO A O 1
ATOM 2836 N N . ASN A 1 365 ? -25.442 -9.059 11.610 1.00 58.12 365 ASN A N 1
ATOM 2837 C CA . ASN A 1 365 ? -26.307 -9.955 12.389 1.00 58.12 365 ASN A CA 1
ATOM 2838 C C . ASN A 1 365 ? -25.648 -10.600 13.622 1.00 58.12 365 ASN A C 1
ATOM 2840 O O . ASN A 1 365 ? -25.947 -11.742 13.960 1.00 58.12 365 ASN A O 1
ATOM 2844 N N . GLY A 1 366 ? -24.742 -9.887 14.298 1.00 49.88 366 GLY A N 1
ATOM 2845 C CA . GLY A 1 366 ? -24.148 -10.360 15.553 1.00 49.88 366 GLY A CA 1
ATOM 2846 C C . GLY A 1 366 ? -23.239 -11.585 15.403 1.00 49.88 366 GLY A C 1
ATOM 2847 O O . GLY A 1 366 ? -22.886 -12.192 16.414 1.00 49.88 366 GLY A O 1
ATOM 2848 N N . ARG A 1 367 ? -22.836 -11.941 14.172 1.00 48.72 367 ARG A N 1
ATOM 2849 C CA . ARG A 1 367 ? -21.865 -13.011 13.910 1.00 48.72 367 ARG A CA 1
ATOM 2850 C C . ARG A 1 367 ? -20.606 -12.777 14.739 1.00 48.72 367 ARG A C 1
ATOM 2852 O O . ARG A 1 367 ? -19.885 -11.809 14.521 1.00 48.72 367 ARG A O 1
ATOM 2859 N N . ILE A 1 368 ? -20.332 -13.681 15.673 1.00 51.72 368 ILE A N 1
ATOM 2860 C CA . ILE A 1 368 ? -19.025 -13.782 16.318 1.00 51.72 368 ILE A CA 1
ATOM 2861 C C . ILE A 1 368 ? -18.116 -14.500 15.319 1.00 51.72 368 ILE A C 1
ATOM 2863 O O . ILE A 1 368 ? -18.496 -15.551 14.797 1.00 51.72 368 ILE A O 1
ATOM 2867 N N . ARG A 1 369 ? -16.929 -13.948 15.042 1.00 47.97 369 ARG A N 1
ATOM 2868 C CA . ARG A 1 369 ? -15.899 -14.642 14.259 1.00 47.97 369 ARG A CA 1
ATOM 2869 C C . ARG A 1 369 ? -15.524 -15.897 15.055 1.00 47.97 369 ARG A C 1
ATOM 2871 O O . ARG A 1 369 ? -14.856 -15.788 16.081 1.00 47.97 369 ARG A O 1
ATOM 2878 N N . GLN A 1 370 ? -16.032 -17.068 14.657 1.00 42.72 370 GLN A N 1
ATOM 2879 C CA . GLN A 1 370 ? -15.645 -18.318 15.309 1.00 42.72 370 GLN A CA 1
ATOM 2880 C C . GLN A 1 370 ? -14.132 -18.444 15.178 1.00 42.72 370 GLN A C 1
ATOM 2882 O O . GLN A 1 370 ? -13.588 -18.325 14.077 1.00 42.72 370 GLN A O 1
ATOM 2887 N N . LYS A 1 371 ? -13.462 -18.643 16.315 1.00 39.50 371 LYS A N 1
ATOM 2888 C CA . LYS A 1 371 ? -12.024 -18.861 16.352 1.00 39.50 371 LYS A CA 1
ATOM 2889 C C . LYS A 1 371 ? -11.751 -20.072 15.461 1.00 39.50 371 LYS A C 1
ATOM 2891 O O . LYS A 1 371 ? -12.253 -21.158 15.741 1.00 39.50 371 LYS A O 1
ATOM 2896 N N . ARG A 1 372 ? -11.005 -19.886 14.366 1.00 37.78 372 ARG A N 1
ATOM 2897 C CA . ARG A 1 372 ? -10.420 -21.015 13.637 1.00 37.78 372 ARG A CA 1
ATOM 2898 C C . ARG A 1 372 ? -9.326 -21.576 14.531 1.00 37.78 372 ARG A C 1
ATOM 2900 O O . ARG A 1 372 ? -8.159 -21.228 14.384 1.00 37.78 372 ARG A O 1
ATOM 2907 N N . GLU A 1 373 ? -9.726 -22.391 15.498 1.00 28.31 373 GLU A N 1
ATOM 2908 C CA . GLU A 1 373 ? -8.790 -23.300 16.137 1.00 28.31 373 GLU A CA 1
ATOM 2909 C C . GLU A 1 373 ? -8.183 -24.171 15.031 1.00 28.31 373 GLU A C 1
ATOM 2911 O O . GLU A 1 373 ? -8.921 -24.622 14.141 1.00 28.31 373 GLU A O 1
ATOM 2916 N N . PRO A 1 374 ? -6.855 -24.364 15.018 1.00 32.62 374 PRO A N 1
ATOM 2917 C CA . PRO A 1 374 ? -6.249 -25.320 14.114 1.00 32.62 374 PRO A CA 1
ATOM 2918 C C . PRO A 1 374 ? -6.802 -26.692 14.494 1.00 32.62 374 PRO A C 1
ATOM 2920 O O . PRO A 1 374 ? -6.466 -27.237 15.544 1.00 32.62 374 PRO A O 1
ATOM 2923 N N . ARG A 1 375 ? -7.690 -27.235 13.655 1.00 28.80 375 ARG A N 1
ATOM 2924 C CA . ARG A 1 375 ? -8.141 -28.616 13.799 1.00 28.80 375 ARG A CA 1
ATOM 2925 C C . ARG A 1 375 ? -6.941 -29.516 13.530 1.00 28.80 375 ARG A C 1
ATOM 2927 O O . ARG A 1 375 ? -6.645 -29.814 12.377 1.00 28.80 375 ARG A O 1
ATOM 2934 N N . LEU A 1 376 ? -6.281 -29.952 14.599 1.00 30.08 376 LEU A N 1
ATOM 2935 C CA . LEU A 1 376 ? -5.646 -31.262 14.615 1.00 30.08 376 LEU A CA 1
ATOM 2936 C C . LEU A 1 376 ? -6.748 -32.266 14.278 1.00 30.08 376 LEU A C 1
ATOM 2938 O O . LEU A 1 376 ? -7.724 -32.409 15.016 1.00 30.08 376 LEU A O 1
ATOM 2942 N N . VAL A 1 377 ? -6.652 -32.849 13.087 1.00 28.56 377 VAL A N 1
ATOM 2943 C CA . VAL A 1 377 ? -7.611 -33.839 12.606 1.00 28.56 377 VAL A CA 1
ATOM 2944 C C . VAL A 1 377 ? -7.187 -35.189 13.165 1.00 28.56 377 VAL A C 1
ATOM 2946 O O . VAL A 1 377 ? -6.569 -35.985 12.464 1.00 28.56 377 VAL A O 1
ATOM 2949 N N . ASP A 1 378 ? -7.533 -35.449 14.425 1.00 27.00 378 ASP A N 1
ATOM 2950 C CA . ASP A 1 378 ? -7.581 -36.828 14.901 1.00 27.00 378 ASP A CA 1
ATOM 2951 C C . ASP A 1 378 ? -8.775 -37.515 14.239 1.00 27.00 378 ASP A C 1
ATOM 2953 O O . ASP A 1 378 ? -9.945 -37.265 14.547 1.00 27.00 378 ASP A O 1
ATOM 2957 N N . VAL A 1 379 ? -8.462 -38.374 13.270 1.00 29.38 379 VAL A N 1
ATOM 2958 C CA . VAL A 1 379 ? -9.429 -39.263 12.630 1.00 29.38 379 VAL A CA 1
ATOM 2959 C C . VAL A 1 379 ? -9.768 -40.379 13.615 1.00 29.38 379 VAL A C 1
ATOM 2961 O O . VAL A 1 379 ? -9.169 -41.449 13.596 1.00 29.38 379 VAL A O 1
ATOM 2964 N N . MET A 1 380 ? -10.767 -40.144 14.465 1.00 25.80 380 MET A N 1
ATOM 2965 C CA . MET A 1 380 ? -11.489 -41.223 15.139 1.00 25.80 380 MET A CA 1
ATOM 2966 C C . MET A 1 380 ? -12.802 -41.499 14.409 1.00 25.80 380 MET A C 1
ATOM 2968 O O . MET A 1 380 ? -13.819 -40.837 14.616 1.00 25.80 380 MET A O 1
ATOM 2972 N N . THR A 1 381 ? -12.778 -42.514 13.548 1.00 28.30 381 THR A N 1
ATOM 2973 C CA . THR A 1 381 ? -13.980 -43.134 12.988 1.00 28.30 381 THR A CA 1
ATOM 2974 C C . THR A 1 381 ? -14.738 -43.882 14.084 1.00 28.30 381 THR A C 1
ATOM 2976 O O . THR A 1 381 ? -14.344 -44.978 14.479 1.00 28.30 381 THR A O 1
ATOM 2979 N N . GLY A 1 382 ? -15.843 -43.307 14.559 1.00 30.58 382 GLY A N 1
ATOM 2980 C CA . GLY A 1 382 ? -16.834 -44.036 15.349 1.00 30.58 382 GLY A CA 1
ATOM 2981 C C . GLY A 1 382 ? -17.744 -44.871 14.434 1.00 30.58 382 GLY A C 1
ATOM 2982 O O . GLY A 1 382 ? -18.276 -44.316 13.469 1.00 30.58 382 GLY A O 1
ATOM 2983 N N . PRO A 1 383 ? -17.946 -46.176 14.693 1.00 33.97 383 PRO A N 1
ATOM 2984 C CA . PRO A 1 383 ? -18.930 -46.968 13.963 1.00 33.97 383 PRO A CA 1
ATOM 2985 C C . PRO A 1 383 ? -20.360 -46.567 14.364 1.00 33.97 383 PRO A C 1
ATOM 2987 O O . PRO A 1 383 ? -20.587 -46.055 15.458 1.00 33.97 383 PRO A O 1
ATOM 2990 N N . ASN A 1 384 ? -21.324 -46.880 13.493 1.00 34.44 384 ASN A N 1
ATOM 2991 C CA . ASN A 1 384 ? -22.775 -46.683 13.660 1.00 34.44 384 ASN A CA 1
ATOM 2992 C C . ASN A 1 384 ? -23.289 -45.257 13.392 1.00 34.44 384 ASN A C 1
ATOM 2994 O O . ASN A 1 384 ? -23.831 -44.575 14.261 1.00 34.44 384 ASN A O 1
ATOM 2998 N N . GLY A 1 385 ? -23.228 -44.846 12.123 1.00 43.09 385 GLY A N 1
ATOM 2999 C CA . GLY A 1 385 ? -24.075 -43.764 11.631 1.00 43.09 385 GLY A CA 1
ATOM 3000 C C . GLY A 1 385 ? -25.538 -44.208 11.560 1.00 43.09 385 GLY A C 1
ATOM 3001 O O . GLY A 1 385 ? -25.894 -44.989 10.683 1.00 43.09 385 GLY A O 1
ATOM 3002 N N . ASN A 1 386 ? -26.394 -43.680 12.439 1.00 31.52 386 ASN A N 1
ATOM 3003 C CA . ASN A 1 386 ? -27.845 -43.767 12.276 1.00 31.52 386 ASN A CA 1
ATOM 3004 C C . ASN A 1 386 ? -28.544 -42.486 12.759 1.00 31.52 386 ASN A C 1
ATOM 3006 O O . ASN A 1 386 ? -28.127 -41.859 13.732 1.00 31.52 386 ASN A O 1
ATOM 3010 N N . ARG A 1 387 ? -29.600 -42.079 12.046 1.00 30.83 387 ARG A N 1
ATOM 3011 C CA . ARG A 1 387 ? -30.439 -40.912 12.379 1.00 30.83 387 ARG A CA 1
ATOM 3012 C C . ARG A 1 387 ? -31.632 -41.350 13.231 1.00 30.83 387 ARG A C 1
ATOM 3014 O O . ARG A 1 387 ? -32.137 -42.449 13.041 1.00 30.83 387 ARG A O 1
ATOM 3021 N N . MET A 1 388 ? -32.139 -40.452 14.076 1.00 26.89 388 MET A N 1
ATOM 3022 C CA . MET A 1 388 ? -33.453 -40.584 14.725 1.00 26.89 388 MET A CA 1
ATOM 3023 C C . MET A 1 388 ? -34.428 -39.503 14.214 1.00 26.89 388 MET A C 1
ATOM 3025 O O . MET A 1 388 ? -33.961 -38.448 13.771 1.00 26.89 388 MET A O 1
ATOM 3029 N N . PRO A 1 389 ? -35.756 -39.747 14.220 1.00 29.22 389 PRO A N 1
ATOM 3030 C CA . PRO A 1 389 ? -36.748 -38.883 13.573 1.00 29.22 389 PRO A CA 1
ATOM 3031 C C . PRO A 1 389 ? -37.212 -37.726 14.474 1.00 29.22 389 PRO A C 1
ATOM 3033 O O . PRO A 1 389 ? -37.040 -37.763 15.690 1.00 29.22 389 PRO A O 1
ATOM 3036 N N . GLY A 1 390 ? -37.808 -36.692 13.871 1.00 26.34 390 GLY A N 1
ATOM 3037 C CA . GLY A 1 390 ? -38.266 -35.486 14.574 1.00 26.34 390 GLY A CA 1
ATOM 3038 C C . GLY A 1 390 ? -39.751 -35.478 14.958 1.00 26.34 390 GLY A C 1
ATOM 3039 O O . GLY A 1 390 ? -40.491 -36.416 14.672 1.00 26.34 390 GLY A O 1
ATOM 3040 N N . TYR A 1 391 ? -40.187 -34.361 15.548 1.00 24.92 391 TYR A N 1
ATOM 3041 C CA . TYR A 1 391 ? -41.597 -33.986 15.728 1.00 24.92 391 TYR A CA 1
ATOM 3042 C C . TYR A 1 391 ? -41.813 -32.523 15.273 1.00 24.92 391 TYR A C 1
ATOM 3044 O O . TYR A 1 391 ? -40.851 -31.749 15.294 1.00 24.92 391 TYR A O 1
ATOM 3052 N N . PRO A 1 392 ? -43.016 -32.139 14.801 1.00 34.47 392 PRO A N 1
ATOM 3053 C CA . PRO A 1 392 ? -43.199 -30.955 13.962 1.00 34.47 392 PRO A CA 1
ATOM 3054 C C . PRO A 1 392 ? -43.581 -29.689 14.742 1.00 34.47 392 PRO A C 1
ATOM 3056 O O . PRO A 1 392 ? -44.185 -29.748 15.812 1.00 34.47 392 PRO A O 1
ATOM 3059 N N . GLY A 1 393 ? -43.280 -28.527 14.155 1.00 25.28 393 GLY A N 1
ATOM 3060 C CA . GLY A 1 393 ? -43.568 -27.218 14.748 1.00 25.28 393 GLY A CA 1
ATOM 3061 C C . GLY A 1 393 ? -43.307 -26.042 13.805 1.00 25.28 393 GLY A C 1
ATOM 3062 O O . GLY A 1 393 ? -42.768 -25.025 14.237 1.00 25.28 393 GLY A O 1
ATOM 3063 N N . ASP A 1 394 ? -43.648 -26.176 12.518 1.00 27.62 394 ASP A N 1
ATOM 3064 C CA . ASP A 1 394 ? -43.411 -25.144 11.500 1.00 27.62 394 ASP A CA 1
ATOM 3065 C C . ASP A 1 394 ? -44.334 -23.923 11.661 1.00 27.62 394 ASP A C 1
ATOM 3067 O O . ASP A 1 394 ? -45.301 -23.723 10.924 1.00 27.62 394 ASP A O 1
ATOM 3071 N N . VAL A 1 395 ? -43.979 -23.026 12.582 1.00 30.03 395 VAL A N 1
ATOM 3072 C CA . VAL A 1 395 ? -44.377 -21.617 12.475 1.00 30.03 395 VAL A CA 1
ATOM 3073 C C . VAL A 1 395 ? -43.357 -20.928 11.575 1.00 30.03 395 VAL A C 1
ATOM 3075 O O . VAL A 1 395 ? -42.318 -20.454 12.035 1.00 30.03 395 VAL A O 1
ATOM 3078 N N . ALA A 1 396 ? -43.647 -20.900 10.272 1.00 25.97 396 ALA A N 1
ATOM 3079 C CA . ALA A 1 396 ? -42.754 -20.346 9.259 1.00 25.97 396 ALA A CA 1
ATOM 3080 C C . ALA A 1 396 ? -42.259 -18.933 9.650 1.00 25.97 396 ALA A C 1
ATOM 3082 O O . ALA A 1 396 ? -43.078 -18.011 9.783 1.00 25.97 396 ALA A O 1
ATOM 3083 N N . PRO A 1 397 ? -40.939 -18.707 9.812 1.00 30.89 397 PRO A N 1
ATOM 3084 C CA . PRO A 1 397 ? -40.430 -17.387 10.141 1.00 30.89 397 PRO A CA 1
ATOM 3085 C C . PRO A 1 397 ? -40.715 -16.444 8.970 1.00 30.89 397 PRO A C 1
ATOM 3087 O O . PRO A 1 397 ? -40.197 -16.621 7.864 1.00 30.89 397 PRO A O 1
ATOM 3090 N N . LYS A 1 398 ? -41.554 -15.426 9.215 1.00 28.86 398 LYS A N 1
ATOM 3091 C CA . LYS A 1 398 ? -41.843 -14.354 8.249 1.00 28.86 398 LYS A CA 1
ATOM 3092 C C . LYS A 1 398 ? -40.527 -13.864 7.652 1.00 28.86 398 LYS A C 1
ATOM 3094 O O . LYS A 1 398 ? -39.657 -13.433 8.406 1.00 28.86 398 LYS A O 1
ATOM 3099 N N . ARG A 1 399 ? -40.407 -13.907 6.316 1.00 31.72 399 ARG A N 1
ATOM 3100 C CA . ARG A 1 399 ? -39.216 -13.477 5.562 1.00 31.72 399 ARG A CA 1
ATOM 3101 C C . ARG A 1 399 ? -38.786 -12.076 6.000 1.00 31.72 399 ARG A C 1
ATOM 3103 O O . ARG A 1 399 ? -39.301 -11.069 5.514 1.00 31.72 399 ARG A O 1
ATOM 3110 N N . MET A 1 400 ? -37.839 -12.024 6.930 1.00 28.59 400 MET A N 1
ATOM 3111 C CA . MET A 1 400 ? -37.257 -10.786 7.412 1.00 28.59 400 MET A CA 1
ATOM 3112 C C . MET A 1 400 ? -36.411 -10.238 6.266 1.00 28.59 400 MET A C 1
ATOM 3114 O O . MET A 1 400 ? -35.470 -10.896 5.826 1.00 28.59 400 MET A O 1
ATOM 3118 N N . ARG A 1 401 ? -36.802 -9.079 5.718 1.00 29.06 401 ARG A N 1
ATOM 3119 C CA . ARG A 1 401 ? -36.092 -8.452 4.594 1.00 29.06 401 ARG A CA 1
ATOM 3120 C C . ARG A 1 401 ? -34.614 -8.328 4.949 1.00 29.06 401 ARG A C 1
ATOM 3122 O O . ARG A 1 401 ? -34.289 -7.686 5.946 1.00 29.06 401 ARG A O 1
ATOM 3129 N N . GLU A 1 402 ? -33.748 -8.917 4.126 1.00 27.30 402 GLU A N 1
ATOM 3130 C CA . GLU A 1 402 ? -32.305 -8.819 4.320 1.00 27.30 402 GLU A CA 1
ATOM 3131 C C . GLU A 1 402 ? -31.895 -7.341 4.437 1.00 27.30 402 GLU A C 1
ATOM 3133 O O . GLU A 1 402 ? -32.302 -6.521 3.600 1.00 27.30 402 GLU A O 1
ATOM 3138 N N . PRO A 1 403 ? -31.103 -6.960 5.456 1.00 32.91 403 PRO A N 1
ATOM 3139 C CA . PRO A 1 403 ? -30.565 -5.614 5.519 1.00 32.91 403 PRO A CA 1
ATOM 3140 C C . PRO A 1 403 ? -29.660 -5.396 4.303 1.00 32.91 403 PRO A C 1
ATOM 3142 O O . PRO A 1 403 ? -28.699 -6.137 4.087 1.00 32.91 403 PRO A O 1
ATOM 3145 N N . ARG A 1 404 ? -29.989 -4.379 3.493 1.00 32.84 404 ARG A N 1
ATOM 3146 C CA . ARG A 1 404 ? -29.209 -3.996 2.306 1.00 32.84 404 ARG A CA 1
ATOM 3147 C C . ARG A 1 404 ? -27.730 -3.877 2.685 1.00 32.84 404 ARG A C 1
ATOM 3149 O O . ARG A 1 404 ? -27.398 -3.173 3.638 1.00 32.84 404 ARG A O 1
ATOM 3156 N N . ARG A 1 405 ? -26.877 -4.569 1.921 1.00 35.25 405 ARG A N 1
ATOM 3157 C CA . ARG A 1 405 ? -25.418 -4.597 2.099 1.00 35.25 405 ARG A CA 1
ATOM 3158 C C . ARG A 1 405 ? -24.847 -3.167 2.210 1.00 35.25 405 ARG A C 1
ATOM 3160 O O . ARG A 1 405 ? -25.405 -2.256 1.588 1.00 35.25 405 ARG A O 1
ATOM 3167 N N . PRO A 1 406 ? -23.738 -2.957 2.951 1.00 38.06 406 PRO A N 1
ATOM 3168 C CA . PRO A 1 406 ? -22.958 -1.725 2.826 1.00 38.06 406 PRO A CA 1
ATOM 3169 C C . PRO A 1 406 ? -22.536 -1.504 1.363 1.00 38.06 406 PRO A C 1
ATOM 3171 O O . PRO A 1 406 ? -22.585 -2.439 0.562 1.00 38.06 406 PRO A O 1
ATOM 3174 N N . SER A 1 407 ? -22.176 -0.259 1.035 1.00 51.31 407 SER A N 1
ATOM 3175 C CA . SER A 1 407 ? -21.859 0.262 -0.307 1.00 51.31 407 SER A CA 1
ATOM 3176 C C . SER A 1 407 ? -21.368 -0.815 -1.277 1.00 51.31 407 SER A C 1
ATOM 3178 O O . SER A 1 407 ? -20.274 -1.350 -1.101 1.00 51.31 407 SER A O 1
ATOM 3180 N N . PHE A 1 408 ? -22.179 -1.120 -2.300 1.00 55.47 408 PHE A N 1
ATOM 3181 C CA . PHE A 1 408 ? -21.805 -2.089 -3.330 1.00 55.47 408 PHE A CA 1
ATOM 3182 C C . PHE A 1 408 ? -20.419 -1.752 -3.901 1.00 55.47 408 PHE A C 1
ATOM 3184 O O . PHE A 1 408 ? -20.129 -0.561 -4.088 1.00 55.47 408 PHE A O 1
ATOM 3191 N N . PRO A 1 409 ? -19.581 -2.769 -4.182 1.00 72.25 409 PRO A N 1
ATOM 3192 C CA . PRO A 1 409 ? -18.304 -2.545 -4.836 1.00 72.25 409 PRO A CA 1
ATOM 3193 C C . PRO A 1 409 ? -18.511 -1.767 -6.137 1.00 72.25 409 PRO A C 1
ATOM 3195 O O . PRO A 1 409 ? -19.472 -2.011 -6.868 1.00 72.25 409 PRO A O 1
ATOM 3198 N N . ARG A 1 410 ? -17.631 -0.805 -6.408 1.00 84.19 410 ARG A N 1
ATOM 3199 C CA . ARG A 1 410 ? -17.632 -0.030 -7.649 1.00 84.19 410 ARG A CA 1
ATOM 3200 C C . ARG A 1 410 ? -16.393 -0.404 -8.458 1.00 84.19 410 ARG A C 1
ATOM 3202 O O . ARG A 1 410 ? -15.296 -0.279 -7.906 1.00 84.19 410 ARG A O 1
ATOM 3209 N N . PRO A 1 411 ? -16.522 -0.817 -9.728 1.00 90.81 411 PRO A N 1
ATOM 3210 C CA . PRO A 1 411 ? -15.359 -0.988 -10.585 1.00 90.81 411 PRO A CA 1
ATOM 3211 C C . PRO A 1 411 ? -14.668 0.370 -10.764 1.00 90.81 411 PRO A C 1
ATOM 3213 O O . PRO A 1 411 ? -15.316 1.375 -11.065 1.00 90.81 411 PRO A O 1
ATOM 3216 N N . VAL A 1 412 ? -13.359 0.404 -10.523 1.00 94.44 412 VAL A N 1
ATOM 3217 C CA . VAL A 1 412 ? -12.495 1.584 -10.729 1.00 94.44 412 VAL A CA 1
ATOM 3218 C C . VAL A 1 412 ? -11.361 1.312 -11.718 1.00 94.44 412 VAL A C 1
ATOM 3220 O O . VAL A 1 412 ? -10.801 2.260 -12.256 1.00 94.44 412 VAL A O 1
ATOM 3223 N N . LEU A 1 413 ? -11.056 0.038 -11.960 1.00 96.19 413 LEU A N 1
ATOM 3224 C CA . LEU A 1 413 ? -10.135 -0.500 -12.962 1.00 96.19 413 LEU A CA 1
ATOM 3225 C C . LEU A 1 413 ? -10.771 -1.772 -13.538 1.00 96.19 413 LEU A C 1
ATOM 3227 O O . LEU A 1 413 ? -11.624 -2.374 -12.879 1.00 96.19 413 LEU A O 1
ATOM 3231 N N . SER A 1 414 ? -10.340 -2.218 -14.716 1.00 97.44 414 SER A N 1
ATOM 3232 C CA . SER A 1 414 ? -10.644 -3.576 -15.174 1.00 97.44 414 SER A CA 1
ATOM 3233 C C . SER A 1 414 ? -9.911 -4.638 -14.341 1.00 97.44 414 SER A C 1
ATOM 3235 O O . SER A 1 414 ? -8.828 -4.398 -13.794 1.00 97.44 414 SER A O 1
ATOM 3237 N N . GLU A 1 415 ? -10.483 -5.848 -14.311 1.00 97.62 415 GLU A N 1
ATOM 3238 C CA . GLU A 1 415 ? -9.859 -7.037 -13.713 1.00 97.62 415 GLU A CA 1
ATOM 3239 C C . GLU A 1 415 ? -8.444 -7.253 -14.263 1.00 97.62 415 GLU A C 1
ATOM 3241 O O . GLU A 1 415 ? -7.503 -7.490 -13.505 1.00 97.62 415 GLU A O 1
ATOM 3246 N N . ALA A 1 416 ? -8.290 -7.121 -15.583 1.00 97.81 416 ALA A N 1
ATOM 3247 C CA . ALA A 1 416 ? -7.033 -7.361 -16.268 1.00 97.81 416 ALA A CA 1
ATOM 3248 C C . ALA A 1 416 ? -5.931 -6.403 -15.806 1.00 97.81 416 ALA A C 1
ATOM 3250 O O . ALA A 1 416 ? -4.860 -6.857 -15.408 1.00 97.81 416 ALA A O 1
ATOM 3251 N N . SER A 1 417 ? -6.198 -5.095 -15.779 1.00 98.06 417 SER A N 1
ATOM 3252 C CA . SER A 1 417 ? -5.232 -4.089 -15.319 1.00 98.06 417 SER A CA 1
ATOM 3253 C C . SER A 1 417 ? -4.866 -4.263 -13.845 1.00 98.06 417 SER A C 1
ATOM 3255 O O . SER A 1 417 ? -3.696 -4.136 -13.477 1.00 98.06 417 SER A O 1
ATOM 3257 N N . ALA A 1 418 ? -5.851 -4.584 -12.997 1.00 98.00 418 ALA A N 1
ATOM 3258 C CA . ALA A 1 418 ? -5.623 -4.838 -11.578 1.00 98.00 418 ALA A CA 1
ATOM 3259 C C . ALA A 1 418 ? -4.724 -6.067 -11.365 1.00 98.00 418 ALA A C 1
ATOM 3261 O O . ALA A 1 418 ? -3.685 -5.951 -10.714 1.00 98.00 418 ALA A O 1
ATOM 3262 N N . ARG A 1 419 ? -5.055 -7.209 -11.986 1.00 97.56 419 ARG A N 1
ATOM 3263 C CA . ARG A 1 419 ? -4.272 -8.452 -11.887 1.00 97.56 419 ARG A CA 1
ATOM 3264 C C . ARG A 1 419 ? -2.888 -8.335 -12.507 1.00 97.56 419 ARG A C 1
ATOM 3266 O O . ARG A 1 419 ? -1.922 -8.799 -11.912 1.00 97.56 419 ARG A O 1
ATOM 3273 N N . GLN A 1 420 ? -2.760 -7.667 -13.651 1.00 97.75 420 GLN A N 1
ATOM 3274 C CA . GLN A 1 420 ? -1.470 -7.445 -14.301 1.00 97.75 420 GLN A CA 1
ATOM 3275 C C . GLN A 1 420 ? -0.516 -6.643 -13.398 1.00 97.75 420 GLN A C 1
ATOM 3277 O O . GLN A 1 420 ? 0.645 -7.019 -13.236 1.00 97.75 420 GLN A O 1
ATOM 3282 N N . VAL A 1 421 ? -1.010 -5.596 -12.725 1.00 98.31 421 VAL A N 1
ATOM 3283 C CA . VAL A 1 421 ? -0.221 -4.850 -11.729 1.00 98.31 421 VAL A CA 1
ATOM 3284 C C . VAL A 1 421 ? 0.013 -5.650 -10.449 1.00 98.31 421 VAL A C 1
ATOM 3286 O O . VAL A 1 421 ? 1.092 -5.545 -9.866 1.00 98.31 421 VAL A O 1
ATOM 3289 N N . THR A 1 422 ? -0.929 -6.489 -10.013 1.00 98.06 422 THR A N 1
ATOM 3290 C CA . THR A 1 422 ? -0.688 -7.436 -8.915 1.00 98.06 422 THR A CA 1
ATOM 3291 C C . THR A 1 422 ? 0.481 -8.371 -9.235 1.00 98.06 422 THR A C 1
ATOM 3293 O O . THR A 1 422 ? 1.374 -8.507 -8.401 1.00 98.06 422 THR A O 1
ATOM 3296 N N . LEU A 1 423 ? 0.532 -8.932 -10.449 1.00 96.50 423 LEU A N 1
ATOM 3297 C CA . LEU A 1 423 ? 1.617 -9.802 -10.914 1.00 96.50 423 LEU A CA 1
ATOM 3298 C C . LEU A 1 423 ? 2.971 -9.081 -10.984 1.00 96.50 423 LEU A C 1
ATOM 3300 O O . LEU A 1 423 ? 3.984 -9.671 -10.603 1.00 96.50 423 LEU A O 1
ATOM 3304 N N . PHE A 1 424 ? 2.999 -7.811 -11.409 1.00 97.31 424 PHE A N 1
ATOM 3305 C CA . PHE A 1 424 ? 4.206 -6.975 -11.336 1.00 97.31 424 PHE A CA 1
ATOM 3306 C C . PHE A 1 424 ? 4.675 -6.794 -9.886 1.00 97.31 424 PHE A C 1
ATOM 3308 O O . PHE A 1 424 ? 5.859 -6.903 -9.582 1.00 97.31 424 PHE A O 1
ATOM 3315 N N . LEU A 1 425 ? 3.738 -6.511 -8.975 1.00 97.19 425 LEU A N 1
ATOM 3316 C CA . LEU A 1 425 ? 4.032 -6.231 -7.572 1.00 97.19 425 LEU A CA 1
ATOM 3317 C C . LEU A 1 425 ? 4.362 -7.469 -6.742 1.00 97.19 425 LEU A C 1
ATOM 3319 O O . LEU A 1 425 ? 4.894 -7.291 -5.644 1.00 97.19 425 LEU A O 1
ATOM 3323 N N . SER A 1 426 ? 4.027 -8.679 -7.198 1.00 95.00 426 SER A N 1
ATOM 3324 C CA . SER A 1 426 ? 4.342 -9.932 -6.501 1.00 95.00 426 SER A CA 1
ATOM 3325 C C . SER A 1 426 ? 5.707 -10.519 -6.857 1.00 95.00 426 SER A C 1
ATOM 3327 O O . SER A 1 426 ? 6.287 -11.232 -6.044 1.00 95.00 426 SER A O 1
ATOM 3329 N N . ASP A 1 427 ? 6.242 -10.193 -8.032 1.00 92.56 427 ASP A N 1
ATOM 3330 C CA . ASP A 1 427 ? 7.458 -10.784 -8.597 1.00 92.56 427 ASP A CA 1
ATOM 3331 C C . ASP A 1 427 ? 8.738 -10.388 -7.822 1.00 92.56 427 ASP A C 1
ATOM 3333 O O . ASP A 1 427 ? 9.063 -9.200 -7.733 1.00 92.56 427 ASP A O 1
ATOM 3337 N N . PRO A 1 428 ? 9.478 -11.331 -7.204 1.00 89.69 428 PRO A N 1
ATOM 3338 C CA . PRO A 1 428 ? 10.729 -11.021 -6.513 1.00 89.69 428 PRO A CA 1
ATOM 3339 C C . PRO A 1 428 ? 11.930 -10.837 -7.449 1.00 89.69 428 PRO A C 1
ATOM 3341 O O . PRO A 1 428 ? 12.877 -10.165 -7.049 1.00 89.69 428 PRO A O 1
ATOM 3344 N N . MET A 1 429 ? 11.914 -11.363 -8.680 1.00 89.50 429 MET A N 1
ATOM 3345 C CA . MET A 1 429 ? 13.026 -11.184 -9.626 1.00 89.50 429 MET A CA 1
ATOM 3346 C C . MET A 1 429 ? 12.978 -9.795 -10.256 1.00 89.50 429 MET A C 1
ATOM 3348 O O . MET A 1 429 ? 14.004 -9.129 -10.360 1.00 89.50 429 MET A O 1
ATOM 3352 N N . ALA A 1 430 ? 11.779 -9.312 -10.590 1.00 92.12 430 ALA A N 1
ATOM 3353 C CA . ALA A 1 430 ? 11.565 -7.971 -11.133 1.00 92.12 430 ALA A CA 1
ATOM 3354 C C . ALA A 1 430 ? 11.985 -6.828 -10.188 1.00 92.12 430 ALA A C 1
ATOM 3356 O O . ALA A 1 430 ? 12.096 -5.687 -10.627 1.00 92.12 430 ALA A O 1
ATOM 3357 N N . ARG A 1 431 ? 12.187 -7.110 -8.893 1.00 90.69 431 ARG A N 1
ATOM 3358 C CA . ARG A 1 431 ? 12.638 -6.139 -7.880 1.00 90.69 431 ARG A CA 1
ATOM 3359 C C . ARG A 1 431 ? 14.163 -5.980 -7.815 1.00 90.69 431 ARG A C 1
ATOM 3361 O O . ARG A 1 431 ? 14.635 -5.120 -7.072 1.00 90.69 431 ARG A O 1
ATOM 3368 N N . LEU A 1 432 ? 14.920 -6.792 -8.554 1.00 87.69 432 LEU A N 1
ATOM 3369 C CA . LEU A 1 432 ? 16.361 -6.617 -8.730 1.00 87.69 432 LEU A CA 1
ATOM 3370 C C . LEU A 1 432 ? 16.631 -5.567 -9.827 1.00 87.69 432 LEU A C 1
ATOM 3372 O O . LEU A 1 432 ? 15.913 -5.557 -10.831 1.00 87.69 432 LEU A O 1
ATOM 3376 N N . PRO A 1 433 ? 17.665 -4.715 -9.680 1.00 87.44 433 PRO A N 1
ATOM 3377 C CA . PRO A 1 433 ? 18.665 -4.715 -8.607 1.00 87.44 433 PRO A CA 1
ATOM 3378 C C . PRO A 1 433 ? 18.284 -3.909 -7.347 1.00 87.44 433 PRO A C 1
ATOM 3380 O O . PRO A 1 433 ? 18.966 -4.047 -6.334 1.00 87.44 433 PRO A O 1
ATOM 3383 N N . SER A 1 434 ? 17.236 -3.074 -7.365 1.00 87.62 434 SER A N 1
ATOM 3384 C CA . SER A 1 434 ? 16.990 -2.078 -6.302 1.00 87.62 434 SER A CA 1
ATOM 3385 C C . SER A 1 434 ? 16.569 -2.666 -4.943 1.00 87.62 434 SER A C 1
ATOM 3387 O O . SER A 1 434 ? 16.703 -1.980 -3.928 1.00 87.62 434 SER A O 1
ATOM 3389 N N . PHE A 1 435 ? 16.072 -3.907 -4.881 1.00 89.25 435 PHE A N 1
ATOM 3390 C CA . PHE A 1 435 ? 15.772 -4.606 -3.625 1.00 89.25 435 PHE A CA 1
ATOM 3391 C C . PHE A 1 435 ? 16.411 -6.006 -3.602 1.00 89.25 435 PHE A C 1
ATOM 3393 O O . PHE A 1 435 ? 16.185 -6.788 -4.526 1.00 89.25 435 PHE A O 1
ATOM 3400 N N . PRO A 1 436 ? 17.180 -6.361 -2.554 1.00 87.69 436 PRO A N 1
ATOM 3401 C CA . PRO A 1 436 ? 17.881 -7.640 -2.490 1.00 87.69 436 PRO A CA 1
ATOM 3402 C C . PRO A 1 436 ? 16.932 -8.824 -2.270 1.00 87.69 436 PRO A C 1
ATOM 3404 O O . PRO A 1 436 ? 15.897 -8.707 -1.606 1.00 87.69 436 PRO A O 1
ATOM 3407 N N . ARG A 1 437 ? 17.354 -9.994 -2.767 1.00 88.50 437 ARG A N 1
ATOM 3408 C CA . ARG A 1 437 ? 16.730 -11.291 -2.469 1.00 88.50 437 ARG A CA 1
ATOM 3409 C C . ARG A 1 437 ? 16.708 -11.570 -0.967 1.00 88.50 437 ARG A C 1
ATOM 3411 O O . ARG A 1 437 ? 17.611 -11.160 -0.242 1.00 88.50 437 ARG A O 1
ATOM 3418 N N . MET A 1 438 ? 15.692 -12.306 -0.522 1.00 85.81 438 MET A N 1
ATOM 3419 C CA . MET A 1 438 ? 15.455 -12.689 0.878 1.00 85.81 438 MET A CA 1
ATOM 3420 C C . MET A 1 438 ? 15.316 -11.490 1.842 1.00 85.81 438 MET A C 1
ATOM 3422 O O . MET A 1 438 ? 15.488 -11.633 3.051 1.00 85.81 438 MET A O 1
ATOM 3426 N N . GLY A 1 439 ? 15.012 -10.299 1.312 1.00 88.69 439 GLY A N 1
ATOM 3427 C CA . GLY A 1 439 ? 14.758 -9.085 2.087 1.00 88.69 439 GLY A CA 1
ATOM 3428 C C . GLY A 1 439 ? 13.296 -8.926 2.524 1.00 88.69 439 GLY A C 1
ATOM 3429 O O . GLY A 1 439 ? 12.438 -9.756 2.238 1.00 88.69 439 GLY A O 1
ATOM 3430 N N . ALA A 1 440 ? 12.981 -7.792 3.158 1.00 92.25 440 ALA A N 1
ATOM 3431 C CA . ALA A 1 440 ? 11.661 -7.499 3.736 1.00 92.25 440 ALA A CA 1
ATOM 3432 C C . ALA A 1 440 ? 10.485 -7.402 2.729 1.00 92.25 440 ALA A C 1
ATOM 3434 O O . ALA A 1 440 ? 9.341 -7.214 3.136 1.00 92.25 440 ALA A O 1
ATOM 3435 N N . SER A 1 441 ? 10.741 -7.503 1.421 1.00 91.81 441 SER A N 1
ATOM 3436 C CA . SER A 1 441 ? 9.722 -7.543 0.360 1.00 91.81 441 SER A CA 1
ATOM 3437 C C . SER A 1 441 ? 9.546 -8.926 -0.285 1.00 91.81 441 SER A C 1
ATOM 3439 O O . SER A 1 441 ? 8.689 -9.068 -1.157 1.00 91.81 441 SER A O 1
ATOM 3441 N N . GLU A 1 442 ? 10.318 -9.934 0.131 1.00 90.94 442 GLU A N 1
ATOM 3442 C CA . GLU A 1 442 ? 10.214 -11.318 -0.341 1.00 90.94 442 GLU A CA 1
ATOM 3443 C C . GLU A 1 442 ? 9.553 -12.202 0.731 1.00 90.94 442 GLU A C 1
ATOM 3445 O O . GLU A 1 442 ? 9.700 -11.971 1.931 1.00 90.94 442 GLU A O 1
ATOM 3450 N N . PHE A 1 443 ? 8.770 -13.189 0.294 1.00 90.44 443 PHE A N 1
ATOM 3451 C CA . PHE A 1 443 ? 7.945 -14.047 1.146 1.00 90.44 443 PHE A CA 1
ATOM 3452 C C . PHE A 1 443 ? 7.960 -15.483 0.605 1.00 90.44 443 PHE A C 1
ATOM 3454 O O . PHE A 1 443 ? 8.050 -15.659 -0.610 1.00 90.44 443 PHE A O 1
ATOM 3461 N N . PRO A 1 444 ? 7.792 -16.513 1.457 1.00 86.12 444 PRO A N 1
ATOM 3462 C CA . PRO A 1 444 ? 7.699 -17.911 1.021 1.00 86.12 444 PRO A CA 1
ATOM 3463 C C . PRO A 1 444 ? 6.347 -18.263 0.362 1.00 86.12 444 PRO A C 1
ATOM 3465 O O . PRO A 1 444 ? 6.063 -19.430 0.117 1.00 86.12 444 PRO A O 1
ATOM 3468 N N . PHE A 1 445 ? 5.496 -17.269 0.099 1.00 86.88 445 PHE A N 1
ATOM 3469 C CA . PHE A 1 445 ? 4.200 -17.391 -0.566 1.00 86.88 445 PHE A CA 1
ATOM 3470 C C . PHE A 1 445 ? 3.877 -16.087 -1.327 1.00 86.88 445 PHE A C 1
ATOM 3472 O O . PHE A 1 445 ? 4.483 -15.051 -1.041 1.00 86.88 445 PHE A O 1
ATOM 3479 N N . PRO A 1 446 ? 2.924 -16.085 -2.280 1.00 88.50 446 PRO A N 1
ATOM 3480 C CA . PRO A 1 446 ? 2.629 -14.912 -3.106 1.00 88.50 446 PRO A CA 1
ATOM 3481 C C . PRO A 1 446 ? 2.139 -13.694 -2.305 1.00 88.50 446 PRO A C 1
ATOM 3483 O O . PRO A 1 446 ? 1.052 -13.694 -1.717 1.00 88.50 446 PRO A O 1
ATOM 3486 N N . VAL A 1 447 ? 2.938 -12.622 -2.326 1.00 94.19 447 VAL A N 1
ATOM 3487 C CA . VAL A 1 447 ? 2.611 -11.317 -1.732 1.00 94.19 447 VAL A CA 1
ATOM 3488 C C . VAL A 1 447 ? 2.992 -10.199 -2.697 1.00 94.19 447 VAL A C 1
ATOM 3490 O O . VAL A 1 447 ? 4.155 -10.041 -3.071 1.00 94.19 447 VAL A O 1
ATOM 3493 N N . ALA A 1 448 ? 2.006 -9.390 -3.075 1.00 97.31 448 ALA A N 1
ATOM 3494 C CA . ALA A 1 448 ? 2.213 -8.152 -3.805 1.00 97.31 448 ALA A CA 1
ATOM 3495 C C . ALA A 1 448 ? 2.609 -7.044 -2.821 1.00 97.31 448 ALA A C 1
ATOM 3497 O O . ALA A 1 448 ? 1.905 -6.800 -1.842 1.00 97.31 448 ALA A O 1
ATOM 3498 N N . VAL A 1 449 ? 3.741 -6.376 -3.059 1.00 97.62 449 VAL A N 1
ATOM 3499 C CA . VAL A 1 449 ? 4.340 -5.419 -2.110 1.00 97.62 449 VAL A CA 1
ATOM 3500 C C . VAL A 1 449 ? 4.705 -4.128 -2.821 1.00 97.62 449 VAL A C 1
ATOM 3502 O O . VAL A 1 449 ? 5.428 -4.153 -3.817 1.00 97.62 449 VAL A O 1
ATOM 3505 N N . LYS A 1 450 ? 4.295 -2.986 -2.260 1.00 98.25 450 LYS A N 1
ATOM 3506 C CA . LYS A 1 450 ? 4.814 -1.677 -2.660 1.00 98.25 450 LYS A CA 1
ATOM 3507 C C . LYS A 1 450 ? 5.280 -0.861 -1.458 1.00 98.25 450 LYS A C 1
ATOM 3509 O O . LYS A 1 450 ? 4.505 -0.504 -0.574 1.00 98.25 450 LYS A O 1
ATOM 3514 N N . THR A 1 451 ? 6.560 -0.512 -1.490 1.00 96.88 451 THR A N 1
ATOM 3515 C CA . THR A 1 451 ? 7.218 0.429 -0.579 1.00 96.88 451 THR A CA 1
ATOM 3516 C C . THR A 1 451 ? 7.049 1.878 -1.051 1.00 96.88 451 THR A C 1
ATOM 3518 O O . THR A 1 451 ? 6.916 2.150 -2.252 1.00 96.88 451 THR A O 1
ATOM 3521 N N . GLY A 1 452 ? 7.113 2.826 -0.119 1.00 95.69 452 GLY A N 1
ATOM 3522 C CA . GLY A 1 452 ? 7.276 4.250 -0.407 1.00 95.69 452 GLY A CA 1
ATOM 3523 C C . GLY A 1 452 ? 8.070 4.950 0.689 1.00 95.69 452 GLY A C 1
ATOM 3524 O O . GLY A 1 452 ? 7.984 4.584 1.855 1.00 95.69 452 GLY A O 1
ATOM 3525 N N . THR A 1 453 ? 8.839 5.962 0.311 1.00 93.75 453 THR A N 1
ATOM 3526 C CA . THR A 1 453 ? 9.585 6.828 1.231 1.00 93.75 453 THR A CA 1
ATOM 3527 C C . THR A 1 453 ? 9.295 8.264 0.812 1.00 93.75 453 THR A C 1
ATOM 3529 O O . THR A 1 453 ? 9.330 8.546 -0.389 1.00 93.75 453 THR A O 1
ATOM 3532 N N . SER A 1 454 ? 8.974 9.154 1.752 1.00 91.25 454 SER A N 1
ATOM 3533 C CA . SER A 1 454 ? 8.858 10.589 1.464 1.00 91.25 454 SER A CA 1
ATOM 3534 C C . SER A 1 454 ? 10.236 11.267 1.454 1.00 91.25 454 SER A C 1
ATOM 3536 O O . SER A 1 454 ? 11.233 10.709 1.924 1.00 91.25 454 SER A O 1
ATOM 3538 N N . ALA A 1 455 ? 10.316 12.467 0.874 1.00 85.94 455 ALA A N 1
ATOM 3539 C CA . ALA A 1 455 ? 11.574 13.199 0.749 1.00 85.94 455 ALA A CA 1
ATOM 3540 C C . ALA A 1 455 ? 12.220 13.460 2.124 1.00 85.94 455 ALA A C 1
ATOM 3542 O O . ALA A 1 455 ? 11.564 13.922 3.060 1.00 85.94 455 ALA A O 1
ATOM 3543 N N . GLY A 1 456 ? 13.519 13.170 2.239 1.00 86.56 456 GLY A N 1
ATOM 3544 C CA . GLY A 1 456 ? 14.268 13.348 3.485 1.00 86.56 456 GLY A CA 1
ATOM 3545 C C . GLY A 1 456 ? 13.870 12.387 4.613 1.00 86.56 456 GLY A C 1
ATOM 3546 O O . GLY A 1 456 ? 13.965 12.776 5.770 1.00 86.56 456 GLY A O 1
ATOM 3547 N N . TYR A 1 457 ? 13.413 11.166 4.300 1.00 92.19 457 TYR A N 1
ATOM 3548 C CA . TYR A 1 457 ? 13.137 10.100 5.283 1.00 92.19 457 TYR A CA 1
ATOM 3549 C C . TYR A 1 457 ? 12.132 10.487 6.391 1.00 92.19 457 TYR A C 1
ATOM 3551 O O . TYR A 1 457 ? 12.234 10.020 7.524 1.00 92.19 457 TYR A O 1
ATOM 3559 N N . ARG A 1 458 ? 11.156 11.353 6.089 1.00 95.00 458 ARG A N 1
ATOM 3560 C CA . ARG A 1 458 ? 10.144 11.808 7.069 1.00 95.00 458 ARG A CA 1
ATOM 3561 C C . ARG A 1 458 ? 9.028 10.781 7.285 1.00 95.00 458 ARG A C 1
ATOM 3563 O O . ARG A 1 458 ? 8.524 10.644 8.396 1.00 95.00 458 ARG A O 1
ATOM 3570 N N . ASP A 1 459 ? 8.683 10.044 6.230 1.00 96.62 459 ASP A N 1
ATOM 3571 C CA . ASP A 1 459 ? 7.664 8.997 6.211 1.00 96.62 459 ASP A CA 1
ATOM 3572 C C . ASP A 1 459 ? 8.188 7.762 5.472 1.00 96.62 459 ASP A C 1
ATOM 3574 O O . ASP A 1 459 ? 8.680 7.852 4.342 1.00 96.62 459 ASP A O 1
ATOM 3578 N N . ALA A 1 460 ? 8.015 6.598 6.088 1.00 97.88 460 ALA A N 1
ATOM 3579 C CA . ALA A 1 460 ? 8.233 5.296 5.481 1.00 97.88 460 ALA A CA 1
ATOM 3580 C C . ALA A 1 460 ? 6.898 4.549 5.397 1.00 97.88 460 ALA A C 1
ATOM 3582 O O . ALA A 1 460 ? 6.200 4.383 6.395 1.00 97.88 460 ALA A O 1
ATOM 3583 N N . TRP A 1 461 ? 6.562 4.067 4.204 1.00 98.38 461 TRP A N 1
ATOM 3584 C CA . TRP A 1 461 ? 5.321 3.365 3.899 1.00 98.38 461 TRP A CA 1
ATOM 3585 C C . TRP A 1 461 ? 5.593 1.990 3.318 1.00 98.38 461 TRP A C 1
ATOM 3587 O O . TRP A 1 461 ? 6.533 1.799 2.540 1.00 98.38 461 TRP A O 1
ATOM 3597 N N . THR A 1 462 ? 4.707 1.046 3.609 1.00 98.69 462 THR A N 1
ATOM 3598 C CA . THR A 1 462 ? 4.535 -0.162 2.803 1.00 98.69 462 THR A CA 1
ATOM 3599 C C . THR A 1 462 ? 3.076 -0.566 2.808 1.00 98.69 462 THR A C 1
ATOM 3601 O O . THR A 1 462 ? 2.425 -0.538 3.851 1.00 98.69 462 THR A O 1
ATOM 3604 N N . VAL A 1 463 ? 2.575 -0.982 1.648 1.00 98.75 463 VAL A N 1
ATOM 3605 C CA . VAL A 1 463 ? 1.374 -1.809 1.575 1.00 98.75 463 VAL A CA 1
ATOM 3606 C C . VAL A 1 463 ? 1.753 -3.145 0.954 1.00 98.75 463 VAL A C 1
ATOM 3608 O O . VAL A 1 463 ? 2.371 -3.195 -0.111 1.00 98.75 463 VAL A O 1
ATOM 3611 N N . ALA A 1 464 ? 1.400 -4.220 1.648 1.00 98.38 464 ALA A N 1
ATOM 3612 C CA . ALA A 1 464 ? 1.594 -5.595 1.225 1.00 98.38 464 ALA A CA 1
ATOM 3613 C C . ALA A 1 464 ? 0.238 -6.303 1.224 1.00 98.38 464 ALA A C 1
ATOM 3615 O O . ALA A 1 464 ? -0.554 -6.128 2.150 1.00 98.38 464 ALA A O 1
ATOM 3616 N N . TYR A 1 465 ? -0.051 -7.106 0.205 1.00 97.62 465 TYR A N 1
ATOM 3617 C CA . TYR A 1 465 ? -1.244 -7.944 0.194 1.00 97.62 465 TYR A CA 1
ATOM 3618 C C . TYR A 1 465 ? -0.957 -9.339 -0.341 1.00 97.62 465 TYR A C 1
ATOM 3620 O O . TYR A 1 465 ? -0.184 -9.528 -1.274 1.00 97.62 465 TYR A O 1
ATOM 3628 N N . SER A 1 466 ? -1.601 -10.316 0.284 1.00 94.50 466 SER A N 1
ATOM 3629 C CA . SER A 1 466 ? -1.631 -11.723 -0.120 1.00 94.50 466 SER A CA 1
ATOM 3630 C C . SER A 1 466 ? -3.011 -12.052 -0.697 1.00 94.50 466 SER A C 1
ATOM 3632 O O . SER A 1 466 ? -3.896 -11.197 -0.764 1.00 94.50 466 SER A O 1
ATOM 3634 N N . THR A 1 467 ? -3.256 -13.316 -1.030 1.00 90.31 467 THR A N 1
ATOM 3635 C CA . THR A 1 467 ? -4.584 -13.805 -1.441 1.00 90.31 467 THR A CA 1
ATOM 3636 C C . THR A 1 467 ? -5.659 -13.731 -0.343 1.00 90.31 467 THR A C 1
ATOM 3638 O O . THR A 1 467 ? -6.839 -13.932 -0.635 1.00 90.31 467 THR A O 1
ATOM 3641 N N . LYS A 1 468 ? -5.288 -13.415 0.911 1.00 91.19 468 LYS A N 1
ATOM 3642 C CA . LYS A 1 468 ? -6.194 -13.397 2.081 1.00 91.19 468 LYS A CA 1
ATOM 3643 C C . LYS A 1 468 ? -6.229 -12.074 2.846 1.00 91.19 468 LYS A C 1
ATOM 3645 O O . LYS A 1 468 ? -7.270 -11.734 3.400 1.00 91.19 468 LYS A O 1
ATOM 3650 N N . TYR A 1 469 ? -5.136 -11.313 2.862 1.00 95.94 469 TYR A N 1
ATOM 3651 C CA . TYR A 1 469 ? -5.004 -10.118 3.705 1.00 95.94 469 TYR A CA 1
ATOM 3652 C C . TYR A 1 469 ? -4.364 -8.950 2.962 1.00 95.94 469 TYR A C 1
ATOM 3654 O O . TYR A 1 469 ? -3.466 -9.166 2.149 1.00 95.94 469 TYR A O 1
ATOM 3662 N N . VAL A 1 470 ? -4.773 -7.730 3.313 1.00 98.56 470 VAL A N 1
ATOM 3663 C CA . VAL A 1 470 ? -4.112 -6.466 2.960 1.00 98.56 470 VAL A CA 1
ATOM 3664 C C . VAL A 1 470 ? -3.562 -5.850 4.248 1.00 98.56 470 VAL A C 1
ATOM 3666 O O . VAL A 1 470 ? -4.298 -5.678 5.220 1.00 98.56 470 VAL A O 1
ATOM 3669 N N . VAL A 1 471 ? -2.272 -5.523 4.263 1.00 98.81 471 VAL A N 1
ATOM 3670 C CA . VAL A 1 471 ? -1.563 -4.923 5.398 1.00 98.81 471 VAL A CA 1
ATO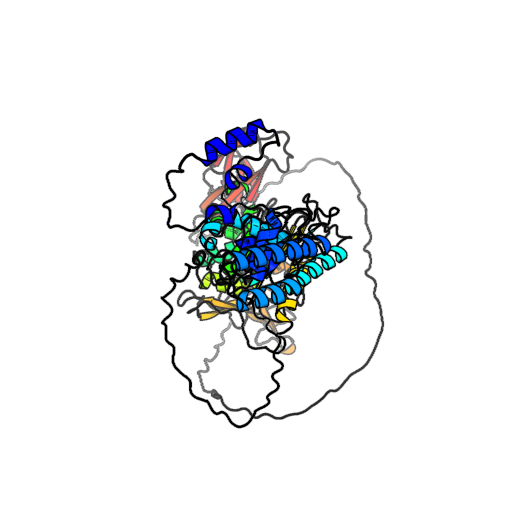M 3671 C C . VAL A 1 471 ? -0.919 -3.620 4.945 1.00 98.81 471 VAL A C 1
ATOM 3673 O O . VAL A 1 471 ? -0.086 -3.613 4.041 1.00 98.81 471 VAL A O 1
ATOM 3676 N N . GLY A 1 472 ? -1.297 -2.512 5.578 1.00 98.75 472 GLY A N 1
ATOM 3677 C CA . GLY A 1 472 ? -0.650 -1.214 5.399 1.00 98.75 472 GLY A CA 1
ATOM 3678 C C . GLY A 1 472 ? 0.125 -0.810 6.645 1.00 98.75 472 GLY A C 1
ATOM 3679 O O . GLY A 1 472 ? -0.381 -0.958 7.756 1.00 98.75 472 GLY A O 1
ATOM 3680 N N . VAL A 1 473 ? 1.324 -0.259 6.454 1.00 98.88 473 VAL A N 1
ATOM 3681 C CA . VAL A 1 473 ? 2.194 0.257 7.516 1.00 98.88 473 VAL A CA 1
ATOM 3682 C C . VAL A 1 473 ? 2.698 1.657 7.164 1.00 98.88 473 VAL A C 1
ATOM 3684 O O . VAL A 1 473 ? 3.095 1.912 6.024 1.00 98.88 473 VAL A O 1
ATOM 3687 N N . TRP A 1 474 ? 2.726 2.535 8.167 1.00 98.62 474 TRP A N 1
ATOM 3688 C CA . TRP A 1 474 ? 3.436 3.818 8.166 1.00 98.62 474 TRP A CA 1
ATOM 3689 C C . TRP A 1 474 ? 4.397 3.886 9.360 1.00 98.62 474 TRP A C 1
ATOM 3691 O O . TRP A 1 474 ? 4.065 3.402 10.442 1.00 98.62 474 TRP A O 1
ATOM 3701 N N . VAL A 1 475 ? 5.556 4.516 9.180 1.00 98.50 475 VAL A N 1
ATOM 3702 C CA . VAL A 1 475 ? 6.529 4.851 10.233 1.00 98.50 475 VAL A CA 1
ATOM 3703 C C . VAL A 1 475 ? 7.008 6.286 9.998 1.00 98.50 475 VAL A C 1
ATOM 3705 O O . VAL A 1 475 ? 7.284 6.653 8.854 1.00 98.50 475 VAL A O 1
ATOM 3708 N N . GLY A 1 476 ? 7.111 7.097 11.052 1.00 97.25 476 GLY A N 1
ATOM 3709 C CA . GLY A 1 476 ? 7.532 8.495 10.941 1.00 97.25 476 GLY A CA 1
ATOM 3710 C C . GLY A 1 476 ? 7.406 9.284 12.244 1.00 97.25 476 GLY A C 1
ATOM 3711 O O . GLY A 1 476 ? 7.137 8.733 13.313 1.00 97.25 476 GLY A O 1
ATOM 3712 N N . ASN A 1 477 ? 7.592 10.602 12.151 1.00 96.06 477 ASN A N 1
ATOM 3713 C CA . ASN A 1 477 ? 7.563 11.513 13.298 1.00 96.06 477 ASN A CA 1
ATOM 3714 C C . ASN A 1 477 ? 6.334 12.432 13.300 1.00 96.06 477 ASN A C 1
ATOM 3716 O O . ASN A 1 477 ? 5.840 12.862 12.253 1.00 96.06 477 ASN A O 1
ATOM 3720 N N . ALA A 1 478 ? 5.837 12.753 14.499 1.00 93.50 478 ALA A N 1
ATOM 3721 C CA . ALA A 1 478 ? 4.622 13.549 14.682 1.00 93.50 478 ALA A CA 1
ATOM 3722 C C . ALA A 1 478 ? 4.743 14.949 14.056 1.00 93.50 478 ALA A C 1
ATOM 3724 O O . ALA A 1 478 ? 3.854 15.383 13.325 1.00 93.50 478 ALA A O 1
ATOM 3725 N N . ASP A 1 479 ? 5.890 15.585 14.261 1.00 91.75 479 ASP A N 1
ATOM 3726 C CA . ASP A 1 479 ? 6.314 16.891 13.744 1.00 91.75 479 ASP A CA 1
ATOM 3727 C C . ASP A 1 479 ? 6.905 16.842 12.317 1.00 91.75 479 ASP A C 1
ATOM 3729 O O . ASP A 1 479 ? 7.395 17.847 11.808 1.00 91.75 479 ASP A O 1
ATOM 3733 N N . ALA A 1 480 ? 6.858 15.677 11.656 1.00 91.19 480 ALA A N 1
ATOM 3734 C CA . ALA A 1 480 ? 7.501 15.415 10.366 1.00 91.19 480 ALA A CA 1
ATOM 3735 C C . ALA A 1 480 ? 9.039 15.552 10.356 1.00 91.19 480 ALA A C 1
ATOM 3737 O O . ALA A 1 480 ? 9.615 15.706 9.275 1.00 91.19 480 ALA A O 1
ATOM 3738 N N . THR A 1 481 ? 9.730 15.504 11.499 1.00 94.81 481 THR A N 1
ATOM 3739 C CA . THR A 1 481 ? 11.205 15.488 11.523 1.00 94.81 481 THR A CA 1
ATOM 3740 C C . THR A 1 481 ? 11.777 14.249 10.806 1.00 94.81 481 THR A C 1
ATOM 3742 O O . THR A 1 481 ? 11.190 13.167 10.890 1.00 94.81 481 THR A O 1
ATOM 3745 N N . PRO A 1 482 ? 12.905 14.369 10.076 1.00 96.25 482 PRO A N 1
ATOM 3746 C CA . PRO A 1 482 ? 13.560 13.237 9.413 1.00 96.25 482 PRO A CA 1
ATOM 3747 C C . PRO A 1 482 ? 13.927 12.084 10.356 1.00 96.25 482 PRO A C 1
ATOM 3749 O O . PRO A 1 482 ? 14.509 12.303 11.418 1.00 96.25 482 PRO A O 1
ATOM 3752 N N . MET A 1 483 ? 13.674 10.848 9.923 1.00 96.69 483 MET A N 1
ATOM 3753 C CA . MET A 1 483 ? 14.292 9.649 10.499 1.00 96.69 483 MET A CA 1
ATOM 3754 C C . MET A 1 483 ? 15.680 9.407 9.883 1.00 96.69 483 MET A C 1
ATOM 3756 O O . MET A 1 483 ? 15.995 9.895 8.797 1.00 96.69 483 MET A O 1
ATOM 3760 N N . LYS A 1 484 ? 16.519 8.598 10.538 1.00 94.94 484 LYS A N 1
ATOM 3761 C CA . LYS A 1 484 ? 17.878 8.276 10.069 1.00 94.94 484 LYS A CA 1
ATOM 3762 C C . LYS A 1 484 ? 17.909 6.923 9.355 1.00 94.94 484 LYS A C 1
ATOM 3764 O O . LYS A 1 484 ? 17.868 5.874 9.993 1.00 94.94 484 LYS A O 1
ATOM 3769 N N . GLY A 1 485 ? 17.986 6.940 8.022 1.00 87.38 485 GLY A N 1
ATOM 3770 C CA . GLY A 1 485 ? 18.150 5.729 7.200 1.00 87.38 485 GLY A CA 1
ATOM 3771 C C . GLY A 1 485 ? 16.946 4.775 7.180 1.00 87.38 485 GLY A C 1
ATOM 3772 O O . GLY A 1 485 ? 17.065 3.645 6.710 1.00 87.38 485 GLY A O 1
ATOM 3773 N N . LEU A 1 486 ? 15.782 5.205 7.676 1.00 93.06 486 LEU A N 1
ATOM 3774 C CA . LEU A 1 486 ? 14.551 4.413 7.681 1.00 93.06 486 LEU A CA 1
ATOM 3775 C C . LEU A 1 486 ? 13.704 4.741 6.451 1.00 93.06 486 LEU A C 1
ATOM 3777 O O . LEU A 1 486 ? 12.956 5.715 6.418 1.00 93.06 486 LEU A O 1
ATOM 3781 N N . SER A 1 487 ? 13.851 3.915 5.418 1.00 94.12 487 SER A N 1
ATOM 3782 C CA . SER A 1 487 ? 13.041 3.961 4.200 1.00 94.12 487 SER A CA 1
ATOM 3783 C C . SER A 1 487 ? 11.791 3.081 4.314 1.00 94.12 487 SER A C 1
ATOM 3785 O O . SER A 1 487 ? 11.670 2.259 5.225 1.00 94.12 487 SER A O 1
ATOM 3787 N N . GLY A 1 488 ? 10.883 3.177 3.336 1.00 95.12 488 GLY A N 1
ATOM 3788 C CA . GLY A 1 488 ? 9.757 2.245 3.207 1.00 95.12 488 GLY A CA 1
ATOM 3789 C C . GLY A 1 488 ? 10.181 0.772 3.245 1.00 95.12 488 GLY A C 1
ATOM 3790 O O . GLY A 1 488 ? 9.494 -0.034 3.860 1.00 95.12 488 GLY A O 1
ATOM 3791 N N . PHE A 1 489 ? 11.337 0.430 2.663 1.00 94.50 489 PHE A N 1
ATOM 3792 C CA . PHE A 1 489 ? 11.900 -0.926 2.693 1.00 94.50 489 PHE A CA 1
ATOM 3793 C C . PHE A 1 489 ? 12.585 -1.267 4.027 1.00 94.50 489 PHE A C 1
ATOM 3795 O O . PHE A 1 489 ? 12.364 -2.344 4.568 1.00 94.50 489 PHE A O 1
ATOM 3802 N N . ALA A 1 490 ? 13.386 -0.354 4.584 1.00 94.88 490 ALA A N 1
ATOM 3803 C CA . ALA A 1 490 ? 14.161 -0.619 5.801 1.00 94.88 490 ALA A CA 1
ATOM 3804 C C . ALA A 1 490 ? 13.334 -0.570 7.103 1.00 94.88 490 ALA A C 1
ATOM 3806 O O . ALA A 1 490 ? 13.815 -1.027 8.138 1.00 94.88 490 ALA A O 1
ATOM 3807 N N . ALA A 1 491 ? 12.118 -0.012 7.063 1.00 96.88 491 ALA A N 1
ATOM 3808 C CA . ALA A 1 491 ? 11.232 0.117 8.221 1.00 96.88 491 ALA A CA 1
ATOM 3809 C C . ALA A 1 491 ? 9.844 -0.493 7.975 1.00 96.88 491 ALA A C 1
ATOM 3811 O O . ALA A 1 491 ? 9.514 -1.557 8.498 1.00 96.88 491 ALA A O 1
ATOM 3812 N N . ALA A 1 492 ? 9.016 0.166 7.162 1.00 98.06 492 ALA A N 1
ATOM 3813 C CA . ALA A 1 492 ? 7.609 -0.204 7.019 1.00 98.06 492 ALA A CA 1
ATOM 3814 C C . ALA A 1 492 ? 7.412 -1.605 6.407 1.00 98.06 492 ALA A C 1
ATOM 3816 O O . ALA A 1 492 ? 6.494 -2.316 6.811 1.00 98.06 492 ALA A O 1
ATOM 3817 N N . ALA A 1 493 ? 8.290 -2.031 5.492 1.00 98.00 493 ALA A N 1
ATOM 3818 C CA . ALA A 1 493 ? 8.253 -3.375 4.923 1.00 98.00 493 ALA A CA 1
ATOM 3819 C C . ALA A 1 493 ? 8.644 -4.457 5.935 1.00 98.00 493 ALA A C 1
ATOM 3821 O O . ALA A 1 493 ? 8.066 -5.533 5.889 1.00 98.00 493 ALA A O 1
ATOM 3822 N N . VAL A 1 494 ? 9.540 -4.175 6.890 1.00 97.62 494 VAL A N 1
ATOM 3823 C CA . VAL A 1 494 ? 9.899 -5.125 7.963 1.00 97.62 494 VAL A CA 1
ATOM 3824 C C . VAL A 1 494 ? 8.672 -5.431 8.828 1.00 97.62 494 VAL A C 1
ATOM 3826 O O . VAL A 1 494 ? 8.327 -6.592 9.029 1.00 97.62 494 VAL A O 1
ATOM 3829 N N . LEU A 1 495 ? 7.951 -4.388 9.253 1.00 98.12 495 LEU A N 1
ATOM 3830 C CA . LEU A 1 495 ? 6.695 -4.521 10.002 1.00 98.12 495 LEU A CA 1
ATOM 3831 C C . LEU A 1 495 ? 5.577 -5.182 9.181 1.00 98.12 495 LEU A C 1
ATOM 3833 O O . LEU A 1 495 ? 4.815 -5.990 9.712 1.00 98.12 495 LEU A O 1
ATOM 3837 N N . ALA A 1 496 ? 5.463 -4.855 7.890 1.00 98.38 496 ALA A N 1
ATOM 3838 C CA . ALA A 1 496 ? 4.492 -5.495 7.004 1.00 98.38 496 ALA A CA 1
ATOM 3839 C C . ALA A 1 496 ? 4.821 -6.983 6.793 1.00 98.38 496 ALA A C 1
ATOM 3841 O O . ALA A 1 496 ? 3.910 -7.809 6.780 1.00 98.38 496 ALA A O 1
ATOM 3842 N N . HIS A 1 497 ? 6.107 -7.330 6.684 1.00 97.00 497 HIS A N 1
ATOM 3843 C CA . HIS A 1 497 ? 6.582 -8.703 6.576 1.00 97.00 497 HIS A CA 1
ATOM 3844 C C . HIS A 1 497 ? 6.277 -9.501 7.839 1.00 97.00 497 HIS A C 1
ATOM 3846 O O . HIS A 1 497 ? 5.660 -10.556 7.743 1.00 97.00 497 HIS A O 1
ATOM 3852 N N . GLU A 1 498 ? 6.620 -8.984 9.020 1.00 96.62 498 GLU A N 1
ATOM 3853 C CA . GLU A 1 498 ? 6.315 -9.643 10.293 1.00 96.62 498 GLU A CA 1
ATOM 3854 C C . GLU A 1 498 ? 4.804 -9.900 10.447 1.00 96.62 498 GLU A C 1
ATOM 3856 O O . GLU A 1 498 ? 4.386 -11.014 10.770 1.00 96.62 498 GLU A O 1
ATOM 3861 N N . ALA A 1 499 ? 3.968 -8.900 10.141 1.00 97.19 499 ALA A N 1
ATOM 3862 C CA . ALA A 1 499 ? 2.515 -9.017 10.223 1.00 97.19 499 ALA A CA 1
ATOM 3863 C C . ALA A 1 499 ? 1.931 -10.025 9.216 1.00 97.19 499 ALA A C 1
ATOM 3865 O O . ALA A 1 499 ? 1.104 -10.855 9.593 1.00 97.19 499 ALA A O 1
ATOM 3866 N N . VAL A 1 500 ? 2.356 -9.986 7.948 1.00 95.50 500 VAL A N 1
ATOM 3867 C CA . VAL A 1 500 ? 1.888 -10.926 6.913 1.00 95.50 500 VAL A CA 1
ATOM 3868 C C . VAL A 1 500 ? 2.367 -12.350 7.212 1.00 95.50 500 VAL A C 1
ATOM 3870 O O . VAL A 1 500 ? 1.560 -13.276 7.159 1.00 95.50 500 VAL A O 1
ATOM 3873 N N . SER A 1 501 ? 3.626 -12.539 7.605 1.00 93.19 501 SER A N 1
ATOM 3874 C CA . SER A 1 501 ? 4.160 -13.849 7.994 1.00 93.19 501 SER A CA 1
ATOM 3875 C C . SER A 1 501 ? 3.446 -14.413 9.230 1.00 93.19 501 SER A C 1
ATOM 3877 O O . SER A 1 501 ? 3.083 -15.586 9.232 1.00 93.19 501 SER A O 1
ATOM 3879 N N . PHE A 1 502 ? 3.121 -13.588 10.234 1.00 93.62 502 PHE A N 1
ATOM 3880 C CA . PHE A 1 502 ? 2.300 -14.007 11.380 1.00 93.62 502 PHE A CA 1
ATOM 3881 C C . PHE A 1 502 ? 0.882 -14.442 10.970 1.00 93.62 502 PHE A C 1
ATOM 3883 O O . PHE A 1 502 ? 0.393 -15.470 11.435 1.00 93.62 502 PHE A O 1
ATOM 3890 N N . LEU A 1 503 ? 0.228 -13.700 10.068 1.00 91.88 503 LEU A N 1
ATOM 3891 C CA . LEU A 1 503 ? -1.115 -14.023 9.562 1.00 91.88 503 LEU A CA 1
ATOM 3892 C C . LEU A 1 503 ? -1.178 -15.350 8.782 1.00 91.88 503 LEU A C 1
ATOM 3894 O O . LEU A 1 503 ? -2.252 -15.951 8.694 1.00 91.88 503 LEU A O 1
ATOM 3898 N N . HIS A 1 504 ? -0.050 -15.808 8.230 1.00 87.62 504 HIS A N 1
ATOM 3899 C CA . HIS A 1 504 ? 0.073 -17.067 7.483 1.00 87.62 504 HIS A CA 1
ATOM 3900 C C . HIS A 1 504 ? 0.802 -18.186 8.253 1.00 87.62 504 HIS A C 1
ATOM 3902 O O . HIS A 1 504 ? 0.811 -19.323 7.790 1.00 87.62 504 HIS A O 1
ATOM 3908 N N . ALA A 1 505 ? 1.340 -17.927 9.451 1.00 76.19 505 ALA A N 1
ATOM 3909 C CA . ALA A 1 505 ? 2.152 -18.882 10.223 1.00 76.19 505 ALA A CA 1
ATOM 3910 C C . ALA A 1 505 ? 1.449 -20.224 10.529 1.00 76.19 505 ALA A C 1
ATOM 3912 O O . ALA A 1 505 ? 2.095 -21.267 10.573 1.00 76.19 505 ALA A O 1
ATOM 3913 N N . GLY A 1 506 ? 0.121 -20.224 10.690 1.00 60.44 506 GLY A N 1
ATOM 3914 C CA . GLY A 1 506 ? -0.682 -21.444 10.873 1.00 60.44 506 GLY A CA 1
ATOM 3915 C C . GLY A 1 506 ? -1.026 -22.198 9.579 1.00 60.44 506 GLY A C 1
ATOM 3916 O O . GLY A 1 506 ? -1.837 -23.119 9.620 1.00 60.44 506 GLY A O 1
ATOM 3917 N N . GLN A 1 507 ? -0.485 -21.788 8.427 1.00 57.34 507 GLN A N 1
ATOM 3918 C CA . GLN A 1 507 ? -0.783 -22.353 7.103 1.00 57.34 507 GLN A CA 1
ATOM 3919 C C . GLN A 1 507 ? 0.432 -23.022 6.440 1.00 57.34 507 GLN A C 1
ATOM 3921 O O . GLN A 1 507 ? 0.368 -23.369 5.265 1.00 57.34 507 GLN A O 1
ATOM 3926 N N . ALA A 1 508 ? 1.517 -23.252 7.188 1.00 45.72 508 ALA A N 1
ATOM 3927 C CA . ALA A 1 508 ? 2.775 -23.818 6.688 1.00 45.72 508 ALA A CA 1
ATOM 3928 C C . ALA A 1 508 ? 2.665 -25.225 6.051 1.00 45.72 508 ALA A C 1
ATOM 3930 O O . ALA A 1 508 ? 3.607 -25.668 5.405 1.00 45.72 508 ALA A O 1
ATOM 3931 N N . GLY A 1 509 ? 1.533 -25.921 6.216 1.00 42.12 509 GLY A N 1
ATOM 3932 C CA . GLY A 1 509 ? 1.239 -27.202 5.559 1.00 42.12 509 GLY A CA 1
ATOM 3933 C C . GLY A 1 509 ? 0.540 -27.095 4.196 1.00 42.12 509 GLY A C 1
ATOM 3934 O O . GLY A 1 509 ? 0.208 -28.125 3.625 1.00 42.12 509 GLY A O 1
ATOM 3935 N N . GLY A 1 510 ? 0.279 -25.884 3.692 1.00 42.94 510 GLY A N 1
ATOM 3936 C CA . GLY A 1 510 ? -0.395 -25.653 2.414 1.00 42.94 510 GLY A CA 1
ATOM 3937 C C . GLY A 1 510 ? 0.508 -24.965 1.396 1.00 42.94 510 GLY A C 1
ATOM 3938 O O . GLY A 1 510 ? 0.381 -23.761 1.189 1.00 42.94 510 GLY A O 1
ATOM 3939 N N . LEU A 1 511 ? 1.337 -25.746 0.695 1.00 43.78 511 LEU A N 1
ATOM 3940 C CA . LEU A 1 511 ? 1.870 -25.383 -0.631 1.00 43.78 511 LEU A CA 1
ATOM 3941 C C . LEU A 1 511 ? 0.795 -25.556 -1.731 1.00 43.78 511 LEU A C 1
ATOM 3943 O O . LEU A 1 511 ? 1.113 -25.809 -2.890 1.00 43.78 511 LEU A O 1
ATOM 3947 N N . ASP A 1 512 ? -0.481 -25.415 -1.360 1.00 47.84 512 ASP A N 1
ATOM 3948 C CA . ASP A 1 512 ? -1.614 -25.370 -2.276 1.00 47.84 512 ASP A CA 1
ATOM 3949 C C . ASP A 1 512 ? -1.546 -24.042 -3.035 1.00 47.84 512 ASP A C 1
ATOM 3951 O O . ASP A 1 512 ? -1.929 -22.980 -2.531 1.00 47.84 512 ASP A O 1
ATOM 3955 N N . ASP A 1 513 ? -0.966 -24.125 -4.229 1.00 49.94 513 ASP A N 1
ATOM 3956 C CA . ASP A 1 513 ? -0.583 -23.001 -5.070 1.00 49.94 513 ASP A CA 1
ATOM 3957 C C . ASP A 1 513 ? -1.733 -22.010 -5.293 1.00 49.94 513 ASP A C 1
ATOM 3959 O O . ASP A 1 513 ? -2.739 -22.302 -5.945 1.00 49.94 513 ASP A O 1
ATOM 3963 N N . HIS A 1 514 ? -1.557 -20.802 -4.757 1.00 53.69 514 HIS A N 1
ATOM 3964 C CA . HIS A 1 514 ? -2.342 -19.627 -5.110 1.00 53.69 514 HIS A CA 1
ATOM 3965 C C . HIS A 1 514 ? -1.403 -18.467 -5.460 1.00 53.69 514 HIS A C 1
ATOM 3967 O O . HIS A 1 514 ? -1.455 -17.398 -4.837 1.00 53.69 514 HIS A O 1
ATOM 3973 N N . ALA A 1 515 ? -0.554 -18.659 -6.476 1.00 76.12 515 ALA A N 1
ATOM 3974 C CA . ALA A 1 515 ? -0.096 -17.549 -7.307 1.00 76.12 515 ALA A CA 1
ATOM 3975 C C . ALA A 1 515 ? -1.276 -16.610 -7.627 1.00 76.12 515 ALA A C 1
ATOM 3977 O O . ALA A 1 515 ? -2.422 -17.049 -7.782 1.00 76.12 515 ALA A O 1
ATOM 3978 N N . PHE A 1 516 ? -1.028 -15.298 -7.695 1.00 90.94 516 PHE A N 1
ATOM 3979 C CA . PHE A 1 516 ? -2.100 -14.372 -8.059 1.00 90.94 516 PHE A CA 1
ATOM 3980 C C . PHE A 1 516 ? -2.633 -14.732 -9.453 1.00 90.94 516 PHE A C 1
ATOM 3982 O O . PHE A 1 516 ? -1.832 -14.987 -10.354 1.00 90.94 516 PHE A O 1
ATOM 3989 N N . PRO A 1 517 ? -3.963 -14.782 -9.642 1.00 91.69 517 PRO A N 1
ATOM 3990 C CA . PRO A 1 517 ? -4.532 -15.236 -10.898 1.00 91.69 517 PRO A CA 1
ATOM 3991 C C . PRO A 1 517 ? -4.138 -14.293 -12.035 1.00 91.69 517 PRO A C 1
ATOM 3993 O O . PRO A 1 517 ? -4.118 -13.072 -11.870 1.00 91.69 517 PRO A O 1
ATOM 3996 N N . ALA A 1 518 ? -3.883 -14.865 -13.208 1.00 93.94 518 ALA A N 1
ATOM 3997 C CA . ALA A 1 518 ? -3.724 -14.098 -14.434 1.00 93.94 518 ALA A CA 1
ATOM 3998 C C . ALA A 1 518 ? -5.021 -13.340 -14.802 1.00 93.94 518 ALA A C 1
ATOM 4000 O O . ALA A 1 518 ? -6.119 -13.734 -14.374 1.00 93.94 518 ALA A O 1
ATOM 4001 N N . PRO A 1 519 ? -4.930 -12.263 -15.603 1.00 96.75 519 PRO A N 1
ATOM 4002 C CA . PRO A 1 519 ? -6.085 -11.678 -16.286 1.00 96.75 519 PRO A CA 1
ATOM 4003 C C . PRO A 1 519 ? -6.909 -12.743 -17.032 1.00 96.75 519 PRO A C 1
ATOM 4005 O O . PRO A 1 519 ? -6.350 -13.556 -17.773 1.00 96.75 519 PRO A O 1
ATOM 4008 N N . ARG A 1 520 ? -8.237 -12.773 -16.852 1.00 96.31 520 ARG A N 1
ATOM 4009 C CA . ARG A 1 520 ? -9.084 -13.758 -17.554 1.00 96.31 520 ARG A CA 1
ATOM 4010 C C . ARG A 1 520 ? -9.042 -13.558 -19.067 1.00 96.31 520 ARG A C 1
ATOM 4012 O O . ARG A 1 520 ? -9.222 -12.450 -19.560 1.00 96.31 520 ARG A O 1
ATOM 4019 N N . GLY A 1 521 ? -8.892 -14.663 -19.798 1.00 96.06 521 GLY A N 1
ATOM 4020 C CA . GLY A 1 521 ? -8.911 -14.670 -21.264 1.00 96.06 521 GLY A CA 1
ATOM 4021 C C . GLY A 1 521 ? -7.646 -14.111 -21.921 1.00 96.06 521 GLY A C 1
ATOM 4022 O O . GLY A 1 521 ? -7.659 -13.889 -23.127 1.00 96.06 521 GLY A O 1
ATOM 4023 N N . TYR A 1 522 ? -6.575 -13.870 -21.157 1.00 97.12 522 TYR A N 1
ATOM 4024 C CA . TYR A 1 522 ? -5.293 -13.410 -21.689 1.00 97.12 522 TYR A CA 1
ATOM 4025 C C . TYR A 1 522 ? -4.350 -14.602 -21.908 1.00 97.12 522 TYR A C 1
ATOM 4027 O O . TYR A 1 522 ? -4.324 -15.539 -21.108 1.00 97.12 522 TYR A O 1
ATOM 4035 N N . GLY A 1 523 ? -3.562 -14.555 -22.980 1.00 96.44 523 GLY A N 1
ATOM 4036 C CA . GLY A 1 523 ? -2.518 -15.530 -23.288 1.00 96.44 523 GLY A CA 1
ATOM 4037 C C . GLY A 1 523 ? -1.154 -15.110 -22.719 1.00 96.44 523 GLY A C 1
ATOM 4038 O O . GLY A 1 523 ? -0.857 -13.912 -22.696 1.00 96.44 523 GLY A O 1
ATOM 4039 N N . PRO A 1 524 ? -0.316 -16.060 -22.266 1.00 96.88 524 PRO A N 1
ATOM 4040 C CA . PRO A 1 524 ? 1.033 -15.772 -21.796 1.00 96.88 524 PRO A CA 1
ATOM 4041 C C . PRO A 1 524 ? 2.024 -15.620 -22.963 1.00 96.88 524 PRO A C 1
ATOM 4043 O O . PRO A 1 524 ? 2.007 -16.393 -23.922 1.00 96.88 524 PRO A O 1
ATOM 4046 N N . VAL A 1 525 ? 2.931 -14.650 -22.861 1.00 97.06 525 VAL A N 1
ATOM 4047 C CA . VAL A 1 525 ? 3.951 -14.325 -23.866 1.00 97.06 525 VAL A CA 1
ATOM 4048 C C . VAL A 1 525 ? 5.289 -14.096 -23.170 1.00 97.06 525 VAL A C 1
ATOM 4050 O O . VAL A 1 525 ? 5.382 -13.296 -22.242 1.00 97.06 525 VAL A O 1
ATOM 4053 N N . ASN A 1 526 ? 6.338 -14.775 -23.636 1.00 97.19 526 ASN A N 1
ATOM 4054 C CA . ASN A 1 526 ? 7.708 -14.501 -23.209 1.00 97.19 526 ASN A CA 1
ATOM 4055 C C . ASN A 1 526 ? 8.258 -13.283 -23.962 1.00 97.19 526 ASN A C 1
ATOM 4057 O O . ASN A 1 526 ? 8.298 -13.278 -25.196 1.00 97.19 526 ASN A O 1
ATOM 4061 N N . LEU A 1 527 ? 8.692 -12.264 -23.223 1.00 97.12 527 LEU A N 1
ATOM 4062 C CA . LEU A 1 527 ? 9.222 -11.003 -23.738 1.00 97.12 527 LEU A CA 1
ATOM 4063 C C . LEU A 1 527 ? 10.702 -10.844 -23.404 1.00 97.12 527 LEU A C 1
ATOM 4065 O O . LEU A 1 527 ? 11.134 -11.190 -22.306 1.00 97.12 527 LEU A O 1
ATOM 4069 N N . CYS A 1 528 ? 11.471 -10.247 -24.310 1.00 95.69 528 CYS A N 1
ATOM 4070 C CA . CYS A 1 528 ? 12.811 -9.764 -24.004 1.00 95.69 528 CYS A CA 1
ATOM 4071 C C . CYS A 1 528 ? 12.741 -8.552 -23.059 1.00 95.69 528 CYS A C 1
ATOM 4073 O O . CYS A 1 528 ? 12.092 -7.556 -23.380 1.00 95.69 528 CYS A O 1
ATOM 4075 N N . ALA A 1 529 ? 13.458 -8.601 -21.931 1.00 92.81 529 ALA A N 1
ATOM 4076 C CA . ALA A 1 529 ? 13.451 -7.531 -20.926 1.00 92.81 529 ALA A CA 1
ATOM 4077 C C . ALA A 1 529 ? 13.888 -6.153 -21.467 1.00 92.81 529 ALA A C 1
ATOM 4079 O O . ALA A 1 529 ? 13.367 -5.129 -21.041 1.00 92.81 529 ALA A O 1
ATOM 4080 N N . LEU A 1 530 ? 14.829 -6.119 -22.420 1.00 93.06 530 LEU A N 1
ATOM 4081 C CA . LEU A 1 530 ? 15.407 -4.864 -22.923 1.00 93.06 530 LEU A CA 1
ATOM 4082 C C . LEU A 1 530 ? 14.663 -4.270 -24.131 1.00 93.06 530 LEU A C 1
ATOM 4084 O O . LEU A 1 530 ? 14.909 -3.116 -24.469 1.00 93.06 530 LEU A O 1
ATOM 4088 N N . THR A 1 531 ? 13.792 -5.033 -24.806 1.00 94.81 531 THR A N 1
ATOM 4089 C CA . THR A 1 531 ? 13.122 -4.566 -26.039 1.00 94.81 531 THR A CA 1
ATOM 4090 C C . THR A 1 531 ? 11.600 -4.672 -26.024 1.00 94.81 531 THR A C 1
ATOM 4092 O O . THR A 1 531 ? 10.954 -4.025 -26.844 1.00 94.81 531 THR A O 1
ATOM 4095 N N . GLY A 1 532 ? 11.003 -5.475 -25.135 1.00 95.25 532 GLY A N 1
ATOM 4096 C CA . GLY A 1 532 ? 9.560 -5.753 -25.153 1.00 95.25 532 GLY A CA 1
ATOM 4097 C C . GLY A 1 532 ? 9.088 -6.597 -26.344 1.00 95.25 532 GLY A C 1
ATOM 4098 O O . GLY A 1 532 ? 7.914 -6.951 -26.420 1.00 95.25 532 GLY A O 1
ATOM 4099 N N . GLU A 1 533 ? 9.986 -6.960 -27.259 1.00 96.44 533 GLU A N 1
ATOM 4100 C CA . GLU A 1 533 ? 9.721 -7.905 -28.342 1.00 96.44 533 GLU A CA 1
ATOM 4101 C C . GLU A 1 533 ? 9.562 -9.325 -27.783 1.00 96.44 533 GLU A C 1
ATOM 4103 O O . GLU A 1 533 ? 10.029 -9.638 -26.682 1.00 96.44 533 GLU A O 1
ATOM 4108 N N . ARG A 1 534 ? 8.954 -10.225 -28.561 1.00 96.62 534 ARG A N 1
ATOM 4109 C CA . ARG A 1 534 ? 8.848 -11.641 -28.196 1.00 96.62 534 ARG A CA 1
ATOM 4110 C C . ARG A 1 534 ? 10.252 -12.233 -28.055 1.00 96.62 534 ARG A C 1
ATOM 4112 O O . ARG A 1 534 ? 11.098 -12.035 -28.925 1.00 96.62 534 ARG A O 1
ATOM 4119 N N . SER A 1 535 ? 10.531 -12.940 -26.963 1.00 96.25 535 SER A N 1
ATOM 4120 C CA . SER A 1 535 ? 11.872 -13.470 -26.690 1.00 96.25 535 SER A CA 1
ATOM 4121 C C . SER A 1 535 ? 12.352 -14.410 -27.801 1.00 96.25 535 SER A C 1
ATOM 4123 O O . SER A 1 535 ? 11.590 -15.266 -28.252 1.00 96.25 535 SER A O 1
ATOM 4125 N N . ALA A 1 536 ? 13.624 -14.295 -28.174 1.00 92.69 536 ALA A N 1
ATOM 4126 C CA . ALA A 1 536 ? 14.336 -15.246 -29.027 1.00 92.69 536 ALA A CA 1
ATOM 4127 C C . ALA A 1 536 ? 15.412 -15.984 -28.210 1.00 92.69 536 ALA A C 1
ATOM 4129 O O . ALA A 1 536 ? 15.747 -15.556 -27.106 1.00 92.69 536 ALA A O 1
ATOM 4130 N N . ASP A 1 537 ? 16.003 -17.048 -28.756 1.00 88.94 537 ASP A N 1
ATOM 4131 C CA . ASP A 1 537 ? 16.977 -17.902 -28.046 1.00 88.94 537 ASP A CA 1
ATOM 4132 C C . ASP A 1 537 ? 18.217 -17.142 -27.535 1.00 88.94 537 ASP A C 1
ATOM 4134 O O . ASP A 1 537 ? 18.872 -17.552 -26.576 1.00 88.94 537 ASP A O 1
ATOM 4138 N N . ALA A 1 538 ? 18.552 -16.010 -28.157 1.00 90.19 538 ALA A N 1
ATOM 4139 C CA . ALA A 1 538 ? 19.640 -15.132 -27.735 1.00 90.19 538 ALA A CA 1
ATOM 4140 C C . ALA A 1 538 ? 19.290 -14.218 -26.537 1.00 90.19 538 ALA A C 1
ATOM 4142 O O . ALA A 1 538 ? 20.162 -13.515 -26.035 1.00 90.19 538 ALA A O 1
ATOM 4143 N N . CYS A 1 539 ? 18.038 -14.178 -26.071 1.00 91.06 539 CYS A N 1
ATOM 4144 C CA . CYS A 1 539 ? 17.625 -13.308 -24.971 1.00 91.06 539 CYS A CA 1
ATOM 4145 C C . CYS A 1 539 ? 17.975 -13.915 -23.603 1.00 91.06 539 CYS A C 1
ATOM 4147 O O . CYS A 1 539 ? 17.328 -14.851 -23.144 1.00 91.06 539 CYS A O 1
ATOM 4149 N N . ASN A 1 540 ? 18.938 -13.312 -22.902 1.00 86.56 540 ASN A N 1
ATOM 4150 C CA . ASN A 1 540 ? 19.390 -13.782 -21.583 1.00 86.56 540 ASN A CA 1
ATOM 4151 C C . ASN A 1 540 ? 18.495 -13.324 -20.412 1.00 86.56 540 ASN A C 1
ATOM 4153 O O . ASN A 1 540 ? 18.614 -13.837 -19.302 1.00 86.56 540 ASN A O 1
ATOM 4157 N N . ARG A 1 541 ? 17.613 -12.340 -20.637 1.00 89.50 541 ARG A N 1
ATOM 4158 C CA . ARG A 1 541 ? 16.638 -11.837 -19.656 1.00 89.50 541 ARG A CA 1
ATOM 4159 C C . ARG A 1 541 ? 15.254 -11.828 -20.300 1.00 89.50 541 ARG A C 1
ATOM 4161 O O . ARG A 1 541 ? 15.029 -11.101 -21.271 1.00 89.50 541 ARG A O 1
ATOM 4168 N N . VAL A 1 542 ? 14.355 -12.652 -19.768 1.00 92.25 542 VAL A N 1
ATOM 4169 C CA . VAL A 1 542 ? 13.014 -12.893 -20.314 1.00 92.25 542 VAL A CA 1
ATOM 4170 C C . VAL A 1 542 ? 11.972 -12.761 -19.207 1.00 92.25 542 VAL A C 1
ATOM 4172 O O . VAL A 1 542 ? 12.177 -13.278 -18.110 1.00 92.25 542 VAL A O 1
ATOM 4175 N N . PHE A 1 543 ? 10.855 -12.096 -19.502 1.00 93.00 543 PHE A N 1
ATOM 4176 C CA . PHE A 1 543 ? 9.696 -12.004 -18.612 1.00 93.00 543 PHE A CA 1
ATOM 4177 C C . PHE A 1 543 ? 8.459 -12.618 -19.260 1.00 93.00 543 PHE A C 1
ATOM 4179 O O . PHE A 1 543 ? 8.203 -12.405 -20.444 1.00 93.00 543 PHE A O 1
ATOM 4186 N N . LEU A 1 544 ? 7.680 -13.354 -18.467 1.00 94.31 544 LEU A N 1
ATOM 4187 C CA . LEU A 1 544 ? 6.373 -13.865 -18.866 1.00 94.31 544 LEU A CA 1
ATOM 4188 C C . LEU A 1 544 ? 5.308 -12.800 -18.581 1.00 94.31 544 LEU A C 1
ATOM 4190 O O . LEU A 1 544 ? 5.141 -12.384 -17.432 1.00 94.31 544 LEU A O 1
ATOM 4194 N N . GLU A 1 545 ? 4.576 -12.382 -19.609 1.00 96.56 545 GLU A N 1
ATOM 4195 C CA . GLU A 1 545 ? 3.507 -11.386 -19.500 1.00 96.56 545 GLU A CA 1
ATOM 4196 C C . GLU A 1 545 ? 2.215 -11.824 -20.179 1.00 96.56 545 GLU A C 1
ATOM 4198 O O . GLU A 1 545 ? 2.219 -12.709 -21.028 1.00 96.56 545 GLU A O 1
ATOM 4203 N N . TRP A 1 546 ? 1.098 -11.198 -19.805 1.00 97.31 546 TRP A N 1
ATOM 4204 C CA . TRP A 1 546 ? -0.234 -11.595 -20.251 1.00 97.31 546 TRP A CA 1
ATOM 4205 C C . TRP A 1 546 ? -0.821 -10.560 -21.209 1.00 97.31 546 TRP A C 1
ATOM 4207 O O . TRP A 1 546 ? -0.857 -9.367 -20.906 1.00 97.31 546 TRP A O 1
ATOM 4217 N N . PHE A 1 547 ? -1.328 -11.018 -22.353 1.00 97.75 547 PHE A N 1
ATOM 4218 C CA . PHE A 1 547 ? -1.930 -10.165 -23.382 1.00 97.75 547 PHE A CA 1
ATOM 4219 C C . PHE A 1 547 ? -3.322 -10.666 -23.773 1.00 97.75 547 PHE A C 1
ATOM 4221 O O . PHE A 1 547 ? -3.527 -11.879 -23.849 1.00 97.75 547 PHE A O 1
ATOM 4228 N N . PRO A 1 548 ? -4.288 -9.772 -24.051 1.00 96.00 548 PRO A N 1
ATOM 4229 C CA . PRO A 1 548 ? -5.527 -10.184 -24.693 1.00 96.00 548 PRO A CA 1
ATOM 4230 C C . PRO A 1 548 ? -5.228 -10.579 -26.153 1.00 96.00 548 PRO A C 1
ATOM 4232 O O . PRO A 1 548 ? -4.342 -9.968 -26.756 1.00 96.00 548 PRO A O 1
ATOM 4235 N N . PRO A 1 549 ? -5.960 -11.544 -26.741 1.00 95.19 549 PRO A N 1
ATOM 4236 C CA . PRO A 1 549 ? -5.692 -12.032 -28.094 1.00 95.19 549 PRO A CA 1
ATOM 4237 C C . PRO A 1 549 ? -5.624 -10.919 -29.150 1.00 95.19 549 PRO A C 1
ATOM 4239 O O . PRO A 1 549 ? -6.487 -10.038 -29.194 1.00 95.19 549 PRO A O 1
ATOM 4242 N N . GLY A 1 550 ? -4.611 -10.971 -30.015 1.00 93.81 550 GLY A N 1
ATOM 4243 C CA . GLY A 1 550 ? -4.360 -9.974 -31.058 1.00 93.81 550 GLY A CA 1
ATOM 4244 C C . GLY A 1 550 ? -3.715 -8.671 -30.563 1.00 93.81 550 GLY A C 1
ATOM 4245 O O . GLY A 1 550 ? -3.699 -7.684 -31.301 1.00 93.81 550 GLY A O 1
ATOM 4246 N N . ARG A 1 551 ? -3.199 -8.626 -29.326 1.00 94.00 551 ARG A N 1
ATOM 4247 C CA . ARG A 1 551 ? -2.432 -7.484 -28.772 1.00 94.00 551 ARG A CA 1
ATOM 4248 C C . ARG A 1 551 ? -1.025 -7.865 -28.307 1.00 94.00 551 ARG A C 1
ATOM 4250 O O . ARG A 1 551 ? -0.269 -6.990 -27.889 1.00 94.00 551 ARG A O 1
ATOM 4257 N N . GLU A 1 552 ? -0.681 -9.143 -28.366 1.00 94.62 552 GLU A N 1
ATOM 4258 C CA . GLU A 1 552 ? 0.642 -9.684 -28.090 1.00 94.62 552 GLU A CA 1
ATOM 4259 C C . GLU A 1 552 ? 1.715 -9.189 -29.082 1.00 94.62 552 GLU A C 1
ATOM 4261 O O . GLU A 1 552 ? 1.445 -9.038 -30.278 1.00 94.62 552 GLU A O 1
ATOM 4266 N N . PRO A 1 553 ? 2.967 -8.981 -28.634 1.00 93.88 553 PRO A N 1
ATOM 4267 C CA . PRO A 1 553 ? 4.096 -8.779 -29.534 1.00 93.88 553 PRO A CA 1
ATOM 4268 C C . PRO A 1 553 ? 4.344 -10.022 -30.399 1.00 93.88 553 PRO A C 1
ATOM 4270 O O . PRO A 1 553 ? 4.694 -11.090 -29.896 1.00 93.88 553 PRO A O 1
ATOM 4273 N N . VAL A 1 554 ? 4.201 -9.870 -31.717 1.00 92.81 554 VAL A N 1
ATOM 4274 C CA . VAL A 1 554 ? 4.456 -10.944 -32.697 1.00 92.81 554 VAL A CA 1
ATOM 4275 C C . VAL A 1 554 ? 5.891 -10.952 -33.235 1.00 92.81 554 VAL A C 1
ATOM 4277 O O . VAL A 1 554 ? 6.359 -11.975 -33.730 1.00 92.81 554 VAL A O 1
ATOM 4280 N N . VAL A 1 555 ? 6.607 -9.827 -33.135 1.00 93.19 555 VAL A N 1
ATOM 4281 C CA . VAL A 1 555 ? 7.985 -9.690 -33.631 1.00 93.19 555 VAL A CA 1
ATOM 4282 C C . VAL A 1 555 ? 8.952 -10.378 -32.656 1.00 93.19 555 VAL A C 1
ATOM 4284 O O . VAL A 1 555 ? 8.949 -10.020 -31.475 1.00 93.19 555 VAL A O 1
ATOM 4287 N N . PRO A 1 556 ? 9.774 -11.350 -33.104 1.00 94.69 556 PRO A N 1
ATOM 4288 C CA . PRO A 1 556 ? 10.830 -11.938 -32.285 1.00 94.69 556 PRO A CA 1
ATOM 4289 C C . PRO A 1 556 ? 12.006 -10.967 -32.144 1.00 94.69 556 PRO A C 1
ATOM 4291 O O . PRO A 1 556 ? 12.332 -10.253 -33.093 1.00 94.69 556 PRO A O 1
ATOM 4294 N N . CYS A 1 557 ? 12.664 -10.969 -30.985 1.00 94.44 557 CYS A N 1
ATOM 4295 C CA . CYS A 1 557 ? 13.722 -10.013 -30.678 1.00 94.44 557 CYS A CA 1
ATOM 4296 C C . CYS A 1 557 ? 14.907 -10.114 -31.647 1.00 94.44 557 CYS A C 1
ATOM 4298 O O . CYS A 1 557 ? 15.517 -11.174 -31.785 1.00 94.44 557 CYS A O 1
ATOM 4300 N N . ARG A 1 558 ? 15.253 -8.987 -32.287 1.00 91.62 558 ARG A N 1
ATOM 4301 C CA . ARG A 1 558 ? 16.370 -8.884 -33.254 1.00 91.62 558 ARG A CA 1
ATOM 4302 C C . ARG A 1 558 ? 17.617 -8.194 -32.699 1.00 91.62 558 ARG A C 1
ATOM 4304 O O . ARG A 1 558 ? 18.682 -8.259 -33.324 1.00 91.62 558 ARG A O 1
ATOM 4311 N N . ALA A 1 559 ? 17.481 -7.545 -31.542 1.00 91.69 559 ALA A N 1
ATOM 4312 C CA . ALA A 1 559 ? 18.584 -6.904 -30.836 1.00 91.69 559 ALA A CA 1
ATOM 4313 C C . ALA A 1 559 ? 19.584 -7.938 -30.299 1.00 91.69 559 ALA A C 1
ATOM 4315 O O . ALA A 1 559 ? 20.791 -7.768 -30.440 1.00 91.69 559 ALA A O 1
ATOM 4316 N N . HIS A 1 560 ? 19.094 -9.032 -29.710 1.00 92.44 560 HIS A N 1
ATOM 4317 C CA . HIS A 1 560 ? 19.958 -10.066 -29.149 1.00 92.44 560 HIS A CA 1
ATOM 4318 C C . HIS A 1 560 ? 20.435 -11.037 -30.229 1.00 92.44 560 HIS A C 1
ATOM 4320 O O . HIS A 1 560 ? 19.619 -11.646 -30.920 1.00 92.44 560 HIS A O 1
ATOM 4326 N N . ARG A 1 561 ? 21.754 -11.221 -30.355 1.00 89.75 561 ARG A N 1
ATOM 4327 C CA . ARG A 1 561 ? 22.363 -12.147 -31.324 1.00 89.75 561 ARG A CA 1
ATOM 4328 C C . ARG A 1 561 ? 23.462 -12.960 -30.655 1.00 89.75 561 ARG A C 1
ATOM 4330 O O . ARG A 1 561 ? 24.346 -12.394 -30.020 1.00 89.75 561 ARG A O 1
ATOM 4337 N N . ARG A 1 562 ? 23.428 -14.286 -30.809 1.00 89.31 562 ARG A N 1
ATOM 4338 C CA . ARG A 1 562 ? 24.572 -15.147 -30.476 1.00 89.31 562 ARG A CA 1
ATOM 4339 C C . ARG A 1 562 ? 25.505 -15.184 -31.680 1.00 89.31 562 ARG A C 1
ATOM 4341 O O . ARG A 1 562 ? 25.054 -15.475 -32.783 1.00 89.31 562 ARG A O 1
ATOM 4348 N N . MET A 1 563 ? 26.779 -14.877 -31.473 1.00 88.75 563 MET A N 1
ATOM 4349 C CA . MET A 1 563 ? 27.802 -14.882 -32.516 1.00 88.75 563 MET A CA 1
ATOM 4350 C C . MET A 1 563 ? 29.011 -15.670 -32.018 1.00 88.75 563 MET A C 1
ATOM 4352 O O . MET A 1 563 ? 29.488 -15.445 -30.906 1.00 88.75 563 MET A O 1
ATOM 4356 N N . ALA A 1 564 ? 29.497 -16.590 -32.847 1.00 90.94 564 ALA A N 1
ATOM 4357 C CA . ALA A 1 564 ? 30.808 -17.190 -32.665 1.00 90.94 564 ALA A CA 1
ATOM 4358 C C . ALA A 1 564 ? 31.874 -16.130 -32.974 1.00 90.94 564 ALA A C 1
ATOM 4360 O O . ALA A 1 564 ? 31.798 -15.475 -34.015 1.00 90.94 564 ALA A O 1
ATOM 4361 N N . ILE A 1 565 ? 32.847 -15.955 -32.085 1.00 92.31 565 ILE A N 1
ATOM 4362 C CA . ILE A 1 565 ? 33.953 -15.005 -32.234 1.00 92.31 565 ILE A CA 1
ATOM 4363 C C . ILE A 1 565 ? 35.303 -15.683 -32.023 1.00 92.31 565 ILE A C 1
ATOM 4365 O O . ILE A 1 565 ? 35.405 -16.648 -31.267 1.00 92.31 565 ILE A O 1
ATOM 4369 N N . ASP A 1 566 ? 36.340 -15.154 -32.666 1.00 92.06 566 ASP A N 1
ATOM 4370 C CA . ASP A 1 566 ? 37.724 -15.486 -32.338 1.00 92.06 566 ASP A CA 1
ATOM 4371 C C . ASP A 1 566 ? 38.151 -14.666 -31.115 1.00 92.06 566 ASP A C 1
ATOM 4373 O O . ASP A 1 566 ? 38.295 -13.442 -31.182 1.00 92.06 566 ASP A O 1
ATOM 4377 N N . VAL A 1 567 ? 38.359 -15.330 -29.978 1.00 91.06 567 VAL A N 1
ATOM 4378 C CA . VAL A 1 567 ? 38.692 -14.674 -28.699 1.00 91.06 567 VAL A CA 1
ATOM 4379 C C . VAL A 1 567 ? 39.994 -13.873 -28.732 1.00 91.06 567 VAL A C 1
ATOM 4381 O O . VAL A 1 567 ? 40.205 -13.032 -27.861 1.00 91.06 567 VAL A O 1
ATOM 4384 N N . ARG A 1 568 ? 40.860 -14.106 -29.728 1.00 91.19 568 ARG A N 1
ATOM 4385 C CA . ARG A 1 568 ? 42.138 -13.398 -29.895 1.00 91.19 568 ARG A CA 1
ATOM 4386 C C . ARG A 1 568 ? 41.981 -12.062 -30.619 1.00 91.19 568 ARG A C 1
ATOM 4388 O O . ARG A 1 568 ? 42.816 -11.184 -30.434 1.00 91.19 568 ARG A O 1
ATOM 4395 N N . THR A 1 569 ? 40.952 -11.918 -31.457 1.00 87.19 569 THR A N 1
ATOM 4396 C CA . THR A 1 569 ? 40.723 -10.719 -32.288 1.00 87.19 569 THR A CA 1
ATOM 4397 C C . THR A 1 569 ? 39.456 -9.956 -31.903 1.00 87.19 569 THR A C 1
ATOM 4399 O O . THR A 1 569 ? 39.321 -8.788 -32.252 1.00 87.19 569 THR A O 1
ATOM 4402 N N . GLY A 1 570 ? 38.515 -10.602 -31.203 1.00 83.75 570 GLY A N 1
ATOM 4403 C CA . GLY A 1 570 ? 37.196 -10.050 -30.879 1.00 83.75 570 GLY A CA 1
ATOM 4404 C C . GLY A 1 570 ? 36.225 -9.990 -32.066 1.00 83.75 570 GLY A C 1
ATOM 4405 O O . GLY A 1 570 ? 35.096 -9.531 -31.896 1.00 83.75 570 GLY A O 1
ATOM 4406 N N . GLN A 1 571 ? 36.647 -10.456 -33.244 1.00 87.69 571 GLN A N 1
ATOM 4407 C CA . GLN A 1 571 ? 35.868 -10.448 -34.483 1.00 87.69 571 GLN A CA 1
ATOM 4408 C C . GLN A 1 571 ? 35.085 -11.760 -34.676 1.00 87.69 571 GLN A C 1
ATOM 4410 O O . GLN A 1 571 ? 35.418 -12.764 -34.036 1.00 87.69 571 GLN A O 1
ATOM 4415 N N . PRO A 1 572 ? 34.057 -11.795 -35.551 1.00 90.62 572 PRO A N 1
ATOM 4416 C CA . PRO A 1 572 ? 33.333 -13.021 -35.879 1.00 90.62 572 PRO A CA 1
ATOM 4417 C C . PRO A 1 572 ? 34.274 -14.157 -36.302 1.00 90.62 572 PRO A C 1
ATOM 4419 O O . PRO A 1 572 ? 35.198 -13.955 -37.090 1.00 90.62 572 PRO A O 1
ATOM 4422 N N . ALA A 1 573 ? 34.040 -15.359 -35.776 1.00 90.06 573 ALA A N 1
ATOM 4423 C CA . ALA A 1 573 ? 34.839 -16.533 -36.097 1.00 90.06 573 ALA A CA 1
ATOM 4424 C C . ALA A 1 573 ? 34.633 -16.933 -37.564 1.00 90.06 573 ALA A C 1
ATOM 4426 O O . ALA A 1 573 ? 33.504 -17.024 -38.050 1.00 90.06 573 ALA A O 1
ATOM 4427 N N . SER A 1 574 ? 35.734 -17.212 -38.256 1.00 88.81 574 SER A N 1
ATOM 4428 C CA . SER A 1 574 ? 35.725 -17.723 -39.628 1.00 88.81 574 SER A CA 1
ATOM 4429 C C . SER A 1 574 ? 35.822 -19.256 -39.637 1.00 88.81 574 SER A C 1
ATOM 4431 O O . SER A 1 574 ? 36.264 -19.835 -38.643 1.00 88.81 574 SER A O 1
ATOM 4433 N N . PRO A 1 575 ? 35.535 -19.939 -40.762 1.00 89.50 575 PRO A N 1
ATOM 4434 C CA . PRO A 1 575 ? 35.832 -21.369 -40.910 1.00 89.50 575 PRO A CA 1
ATOM 4435 C C . PRO A 1 575 ? 37.316 -21.734 -40.711 1.00 89.50 575 PRO A C 1
ATOM 4437 O O . PRO A 1 575 ? 37.628 -22.894 -40.462 1.00 89.50 575 PRO A O 1
ATOM 4440 N N . ALA A 1 576 ? 38.228 -20.759 -40.808 1.00 89.50 576 ALA A N 1
ATOM 4441 C CA . ALA A 1 576 ? 39.658 -20.927 -40.553 1.00 89.50 576 ALA A CA 1
ATOM 4442 C C . ALA A 1 576 ? 40.061 -20.656 -39.087 1.00 89.50 576 ALA A C 1
ATOM 4444 O O . ALA A 1 576 ? 41.220 -20.860 -38.726 1.00 89.50 576 ALA A O 1
ATOM 4445 N N . THR A 1 577 ? 39.143 -20.190 -38.232 1.00 90.56 577 THR A N 1
ATOM 4446 C CA . THR A 1 577 ? 39.417 -19.952 -36.809 1.00 90.56 577 THR A CA 1
ATOM 4447 C C . THR A 1 577 ? 39.507 -21.301 -36.077 1.00 90.56 577 THR A C 1
ATOM 4449 O O . THR A 1 577 ? 38.515 -22.030 -36.041 1.00 90.56 577 THR A O 1
ATOM 4452 N N . PRO A 1 578 ? 40.653 -21.662 -35.461 1.00 92.38 578 PRO A N 1
ATOM 4453 C CA . PRO A 1 578 ? 40.783 -22.934 -34.751 1.00 92.38 578 PRO A CA 1
ATOM 4454 C C . PRO A 1 578 ? 39.790 -23.024 -33.590 1.00 92.38 578 PRO A C 1
ATOM 4456 O O . PRO A 1 578 ? 39.694 -22.088 -32.797 1.00 92.38 578 PRO A O 1
ATOM 4459 N N . GLY A 1 579 ? 39.096 -24.159 -33.448 1.00 91.00 579 GLY A N 1
ATOM 4460 C CA . GLY A 1 579 ? 37.970 -24.315 -32.512 1.00 91.00 579 GLY A CA 1
ATOM 4461 C C . GLY A 1 579 ? 38.267 -23.937 -31.054 1.00 91.00 579 GLY A C 1
ATOM 4462 O O . GLY A 1 579 ? 37.396 -23.404 -30.378 1.00 91.00 579 GLY A O 1
ATOM 4463 N N . GLN A 1 580 ? 39.509 -24.112 -30.588 1.00 93.75 580 GLN A N 1
ATOM 4464 C CA . GLN A 1 580 ? 39.953 -23.703 -29.244 1.00 93.75 580 GLN A CA 1
ATOM 4465 C C . GLN A 1 580 ? 39.937 -22.181 -28.992 1.00 93.75 580 GLN A C 1
ATOM 4467 O O . GLN A 1 580 ? 40.037 -21.750 -27.847 1.00 93.75 580 GLN A O 1
ATOM 4472 N N . TYR A 1 581 ? 39.836 -21.370 -30.049 1.00 92.69 581 TYR A N 1
ATOM 4473 C CA . TYR A 1 581 ? 39.713 -19.912 -29.987 1.00 92.69 581 TYR A CA 1
ATOM 4474 C C . TYR A 1 581 ? 38.306 -19.419 -30.351 1.00 92.69 581 TYR A C 1
ATOM 4476 O O . TYR A 1 581 ? 38.086 -18.210 -30.362 1.00 92.69 581 TYR A O 1
ATOM 4484 N N . VAL A 1 582 ? 37.363 -20.321 -30.649 1.00 93.38 582 VAL A N 1
ATOM 4485 C CA . VAL A 1 582 ? 35.975 -19.971 -30.967 1.00 93.38 582 VAL A CA 1
ATOM 4486 C C . VAL A 1 582 ? 35.143 -19.942 -29.687 1.00 93.38 582 VAL A C 1
ATOM 4488 O O . VAL A 1 582 ? 34.895 -20.975 -29.071 1.00 93.38 582 VAL A O 1
ATOM 4491 N N . GLU A 1 583 ? 34.646 -18.765 -29.317 1.00 92.38 583 GLU A N 1
ATOM 4492 C CA . GLU A 1 583 ? 33.701 -18.594 -28.209 1.00 92.38 583 GLU A CA 1
ATOM 4493 C C . GLU A 1 583 ? 32.372 -18.050 -28.742 1.00 92.38 583 GLU A C 1
ATOM 4495 O O . GLU A 1 583 ? 32.350 -17.128 -29.553 1.00 92.38 583 GLU A O 1
ATOM 4500 N N . THR A 1 584 ? 31.240 -18.598 -28.293 1.00 90.06 584 THR A N 1
ATOM 4501 C CA . THR A 1 584 ? 29.925 -18.029 -28.629 1.00 90.06 584 THR A CA 1
ATOM 4502 C C . THR A 1 584 ? 29.538 -16.979 -27.597 1.00 90.06 584 THR A C 1
ATOM 4504 O O . THR A 1 584 ? 29.186 -17.323 -26.469 1.00 90.06 584 THR A O 1
ATOM 4507 N N . ARG A 1 585 ? 29.541 -15.701 -27.991 1.00 88.38 585 ARG A N 1
ATOM 4508 C CA . ARG A 1 585 ? 29.071 -14.592 -27.148 1.00 88.38 585 ARG A CA 1
ATOM 4509 C C . ARG A 1 585 ? 27.692 -14.110 -27.571 1.00 88.38 585 ARG A C 1
ATOM 4511 O O . ARG A 1 585 ? 27.304 -14.205 -28.734 1.00 88.38 585 ARG A O 1
ATOM 4518 N N . THR A 1 586 ? 26.937 -13.599 -26.602 1.00 89.44 586 THR A N 1
ATOM 4519 C CA . THR A 1 586 ? 25.652 -12.937 -26.850 1.00 89.44 586 THR A CA 1
ATOM 4520 C C . THR A 1 586 ? 25.868 -11.435 -26.872 1.00 89.44 586 THR A C 1
ATOM 4522 O O . THR A 1 586 ? 26.370 -10.878 -25.901 1.00 89.44 586 THR A O 1
ATOM 4525 N N . TYR A 1 587 ? 25.453 -10.801 -27.960 1.00 89.81 587 TYR A N 1
ATOM 4526 C CA . TYR A 1 587 ? 25.526 -9.366 -28.193 1.00 89.81 587 TYR A CA 1
ATOM 4527 C C . TYR A 1 587 ? 24.132 -8.740 -28.162 1.00 89.81 587 TYR A C 1
ATOM 4529 O O . TYR A 1 587 ? 23.157 -9.413 -28.502 1.00 89.81 587 TYR A O 1
ATOM 4537 N N . ALA A 1 588 ? 24.042 -7.459 -27.793 1.00 90.69 588 ALA A N 1
ATOM 4538 C CA . ALA A 1 588 ? 22.799 -6.692 -27.827 1.00 90.69 588 ALA A CA 1
ATOM 4539 C C . ALA A 1 588 ? 22.942 -5.430 -28.697 1.00 90.69 588 ALA A C 1
ATOM 4541 O O . ALA A 1 588 ? 23.607 -4.460 -28.333 1.00 90.69 588 ALA A O 1
ATOM 4542 N N . ASP A 1 589 ? 22.287 -5.459 -29.853 1.00 90.75 589 ASP A N 1
ATOM 4543 C CA . ASP A 1 589 ? 22.123 -4.354 -30.800 1.00 90.75 589 ASP A CA 1
ATOM 4544 C C . ASP A 1 589 ? 20.895 -3.518 -30.391 1.00 90.75 589 ASP A C 1
ATOM 4546 O O . ASP A 1 589 ? 19.788 -3.696 -30.903 1.00 90.75 589 ASP A O 1
ATOM 4550 N N . LEU A 1 590 ? 21.064 -2.708 -29.341 1.00 90.31 590 LEU A N 1
ATOM 4551 C CA . LEU A 1 590 ? 20.014 -1.854 -28.776 1.00 90.31 590 LEU A CA 1
ATOM 4552 C C . LEU A 1 590 ? 19.920 -0.514 -29.523 1.00 90.31 590 LEU A C 1
ATOM 4554 O O . LEU A 1 590 ? 20.892 -0.055 -30.117 1.00 90.31 590 LEU A O 1
ATOM 4558 N N . ASP A 1 591 ? 18.763 0.148 -29.417 1.00 90.25 591 ASP A N 1
ATOM 4559 C CA . ASP A 1 591 ? 18.542 1.510 -29.925 1.00 90.25 591 ASP A CA 1
ATOM 4560 C C . ASP A 1 591 ? 19.704 2.455 -29.526 1.00 90.25 591 ASP A C 1
ATOM 4562 O O . ASP A 1 591 ? 20.091 2.463 -28.348 1.00 90.25 591 ASP A O 1
ATOM 4566 N N . PRO A 1 592 ? 20.253 3.268 -30.456 1.00 90.44 592 PRO A N 1
ATOM 4567 C CA . PRO A 1 592 ? 21.363 4.184 -30.190 1.00 90.44 592 PRO A CA 1
ATOM 4568 C C . PRO A 1 592 ? 21.194 5.085 -28.960 1.00 90.44 592 PRO A C 1
ATOM 4570 O O . PRO A 1 592 ? 22.192 5.432 -28.329 1.00 90.44 592 PRO A O 1
ATOM 4573 N N . ARG A 1 593 ? 19.967 5.420 -28.535 1.00 92.44 593 ARG A N 1
ATOM 4574 C CA . ARG A 1 593 ? 19.736 6.196 -27.297 1.00 92.44 593 ARG A CA 1
ATOM 4575 C C . ARG A 1 593 ? 20.168 5.471 -26.016 1.00 92.44 593 ARG A C 1
ATOM 4577 O O . ARG A 1 593 ? 20.400 6.116 -24.997 1.00 92.44 593 ARG A O 1
ATOM 4584 N N . TYR A 1 594 ? 20.320 4.149 -26.066 1.00 93.69 594 TYR A N 1
ATOM 4585 C CA . TYR A 1 594 ? 20.869 3.332 -24.983 1.00 93.69 594 TYR A CA 1
ATOM 4586 C C . TYR A 1 594 ? 22.385 3.123 -25.089 1.00 93.69 594 TYR A C 1
ATOM 4588 O O . TYR A 1 594 ? 22.961 2.515 -24.193 1.00 93.69 594 TYR A O 1
ATOM 4596 N N . ALA A 1 595 ? 23.053 3.631 -26.132 1.00 89.69 595 ALA A N 1
ATOM 4597 C CA . ALA A 1 595 ? 24.466 3.376 -26.414 1.00 89.69 595 ALA A CA 1
ATOM 4598 C C . ALA A 1 595 ? 25.393 3.650 -25.215 1.00 89.69 595 ALA A C 1
ATOM 4600 O O . ALA A 1 595 ? 26.211 2.793 -24.865 1.00 89.69 595 ALA A O 1
ATOM 4601 N N . ALA A 1 596 ? 25.261 4.820 -24.583 1.00 90.31 596 ALA A N 1
ATOM 4602 C CA . ALA A 1 596 ? 26.088 5.218 -23.442 1.00 90.31 596 ALA A CA 1
ATOM 4603 C C . ALA A 1 596 ? 25.816 4.362 -22.192 1.00 90.31 596 ALA A C 1
ATOM 4605 O O . ALA A 1 596 ? 26.751 3.937 -21.520 1.00 90.31 596 ALA A O 1
ATOM 4606 N N . TRP A 1 597 ? 24.543 4.058 -21.919 1.00 93.19 597 TRP A N 1
ATOM 4607 C CA . TRP A 1 597 ? 24.142 3.191 -20.808 1.00 93.19 597 TRP A CA 1
ATOM 4608 C C . TRP A 1 597 ? 24.630 1.749 -21.007 1.00 93.19 597 TRP A C 1
ATOM 4610 O O . TRP A 1 597 ? 25.269 1.191 -20.124 1.00 93.19 597 TRP A O 1
ATOM 4620 N N . ALA A 1 598 ? 24.422 1.176 -22.194 1.00 91.31 598 ALA A N 1
ATOM 4621 C CA . ALA A 1 598 ? 24.849 -0.182 -22.518 1.00 91.31 598 ALA A CA 1
ATOM 4622 C C . ALA A 1 598 ? 26.375 -0.345 -22.410 1.00 91.31 598 ALA A C 1
ATOM 4624 O O . ALA A 1 598 ? 26.847 -1.367 -21.923 1.00 91.31 598 ALA A O 1
ATOM 4625 N N . ALA A 1 599 ? 27.145 0.676 -22.803 1.00 90.38 599 ALA A N 1
ATOM 4626 C CA . ALA A 1 599 ? 28.594 0.688 -22.613 1.00 90.38 599 ALA A CA 1
ATOM 4627 C C . ALA A 1 599 ? 28.994 0.748 -21.124 1.00 90.38 599 ALA A C 1
ATOM 4629 O O . ALA A 1 599 ? 29.917 0.044 -20.723 1.00 90.38 599 ALA A O 1
ATOM 4630 N N . ALA A 1 600 ? 28.294 1.541 -20.305 1.00 90.25 600 ALA A N 1
ATOM 4631 C CA . ALA A 1 600 ? 28.550 1.643 -18.866 1.00 90.25 600 ALA A CA 1
ATOM 4632 C C . ALA A 1 600 ? 28.211 0.348 -18.098 1.00 90.25 600 ALA A C 1
ATOM 4634 O O . ALA A 1 600 ? 28.956 -0.042 -17.205 1.00 90.25 600 ALA A O 1
ATOM 4635 N N . GLU A 1 601 ? 27.141 -0.350 -18.488 1.00 89.44 601 GLU A N 1
ATOM 4636 C CA . GLU A 1 601 ? 26.748 -1.658 -17.936 1.00 89.44 601 GLU A CA 1
ATOM 4637 C C . GLU A 1 601 ? 27.563 -2.838 -18.511 1.00 89.44 601 GLU A C 1
ATOM 4639 O O . GLU A 1 601 ? 27.296 -3.997 -18.193 1.00 89.44 601 GLU A O 1
ATOM 4644 N N . GLY A 1 602 ? 28.541 -2.581 -19.389 1.00 89.50 602 GLY A N 1
ATOM 4645 C CA . GLY A 1 602 ? 29.362 -3.624 -20.012 1.00 89.50 602 GLY A CA 1
ATOM 4646 C C . GLY A 1 602 ? 28.598 -4.549 -20.969 1.00 89.50 602 GLY A C 1
ATOM 4647 O O . GLY A 1 602 ? 29.056 -5.658 -21.245 1.00 89.50 602 GLY A O 1
ATOM 4648 N N . ILE A 1 603 ? 27.441 -4.119 -21.484 1.00 87.56 603 ILE A N 1
ATOM 4649 C CA . ILE A 1 603 ? 26.641 -4.884 -22.443 1.00 87.56 603 ILE A CA 1
ATOM 4650 C C . ILE A 1 603 ? 27.375 -4.887 -23.795 1.00 87.56 603 ILE A C 1
ATOM 4652 O O . ILE A 1 603 ? 27.543 -3.827 -24.409 1.00 87.56 603 ILE A O 1
ATOM 4656 N N . PRO A 1 604 ? 27.813 -6.056 -24.297 1.00 83.75 604 PRO A N 1
ATOM 4657 C CA . PRO A 1 604 ? 28.614 -6.116 -25.508 1.00 83.75 604 PRO A CA 1
ATOM 4658 C C . PRO A 1 604 ? 27.749 -5.808 -26.739 1.00 83.75 604 PRO A C 1
ATOM 4660 O O . PRO A 1 604 ? 26.714 -6.441 -26.977 1.00 83.75 604 PRO A O 1
ATOM 4663 N N . ARG A 1 605 ? 28.200 -4.854 -27.559 1.00 84.25 605 ARG A N 1
ATOM 4664 C CA . ARG A 1 605 ? 27.620 -4.585 -28.884 1.00 84.25 605 ARG A CA 1
ATOM 4665 C C . ARG A 1 605 ? 28.239 -5.506 -29.932 1.00 84.25 605 ARG A C 1
ATOM 4667 O O . ARG A 1 605 ? 29.417 -5.837 -29.777 1.00 84.25 605 ARG A O 1
ATOM 4674 N N . PRO A 1 606 ? 27.493 -5.908 -30.979 1.00 81.88 606 PRO A N 1
ATOM 4675 C CA . PRO A 1 606 ? 28.073 -6.667 -32.080 1.00 81.88 606 PRO A CA 1
ATOM 4676 C C . PRO A 1 606 ? 29.312 -5.934 -32.616 1.00 81.88 606 PRO A C 1
ATOM 4678 O O . PRO A 1 606 ? 29.250 -4.707 -32.755 1.00 81.88 606 PRO A O 1
ATOM 4681 N N . PRO A 1 607 ? 30.425 -6.633 -32.906 1.00 78.62 607 PRO A N 1
ATOM 4682 C CA . PRO A 1 607 ? 31.544 -6.000 -33.589 1.00 78.62 607 PRO A CA 1
ATOM 4683 C C . PRO A 1 607 ? 31.050 -5.417 -34.915 1.00 78.62 607 PRO A C 1
ATOM 4685 O O . PRO A 1 607 ? 30.211 -6.021 -35.593 1.00 78.62 607 PRO A O 1
ATOM 4688 N N . ALA A 1 608 ? 31.557 -4.237 -35.277 1.00 65.62 608 ALA A N 1
ATOM 4689 C CA . ALA A 1 608 ? 31.321 -3.695 -36.605 1.00 65.62 608 ALA A CA 1
ATOM 4690 C C . ALA A 1 608 ? 31.859 -4.711 -37.618 1.00 65.62 608 ALA A C 1
ATOM 4692 O O . ALA A 1 608 ? 33.038 -5.063 -37.580 1.00 65.62 608 ALA A O 1
ATOM 4693 N N . ILE A 1 609 ? 30.983 -5.216 -38.487 1.00 53.62 609 ILE A N 1
ATOM 4694 C CA . ILE A 1 609 ? 31.418 -6.027 -39.619 1.00 53.62 609 ILE A CA 1
ATOM 4695 C C . ILE A 1 609 ? 32.057 -5.042 -40.589 1.00 53.62 609 ILE A C 1
ATOM 4697 O O . ILE A 1 609 ? 31.355 -4.405 -41.376 1.00 53.62 609 ILE A O 1
ATOM 4701 N N . ASP A 1 610 ? 33.378 -4.902 -40.500 1.00 37.81 610 ASP A N 1
ATOM 4702 C CA . ASP A 1 610 ? 34.157 -4.226 -41.527 1.00 37.81 610 ASP A CA 1
ATOM 4703 C C . ASP A 1 610 ? 33.853 -4.918 -42.854 1.00 37.81 610 ASP A C 1
ATOM 4705 O O . ASP A 1 610 ? 34.162 -6.094 -43.060 1.00 37.81 610 ASP A O 1
ATOM 4709 N N . SER A 1 611 ? 33.195 -4.191 -43.756 1.00 32.91 611 SER A N 1
ATOM 4710 C CA . SER A 1 611 ? 32.815 -4.678 -45.077 1.00 32.91 611 SER A CA 1
ATOM 4711 C C . SER A 1 611 ? 34.037 -4.706 -45.998 1.00 32.91 611 SER A C 1
ATOM 4713 O O . SER A 1 611 ? 34.103 -3.976 -46.987 1.00 32.91 611 SER A O 1
ATOM 4715 N N . PHE A 1 612 ? 35.020 -5.536 -45.654 1.00 32.00 612 PHE A N 1
ATOM 4716 C CA . PHE A 1 612 ? 36.211 -5.775 -46.452 1.00 32.00 612 PHE A CA 1
ATOM 4717 C C . PHE A 1 612 ? 36.077 -7.070 -47.258 1.00 32.00 612 PHE A C 1
ATOM 4719 O O . PHE A 1 612 ? 35.931 -8.167 -46.724 1.00 32.00 612 PHE A O 1
ATOM 4726 N N . THR A 1 613 ? 36.168 -6.906 -48.579 1.00 30.55 613 THR A N 1
ATOM 4727 C CA . THR A 1 613 ? 36.340 -7.962 -49.592 1.00 30.55 613 THR A CA 1
ATOM 4728 C C . THR A 1 613 ? 35.255 -9.042 -49.664 1.00 30.55 613 THR A C 1
ATOM 4730 O O . THR A 1 613 ? 35.475 -10.216 -49.378 1.00 30.55 613 THR A O 1
ATOM 4733 N N . ALA A 1 614 ? 34.112 -8.666 -50.243 1.00 31.69 614 ALA A N 1
ATOM 4734 C CA . ALA A 1 614 ? 33.361 -9.598 -51.080 1.00 31.69 614 ALA A CA 1
ATOM 4735 C C . ALA A 1 614 ? 34.151 -9.860 -52.382 1.00 31.69 614 ALA A C 1
ATOM 4737 O O . ALA A 1 614 ? 33.987 -9.146 -53.369 1.00 31.69 614 ALA A O 1
ATOM 4738 N N . SER A 1 615 ? 35.034 -10.863 -52.381 1.00 27.95 615 SER A N 1
ATOM 4739 C CA . SER A 1 615 ? 35.766 -11.298 -53.582 1.00 27.95 615 SER A CA 1
ATOM 4740 C C . SER A 1 615 ? 36.270 -12.742 -53.455 1.00 27.95 615 SER A C 1
ATOM 4742 O O . SER A 1 615 ? 37.320 -12.985 -52.865 1.00 27.95 615 SER A O 1
ATOM 4744 N N . GLY A 1 616 ? 35.534 -13.694 -54.037 1.00 25.98 616 GLY A N 1
ATOM 4745 C CA . GLY A 1 616 ? 35.913 -15.113 -54.108 1.00 25.98 616 GLY A CA 1
ATOM 4746 C C . GLY A 1 616 ? 34.723 -16.040 -53.824 1.00 25.98 616 GLY A C 1
ATOM 4747 O O . GLY A 1 616 ? 34.149 -15.951 -52.740 1.00 25.98 616 GLY A O 1
ATOM 4748 N N . PRO A 1 617 ? 34.296 -16.898 -54.770 1.00 40.84 617 PRO A N 1
ATOM 4749 C CA . PRO A 1 617 ? 33.082 -17.685 -54.605 1.00 40.84 617 PRO A CA 1
ATOM 4750 C C . PRO A 1 617 ? 33.334 -18.940 -53.767 1.00 40.84 617 PRO A C 1
ATOM 4752 O O . PRO A 1 617 ? 34.313 -19.647 -53.984 1.00 40.84 617 PRO A O 1
ATOM 4755 N N . ASN A 1 618 ? 32.380 -19.289 -52.904 1.00 30.00 618 ASN A N 1
ATOM 4756 C CA . ASN A 1 618 ? 32.009 -20.690 -52.734 1.00 30.00 618 ASN A CA 1
ATOM 4757 C C . ASN A 1 618 ? 30.566 -20.822 -52.243 1.00 30.00 618 ASN A C 1
ATOM 4759 O O . ASN A 1 618 ? 30.138 -20.191 -51.279 1.00 30.00 618 ASN A O 1
ATOM 4763 N N . SER A 1 619 ? 29.818 -21.657 -52.953 1.00 28.86 619 SER A N 1
ATOM 4764 C CA . SER A 1 619 ? 28.453 -22.055 -52.641 1.00 28.86 619 SER A CA 1
ATOM 4765 C C . SER A 1 619 ? 28.380 -22.811 -51.315 1.00 28.86 619 SER A C 1
ATOM 4767 O O . SER A 1 619 ? 29.063 -23.822 -51.149 1.00 28.86 619 SER A O 1
ATOM 4769 N N . PHE A 1 620 ? 27.461 -22.418 -50.433 1.00 31.05 620 PHE A N 1
ATOM 4770 C CA . PHE A 1 620 ? 26.913 -23.364 -49.465 1.00 31.05 620 PHE A CA 1
ATOM 4771 C C . PHE A 1 620 ? 25.995 -24.342 -50.216 1.00 31.05 620 PHE A C 1
ATOM 4773 O O . PHE A 1 620 ? 25.072 -23.881 -50.894 1.00 31.05 620 PHE A O 1
ATOM 4780 N N . PRO A 1 621 ? 26.196 -25.668 -50.122 1.00 28.17 621 PRO A N 1
ATOM 4781 C CA . PRO A 1 621 ? 25.210 -26.613 -50.616 1.00 28.17 621 PRO A CA 1
ATOM 4782 C C . PRO A 1 621 ? 23.974 -26.560 -49.714 1.00 28.17 621 PRO A C 1
ATOM 4784 O O . PRO A 1 621 ? 24.067 -26.731 -48.497 1.00 28.17 621 PRO A O 1
ATOM 4787 N N . ALA A 1 622 ? 22.802 -26.360 -50.314 1.00 30.91 622 ALA A N 1
ATOM 4788 C CA . ALA A 1 622 ? 21.544 -26.571 -49.619 1.00 30.91 622 ALA A CA 1
ATOM 4789 C C . ALA A 1 622 ? 21.364 -28.079 -49.380 1.00 30.91 622 ALA A C 1
ATOM 4791 O O . ALA A 1 622 ? 21.082 -28.829 -50.313 1.00 30.91 622 ALA A O 1
ATOM 4792 N N . SER A 1 623 ? 21.532 -28.528 -48.136 1.00 31.39 623 SER A N 1
ATOM 4793 C CA . SER A 1 623 ? 21.063 -29.849 -47.707 1.00 31.39 623 SER A CA 1
ATOM 4794 C C . SER A 1 623 ? 19.615 -29.709 -47.242 1.00 31.39 623 SER A C 1
ATOM 4796 O O . SER A 1 623 ? 19.318 -28.990 -46.290 1.00 31.39 623 SER A O 1
ATOM 4798 N N . GLY A 1 624 ? 18.712 -30.352 -47.986 1.00 27.48 624 GLY A N 1
ATOM 4799 C CA . GLY A 1 624 ? 17.290 -30.432 -47.663 1.00 27.48 624 GLY A CA 1
ATOM 4800 C C . GLY A 1 624 ? 17.002 -31.296 -46.427 1.00 27.48 624 GLY A C 1
ATOM 4801 O O . GLY A 1 624 ? 17.924 -31.813 -45.794 1.00 27.48 624 GLY A O 1
ATOM 4802 N N . PRO A 1 625 ? 15.720 -31.428 -46.058 1.00 41.81 625 PRO A N 1
ATOM 4803 C CA . PRO A 1 625 ? 15.319 -32.018 -44.790 1.00 41.81 625 PRO A CA 1
ATOM 4804 C C . PRO A 1 625 ? 15.442 -33.540 -44.811 1.00 41.81 625 PRO A C 1
ATOM 4806 O O . PRO A 1 625 ? 15.044 -34.158 -45.793 1.00 41.81 625 PRO A O 1
ATOM 4809 N N . ASP A 1 626 ? 15.839 -34.145 -43.686 1.00 27.20 626 ASP A N 1
ATOM 4810 C CA . ASP A 1 626 ? 15.203 -35.402 -43.298 1.00 27.20 626 ASP A CA 1
ATOM 4811 C C . ASP A 1 626 ? 15.217 -35.701 -41.791 1.00 27.20 626 ASP A C 1
ATOM 4813 O O . ASP A 1 626 ? 16.021 -35.191 -41.010 1.00 27.20 626 ASP A O 1
ATOM 4817 N N . ALA A 1 627 ? 14.231 -36.501 -41.405 1.00 27.30 627 ALA A N 1
ATOM 4818 C CA . ALA A 1 627 ? 13.711 -36.712 -40.062 1.00 27.30 627 ALA A CA 1
ATOM 4819 C C . ALA A 1 627 ? 14.702 -37.140 -38.957 1.00 27.30 627 ALA A C 1
ATOM 4821 O O . ALA A 1 627 ? 15.379 -38.160 -39.069 1.00 27.30 627 ALA A O 1
ATOM 4822 N N . PHE A 1 628 ? 14.559 -36.527 -37.773 1.00 28.83 628 PHE A N 1
ATOM 4823 C CA . PHE A 1 628 ? 14.604 -37.276 -36.509 1.00 28.83 628 PHE A CA 1
ATOM 4824 C C . PHE A 1 628 ? 13.364 -37.001 -35.650 1.00 28.83 628 PHE A C 1
ATOM 4826 O O . PHE A 1 628 ? 12.843 -35.889 -35.589 1.00 28.83 628 PHE A O 1
ATOM 4833 N N . LYS A 1 629 ? 12.845 -38.081 -35.060 1.00 26.33 629 LYS A N 1
ATOM 4834 C CA . LYS A 1 629 ? 11.490 -38.186 -34.504 1.00 26.33 629 LYS A CA 1
ATOM 4835 C C . LYS A 1 629 ? 11.338 -37.457 -33.170 1.00 26.33 629 LYS A C 1
ATOM 4837 O O . LYS A 1 629 ? 12.206 -37.543 -32.307 1.00 26.33 629 LYS A O 1
ATOM 4842 N N . THR A 1 630 ? 10.159 -36.882 -32.953 1.00 27.86 630 THR A N 1
ATOM 4843 C CA . THR A 1 630 ? 9.621 -36.635 -31.613 1.00 27.86 630 THR A CA 1
ATOM 4844 C C . THR A 1 630 ? 9.333 -37.959 -30.892 1.00 27.86 630 THR A C 1
ATOM 4846 O O . THR A 1 630 ? 8.717 -38.854 -31.476 1.00 27.86 630 THR A O 1
ATOM 4849 N N . PRO A 1 631 ? 9.684 -38.083 -29.604 1.00 29.28 631 PRO A N 1
ATOM 4850 C CA . PRO A 1 631 ? 8.979 -38.954 -28.673 1.00 29.28 631 PRO A CA 1
ATOM 4851 C C . PRO A 1 631 ? 7.813 -38.175 -28.050 1.00 29.28 631 PRO A C 1
ATOM 4853 O O . PRO A 1 631 ? 8.000 -37.076 -27.528 1.00 29.28 631 PRO A O 1
ATOM 4856 N N . GLY A 1 632 ? 6.607 -38.742 -28.117 1.00 27.31 632 GLY A N 1
ATOM 4857 C CA . GLY A 1 632 ? 5.479 -38.299 -27.294 1.00 27.31 632 GLY A CA 1
ATOM 4858 C C . GLY A 1 632 ? 5.665 -38.685 -25.816 1.00 27.31 632 GLY A C 1
ATOM 4859 O O . GLY A 1 632 ? 6.621 -39.388 -25.482 1.00 27.31 632 GLY A O 1
ATOM 4860 N N . PRO A 1 633 ? 4.777 -38.222 -24.923 1.00 37.97 633 PRO A N 1
ATOM 4861 C CA . PRO A 1 633 ? 4.878 -38.493 -23.493 1.00 37.97 633 PRO A CA 1
ATOM 4862 C C . PRO A 1 633 ? 4.464 -39.933 -23.162 1.00 37.97 633 PRO A C 1
ATOM 4864 O O . PRO A 1 633 ? 3.530 -40.435 -23.777 1.00 37.97 633 PRO A O 1
ATOM 4867 N N . ASP A 1 634 ? 5.102 -40.551 -22.159 1.00 26.97 634 ASP A N 1
ATOM 4868 C CA . ASP A 1 634 ? 4.389 -41.187 -21.037 1.00 26.97 634 ASP A CA 1
ATOM 4869 C C . ASP A 1 634 ? 5.316 -41.768 -19.945 1.00 26.97 634 ASP A C 1
ATOM 4871 O O . ASP A 1 634 ? 6.474 -42.098 -20.184 1.00 26.97 634 ASP A O 1
ATOM 4875 N N . ALA A 1 635 ? 4.721 -41.923 -18.755 1.00 26.70 635 ALA A N 1
ATOM 4876 C CA . ALA A 1 635 ? 5.098 -42.787 -17.625 1.00 26.70 635 ALA A CA 1
ATOM 4877 C C . ALA A 1 635 ? 6.395 -42.525 -16.808 1.00 26.70 635 ALA A C 1
ATOM 4879 O O . ALA A 1 635 ? 7.527 -42.745 -17.233 1.00 26.70 635 ALA A O 1
ATOM 4880 N N . PHE A 1 636 ? 6.177 -42.215 -15.521 1.00 28.28 636 PHE A N 1
ATOM 4881 C CA . PHE A 1 636 ? 7.113 -42.461 -14.411 1.00 28.28 636 PHE A CA 1
ATOM 4882 C C . PHE A 1 636 ? 7.429 -43.965 -14.253 1.00 28.28 636 PHE A C 1
ATOM 4884 O O . PHE A 1 636 ? 6.610 -44.812 -14.613 1.00 28.28 636 PHE A O 1
ATOM 4891 N N . PRO A 1 637 ? 8.531 -44.308 -13.560 1.00 28.33 637 PRO A N 1
ATOM 4892 C CA . PRO A 1 637 ? 8.322 -44.900 -12.229 1.00 28.33 637 PRO A CA 1
ATOM 4893 C C . PRO A 1 637 ? 9.202 -44.288 -11.122 1.00 28.33 637 PRO A C 1
ATOM 4895 O O . PRO A 1 637 ? 10.181 -43.591 -11.379 1.00 28.33 637 PRO A O 1
ATOM 4898 N N . ALA A 1 638 ? 8.836 -44.554 -9.864 1.00 25.86 638 ALA A N 1
ATOM 4899 C CA . ALA A 1 638 ? 9.471 -43.995 -8.670 1.00 25.86 638 ALA A CA 1
ATOM 4900 C C . ALA A 1 638 ? 10.198 -45.054 -7.820 1.00 25.86 638 ALA A C 1
ATOM 4902 O O . ALA A 1 638 ? 9.603 -46.074 -7.487 1.00 25.86 638 ALA A O 1
ATOM 4903 N N . SER A 1 639 ? 11.436 -44.753 -7.406 1.00 27.80 639 SER A N 1
ATOM 4904 C CA . SER A 1 639 ? 12.175 -45.287 -6.235 1.00 27.80 639 SER A CA 1
ATOM 4905 C C . SER A 1 639 ? 13.632 -44.791 -6.311 1.00 27.80 639 SER A C 1
ATOM 4907 O O . SER A 1 639 ? 14.171 -44.745 -7.409 1.00 27.80 639 SER A O 1
ATOM 4909 N N . GLY A 1 640 ? 14.367 -44.447 -5.250 1.00 23.70 640 GLY A N 1
ATOM 4910 C CA . GLY A 1 640 ? 14.049 -44.360 -3.824 1.00 23.70 640 GLY A CA 1
ATOM 4911 C C . GLY A 1 640 ? 15.342 -44.411 -2.983 1.00 23.70 640 GLY A C 1
ATOM 4912 O O . GLY A 1 640 ? 16.212 -45.215 -3.284 1.00 23.70 640 GLY A O 1
ATOM 4913 N N . LEU A 1 641 ? 15.419 -43.602 -1.915 1.00 26.55 641 LEU A N 1
ATOM 4914 C CA . LEU A 1 641 ? 16.416 -43.633 -0.817 1.00 26.55 641 LEU A CA 1
ATOM 4915 C C . LEU A 1 641 ? 17.898 -43.303 -1.142 1.00 26.55 641 LEU A C 1
ATOM 4917 O O . LEU A 1 641 ? 18.564 -43.971 -1.921 1.00 26.55 641 LEU A O 1
ATOM 4921 N N . GLY A 1 642 ? 18.451 -42.311 -0.427 1.00 24.05 642 GLY A N 1
ATOM 4922 C CA . GLY A 1 642 ? 19.871 -41.927 -0.502 1.00 24.05 642 GLY A CA 1
ATOM 4923 C C . GLY A 1 642 ? 20.227 -40.736 0.397 1.00 24.05 642 GLY A C 1
ATOM 4924 O O . GLY A 1 642 ? 20.356 -39.613 -0.079 1.00 24.05 642 GLY A O 1
ATOM 4925 N N . GLY A 1 643 ? 20.330 -40.975 1.710 1.00 25.09 643 GLY A N 1
ATOM 4926 C CA . GLY A 1 643 ? 20.729 -39.982 2.722 1.00 25.09 643 GLY A CA 1
ATOM 4927 C C . GLY A 1 643 ? 22.238 -39.653 2.749 1.00 25.09 643 GLY A C 1
ATOM 4928 O O . GLY A 1 643 ? 22.999 -40.175 1.940 1.00 25.09 643 GLY A O 1
ATOM 4929 N N . PRO A 1 644 ? 22.686 -38.757 3.652 1.00 32.69 644 PRO A N 1
ATOM 4930 C CA . PRO A 1 644 ? 23.572 -37.659 3.250 1.00 32.69 644 PRO A CA 1
ATOM 4931 C C . PRO A 1 644 ? 25.074 -37.858 3.516 1.00 32.69 644 PRO A C 1
ATOM 4933 O O . PRO A 1 644 ? 25.486 -38.296 4.590 1.00 32.69 644 PRO A O 1
ATOM 4936 N N . GLY A 1 645 ? 25.903 -37.382 2.580 1.00 25.25 645 GLY A N 1
ATOM 4937 C CA . GLY A 1 645 ? 27.351 -37.219 2.751 1.00 25.25 645 GLY A CA 1
ATOM 4938 C C . GLY A 1 645 ? 27.738 -35.800 3.192 1.00 25.25 645 GLY A C 1
ATOM 4939 O O . GLY A 1 645 ? 27.420 -34.825 2.516 1.00 25.25 645 GLY A O 1
ATOM 4940 N N . LYS A 1 646 ? 28.452 -35.680 4.319 1.00 25.16 646 LYS A N 1
ATOM 4941 C CA . LYS A 1 646 ? 29.125 -34.436 4.745 1.00 25.16 646 LYS A CA 1
ATOM 4942 C C . LYS A 1 646 ? 30.350 -34.155 3.861 1.00 25.16 646 LYS A C 1
ATOM 4944 O O . LYS A 1 646 ? 30.986 -35.098 3.394 1.00 25.16 646 LYS A O 1
ATOM 4949 N N . PRO A 1 647 ? 30.794 -32.891 3.801 1.00 27.78 647 PRO A N 1
ATOM 4950 C CA . PRO A 1 647 ? 32.155 -32.645 4.282 1.00 27.78 647 PRO A CA 1
ATOM 4951 C C . PRO A 1 647 ? 32.249 -31.541 5.349 1.00 27.78 647 PRO A C 1
ATOM 4953 O O . PRO A 1 647 ? 31.438 -30.622 5.425 1.00 27.78 647 PRO A O 1
ATOM 4956 N N . SER A 1 648 ? 33.262 -31.692 6.201 1.00 23.25 648 SER A N 1
ATOM 4957 C CA . SER A 1 648 ? 33.725 -30.737 7.221 1.00 23.25 648 SER A CA 1
ATOM 4958 C C . SER A 1 648 ? 34.940 -29.951 6.686 1.00 23.25 648 SER A C 1
ATOM 4960 O O . SER A 1 648 ? 35.423 -30.273 5.606 1.00 23.25 648 SER A O 1
ATOM 4962 N N . PHE A 1 649 ? 35.460 -29.016 7.497 1.00 26.58 649 PHE A N 1
ATOM 4963 C CA . PHE A 1 649 ? 36.599 -28.086 7.320 1.00 26.58 649 PHE A CA 1
ATOM 4964 C C . PHE A 1 649 ? 36.219 -26.689 6.791 1.00 26.58 649 PHE A C 1
ATOM 4966 O O . PHE A 1 649 ? 35.395 -26.562 5.897 1.00 26.58 649 PHE A O 1
ATOM 4973 N N . ALA A 1 650 ? 36.806 -25.582 7.261 1.00 25.05 650 ALA A N 1
ATOM 4974 C CA . ALA A 1 650 ? 37.504 -25.288 8.522 1.00 25.05 650 ALA A CA 1
ATOM 4975 C C . ALA A 1 650 ? 37.447 -23.759 8.755 1.00 25.05 650 ALA A C 1
ATOM 4977 O O . ALA A 1 650 ? 37.186 -22.992 7.830 1.00 25.05 650 ALA A O 1
ATOM 4978 N N . ALA A 1 651 ? 37.674 -23.293 9.985 1.00 25.25 651 ALA A N 1
ATOM 4979 C CA . ALA A 1 651 ? 37.568 -21.872 10.319 1.00 25.25 651 ALA A CA 1
ATOM 4980 C C . ALA A 1 651 ? 38.826 -21.057 9.954 1.00 25.25 651 ALA A C 1
ATOM 4982 O O . ALA A 1 651 ? 39.943 -21.516 10.179 1.00 25.25 651 ALA A O 1
ATOM 4983 N N . GLY A 1 652 ? 38.640 -19.789 9.556 1.00 24.44 652 GLY A N 1
ATOM 4984 C CA . GLY A 1 652 ? 39.622 -18.731 9.845 1.00 24.44 652 GLY A CA 1
ATOM 4985 C C . GLY A 1 652 ? 39.950 -17.724 8.736 1.00 24.44 652 GLY A C 1
ATOM 4986 O O . GLY A 1 652 ? 40.873 -17.946 7.963 1.00 24.44 652 GLY A O 1
ATOM 4987 N N . LYS A 1 653 ? 39.333 -16.533 8.783 1.00 26.33 653 LYS A N 1
ATOM 4988 C CA . LYS A 1 653 ? 40.002 -15.246 9.110 1.00 26.33 653 LYS A CA 1
ATOM 4989 C C . LYS A 1 653 ? 39.063 -14.051 8.898 1.00 26.33 653 LYS A C 1
ATOM 4991 O O . LYS A 1 653 ? 38.333 -13.973 7.919 1.00 26.33 653 LYS A O 1
ATOM 4996 N N . LYS A 1 654 ? 39.118 -13.090 9.826 1.00 27.66 654 LYS A N 1
ATOM 4997 C CA . LYS A 1 654 ? 38.487 -11.768 9.684 1.00 27.66 654 LYS A CA 1
ATOM 4998 C C . LYS A 1 654 ? 39.360 -10.895 8.778 1.00 27.66 654 LYS A C 1
ATOM 5000 O O . LYS A 1 654 ? 40.561 -10.811 9.025 1.00 27.66 654 LYS A O 1
ATOM 5005 N N . ILE A 1 655 ? 38.760 -10.187 7.824 1.00 27.19 655 ILE A N 1
ATOM 5006 C CA . ILE A 1 655 ? 39.406 -9.088 7.090 1.00 27.19 655 ILE A CA 1
ATOM 5007 C C . ILE A 1 655 ? 38.628 -7.803 7.403 1.00 27.19 655 ILE A C 1
ATOM 5009 O O . ILE A 1 655 ? 37.399 -7.792 7.363 1.00 27.19 655 ILE A O 1
ATOM 5013 N N . ARG A 1 656 ? 39.344 -6.745 7.798 1.00 26.52 656 ARG A N 1
ATOM 5014 C CA . ARG A 1 656 ? 38.785 -5.404 8.048 1.00 26.52 656 ARG A CA 1
ATOM 5015 C C . ARG A 1 656 ? 38.700 -4.627 6.723 1.00 26.52 656 ARG A C 1
ATOM 5017 O O . ARG A 1 656 ? 39.574 -4.830 5.883 1.00 26.52 656 ARG A O 1
ATOM 5024 N N . PRO A 1 657 ? 37.730 -3.713 6.541 1.00 28.44 657 PRO A N 1
ATOM 5025 C CA . PRO A 1 657 ? 37.742 -2.799 5.403 1.00 28.44 657 PRO A CA 1
ATOM 5026 C C . PRO A 1 657 ? 38.897 -1.795 5.537 1.00 28.44 657 PRO A C 1
ATOM 5028 O O . PRO A 1 657 ? 39.164 -1.293 6.632 1.00 28.44 657 PRO A O 1
ATOM 5031 N N . ALA A 1 658 ? 39.579 -1.514 4.427 1.00 26.86 658 ALA A N 1
ATOM 5032 C CA . ALA A 1 658 ? 40.632 -0.506 4.360 1.00 26.86 658 ALA A CA 1
ATOM 5033 C C . ALA A 1 658 ? 40.036 0.893 4.137 1.00 26.86 658 ALA A C 1
ATOM 5035 O O . ALA A 1 658 ? 39.082 1.060 3.378 1.00 26.86 658 ALA A O 1
ATOM 5036 N N . ILE A 1 659 ? 40.622 1.889 4.798 1.00 29.62 659 ILE A N 1
ATOM 5037 C CA . ILE A 1 659 ? 40.310 3.311 4.629 1.00 29.62 659 ILE A CA 1
ATOM 5038 C C . ILE A 1 659 ? 41.225 3.853 3.522 1.00 29.62 659 ILE A C 1
ATOM 5040 O O . ILE A 1 659 ? 42.438 3.661 3.591 1.00 29.62 659 ILE A O 1
ATOM 5044 N N . GLY A 1 660 ? 40.652 4.502 2.504 1.00 28.52 660 GLY A N 1
ATOM 5045 C CA . GLY A 1 660 ? 41.416 5.226 1.480 1.00 28.52 660 GLY A CA 1
ATOM 5046 C C . GLY A 1 660 ? 41.857 6.609 1.987 1.00 28.52 660 GLY A C 1
ATOM 5047 O O . GLY A 1 660 ? 41.111 7.213 2.759 1.00 28.52 660 GLY A O 1
ATOM 5048 N N . PRO A 1 661 ? 43.045 7.111 1.601 1.00 30.34 661 PRO A N 1
ATOM 5049 C CA . PRO A 1 661 ? 43.587 8.359 2.133 1.00 30.34 661 PRO A CA 1
ATOM 5050 C C . PRO A 1 661 ? 43.006 9.611 1.461 1.00 30.34 661 PRO A C 1
ATOM 5052 O O . PRO A 1 661 ? 42.681 9.616 0.274 1.00 30.34 661 PRO A O 1
ATOM 5055 N N . GLU A 1 662 ? 42.948 10.694 2.232 1.00 28.05 662 GLU A N 1
ATOM 5056 C CA . GLU A 1 662 ? 42.692 12.057 1.760 1.00 28.05 662 GLU A CA 1
ATOM 5057 C C . GLU A 1 662 ? 43.908 12.607 0.988 1.00 28.05 662 GLU A C 1
ATOM 5059 O O . GLU A 1 662 ? 45.052 12.341 1.360 1.00 28.05 662 GLU A O 1
ATOM 5064 N N . ILE A 1 663 ? 43.675 13.416 -0.053 1.00 28.20 663 ILE A N 1
ATOM 5065 C CA . ILE A 1 663 ? 44.706 14.214 -0.746 1.00 28.20 663 ILE A CA 1
ATOM 5066 C C . ILE A 1 663 ? 44.137 15.637 -0.965 1.00 28.20 663 ILE A C 1
ATOM 5068 O O . ILE A 1 663 ? 42.949 15.755 -1.276 1.00 28.20 663 ILE A O 1
ATOM 5072 N N . PRO A 1 664 ? 44.913 16.719 -0.730 1.00 28.48 664 PRO A N 1
ATOM 5073 C CA . PRO A 1 664 ? 44.346 18.025 -0.379 1.00 28.48 664 PRO A CA 1
ATOM 5074 C C . PRO A 1 664 ? 44.123 19.000 -1.549 1.00 28.48 664 PRO A C 1
ATOM 5076 O O . PRO A 1 664 ? 44.629 18.834 -2.655 1.00 28.48 664 PRO A O 1
ATOM 5079 N N . LEU A 1 665 ? 43.387 20.071 -1.236 1.00 28.75 665 LEU A N 1
ATOM 5080 C CA . LEU A 1 665 ? 43.158 21.259 -2.066 1.00 28.75 665 LEU A CA 1
ATOM 5081 C C . LEU A 1 665 ? 44.444 22.045 -2.369 1.00 28.75 665 LEU A C 1
ATOM 5083 O O . LEU A 1 665 ? 45.249 22.293 -1.471 1.00 28.75 665 LEU A O 1
ATOM 5087 N N . SER A 1 666 ? 44.540 22.583 -3.587 1.00 25.97 666 SER A N 1
ATOM 5088 C CA . SER A 1 666 ? 45.453 23.682 -3.924 1.00 25.97 666 SER A CA 1
ATOM 5089 C C . SER A 1 666 ? 44.914 24.558 -5.068 1.00 25.97 666 SER A C 1
ATOM 5091 O O . SER A 1 666 ? 44.496 24.078 -6.118 1.00 25.97 666 SER A O 1
ATOM 5093 N N . THR A 1 667 ? 44.921 25.873 -4.839 1.00 28.89 667 THR A N 1
ATOM 5094 C CA . THR A 1 667 ? 44.875 26.951 -5.850 1.00 28.89 667 THR A CA 1
ATOM 5095 C C . THR A 1 667 ? 46.331 27.291 -6.246 1.00 28.89 667 THR A C 1
ATOM 5097 O O . THR A 1 667 ? 47.219 27.021 -5.432 1.00 28.89 667 THR A O 1
ATOM 5100 N N . PRO A 1 668 ? 46.653 27.794 -7.466 1.00 31.75 668 PRO A N 1
ATOM 5101 C CA . PRO A 1 668 ? 46.131 29.030 -8.084 1.00 31.75 668 PRO A CA 1
ATOM 5102 C C . PRO A 1 668 ? 45.717 28.806 -9.575 1.00 31.75 668 PRO A C 1
ATOM 5104 O O . PRO A 1 668 ? 45.448 27.672 -9.946 1.00 31.75 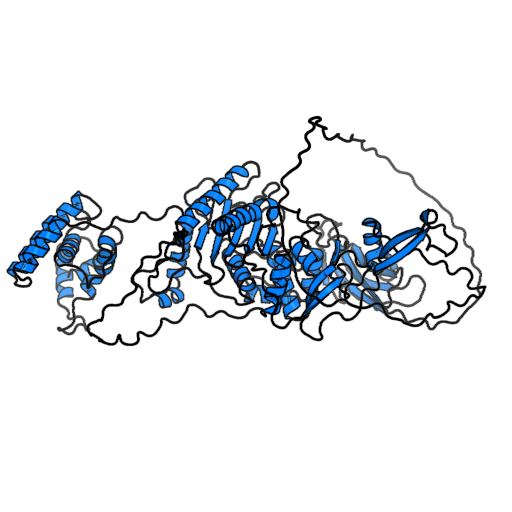668 PRO A O 1
ATOM 5107 N N . GLY A 1 669 ? 45.565 29.783 -10.488 1.00 23.44 669 GLY A N 1
ATOM 5108 C CA . GLY A 1 669 ? 45.851 31.226 -10.454 1.00 23.44 669 GLY A CA 1
ATOM 5109 C C . GLY A 1 669 ? 45.414 31.995 -11.719 1.00 23.44 669 GLY A C 1
ATOM 5110 O O . GLY A 1 669 ? 44.623 31.509 -12.520 1.00 23.44 669 GLY A O 1
ATOM 5111 N N . SER A 1 670 ? 45.947 33.210 -11.889 1.00 24.92 670 SER A N 1
ATOM 5112 C CA . SER A 1 670 ? 45.737 34.140 -13.015 1.00 24.92 670 SER A CA 1
ATOM 5113 C C . SER A 1 670 ? 46.791 34.026 -14.132 1.00 24.92 670 SER A C 1
ATOM 5115 O O . SER A 1 670 ? 47.981 33.960 -13.833 1.00 24.92 670 SER A O 1
ATOM 5117 N N . GLY A 1 671 ? 46.395 34.171 -15.403 1.00 24.73 671 GLY A N 1
ATOM 5118 C CA . GLY A 1 671 ? 47.319 34.370 -16.535 1.00 24.73 671 GLY A CA 1
ATOM 5119 C C . GLY A 1 671 ? 46.575 34.615 -17.855 1.00 24.73 671 GLY A C 1
ATOM 5120 O O . GLY A 1 671 ? 45.543 33.997 -18.092 1.00 24.73 671 GLY A O 1
ATOM 5121 N N . SER A 1 672 ? 47.042 35.545 -18.697 1.00 23.42 672 SER A N 1
ATOM 5122 C CA . SER A 1 672 ? 46.264 36.074 -19.834 1.00 23.42 672 SER A CA 1
ATOM 5123 C C . SER A 1 672 ? 47.000 36.084 -21.181 1.00 23.42 672 SER A C 1
ATOM 5125 O O . SER A 1 672 ? 48.205 36.314 -21.192 1.00 23.42 672 SER A O 1
ATOM 5127 N N . ARG A 1 673 ? 46.197 36.109 -22.262 1.00 26.61 673 ARG A N 1
ATOM 5128 C CA . ARG A 1 673 ? 46.420 36.716 -23.603 1.00 26.61 673 ARG A CA 1
ATOM 5129 C C . ARG A 1 673 ? 46.990 35.883 -24.772 1.00 26.61 673 ARG A C 1
ATOM 5131 O O . ARG A 1 673 ? 47.907 35.088 -24.640 1.00 26.61 673 ARG A O 1
ATOM 5138 N N . THR A 1 674 ? 46.460 36.290 -25.940 1.00 26.06 674 THR A N 1
ATOM 5139 C CA . THR A 1 674 ? 46.969 36.251 -27.334 1.00 26.06 674 THR A CA 1
ATOM 5140 C C . THR A 1 674 ? 46.991 34.933 -28.125 1.00 26.06 674 THR A C 1
ATOM 5142 O O . THR A 1 674 ? 47.620 33.962 -27.734 1.00 26.06 674 THR A O 1
ATOM 5145 N N . GLY A 1 675 ? 46.326 34.960 -29.296 1.00 22.70 675 GLY A N 1
ATOM 5146 C CA . GLY A 1 675 ? 46.520 34.019 -30.418 1.00 22.70 675 GLY A CA 1
ATOM 5147 C C . GLY A 1 675 ? 47.685 34.447 -31.338 1.00 22.70 675 GLY A C 1
ATOM 5148 O O . GLY A 1 675 ? 48.559 35.165 -30.848 1.00 22.70 675 GLY A O 1
ATOM 5149 N N . PRO A 1 676 ? 47.709 34.091 -32.649 1.00 33.94 676 PRO A N 1
ATOM 5150 C CA . PRO A 1 676 ? 46.586 34.370 -33.558 1.00 33.94 676 PRO A CA 1
ATOM 5151 C C . PRO A 1 676 ? 46.264 33.319 -34.657 1.00 33.94 676 PRO A C 1
ATOM 5153 O O . PRO A 1 676 ? 46.989 32.364 -34.904 1.00 33.94 676 PRO A O 1
ATOM 5156 N N . SER A 1 677 ? 45.144 33.591 -35.336 1.00 25.00 677 SER A N 1
ATOM 5157 C CA . SER A 1 677 ? 44.720 33.208 -36.699 1.00 25.00 677 SER A CA 1
ATOM 5158 C C . SER A 1 677 ? 45.738 32.578 -37.672 1.00 25.00 677 SER A C 1
ATOM 5160 O O . SER A 1 677 ? 46.752 33.196 -37.992 1.00 25.00 677 SER A O 1
ATOM 5162 N N . ALA A 1 678 ? 45.300 31.522 -38.371 1.00 24.92 678 ALA A N 1
ATOM 5163 C CA . ALA A 1 678 ? 45.628 31.291 -39.784 1.00 24.92 678 ALA A CA 1
ATOM 5164 C C . ALA A 1 678 ? 44.416 30.706 -40.538 1.00 24.92 678 ALA A C 1
ATOM 5166 O O . ALA A 1 678 ? 43.805 29.732 -40.101 1.00 24.92 678 ALA A O 1
ATOM 5167 N N . SER A 1 679 ? 44.057 31.321 -41.663 1.00 24.47 679 SER A N 1
ATOM 5168 C CA . SER A 1 679 ? 42.966 30.920 -42.555 1.00 24.47 679 SER A CA 1
ATOM 5169 C C . SER A 1 679 ? 43.497 30.147 -43.763 1.00 24.47 679 SER A C 1
ATOM 5171 O O . SER A 1 679 ? 44.554 30.485 -44.284 1.00 24.47 679 SER A O 1
ATOM 5173 N N . LEU A 1 680 ? 42.728 29.181 -44.277 1.00 25.47 680 LEU A N 1
ATOM 5174 C CA . LEU A 1 680 ? 42.866 28.684 -45.651 1.00 25.47 680 LEU A CA 1
ATOM 5175 C C . LEU A 1 680 ? 41.496 28.227 -46.184 1.00 25.47 680 LEU A C 1
ATOM 5177 O O . LEU A 1 680 ? 40.760 27.503 -45.518 1.00 25.47 680 LEU A O 1
ATOM 5181 N N . ARG A 1 681 ? 41.143 28.703 -47.383 1.00 24.81 681 ARG A N 1
ATOM 5182 C CA . ARG A 1 681 ? 39.973 28.287 -48.179 1.00 24.81 681 ARG A CA 1
ATOM 5183 C C . ARG A 1 681 ? 40.446 27.450 -49.378 1.00 24.81 681 ARG A C 1
ATOM 5185 O O . ARG A 1 681 ? 41.625 27.480 -49.711 1.00 24.81 681 ARG A O 1
ATOM 5192 N N . THR A 1 682 ? 39.477 26.867 -50.092 1.00 26.91 682 THR A N 1
ATOM 5193 C CA . THR A 1 682 ? 39.569 26.107 -51.365 1.00 26.91 682 THR A CA 1
ATOM 5194 C C . THR A 1 682 ? 40.002 24.633 -51.227 1.00 26.91 682 THR A C 1
ATOM 5196 O O . THR A 1 682 ? 40.906 24.332 -50.463 1.00 26.91 682 THR A O 1
ATOM 5199 N N . GLY A 1 683 ? 39.357 23.671 -51.905 1.00 24.91 683 GLY A N 1
ATOM 5200 C CA . GLY A 1 683 ? 38.149 23.806 -52.733 1.00 24.91 683 GLY A CA 1
ATOM 5201 C C . GLY A 1 683 ? 37.497 22.485 -53.186 1.00 24.91 683 GLY A C 1
ATOM 5202 O O . GLY A 1 683 ? 38.173 21.500 -53.435 1.00 24.91 683 GLY A O 1
ATOM 5203 N N . MET A 1 684 ? 36.163 22.529 -53.274 1.00 25.81 684 MET A N 1
ATOM 5204 C CA . MET A 1 684 ? 35.262 21.929 -54.277 1.00 25.81 684 MET A CA 1
ATOM 5205 C C . MET A 1 684 ? 35.646 20.615 -55.001 1.00 25.81 684 MET A C 1
ATOM 5207 O O . MET A 1 684 ? 36.484 20.630 -55.896 1.00 25.81 684 MET A O 1
ATOM 5211 N N . GLN A 1 685 ? 34.845 19.558 -54.796 1.00 27.00 685 GLN A N 1
ATOM 5212 C CA . GLN A 1 685 ? 34.243 18.787 -55.903 1.00 27.00 685 GLN A CA 1
ATOM 5213 C C . GLN A 1 685 ? 32.978 18.026 -55.458 1.00 27.00 685 GLN A C 1
ATOM 5215 O O . GLN A 1 685 ? 32.829 17.674 -54.289 1.00 27.00 685 GLN A O 1
ATOM 5220 N N . GLU A 1 686 ? 32.028 17.851 -56.381 1.00 30.48 686 GLU A N 1
ATOM 5221 C CA . GLU A 1 686 ? 30.672 17.352 -56.111 1.00 30.48 686 GLU A CA 1
ATOM 5222 C C . GLU A 1 686 ? 30.534 15.827 -56.247 1.00 30.48 686 GLU A C 1
ATOM 5224 O O . GLU A 1 686 ? 31.123 15.214 -57.134 1.00 30.48 686 GLU A O 1
ATOM 5229 N N . ALA A 1 687 ? 29.618 15.243 -55.468 1.00 27.23 687 ALA A N 1
ATOM 5230 C CA . ALA A 1 687 ? 28.953 13.983 -55.802 1.00 27.23 687 ALA A CA 1
ATOM 5231 C C . ALA A 1 687 ? 27.488 14.026 -55.322 1.00 27.23 687 ALA A C 1
ATOM 5233 O O . ALA A 1 687 ? 27.190 13.790 -54.152 1.00 27.23 687 ALA A O 1
ATOM 5234 N N . ARG A 1 688 ? 26.550 14.361 -56.221 1.00 30.92 688 ARG A N 1
ATOM 5235 C CA . ARG A 1 688 ? 25.101 14.285 -55.949 1.00 30.92 688 ARG A CA 1
ATOM 5236 C C . ARG A 1 688 ? 24.609 12.855 -56.181 1.00 30.92 688 ARG A C 1
ATOM 5238 O O . ARG A 1 688 ? 24.883 12.296 -57.237 1.00 30.92 688 ARG A O 1
ATOM 5245 N N . GLY A 1 689 ? 23.838 12.285 -55.250 1.00 30.52 689 GLY A N 1
ATOM 5246 C CA . GLY A 1 689 ? 23.335 10.914 -55.438 1.00 30.52 689 GLY A CA 1
ATOM 5247 C C . GLY A 1 689 ? 22.445 10.302 -54.351 1.00 30.52 689 GLY A C 1
ATOM 5248 O O . GLY A 1 689 ? 22.224 9.09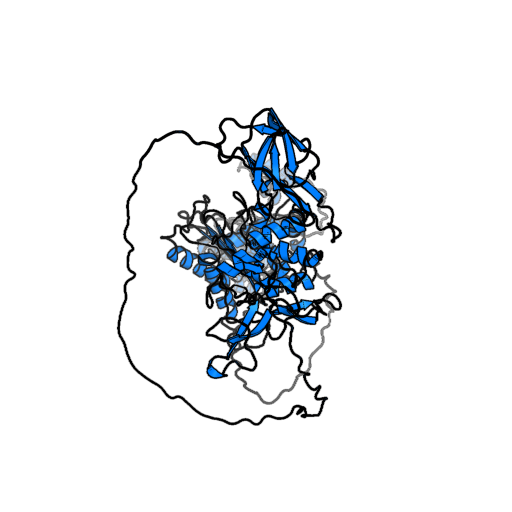8 -54.383 1.00 30.52 689 GLY A O 1
ATOM 5249 N N . SER A 1 690 ? 21.921 11.075 -53.395 1.00 34.00 690 SER A N 1
ATOM 5250 C CA . SER A 1 690 ? 20.908 10.585 -52.449 1.00 34.00 690 SER A CA 1
ATOM 5251 C C . SER A 1 690 ? 19.900 11.689 -52.156 1.00 34.00 690 SER A C 1
ATOM 5253 O O . SER A 1 690 ? 20.287 12.837 -51.932 1.00 34.00 690 SER A O 1
ATOM 5255 N N . ALA A 1 691 ? 18.607 11.360 -52.190 1.00 37.94 691 ALA A N 1
ATOM 5256 C CA . ALA A 1 691 ? 17.541 12.304 -51.880 1.00 37.94 691 ALA A CA 1
ATOM 5257 C C . ALA A 1 691 ? 17.541 12.590 -50.371 1.00 37.94 691 ALA A C 1
ATOM 5259 O O . ALA A 1 691 ? 16.983 11.827 -49.579 1.00 37.94 691 ALA A O 1
ATOM 5260 N N . ALA A 1 692 ? 18.204 13.678 -49.975 1.00 45.81 692 ALA A N 1
ATOM 5261 C CA . ALA A 1 692 ? 18.265 14.113 -48.588 1.00 45.81 692 ALA A CA 1
ATOM 5262 C C . ALA A 1 692 ? 16.845 14.355 -48.051 1.00 45.81 692 ALA A C 1
ATOM 5264 O O . ALA A 1 692 ? 16.102 15.182 -48.580 1.00 45.81 692 ALA A O 1
ATOM 5265 N N . ARG A 1 693 ? 16.466 13.626 -46.994 1.00 56.50 693 ARG A N 1
ATOM 5266 C CA . ARG A 1 693 ? 15.231 13.907 -46.255 1.00 56.50 693 ARG A CA 1
ATOM 5267 C C . ARG A 1 693 ? 15.353 15.285 -45.615 1.00 56.50 693 ARG A C 1
ATOM 5269 O O . ARG A 1 693 ? 16.296 15.535 -44.869 1.00 56.50 693 ARG A O 1
ATOM 5276 N N . GLU A 1 694 ? 14.394 16.151 -45.909 1.00 76.94 694 GLU A N 1
ATOM 5277 C CA . GLU A 1 694 ? 14.335 17.507 -45.374 1.00 76.94 694 GLU A CA 1
ATOM 5278 C C . GLU A 1 694 ? 14.178 17.469 -43.845 1.00 76.94 694 GLU A C 1
ATOM 5280 O O . GLU A 1 694 ? 13.229 16.882 -43.320 1.00 76.94 694 GLU A O 1
ATOM 5285 N N . VAL A 1 695 ? 15.141 18.054 -43.128 1.00 84.88 695 VAL A N 1
ATOM 5286 C CA . VAL A 1 695 ? 15.165 18.058 -41.659 1.00 84.88 695 VAL A CA 1
ATOM 5287 C C . VAL A 1 695 ? 14.200 19.115 -41.136 1.00 84.88 695 VAL A C 1
ATOM 5289 O O . VAL A 1 695 ? 14.297 20.290 -41.479 1.00 84.88 695 VAL A O 1
ATOM 5292 N N . ARG A 1 696 ? 13.275 18.719 -40.264 1.00 89.38 696 ARG A N 1
ATOM 5293 C CA . ARG A 1 696 ? 12.308 19.619 -39.629 1.00 89.38 696 ARG A CA 1
ATOM 5294 C C . ARG A 1 696 ? 12.778 19.989 -38.230 1.00 89.38 696 ARG A C 1
ATOM 5296 O O . ARG A 1 696 ? 13.141 19.115 -37.449 1.00 89.38 696 ARG A O 1
ATOM 5303 N N . LEU A 1 697 ? 12.749 21.286 -37.922 1.00 92.44 697 LEU A N 1
ATOM 5304 C CA . LEU A 1 697 ? 13.202 21.863 -36.654 1.00 92.44 697 LEU A CA 1
ATOM 5305 C C . LEU A 1 697 ? 12.042 22.586 -35.961 1.00 92.44 697 LEU A C 1
ATOM 5307 O O . LEU A 1 697 ? 11.466 23.521 -36.523 1.00 92.44 697 LEU A O 1
ATOM 5311 N N . SER A 1 698 ? 11.729 22.212 -34.723 1.00 92.31 698 SER A N 1
ATOM 5312 C CA . SER A 1 698 ? 10.691 22.875 -33.923 1.00 92.31 698 SER A CA 1
ATOM 5313 C C . SER A 1 698 ? 11.128 23.071 -32.477 1.00 92.31 698 SER A C 1
ATOM 5315 O O . SER A 1 698 ? 11.450 22.102 -31.792 1.00 92.31 698 SER A O 1
ATOM 5317 N N . VAL A 1 699 ? 11.083 24.315 -31.999 1.00 93.44 699 VAL A N 1
ATOM 5318 C CA . VAL A 1 699 ? 11.224 24.648 -30.575 1.00 93.44 699 VAL A CA 1
ATOM 5319 C C . VAL A 1 699 ? 9.976 24.170 -29.827 1.00 93.44 699 VAL A C 1
ATOM 5321 O O . VAL A 1 699 ? 8.857 24.444 -30.258 1.00 93.44 699 VAL A O 1
ATOM 5324 N N . VAL A 1 700 ? 10.180 23.441 -28.729 1.00 90.06 700 VAL A N 1
ATOM 5325 C CA . VAL A 1 700 ? 9.132 22.881 -27.856 1.00 90.06 700 VAL A CA 1
ATOM 5326 C C . VAL A 1 700 ? 9.081 23.610 -26.513 1.00 90.06 700 VAL A C 1
ATOM 5328 O O . VAL A 1 700 ? 8.000 23.801 -25.963 1.00 90.06 700 VAL A O 1
ATOM 5331 N N . ALA A 1 701 ? 10.232 24.063 -26.011 1.00 86.69 701 ALA A N 1
ATOM 5332 C CA . ALA A 1 701 ? 10.323 24.985 -24.886 1.00 86.69 701 ALA A CA 1
ATOM 5333 C C . ALA A 1 701 ? 11.341 26.092 -25.215 1.00 86.69 701 ALA A C 1
ATOM 5335 O O . ALA A 1 701 ? 12.391 25.780 -25.782 1.00 86.69 701 ALA A O 1
ATOM 5336 N N . PRO A 1 702 ? 11.084 27.363 -24.860 1.00 89.75 702 PRO A N 1
ATOM 5337 C CA . PRO A 1 702 ? 9.861 27.894 -24.248 1.00 89.75 702 PRO A CA 1
ATOM 5338 C C . PRO A 1 702 ? 8.652 27.889 -25.204 1.00 89.75 702 PRO A C 1
ATOM 5340 O O . PRO A 1 702 ? 8.799 27.691 -26.406 1.00 89.75 702 PRO A O 1
ATOM 5343 N N . GLU A 1 703 ? 7.449 28.127 -24.676 1.00 87.56 703 GLU A N 1
ATOM 5344 C CA . GLU A 1 703 ? 6.262 28.379 -25.505 1.00 87.56 703 GLU A CA 1
ATOM 5345 C C . GLU A 1 703 ? 6.315 29.780 -26.141 1.00 87.56 703 GLU A C 1
ATOM 5347 O O . GLU A 1 703 ? 6.768 30.749 -25.524 1.00 87.56 703 GLU A O 1
ATOM 5352 N N . ASN A 1 704 ? 5.811 29.911 -27.371 1.00 90.94 704 ASN A N 1
ATOM 5353 C CA . ASN A 1 704 ? 5.793 31.192 -28.076 1.00 90.94 704 ASN A CA 1
ATOM 5354 C C . ASN A 1 704 ? 4.785 32.166 -27.451 1.00 90.94 704 ASN A C 1
ATOM 5356 O O . ASN A 1 704 ? 3.603 31.856 -27.324 1.00 90.94 704 ASN A O 1
ATOM 5360 N N . GLY A 1 705 ? 5.255 33.359 -27.092 1.00 86.31 705 GLY A N 1
ATOM 5361 C CA . GLY A 1 705 ? 4.491 34.372 -26.366 1.00 86.31 705 GLY A CA 1
ATOM 5362 C C . GLY A 1 705 ? 4.522 34.223 -24.840 1.00 86.31 705 GLY A C 1
ATOM 5363 O O . GLY A 1 705 ? 3.818 34.974 -24.157 1.00 86.31 705 GLY A O 1
ATOM 5364 N N . ALA A 1 706 ? 5.317 33.294 -24.289 1.00 83.81 706 ALA A N 1
ATOM 5365 C CA . ALA A 1 706 ? 5.411 33.088 -22.845 1.00 83.81 706 ALA A CA 1
ATOM 5366 C C . ALA A 1 706 ? 5.820 34.374 -22.101 1.00 83.81 706 ALA A C 1
ATOM 5368 O O . ALA A 1 706 ? 6.650 35.162 -22.564 1.00 83.81 706 ALA A O 1
ATOM 5369 N N . ARG A 1 707 ? 5.231 34.580 -20.916 1.00 87.06 707 ARG A N 1
ATOM 5370 C CA . ARG A 1 707 ? 5.535 35.707 -20.025 1.00 87.06 707 ARG A CA 1
ATOM 5371 C C . ARG A 1 707 ? 6.070 35.179 -18.707 1.00 87.06 707 ARG A C 1
ATOM 5373 O O . ARG A 1 707 ? 5.374 34.432 -18.025 1.00 87.06 707 ARG A O 1
ATOM 5380 N N . LEU A 1 708 ? 7.292 35.566 -18.367 1.00 82.81 708 LEU A N 1
ATOM 5381 C CA . LEU A 1 708 ? 8.014 35.078 -17.194 1.00 82.81 708 LEU A CA 1
ATOM 5382 C C . LEU A 1 708 ? 8.291 36.244 -16.245 1.00 82.81 708 LEU A C 1
ATOM 5384 O O . LEU A 1 708 ? 8.547 37.354 -16.706 1.00 82.81 708 LEU A O 1
ATOM 5388 N N . LEU A 1 709 ? 8.235 35.987 -14.939 1.00 76.00 709 LEU A N 1
ATOM 5389 C CA . LEU A 1 709 ? 8.632 36.947 -13.910 1.00 76.00 709 LEU A CA 1
ATOM 5390 C C . LEU A 1 709 ? 10.064 36.622 -13.467 1.00 76.00 709 LEU A C 1
ATOM 5392 O O . LEU A 1 709 ? 10.342 35.469 -13.130 1.00 76.00 709 LEU A O 1
ATOM 5396 N N . HIS A 1 710 ? 10.957 37.605 -13.470 1.00 78.25 710 HIS A N 1
ATOM 5397 C CA . HIS A 1 710 ? 12.320 37.465 -12.969 1.00 78.25 710 HIS A CA 1
ATOM 5398 C C . HIS A 1 710 ? 12.401 37.930 -11.511 1.00 78.25 710 HIS A C 1
ATOM 5400 O O . HIS A 1 710 ? 12.319 39.122 -11.225 1.00 78.25 710 HIS A O 1
ATOM 5406 N N . ASP A 1 711 ? 12.623 36.997 -10.588 1.00 74.56 711 ASP A N 1
ATOM 5407 C CA . ASP A 1 711 ? 12.937 37.314 -9.194 1.00 74.56 711 ASP A CA 1
ATOM 5408 C C . ASP A 1 711 ? 14.434 37.684 -9.064 1.00 74.56 711 ASP A C 1
ATOM 5410 O O . ASP A 1 711 ? 15.289 36.829 -9.313 1.00 74.56 711 ASP A O 1
ATOM 5414 N N . PRO A 1 712 ? 14.786 38.940 -8.718 1.00 68.69 712 PRO A N 1
ATOM 5415 C CA . PRO A 1 712 ? 16.177 39.381 -8.619 1.00 68.69 712 PRO A CA 1
ATOM 5416 C C . PRO A 1 712 ? 16.942 38.812 -7.414 1.00 68.69 712 PRO A C 1
ATOM 5418 O O . PRO A 1 712 ? 18.167 38.915 -7.398 1.00 68.69 712 PRO A O 1
ATOM 5421 N N . GLU A 1 713 ? 16.269 38.206 -6.430 1.00 66.50 713 GLU A N 1
ATOM 5422 C CA . GLU A 1 713 ? 16.918 37.542 -5.287 1.00 66.50 713 GLU A CA 1
ATOM 5423 C C . GLU A 1 713 ? 17.196 36.047 -5.555 1.00 66.50 713 GLU A C 1
ATOM 5425 O O . GLU A 1 713 ? 17.853 35.364 -4.763 1.00 66.50 713 GLU A O 1
ATOM 5430 N N . MET A 1 714 ? 16.727 35.519 -6.691 1.00 63.22 714 MET A N 1
ATOM 5431 C CA . MET A 1 714 ? 16.852 34.109 -7.053 1.00 63.22 714 MET A CA 1
ATOM 5432 C C . MET A 1 714 ? 18.302 33.734 -7.428 1.00 63.22 714 MET A C 1
ATOM 5434 O O . MET A 1 714 ? 18.907 34.379 -8.287 1.00 63.22 714 MET A O 1
ATOM 5438 N N . PRO A 1 715 ? 18.874 32.647 -6.864 1.00 62.03 715 PRO A N 1
ATOM 5439 C CA . PRO A 1 715 ? 20.226 32.202 -7.200 1.00 62.03 715 PRO A CA 1
ATOM 5440 C C . PRO A 1 715 ? 20.435 31.995 -8.717 1.00 62.03 715 PRO A C 1
ATOM 5442 O O . PRO A 1 715 ? 19.594 31.350 -9.353 1.00 62.03 715 PRO A O 1
ATOM 5445 N N . PRO A 1 716 ? 21.559 32.448 -9.319 1.00 60.06 716 PRO A N 1
ATOM 5446 C CA . PRO A 1 716 ? 21.759 32.416 -10.777 1.00 60.06 716 PRO A CA 1
ATOM 5447 C C . PRO A 1 716 ? 21.679 31.025 -11.428 1.00 60.06 716 PRO A C 1
ATOM 5449 O O . PRO A 1 716 ? 21.347 30.898 -12.602 1.00 60.06 716 PRO A O 1
ATOM 5452 N N . ASN A 1 717 ? 21.961 29.961 -10.672 1.00 57.78 717 ASN A N 1
ATOM 5453 C CA . ASN A 1 717 ? 21.823 28.572 -11.119 1.00 57.78 717 ASN A CA 1
ATOM 5454 C C . ASN A 1 717 ? 20.358 28.095 -11.198 1.00 57.78 717 ASN A C 1
ATOM 5456 O O . ASN A 1 717 ? 20.079 27.088 -11.849 1.00 57.78 717 ASN A O 1
ATOM 5460 N N . LEU A 1 718 ? 19.432 28.796 -10.541 1.00 60.38 718 LEU A N 1
ATOM 5461 C CA . LEU A 1 718 ? 17.992 28.546 -10.586 1.00 60.38 718 LEU A CA 1
ATOM 5462 C C . LEU A 1 718 ? 17.279 29.506 -11.556 1.00 60.38 718 LEU A C 1
ATOM 5464 O O . LEU A 1 718 ? 16.339 29.079 -12.225 1.00 60.38 718 LEU A O 1
ATOM 5468 N N . ALA A 1 719 ? 17.759 30.747 -11.704 1.00 79.38 719 ALA A N 1
ATOM 5469 C CA . ALA A 1 719 ? 17.248 31.757 -12.640 1.00 79.38 719 ALA A CA 1
ATOM 5470 C C . ALA A 1 719 ? 17.600 31.445 -14.117 1.00 79.38 719 ALA A C 1
ATOM 5472 O O . ALA A 1 719 ? 18.365 32.153 -14.774 1.00 79.38 719 ALA A O 1
ATOM 5473 N N . SER A 1 720 ? 17.059 30.350 -14.662 1.00 86.25 720 SER A N 1
ATOM 5474 C CA . SER A 1 720 ? 17.306 29.922 -16.047 1.00 86.25 720 SER A CA 1
ATOM 5475 C C . SER A 1 720 ? 16.067 29.363 -16.747 1.00 86.25 720 SER A C 1
ATOM 5477 O O . SER A 1 720 ? 15.285 28.610 -16.166 1.00 86.25 720 SER A O 1
ATOM 5479 N N . LEU A 1 721 ? 15.929 29.703 -18.028 1.00 89.44 721 LEU A N 1
ATOM 5480 C CA . LEU A 1 721 ? 14.898 29.209 -18.933 1.00 89.44 721 LEU A CA 1
ATOM 5481 C C . LEU A 1 721 ? 15.382 27.943 -19.648 1.00 89.44 721 LEU A C 1
ATOM 5483 O O . LEU A 1 721 ? 16.489 27.923 -20.185 1.00 89.44 721 LEU A O 1
ATOM 5487 N N . ALA A 1 722 ? 14.560 26.894 -19.668 1.00 90.12 722 ALA A N 1
ATOM 5488 C CA . ALA A 1 722 ? 14.828 25.703 -20.469 1.00 90.12 722 ALA A CA 1
ATOM 5489 C C . ALA A 1 722 ? 14.549 25.987 -21.953 1.00 90.12 722 ALA A C 1
ATOM 5491 O O . ALA A 1 722 ? 13.481 26.497 -22.295 1.00 90.12 722 ALA A O 1
ATOM 5492 N N . LEU A 1 723 ? 15.512 25.644 -22.807 1.00 94.12 723 LEU A N 1
ATOM 5493 C CA . LEU A 1 723 ? 15.381 25.643 -24.258 1.00 94.12 723 LEU A CA 1
ATOM 5494 C C . LEU A 1 723 ? 15.385 24.181 -24.716 1.00 94.12 723 LEU A C 1
ATOM 5496 O O . LEU A 1 723 ? 16.356 23.475 -24.451 1.00 94.12 723 LEU A O 1
ATOM 5500 N N . GLU A 1 724 ? 14.326 23.717 -25.374 1.00 92.88 724 GLU A N 1
ATOM 5501 C CA . GLU A 1 724 ? 14.187 22.341 -25.870 1.00 92.88 724 GLU A CA 1
ATOM 5502 C C . GLU A 1 724 ? 13.640 22.353 -27.299 1.00 92.88 724 GLU A C 1
ATOM 5504 O O . GLU A 1 724 ? 12.732 23.125 -27.618 1.00 92.88 724 GLU A O 1
ATOM 5509 N N . ALA A 1 725 ? 14.185 21.502 -28.169 1.00 91.69 725 ALA A N 1
ATOM 5510 C CA . ALA A 1 725 ? 13.782 21.405 -29.567 1.00 91.69 725 ALA A CA 1
ATOM 5511 C C . ALA A 1 725 ? 13.649 19.947 -30.014 1.00 91.69 725 ALA A C 1
ATOM 5513 O O . ALA A 1 725 ? 14.365 19.061 -29.555 1.00 91.69 725 ALA A O 1
ATOM 5514 N N . VAL A 1 726 ? 12.737 19.717 -30.954 1.00 89.94 726 VAL A N 1
ATOM 5515 C CA . VAL A 1 726 ? 12.576 18.454 -31.676 1.00 89.94 726 VAL A CA 1
ATOM 5516 C C . VAL A 1 726 ? 13.128 18.630 -33.085 1.00 89.94 726 VAL A C 1
ATOM 5518 O O . VAL A 1 726 ? 12.891 19.653 -33.736 1.00 89.94 726 VAL A O 1
ATOM 5521 N N . VAL A 1 727 ? 13.872 17.618 -33.529 1.00 89.44 727 VAL A N 1
ATOM 5522 C CA . VAL A 1 727 ? 14.529 17.556 -34.834 1.00 89.44 727 VAL A CA 1
ATOM 5523 C C . VAL A 1 727 ? 14.178 16.220 -35.480 1.00 89.44 727 VAL A C 1
ATOM 5525 O O . VAL A 1 727 ? 14.397 15.172 -34.872 1.00 89.44 727 VAL A O 1
ATOM 5528 N N . ASP A 1 728 ? 13.595 16.257 -36.678 1.00 83.00 728 ASP A N 1
ATOM 5529 C CA . ASP A 1 728 ? 13.097 15.075 -37.391 1.00 83.00 728 ASP A CA 1
ATOM 5530 C C . ASP A 1 728 ? 13.505 15.097 -38.880 1.00 83.00 728 ASP A C 1
ATOM 5532 O O . ASP A 1 728 ? 13.056 15.992 -39.602 1.00 83.00 728 ASP A O 1
ATOM 5536 N N . PRO A 1 729 ? 14.312 14.133 -39.369 1.00 80.88 729 PRO A N 1
ATOM 5537 C CA . PRO A 1 729 ? 15.019 13.111 -38.589 1.00 80.88 729 PRO A CA 1
ATOM 5538 C C . PRO A 1 729 ? 16.083 13.732 -37.658 1.00 80.88 729 PRO A C 1
ATOM 5540 O O . PRO A 1 729 ? 16.573 14.824 -37.947 1.00 80.88 729 PRO A O 1
ATOM 5543 N N . PRO A 1 730 ? 16.464 13.057 -36.557 1.00 83.88 730 PRO A N 1
ATOM 5544 C CA . PRO A 1 730 ? 17.468 13.568 -35.628 1.00 83.88 730 PRO A CA 1
ATOM 5545 C C . PRO A 1 730 ? 18.845 13.708 -36.293 1.00 83.88 730 PRO A C 1
ATOM 5547 O O . PRO A 1 730 ? 19.267 12.861 -37.081 1.00 83.88 730 PRO A O 1
ATOM 5550 N N . VAL A 1 731 ? 19.551 14.778 -35.932 1.00 85.50 731 VAL A N 1
ATOM 5551 C CA . VAL A 1 731 ? 20.906 15.130 -36.390 1.00 85.50 731 VAL A CA 1
ATOM 5552 C C . VAL A 1 731 ? 21.905 15.072 -35.232 1.00 85.50 731 VAL A C 1
ATOM 5554 O O . VAL A 1 731 ? 21.507 15.074 -34.069 1.00 85.50 731 VAL A O 1
ATOM 5557 N N . GLU A 1 732 ? 23.205 15.053 -35.521 1.00 81.69 732 GLU A N 1
ATOM 5558 C CA . GLU A 1 732 ? 24.237 14.978 -34.478 1.00 81.69 732 GLU A CA 1
ATOM 5559 C C . GLU A 1 732 ? 24.229 16.205 -33.549 1.00 81.69 732 GLU A C 1
ATOM 5561 O O . GLU A 1 732 ? 24.250 16.056 -32.329 1.00 81.69 732 GLU A O 1
ATOM 5566 N N . GLN A 1 733 ? 24.148 17.414 -34.118 1.00 89.31 733 GLN A N 1
ATOM 5567 C CA . GLN A 1 733 ? 24.185 18.679 -33.380 1.00 89.31 733 GLN A CA 1
ATOM 5568 C C . GLN A 1 733 ? 23.254 19.729 -33.997 1.00 89.31 733 GLN A C 1
ATOM 5570 O O . GLN A 1 733 ? 23.079 19.782 -35.216 1.00 89.31 733 GLN A O 1
ATOM 5575 N N . VAL A 1 734 ? 22.720 20.617 -33.158 1.00 92.88 734 VAL A N 1
ATOM 5576 C CA . VAL A 1 734 ? 22.066 21.868 -33.570 1.00 92.88 734 VAL A CA 1
ATOM 5577 C C . VAL A 1 734 ? 22.642 23.063 -32.820 1.00 92.88 734 VAL A C 1
ATOM 5579 O O . VAL A 1 734 ? 23.226 22.921 -31.746 1.00 92.88 734 VAL A O 1
ATOM 5582 N N . VAL A 1 735 ? 22.450 24.259 -33.370 1.00 95.75 735 VAL A N 1
ATOM 5583 C CA . VAL A 1 735 ? 22.845 25.519 -32.734 1.00 95.75 735 VAL A CA 1
ATOM 5584 C C . VAL A 1 735 ? 21.595 26.252 -32.259 1.00 95.75 735 VAL A C 1
ATOM 5586 O O . VAL A 1 735 ? 20.715 26.579 -33.059 1.00 95.75 735 VAL A O 1
ATOM 5589 N N . TRP A 1 736 ? 21.526 26.531 -30.959 1.00 96.31 736 TRP A N 1
ATOM 5590 C CA . TRP A 1 736 ? 20.575 27.487 -30.400 1.00 96.31 736 TRP A CA 1
ATOM 5591 C C . TRP A 1 736 ? 21.032 28.907 -30.688 1.00 96.31 736 TRP A C 1
ATOM 5593 O O . TRP A 1 736 ? 22.174 29.261 -30.401 1.00 96.31 736 TRP A O 1
ATOM 5603 N N . TYR A 1 737 ? 20.107 29.720 -31.176 1.00 96.00 737 TYR A N 1
ATOM 5604 C CA . TYR A 1 737 ? 20.239 31.156 -31.348 1.00 96.00 737 TYR A CA 1
ATOM 5605 C C . TYR A 1 737 ? 19.328 31.880 -30.358 1.00 96.00 737 TYR A C 1
ATOM 5607 O O . TYR A 1 737 ? 18.180 31.472 -30.154 1.00 96.00 737 TYR A O 1
ATOM 5615 N N . VAL A 1 738 ? 19.838 32.961 -29.772 1.00 95.75 738 VAL A N 1
ATOM 5616 C CA . VAL A 1 738 ? 19.084 33.884 -28.918 1.00 95.75 738 VAL A CA 1
ATOM 5617 C C . VAL A 1 738 ? 19.295 35.295 -29.446 1.00 95.75 738 VAL A C 1
ATOM 5619 O O . VAL A 1 738 ? 20.429 35.711 -29.656 1.00 95.75 738 VAL A O 1
ATOM 5622 N N . ASP A 1 739 ? 18.202 36.005 -29.709 1.00 94.62 739 ASP A N 1
ATOM 5623 C CA . ASP A 1 739 ? 18.190 37.380 -30.233 1.00 94.62 739 ASP A CA 1
ATOM 5624 C C . ASP A 1 739 ? 18.971 37.558 -31.550 1.00 94.62 739 ASP A C 1
ATOM 5626 O O . ASP A 1 739 ? 19.459 38.635 -31.870 1.00 94.62 739 ASP A O 1
ATOM 5630 N N . GLY A 1 740 ? 19.058 36.481 -32.340 1.00 89.19 740 GLY A N 1
ATOM 5631 C CA . GLY A 1 740 ? 19.783 36.434 -33.613 1.00 89.19 740 GLY A CA 1
ATOM 5632 C C . GLY A 1 740 ? 21.233 35.949 -33.511 1.00 89.19 740 GLY A C 1
ATOM 5633 O O . GLY A 1 740 ? 21.798 35.573 -34.537 1.00 89.19 740 GLY A O 1
ATOM 5634 N N . GLU A 1 741 ? 21.793 35.852 -32.302 1.00 91.19 741 GLU A N 1
ATOM 5635 C CA . GLU A 1 741 ? 23.180 35.444 -32.041 1.00 91.19 741 GLU A CA 1
ATOM 5636 C C . GLU A 1 741 ? 23.294 33.962 -31.631 1.00 91.19 741 GLU A C 1
ATOM 5638 O O . GLU A 1 741 ? 22.421 33.454 -30.918 1.00 91.19 741 GLU A O 1
ATOM 5643 N N . PRO A 1 742 ? 24.351 33.233 -32.043 1.00 93.25 742 PRO A N 1
ATOM 5644 C CA . PRO A 1 742 ? 24.546 31.836 -31.667 1.00 93.25 742 PRO A CA 1
ATOM 5645 C C . PRO A 1 742 ? 24.888 31.722 -30.174 1.00 93.25 742 PRO A C 1
ATOM 5647 O O . PRO A 1 742 ? 25.932 32.172 -29.710 1.00 93.25 742 PRO A O 1
ATOM 5650 N N . PHE A 1 743 ? 24.004 31.080 -29.413 1.00 93.69 743 PHE A N 1
ATOM 5651 C CA . PHE A 1 743 ? 24.127 30.911 -27.967 1.00 93.69 743 PHE A CA 1
ATOM 5652 C C . PHE A 1 743 ? 24.877 29.633 -27.581 1.00 93.69 743 PHE A C 1
ATOM 5654 O O . PHE A 1 743 ? 25.780 29.677 -26.745 1.00 93.69 743 PHE A O 1
ATOM 5661 N N . LYS A 1 744 ? 24.490 28.478 -28.143 1.00 93.38 744 LYS A N 1
ATOM 5662 C CA . LYS A 1 744 ? 25.114 27.194 -27.791 1.00 93.38 744 LYS A CA 1
ATOM 5663 C C . LYS A 1 744 ? 24.888 26.114 -28.844 1.00 93.38 744 LYS A C 1
ATOM 5665 O O . LYS A 1 744 ? 23.760 25.914 -29.288 1.00 93.38 744 LYS A O 1
ATOM 5670 N N . VAL A 1 745 ? 25.943 25.368 -29.165 1.00 93.75 745 VAL A N 1
ATOM 5671 C CA . VAL A 1 745 ? 25.843 24.093 -29.890 1.00 93.75 745 VAL A CA 1
ATOM 5672 C C . VAL A 1 745 ? 25.440 22.993 -28.906 1.00 93.75 745 VAL A C 1
ATOM 5674 O O . VAL A 1 745 ? 25.982 22.928 -27.800 1.00 93.75 745 VAL A O 1
ATOM 5677 N N . VAL A 1 746 ? 24.475 22.158 -29.285 1.00 88.19 746 VAL A N 1
ATOM 5678 C CA . VAL A 1 746 ? 23.964 21.046 -28.472 1.00 88.19 746 VAL A CA 1
ATOM 5679 C C . VAL A 1 746 ? 23.739 19.798 -29.315 1.00 88.19 746 VAL A C 1
ATOM 5681 O O . VAL A 1 746 ? 23.233 19.866 -30.434 1.00 88.19 746 VAL A O 1
ATOM 5684 N N . ASP A 1 747 ? 24.093 18.660 -28.741 1.00 88.19 747 ASP A N 1
ATOM 5685 C CA . ASP A 1 747 ? 23.760 17.315 -29.192 1.00 88.19 747 ASP A CA 1
ATOM 5686 C C . ASP A 1 747 ? 22.349 16.902 -28.733 1.00 88.19 747 ASP A C 1
ATOM 5688 O O . ASP A 1 747 ? 21.658 17.642 -28.026 1.00 88.19 747 ASP A O 1
ATOM 5692 N N . TYR A 1 748 ? 21.878 15.726 -29.161 1.00 78.44 748 TYR A N 1
ATOM 5693 C CA . TYR A 1 748 ? 20.603 15.153 -28.709 1.00 78.44 748 TYR A CA 1
ATOM 5694 C C . TYR A 1 748 ? 20.576 15.035 -27.165 1.00 78.44 748 TYR A C 1
ATOM 5696 O O . TYR A 1 748 ? 21.492 14.440 -26.596 1.00 78.44 748 TYR A O 1
ATOM 5704 N N . PRO A 1 749 ? 19.542 15.539 -26.452 1.00 84.50 749 PRO A N 1
ATOM 5705 C CA . PRO A 1 749 ? 18.178 15.832 -26.914 1.00 84.50 749 PRO A CA 1
ATOM 5706 C C . PRO A 1 749 ? 17.922 17.303 -27.305 1.00 84.50 749 PRO A C 1
ATOM 5708 O O . PRO A 1 749 ? 16.823 17.813 -27.109 1.00 84.50 749 PRO A O 1
ATOM 5711 N N . TYR A 1 750 ? 18.934 18.005 -27.818 1.00 91.88 750 TYR A N 1
ATOM 5712 C CA . TYR A 1 750 ? 18.875 19.392 -28.302 1.00 91.88 750 TYR A CA 1
ATOM 5713 C C . TYR A 1 750 ? 18.428 20.412 -27.247 1.00 91.88 750 TYR A C 1
ATOM 5715 O O . TYR A 1 750 ? 17.900 21.480 -27.566 1.00 91.88 750 TYR A O 1
ATOM 5723 N N . ALA A 1 751 ? 18.657 20.082 -25.976 1.00 89.44 751 ALA A N 1
ATOM 5724 C CA . ALA A 1 751 ? 18.202 20.848 -24.828 1.00 89.44 751 ALA A CA 1
ATOM 5725 C C . ALA A 1 751 ? 19.342 21.645 -24.179 1.00 89.44 751 ALA A C 1
ATOM 5727 O O . ALA A 1 751 ? 20.463 21.161 -24.026 1.00 89.44 751 ALA A O 1
ATOM 5728 N N . THR A 1 752 ? 19.052 22.864 -23.729 1.00 93.56 752 THR A N 1
ATOM 5729 C CA . THR A 1 752 ? 19.976 23.674 -22.925 1.00 93.56 752 THR A CA 1
ATOM 5730 C C . THR A 1 752 ? 19.218 24.576 -21.951 1.00 93.56 752 THR A C 1
ATOM 5732 O O . THR A 1 752 ? 17.991 24.564 -21.878 1.00 93.56 752 THR A O 1
ATOM 5735 N N . ARG A 1 753 ? 19.954 25.361 -21.165 1.00 90.44 753 ARG A N 1
ATOM 5736 C CA . ARG A 1 753 ? 19.410 26.406 -20.297 1.00 90.44 753 ARG A CA 1
ATOM 5737 C C . ARG A 1 753 ? 20.014 27.750 -20.672 1.00 90.44 753 ARG A C 1
ATOM 5739 O O . ARG A 1 753 ? 21.232 27.858 -20.801 1.00 90.44 753 ARG A O 1
ATOM 5746 N N . TRP A 1 754 ? 19.166 28.759 -20.813 1.00 92.69 754 TRP A N 1
ATOM 5747 C CA . TRP A 1 754 ? 19.560 30.150 -21.009 1.00 92.69 754 TRP A CA 1
ATOM 5748 C C . TRP A 1 754 ? 19.358 30.933 -19.700 1.00 92.69 754 TRP A C 1
ATOM 5750 O O . TRP A 1 754 ? 18.309 30.771 -19.071 1.00 92.69 754 TRP A O 1
ATOM 5760 N N . PRO A 1 755 ? 20.337 31.731 -19.233 1.00 88.94 755 PRO A N 1
ATOM 5761 C CA . PRO A 1 755 ? 20.190 32.516 -18.007 1.00 88.94 755 PRO A CA 1
ATOM 5762 C C . PRO A 1 755 ? 19.099 33.570 -18.198 1.00 88.94 755 PRO A C 1
ATOM 5764 O O . PRO A 1 755 ? 19.144 34.326 -19.166 1.00 88.94 755 PRO A O 1
ATOM 5767 N N . LEU A 1 756 ? 18.122 33.610 -17.292 1.00 87.06 756 LEU A N 1
ATOM 5768 C CA . LEU A 1 756 ? 16.942 34.456 -17.436 1.00 87.06 756 LEU A CA 1
ATOM 5769 C C . LEU A 1 756 ? 17.349 35.935 -17.326 1.00 87.06 756 LEU A C 1
ATOM 5771 O O . LEU A 1 756 ? 17.818 36.364 -16.279 1.00 87.06 756 LEU A O 1
ATOM 5775 N N . LYS A 1 757 ? 17.176 36.717 -18.396 1.00 87.25 757 LYS A N 1
ATOM 5776 C CA . LYS A 1 757 ? 17.411 38.171 -18.394 1.00 87.25 757 LYS A CA 1
ATOM 5777 C C . LYS A 1 757 ? 16.084 38.916 -18.577 1.00 87.25 757 LYS A C 1
ATOM 5779 O O . LYS A 1 757 ? 15.280 38.457 -19.385 1.00 87.25 757 LYS A O 1
ATOM 5784 N N . PRO A 1 758 ? 15.836 40.033 -17.867 1.00 88.44 758 PRO A N 1
ATOM 5785 C CA . PRO A 1 758 ? 14.697 40.908 -18.141 1.00 88.44 758 PRO A CA 1
ATOM 5786 C C . PRO A 1 758 ? 14.773 41.489 -19.558 1.00 88.44 758 PRO A C 1
ATOM 5788 O O . PRO A 1 758 ? 15.820 41.998 -19.959 1.00 88.44 758 PRO A O 1
ATOM 5791 N N . GLY A 1 759 ? 13.667 41.437 -20.301 1.00 90.69 759 GLY A N 1
ATOM 5792 C CA . GLY A 1 759 ? 13.641 41.829 -21.709 1.00 90.69 759 GLY A CA 1
ATOM 5793 C C . GLY A 1 759 ? 12.637 41.038 -22.545 1.00 90.69 759 GLY A C 1
ATOM 5794 O O . GLY A 1 759 ? 11.861 40.225 -22.041 1.00 90.69 759 GLY A O 1
ATOM 5795 N N . GLU A 1 760 ? 12.633 41.296 -23.849 1.00 93.69 760 GLU A N 1
ATOM 5796 C CA . GLU A 1 760 ? 11.916 40.485 -24.831 1.00 93.69 760 GLU A CA 1
ATOM 5797 C C . GLU A 1 760 ? 12.949 39.756 -25.683 1.00 93.69 760 GLU A C 1
ATOM 5799 O O . GLU A 1 760 ? 13.822 40.401 -26.259 1.00 93.69 760 GLU A O 1
ATOM 5804 N N . HIS A 1 761 ? 12.868 38.426 -25.704 1.00 95.62 761 HIS A N 1
ATOM 5805 C CA . HIS A 1 761 ? 13.910 37.552 -26.232 1.00 95.62 761 HIS A CA 1
ATOM 5806 C C . HIS A 1 761 ? 13.351 36.576 -27.265 1.00 95.62 761 HIS A C 1
ATOM 5808 O O . HIS A 1 761 ? 12.263 36.029 -27.080 1.00 95.62 761 HIS A O 1
ATOM 5814 N N . SER A 1 762 ? 14.098 36.341 -28.340 1.00 95.69 762 SER A N 1
ATOM 5815 C CA . SER A 1 762 ? 13.730 35.459 -29.450 1.00 95.69 762 SER A CA 1
ATOM 5816 C C . SER A 1 762 ? 14.647 34.240 -29.514 1.00 95.69 762 SER A C 1
ATOM 5818 O O . SER A 1 762 ? 15.856 34.378 -29.670 1.00 95.69 762 SER A O 1
ATOM 5820 N N . PHE A 1 763 ? 14.067 33.043 -29.473 1.00 96.50 763 PHE A N 1
ATOM 5821 C CA . PHE A 1 763 ? 14.769 31.760 -29.477 1.00 96.50 763 PHE A CA 1
ATOM 5822 C C . PHE A 1 763 ? 14.554 31.019 -30.800 1.00 96.50 763 PHE A C 1
ATOM 5824 O O . PHE A 1 763 ? 13.425 30.910 -31.277 1.00 96.50 763 PHE A O 1
ATOM 5831 N N . GLN A 1 764 ? 15.622 30.489 -31.397 1.00 95.75 764 GLN A N 1
ATOM 5832 C CA . GLN A 1 764 ? 15.563 29.735 -32.655 1.00 95.75 764 GLN A CA 1
ATOM 5833 C C . GLN A 1 764 ? 16.594 28.598 -32.647 1.00 95.75 764 GLN A C 1
ATOM 5835 O O . GLN A 1 764 ? 17.659 28.735 -32.054 1.00 95.75 764 GLN A O 1
ATOM 5840 N N . VAL A 1 765 ? 16.313 27.492 -33.337 1.00 95.62 765 VAL A N 1
ATOM 5841 C CA . VAL A 1 765 ? 17.277 26.406 -33.588 1.00 95.62 765 VAL A CA 1
ATOM 5842 C C . VAL A 1 765 ? 17.644 26.364 -35.069 1.00 95.62 765 VAL A C 1
ATOM 5844 O O . VAL A 1 765 ? 16.772 26.527 -35.923 1.00 95.62 765 VAL A O 1
ATOM 5847 N N . ARG A 1 766 ? 18.926 26.145 -35.383 1.00 94.19 766 ARG A N 1
ATOM 5848 C CA . ARG A 1 766 ? 19.444 25.993 -36.757 1.00 94.19 766 ARG A CA 1
ATOM 5849 C C . ARG A 1 766 ? 20.411 24.813 -36.859 1.00 94.19 766 ARG A C 1
ATOM 5851 O O . ARG A 1 766 ? 21.016 24.423 -35.858 1.00 94.19 766 ARG A O 1
ATOM 5858 N N . LEU A 1 767 ? 20.583 24.266 -38.061 1.00 90.50 767 LEU A N 1
ATOM 5859 C CA . LEU A 1 767 ? 21.643 23.287 -38.325 1.00 90.50 767 LEU A CA 1
ATOM 5860 C C . LEU A 1 767 ? 23.019 23.985 -38.407 1.00 90.50 767 LEU A C 1
ATOM 5862 O O . LEU A 1 767 ? 23.093 25.086 -38.947 1.00 90.50 767 LEU A O 1
ATOM 5866 N N . PRO A 1 768 ? 24.124 23.370 -37.932 1.00 79.88 768 PRO A N 1
ATOM 5867 C CA . PRO A 1 768 ? 25.458 23.981 -37.999 1.00 79.88 768 PRO A CA 1
ATOM 5868 C C . PRO A 1 768 ? 25.991 24.199 -39.426 1.00 79.88 768 PRO A C 1
ATOM 5870 O O . PRO A 1 768 ? 26.900 25.000 -39.625 1.00 79.88 768 PRO A O 1
ATOM 5873 N N . SER A 1 769 ? 25.458 23.465 -40.409 1.00 66.50 769 SER A N 1
ATOM 5874 C CA . SER A 1 769 ? 25.990 23.362 -41.776 1.00 66.50 769 SER A CA 1
ATOM 5875 C C . SER A 1 769 ? 24.944 23.555 -42.887 1.00 66.50 769 SER A C 1
ATOM 5877 O O . SER A 1 769 ? 25.249 23.315 -44.053 1.00 66.50 769 SER A O 1
ATOM 5879 N N . ALA A 1 770 ? 23.720 23.987 -42.557 1.00 64.81 770 ALA A N 1
ATOM 5880 C CA . ALA A 1 770 ? 22.638 24.198 -43.524 1.00 64.81 770 ALA A CA 1
ATOM 5881 C C . ALA A 1 770 ? 21.719 25.363 -43.114 1.00 64.81 770 ALA A C 1
ATOM 5883 O O . ALA A 1 770 ? 21.558 25.644 -41.930 1.00 64.81 770 ALA A O 1
ATOM 5884 N N . GLU A 1 771 ? 21.066 26.006 -44.089 1.00 67.19 771 GLU A N 1
ATOM 5885 C CA . GLU A 1 771 ? 20.168 27.160 -43.867 1.00 67.19 771 GLU A CA 1
ATOM 5886 C C . GLU A 1 771 ? 18.844 26.804 -43.157 1.00 67.19 771 GLU A C 1
ATOM 5888 O O . GLU A 1 771 ? 18.056 27.681 -42.793 1.00 67.19 771 GLU A O 1
ATOM 5893 N N . THR A 1 772 ? 18.590 25.515 -42.924 1.00 82.56 772 THR A N 1
ATOM 5894 C CA . THR A 1 772 ? 17.409 25.018 -42.220 1.00 82.56 772 THR A CA 1
ATOM 5895 C C . THR A 1 772 ? 17.344 25.569 -40.793 1.00 82.56 772 THR A C 1
ATOM 5897 O O . THR A 1 772 ? 18.243 25.354 -39.973 1.00 82.56 772 THR A O 1
ATOM 5900 N N . SER A 1 773 ? 16.242 26.250 -40.478 1.00 90.00 773 SER A N 1
ATOM 5901 C CA . SER A 1 773 ? 15.994 26.864 -39.173 1.00 90.00 773 SER A CA 1
ATOM 5902 C C . SER A 1 773 ? 14.558 26.637 -38.698 1.00 90.00 773 SER A C 1
ATOM 5904 O O . SER A 1 773 ? 13.633 26.488 -39.498 1.00 90.00 773 SER A O 1
ATOM 5906 N N . SER A 1 774 ? 14.358 26.594 -37.380 1.00 93.56 774 SER A N 1
ATOM 5907 C CA . SER A 1 774 ? 13.023 26.587 -36.782 1.00 93.56 774 SER A CA 1
ATOM 5908 C C . SER A 1 774 ? 12.336 27.939 -36.986 1.00 93.56 774 SER A C 1
ATOM 5910 O O . SER A 1 774 ? 12.988 28.960 -37.221 1.00 93.56 774 SER A O 1
ATOM 5912 N N . ARG A 1 775 ? 11.017 28.002 -36.780 1.00 91.81 775 ARG A N 1
ATOM 5913 C CA . ARG A 1 775 ? 10.378 29.301 -36.509 1.00 91.81 775 ARG A CA 1
ATOM 5914 C C . ARG A 1 775 ? 10.971 29.901 -35.219 1.00 91.81 775 ARG A C 1
ATOM 5916 O O . ARG A 1 775 ? 11.264 29.128 -34.300 1.00 91.81 775 ARG A O 1
ATOM 5923 N N . PRO A 1 776 ? 11.176 31.229 -35.146 1.00 91.81 776 PRO A N 1
ATOM 5924 C CA . PRO A 1 776 ? 11.564 31.890 -33.908 1.00 91.81 776 PRO A CA 1
ATOM 5925 C C . PRO A 1 776 ? 10.407 31.8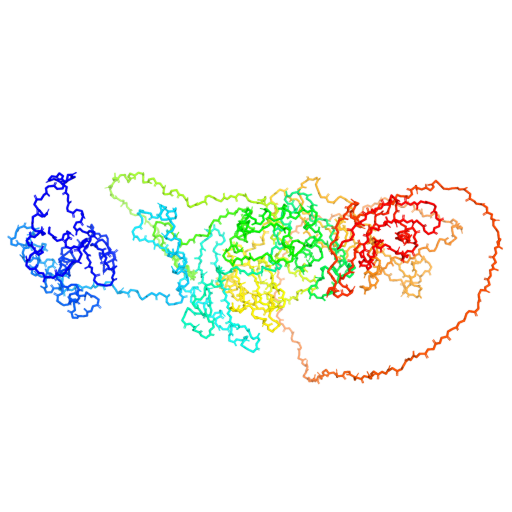79 -32.898 1.00 91.81 776 PRO A C 1
ATOM 5927 O O . PRO A 1 776 ? 9.233 31.894 -33.274 1.00 91.81 776 PRO A O 1
ATOM 5930 N N . VAL A 1 777 ? 10.761 31.853 -31.617 1.00 94.81 777 VAL A N 1
ATOM 5931 C CA . VAL A 1 777 ? 9.855 31.796 -30.465 1.00 94.81 777 VAL A CA 1
ATOM 5932 C C . VAL A 1 777 ? 10.177 32.962 -29.540 1.00 94.81 777 VAL A C 1
ATOM 5934 O O . VAL A 1 777 ? 11.288 33.044 -29.025 1.00 94.81 777 VAL A O 1
ATOM 5937 N N . THR A 1 778 ? 9.221 33.862 -29.317 1.00 94.12 778 THR A N 1
ATOM 5938 C CA . THR A 1 778 ? 9.425 35.070 -28.506 1.00 94.12 778 THR A CA 1
ATOM 5939 C C . THR A 1 778 ? 8.939 34.866 -27.073 1.00 94.12 778 THR A C 1
ATOM 5941 O O . THR A 1 778 ? 7.843 34.356 -26.851 1.00 94.12 778 THR A O 1
ATOM 5944 N N . VAL A 1 779 ? 9.721 35.309 -26.089 1.00 92.56 779 VAL A N 1
ATOM 5945 C CA . VAL A 1 779 ? 9.388 35.284 -24.657 1.00 92.56 779 VAL A CA 1
ATOM 5946 C C . VAL A 1 779 ? 9.607 36.668 -24.064 1.00 92.56 779 VAL A C 1
ATOM 5948 O O . VAL A 1 779 ? 10.608 37.318 -24.356 1.00 92.56 779 VAL A O 1
ATOM 5951 N N . LYS A 1 780 ? 8.700 37.112 -23.191 1.00 92.62 780 LYS A N 1
ATOM 5952 C CA . LYS A 1 780 ? 8.833 38.382 -22.469 1.00 92.62 780 LYS A CA 1
ATOM 5953 C C . LYS A 1 780 ? 9.090 38.129 -20.986 1.00 92.62 780 LYS A C 1
ATOM 5955 O O . LYS A 1 780 ? 8.203 37.667 -20.270 1.00 92.62 780 LYS A O 1
ATOM 5960 N N . VAL A 1 781 ? 10.291 38.454 -20.531 1.00 88.75 781 VAL A N 1
ATOM 5961 C CA . VAL A 1 781 ? 10.696 38.410 -19.125 1.00 88.75 781 VAL A CA 1
ATOM 5962 C C . VAL A 1 781 ? 10.478 39.795 -18.512 1.00 88.75 781 VAL A C 1
ATOM 5964 O O . VAL A 1 781 ? 10.909 40.799 -19.084 1.00 88.75 781 VAL A O 1
ATOM 5967 N N . ARG A 1 782 ? 9.782 39.854 -17.376 1.00 79.50 782 ARG A N 1
ATOM 5968 C CA . ARG A 1 782 ? 9.463 41.076 -16.624 1.00 79.50 782 ARG A CA 1
ATOM 5969 C C . ARG A 1 782 ? 10.016 41.033 -15.211 1.00 79.50 782 ARG A C 1
ATOM 5971 O O . ARG A 1 782 ? 9.963 39.935 -14.620 1.00 79.50 782 ARG A O 1
#

Radius of gyration: 38.74 Å; chains: 1; bounding box: 102×89×105 Å

Foldseek 3Di:
DVLVCQVDPDDDDPVVVVVVVVVVPDDDVPDDPPDDPVSVQFAQDAPPRQGGPQSVCCQWPVDGPVPDALLRVLLSVQCSVPRVQLVCLDPRNLVNSLVRSLVVLVVCVVVVVDDPVSSVVSNVDSVVPHTDHRPDDLQLCVLLVVVVVVQCPPPVSVVLCVPPPDFDWLAASVLSVVLLVLQLVLCVVQVVQVFLWKWKWKAWLPQLGTHYTQQINGCPPPVSVRVGRQLADWDQPFLLLQLLLQLVCCQVVLDDQLDWFAQDDDDPPDDAFPVNDGDGTFGPLLCSLLSGLRSLLVSCVSCDQQNSVVLCVVLVQDPPPDDSVVCRSVVSRRRGTGGNQSSLQSVSCLLVLQWGDHRGTTDPPPDDPPPPDPPPPPPDDDPDDDDDDDDDDDPPDDPDPPSDDHDDTDRSGGSQSSLQSLLSQQDPVSNPPNDDPPALSDDPAGKRKDWGADPQQAKTWMWIDDNTMIMIMIIHGPVSDHGHPDHVRNRRSNSVSVSVCVVCVSVVVDPPDDDRDHDPQWDKFKAQRRRSAGEDPQRPDIDIGTGHPPGHHPGYDPQKDWFWDQQVPRAGDDPPRPPVRTDTDIAGNDDVVCVVVCVVVVGHHHPPPPPPDPDDDDDDDDDDDDDDDDDDDDDDDDDDDDDDDDDDDDDDDDDDDDDDDDDDDDDDDDDDDDDDDDDDDDDDDDDDDDDDDDKAKEWPPPAAAAEAEQDPVDDQVPQKGKTFMDIVVADQWKFKDKPNHTDDIDGPVNMDIDRHDAAKMWIKIGHPPDPDIYPIGIYHYD